Protein AF-A0A507E3K0-F1 (afdb_monomer)

pLDDT: mean 73.68, std 19.56, range [24.62, 97.56]

InterPro domains:
  IPR037386 Coiled-coil domain-containing protein 40 [PTHR16275] (31-918)

Foldseek 3Di:
DDDDDDDDDDDDDDDDDDDDDDDDDDDDDDDDDDDDDDDDDDDDDDDDDDDDDDDDDDDDDDDDDDDDDDDDDDDDDDDDDDDDDPDPPCNVVVVVVVVVVVVVVVPVVVVVVVVVVVVVVVVVVVVVVVVVVVVVVVVVVVVVVVVVVVVVVVVVVVVVVVVVVVVVVVVVVVVVVVVVVVVVVVVVVVVVVVVVVVVVVVVVVVVVVVVVVVVVVVVVVVVVVVVVVVVVVVVVVVVVVVVVVVVVVVVVVVVVVVVVVVVVVVVVVVVVVVVVVVVVVVVVVVVVVVVVVVVVVVVVVVVVVVVVVVVVVVVVVVVVVVVVVVVVVVVVVVVVVVVVVVVVVVVVVVVVVVVVVVVVVVVVVVVVVVVVVVVVVVVVVVVVVVVVVVVVVVVVVVVVVVVVVVVVVVVVVVVVVVVVVVPCVVVVVPPPVPPPDPPPDDDDDDDDDDDDPDDPPPPPVPVVVVVVVVVVVVVVVVVVVVVVVVVVVVVVVVVVVVVVVVVVVVVVVVVVVVVVVVVVVVVVVVVVVVVVVVVVVVVCVPCVVDDDDDDDPVNVVVVVVVVVVVVVVVVVVVVVVVVVVVVVVVVVVVVVVVVVVVVVVVVVVVVVVVVVVVVVVVVVVVVVVVVVVVVVVVVVVVVVVVVVVVVVVVVVVVVVVVVVVVVVVVVVVVVVVVVVVVVVVVVVVVVVVVVVVVVVVVVVVVVVVVVVVVVVVVVVVVVVVVVVVVPPVVCVPVVVVVVVVVVVVVVVVVVVVVVVVVVVVVVVVPCVVPVVPDDDDDDDDDDDDDDPPPVVVVVVVVVVVVVVVVVVVVVVVVVVVVVVVVVVVVVVVVVVVVVVVVVVVVVVVVVVVVVVVVVVVVVVVVVVVVVVVVVLVVCVVVVNDDDPDNDPVVVVVVVVVVLVVLVVVVVVVVVVCVVPHDVVVVVCVVVVVVSVVVVVPD

Solvent-accessible surface area (backbone atoms only — not comparable to full-atom values): 54437 Å² total; per-residue (Å²): 139,79,85,88,86,85,91,80,87,79,88,84,86,90,78,87,87,80,86,87,82,90,80,85,88,87,83,84,82,87,81,86,84,84,87,85,82,87,90,78,88,80,83,88,82,91,78,83,89,80,87,83,91,81,82,89,78,90,87,85,91,86,80,91,82,86,86,91,87,86,88,83,90,87,85,92,88,83,91,85,88,90,86,89,68,97,49,104,86,51,54,80,64,61,64,62,62,61,60,66,63,63,64,54,67,66,49,64,76,52,60,61,60,60,56,62,60,52,57,61,56,56,55,60,51,55,54,53,53,54,54,51,52,54,53,50,53,58,49,49,55,53,50,50,57,50,48,53,54,50,51,55,51,50,51,51,53,49,52,54,48,52,51,51,50,49,52,51,52,49,54,50,51,52,49,48,53,52,45,54,51,47,56,47,50,50,51,53,49,51,49,49,48,55,48,52,47,52,50,52,51,51,48,53,51,50,50,54,47,48,50,51,45,52,51,50,49,51,49,48,52,52,50,49,53,48,50,52,52,52,48,53,48,49,51,52,54,44,52,53,48,51,55,48,48,53,50,51,51,54,50,49,49,55,50,50,55,50,46,51,54,50,52,52,50,50,55,49,51,55,48,54,52,46,53,52,49,49,54,50,49,52,53,47,52,50,52,50,50,54,50,48,51,51,52,50,51,52,51,50,49,50,51,52,48,54,55,45,50,58,46,50,56,49,49,49,54,49,50,53,47,49,50,52,50,50,51,49,50,49,47,53,50,48,50,50,49,49,52,51,50,50,48,46,54,51,46,54,51,49,50,53,48,48,54,49,47,55,47,52,52,49,48,51,55,47,52,55,49,52,53,50,52,51,51,56,48,52,55,54,48,53,61,51,48,63,53,49,55,61,52,46,64,56,52,54,58,56,50,54,56,55,51,55,59,48,52,57,56,52,53,60,53,54,59,58,54,63,61,54,64,76,58,55,75,66,57,63,80,73,58,67,88,67,69,77,82,75,87,78,82,80,86,92,91,89,91,92,87,90,93,86,81,81,82,71,75,78,67,63,76,62,61,66,59,62,54,60,60,59,48,62,60,48,55,63,49,48,59,56,50,49,57,51,48,53,54,49,50,58,47,54,52,52,53,47,48,62,47,47,57,47,50,49,53,54,48,48,59,46,47,54,50,48,48,55,48,47,52,53,45,46,58,50,42,53,53,48,45,58,51,44,57,61,44,43,67,54,44,58,76,56,52,82,76,74,81,88,81,90,80,52,75,68,54,52,50,49,50,51,49,52,50,51,48,54,50,49,53,51,50,50,54,50,49,51,52,49,50,52,50,55,48,53,50,48,51,51,49,52,51,51,51,48,55,51,49,52,50,54,50,50,51,50,52,52,47,53,52,52,49,51,50,48,51,54,53,50,54,49,51,56,47,53,56,47,51,53,54,46,52,56,47,53,52,52,49,51,51,50,49,48,52,50,50,52,56,46,47,52,49,48,50,54,53,47,53,51,51,52,50,53,48,52,50,49,50,50,51,50,53,48,53,48,52,48,52,51,51,50,49,52,50,50,50,48,52,52,50,50,53,49,51,49,50,50,50,51,51,50,49,47,53,51,49,50,51,49,48,55,50,51,49,50,48,50,50,52,49,49,53,51,48,61,74,61,44,76,69,80,62,58,59,66,58,56,56,52,54,56,51,59,52,56,56,56,53,59,58,59,58,56,53,67,66,54,53,68,72,48,69,69,61,59,78,64,56,77,75,62,68,86,78,66,83,83,82,88,89,85,90,87,90,90,91,88,72,77,70,62,62,60,52,53,56,51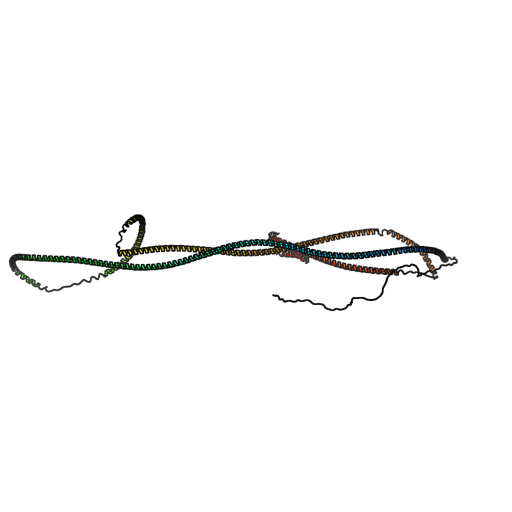,58,49,52,56,51,48,56,57,45,56,49,49,52,51,50,49,52,50,50,53,50,48,54,50,47,52,53,50,49,48,50,49,49,53,47,51,50,51,48,53,60,43,53,55,47,49,54,48,50,51,51,51,50,52,56,47,50,54,49,51,53,51,52,50,52,50,50,53,49,51,52,54,50,60,43,53,54,45,34,46,76,68,73,68,60,76,64,96,60,83,55,72,68,60,47,52,58,49,49,54,59,48,48,58,47,51,52,53,48,54,51,52,50,50,50,52,45,72,75,64,36,72,78,48,46,73,74,43,47,70,58,52,54,50,51,51,61,60,65,67,71,118

Radius of gyration: 122.84 Å; Cα contacts (8 Å, |Δi|>4): 16; chains: 1; bounding box: 253×123×361 Å

Sequence (938 aa):
MSDPEASAAPQSWTAPPALSPNVSFQTMPNQHESYDTHSAMEQTPDHSHTMHHLAADSDSLTGDREDSNGPEDEEITENEATMDPDNPLMERVQAALYKQLSEQRTKMQLELREREEAVRVTLGRREAVGVELYSLQQQLARQQAMLEGTQDNLAVVRGLREEAERVLKQANSEWKDHKVKSDHHVRNLDQQKQELEKISRTIKQVDLYNEQLRSKILVAKRTTMKAEEDLVRQEQDKKRQDYFIDHLTEQLRRLQERRALFETQLIAQQRETKAALETLQDAATEMEAIQFEKRQLVHQWKSSLIALQRREDVVQQIDEGIQKNKNTILSMNGEVSGFRLSLRKAQEQNETLTVLLNKLEGEVSRLRREIAGIADQKDKLKESYTMYTRSLEQTEGELAIVMQERQSLQLELSTVQKQTRLAVTATQKLSDEIAEHLQAQLSISKGAQGTRRDNSKLRIAIHEKESTIAQVQNDLGHIRLETLNVTARIRSMKDAVAVLDKELADRNGLVEKYELEIRRRNDELGKKQGEVDLLNKKYDQLTAKNQDESMGPLEATIHNLSKLVQQKEKECTHLSQFWLRSQNELVSLTKRTGEVSDETQELRMRLTVLSRKKMVVNNAFDTELKEIREHQRNIRQLQHDMVKINTLLTRHAVVQNKLEENNLDLEQEFRGKLKHAELESIHLEQNVIDLKSEKQRALQGLIEAERQMMLWEKKIQLARETQAALDPNVGATEIREMEAEIHRMRLRHASMLKLQEKMIAEMEKSVYRRESIATRTKTKGKGGGQMSLQNAIADLTKKIRTTLSDLRECDQDVGTLQSSHDSLATQLQDATRSIGGLEAKEAQLLSEIDTFMRKCELIANQTLLQQRQARRYRDFQEGRYTFLVKDPEQRGAEAERQQSRLDNIATVLRVIEEEYGETVKTNMEPIHSFLAAGLAVR

Organism: NCBI:txid109895

Secondary structure (DSSP, 8-state):
--------------------------------------------------------------------------------------STTTHHHHHHHHHHHHHHHHHHHHHHHHHHHHHHHHHHHHHHHHHHHHHHHHHHHHHHHHHHHHHHHHHHHHHHHHHHHHHHHHHHHHHHHHHHHHHHHHHHHHHHHHHHHHHHHHHHHHHHHHHHHHHHHHHHHHHHHHHHHHHHHHHHHHHHHHHHHHHHHHHHHHHHHHHHHHHHHHHHHHHHHHHHHHHHHHHHHHHHHHHHHHHHHHHHHHHHHHHHHHHHHHHHHHHHHHHHHHHHHHHHHHHHHHHHHHHHHHHHHHHHHHHHHHHHHHHHHHHHHHHHHHHHHHHHHHHHHHHHHHHHHHHHHHHHHHHHHHHHHHHHHHHHHHHHTTTGGGTGGGTGGGTTSSS-S------------GGGGGGHHHHHHHHHHHHHHHHHHHHHHHHHHHHHHHHHHHHHHHHHHHHHHHHHHHHHHHHHHHHHHHHHHHHHHHHHHHHHHHHHHHHTTS--S---HHHHHHHHHHHHHHHHHHHHHHHHHHHHHHHHHHHHHHHHHHHHHHHHHHHHHHHHHHHHHHHHHHHHHHHHHHHHHHHHHHHHHHHHHHHHHHHHHHHHHHHHHHHHHHHHHHHHHHHHHHHHHHHHHHHHHHHHHHHHHHHHHHHHHHHHHHHHHHHHHHHHHHHHHHHHHT-TTTTTTHHHHHHHHHHHHHHHHHHHHHHHHHHHTTTHHHHTTTGGG--------------THHHHHHHHHHHHHHHHHHHHHHHHHHHHHHHHHHHHHHHHHHHHHHHHHHHHHHHHHHHHHHHHHHHHHHHHHHHHHHHHHHHHHHHHHTT----SS-SHHHHHHHHHHHHHHHHHHHHHHHHHHHHH-HHHHHHHHHHHHHHHHHHT--

Mean predicted aligned error: 26.72 Å

Structure (mmCIF, N/CA/C/O backbone):
data_AF-A0A507E3K0-F1
#
_entry.id   AF-A0A507E3K0-F1
#
loop_
_atom_site.group_PDB
_atom_site.id
_atom_site.type_symbol
_atom_site.label_atom_id
_atom_site.label_alt_id
_atom_site.label_comp_id
_atom_site.label_asym_id
_atom_site.label_entity_id
_atom_site.label_seq_id
_atom_site.pdbx_PDB_ins_code
_atom_site.Cartn_x
_atom_site.Cartn_y
_atom_site.Cartn_z
_atom_site.occupancy
_atom_site.B_iso_or_equiv
_atom_site.auth_seq_id
_atom_site.auth_comp_id
_atom_site.auth_asym_id
_atom_site.auth_atom_id
_atom_site.pdbx_PDB_model_num
ATOM 1 N N . MET A 1 1 ? 56.124 1.688 6.896 1.00 36.16 1 MET A N 1
ATOM 2 C CA . MET A 1 1 ? 55.391 0.438 7.171 1.00 36.16 1 MET A CA 1
ATOM 3 C C . MET A 1 1 ? 54.350 0.267 6.078 1.00 36.16 1 MET A C 1
ATOM 5 O O . MET A 1 1 ? 53.578 1.199 5.907 1.00 36.16 1 MET A O 1
ATOM 9 N N . SER A 1 2 ? 54.301 -0.816 5.305 1.00 37.12 2 SER A N 1
ATOM 10 C CA . SER A 1 2 ? 55.327 -1.852 5.096 1.00 37.12 2 SER A CA 1
ATOM 11 C C . SER A 1 2 ? 55.086 -2.524 3.739 1.00 37.12 2 SER A C 1
ATOM 13 O O . SER A 1 2 ? 54.132 -3.282 3.606 1.00 37.12 2 SER A O 1
ATOM 15 N N . ASP A 1 3 ? 55.965 -2.278 2.771 1.00 40.72 3 ASP A N 1
ATOM 16 C CA . ASP A 1 3 ? 56.334 -3.292 1.773 1.00 40.72 3 ASP A CA 1
ATOM 17 C C . ASP A 1 3 ? 57.314 -4.299 2.431 1.00 40.72 3 ASP A C 1
ATOM 19 O O . ASP A 1 3 ? 57.808 -3.994 3.528 1.00 40.72 3 ASP A O 1
ATOM 23 N N . PRO A 1 4 ? 57.707 -5.420 1.786 1.00 56.50 4 PRO A N 1
ATOM 24 C CA . PRO A 1 4 ? 57.192 -6.042 0.555 1.00 56.50 4 PRO A CA 1
ATOM 25 C C . PRO A 1 4 ? 56.799 -7.532 0.747 1.00 56.50 4 PRO A C 1
ATOM 27 O O . PRO A 1 4 ? 56.981 -8.080 1.825 1.00 56.50 4 PRO A O 1
ATOM 30 N N . GLU A 1 5 ? 56.306 -8.185 -0.318 1.00 29.81 5 GLU A N 1
ATOM 31 C CA . GLU A 1 5 ? 56.696 -9.534 -0.823 1.00 29.81 5 GLU A CA 1
ATOM 32 C C . GLU A 1 5 ? 55.687 -9.961 -1.925 1.00 29.81 5 GLU A C 1
ATOM 34 O O . GLU A 1 5 ? 54.486 -9.888 -1.689 1.00 29.81 5 GLU A O 1
ATOM 39 N N . ALA A 1 6 ? 55.983 -10.300 -3.192 1.00 30.53 6 ALA A N 1
ATOM 40 C CA . ALA A 1 6 ? 57.167 -10.707 -3.978 1.00 30.53 6 ALA A CA 1
ATOM 41 C C . ALA A 1 6 ? 57.280 -12.224 -4.290 1.00 30.53 6 ALA A C 1
ATOM 43 O O . ALA A 1 6 ? 56.871 -13.073 -3.514 1.00 30.53 6 ALA A O 1
ATOM 44 N N . SER A 1 7 ? 57.916 -12.525 -5.436 1.00 29.94 7 SER A N 1
ATOM 45 C CA . SER A 1 7 ? 58.468 -13.832 -5.863 1.00 29.94 7 SER A CA 1
ATOM 46 C C . SER A 1 7 ? 57.533 -14.985 -6.306 1.00 29.94 7 SER A C 1
ATOM 48 O O . SER A 1 7 ? 57.268 -15.897 -5.528 1.00 29.94 7 SER A O 1
ATOM 50 N N . ALA A 1 8 ? 57.199 -15.024 -7.610 1.00 32.50 8 ALA A N 1
ATOM 51 C CA . ALA A 1 8 ? 57.302 -16.183 -8.543 1.00 32.50 8 ALA A CA 1
ATOM 52 C C . ALA A 1 8 ? 56.524 -15.857 -9.849 1.00 32.50 8 ALA A C 1
ATOM 54 O O . ALA A 1 8 ? 55.328 -15.604 -9.774 1.00 32.50 8 ALA A O 1
ATOM 55 N N . ALA A 1 9 ? 57.052 -15.747 -11.078 1.00 30.41 9 ALA A N 1
ATOM 56 C CA . ALA A 1 9 ? 58.333 -16.115 -11.705 1.00 30.41 9 ALA A CA 1
ATOM 57 C C . ALA A 1 9 ? 58.591 -17.636 -11.851 1.00 30.41 9 ALA A C 1
ATOM 59 O O . ALA A 1 9 ? 58.346 -18.357 -10.887 1.00 30.41 9 ALA A O 1
ATOM 60 N N . PRO A 1 10 ? 59.220 -18.120 -12.951 1.00 46.66 10 PRO A N 1
ATOM 61 C CA . PRO A 1 10 ? 59.368 -17.534 -14.299 1.00 46.66 10 PRO A CA 1
ATOM 62 C C . PRO A 1 10 ? 59.208 -18.584 -15.445 1.00 46.66 10 PRO A C 1
ATOM 64 O O . PRO A 1 10 ? 58.727 -19.684 -15.216 1.00 46.66 10 PRO A O 1
ATOM 67 N N . GLN A 1 11 ? 59.712 -18.245 -16.646 1.00 30.58 11 GLN A N 1
ATOM 68 C CA . GLN A 1 11 ? 60.067 -19.126 -17.787 1.00 30.58 11 GLN A CA 1
ATOM 69 C C . GLN A 1 11 ? 58.892 -19.744 -18.595 1.00 30.58 11 GLN A C 1
ATOM 71 O O . GLN A 1 11 ? 57.947 -20.249 -18.011 1.00 30.58 11 GLN A O 1
ATOM 76 N N . SER A 1 12 ? 58.782 -19.709 -19.938 1.00 28.52 12 SER A N 1
ATOM 77 C CA . SER A 1 12 ? 59.642 -19.429 -21.122 1.00 28.52 12 SER A CA 1
ATOM 78 C C . SER A 1 12 ? 60.114 -20.668 -21.899 1.00 28.52 12 SER A C 1
ATOM 80 O O . SER A 1 12 ? 60.311 -21.715 -21.299 1.00 28.52 12 SER A O 1
ATOM 82 N N . TRP A 1 13 ? 60.423 -20.460 -23.193 1.00 29.73 13 TRP A N 1
ATOM 83 C CA . TRP A 1 13 ? 60.841 -21.442 -24.219 1.00 29.73 13 TRP A CA 1
ATOM 84 C C . TRP A 1 13 ? 59.627 -22.195 -24.817 1.00 29.73 13 TRP A C 1
ATOM 86 O O . TRP A 1 13 ? 58.618 -22.368 -24.147 1.00 29.73 13 TRP A O 1
ATOM 96 N N . THR A 1 14 ? 59.608 -22.574 -26.102 1.00 27.94 14 THR A N 1
ATOM 97 C CA . THR A 1 14 ? 60.741 -22.847 -27.011 1.00 27.94 14 THR A CA 1
ATOM 98 C C . THR A 1 14 ? 60.770 -22.079 -28.337 1.00 27.94 14 THR A C 1
ATOM 100 O O . THR A 1 14 ? 59.801 -22.047 -29.089 1.00 27.94 14 THR A O 1
ATOM 103 N N . ALA A 1 15 ? 61.978 -21.627 -28.670 1.00 34.09 15 ALA A N 1
ATOM 104 C CA . ALA A 1 15 ? 62.590 -21.609 -30.003 1.00 34.09 15 ALA A CA 1
ATOM 105 C C . ALA A 1 15 ? 64.104 -21.896 -29.802 1.00 34.09 15 ALA A C 1
ATOM 107 O O . ALA A 1 15 ? 64.546 -21.837 -28.649 1.00 34.09 15 ALA A O 1
ATOM 108 N N . PRO A 1 16 ? 64.942 -22.127 -30.836 1.00 61.97 16 PRO A N 1
ATOM 109 C CA . PRO A 1 16 ? 64.673 -22.492 -32.226 1.00 61.97 16 PRO A CA 1
ATOM 110 C C . PRO A 1 16 ? 65.009 -24.004 -32.412 1.00 61.97 16 PRO A C 1
ATOM 112 O O . PRO A 1 16 ? 64.269 -24.748 -31.766 1.00 61.97 16 PRO A O 1
ATOM 115 N N . PRO A 1 17 ? 66.017 -24.542 -33.164 1.00 41.22 17 PRO A N 1
ATOM 116 C CA . PRO A 1 17 ? 67.229 -23.989 -33.821 1.00 41.22 17 PRO A CA 1
ATOM 117 C C . PRO A 1 17 ? 67.148 -24.105 -35.377 1.00 41.22 17 PRO A C 1
ATOM 119 O O . PRO A 1 17 ? 66.072 -24.388 -35.888 1.00 41.22 17 PRO A O 1
ATOM 122 N N . ALA A 1 18 ? 68.163 -23.902 -36.232 1.00 26.95 18 ALA A N 1
ATOM 123 C CA . ALA A 1 18 ? 69.566 -23.443 -36.156 1.00 26.95 18 ALA A CA 1
ATOM 124 C C . ALA A 1 18 ? 69.815 -22.549 -37.407 1.00 26.95 18 ALA A C 1
ATOM 126 O O . ALA A 1 18 ? 69.173 -22.758 -38.431 1.00 26.95 18 ALA A O 1
ATOM 127 N N . LEU A 1 19 ? 70.580 -21.452 -37.387 1.00 26.98 19 LEU A N 1
ATOM 128 C CA . LEU A 1 19 ? 72.052 -21.364 -37.332 1.00 26.98 19 LEU A CA 1
ATOM 129 C C . LEU A 1 19 ? 72.804 -22.198 -38.394 1.00 26.98 19 LEU A C 1
ATOM 131 O O . LEU A 1 19 ? 72.758 -23.424 -38.398 1.00 26.98 19 LEU A O 1
ATOM 135 N N . SER A 1 20 ? 73.536 -21.483 -39.253 1.00 43.34 20 SER A N 1
ATOM 136 C CA . SER A 1 20 ? 74.550 -21.976 -40.198 1.00 43.34 20 SER A CA 1
ATOM 137 C C . SER A 1 20 ? 75.803 -22.503 -39.477 1.00 43.34 20 SER A C 1
ATOM 139 O O . SER A 1 20 ? 75.998 -22.202 -38.294 1.00 43.34 20 SER A O 1
ATOM 141 N N . PRO A 1 21 ? 76.665 -23.291 -40.158 1.00 37.69 21 PRO A N 1
ATOM 142 C CA . PRO A 1 21 ? 77.946 -22.715 -40.628 1.00 37.69 21 PRO A CA 1
ATOM 143 C C . PRO A 1 21 ? 78.591 -23.393 -41.873 1.00 37.69 21 PRO A C 1
ATOM 145 O O . PRO A 1 21 ? 78.208 -24.500 -42.229 1.00 37.69 21 PRO A O 1
ATOM 148 N N . ASN A 1 22 ? 79.681 -22.785 -42.391 1.00 25.88 22 ASN A N 1
ATOM 149 C CA . ASN A 1 22 ? 80.826 -23.420 -43.106 1.00 25.88 22 ASN A CA 1
ATOM 150 C C . ASN A 1 22 ? 80.560 -24.115 -44.479 1.00 25.88 22 ASN A C 1
ATOM 152 O O . ASN A 1 22 ? 79.460 -24.580 -44.733 1.00 25.88 22 ASN A O 1
ATOM 156 N N . VAL A 1 23 ? 81.479 -24.245 -45.458 1.00 28.80 23 VAL A N 1
ATOM 157 C CA . VAL A 1 23 ? 82.897 -23.844 -45.724 1.00 28.80 23 VAL A CA 1
ATOM 158 C C . VAL A 1 23 ? 82.895 -23.336 -47.195 1.00 28.80 23 VAL A C 1
ATOM 160 O O . VAL A 1 23 ? 82.362 -24.042 -48.042 1.00 28.80 23 VAL A O 1
ATOM 163 N N . SER A 1 24 ? 83.146 -22.070 -47.559 1.00 26.77 24 SER A N 1
ATOM 164 C CA . SER A 1 24 ? 84.428 -21.369 -47.839 1.00 26.77 24 SER A CA 1
ATOM 165 C C . SER A 1 24 ? 85.410 -22.005 -48.862 1.00 26.77 24 SER A C 1
ATOM 167 O O . SER A 1 24 ? 85.543 -23.218 -48.940 1.00 26.77 24 SER A O 1
ATOM 169 N N . PHE A 1 25 ? 86.131 -21.135 -49.602 1.00 29.00 25 PHE A N 1
ATOM 170 C CA . PHE A 1 25 ? 87.103 -21.407 -50.697 1.00 29.00 25 PHE A CA 1
ATOM 171 C C . PHE A 1 25 ? 86.505 -21.991 -52.003 1.00 29.00 25 PHE A C 1
ATOM 173 O O . PHE A 1 25 ? 85.504 -22.691 -51.965 1.00 29.00 25 PHE A O 1
ATOM 180 N N . GLN A 1 26 ? 87.015 -21.714 -53.216 1.00 28.81 26 GLN A N 1
ATOM 181 C CA . GLN A 1 26 ? 88.172 -20.927 -53.718 1.00 28.81 26 GLN A CA 1
ATOM 182 C C . GLN A 1 26 ? 87.775 -20.381 -55.132 1.00 28.81 26 GLN A C 1
ATOM 184 O O . GLN A 1 26 ? 86.878 -20.957 -55.740 1.00 28.81 26 GLN A O 1
ATOM 189 N N . THR A 1 27 ? 88.293 -19.301 -55.744 1.00 30.55 27 THR A N 1
ATOM 190 C CA . THR A 1 27 ? 89.519 -18.491 -55.550 1.00 30.55 27 THR A CA 1
ATOM 191 C C . THR A 1 27 ? 89.308 -17.049 -56.085 1.00 30.55 27 THR A C 1
ATOM 193 O O . THR A 1 27 ? 88.569 -16.861 -57.045 1.00 30.55 27 THR A O 1
ATOM 196 N N . MET A 1 28 ? 90.001 -16.048 -55.522 1.00 31.58 28 MET A N 1
ATOM 197 C CA . MET A 1 28 ? 90.229 -14.704 -56.122 1.00 31.58 28 MET A CA 1
ATOM 198 C C . MET A 1 28 ? 91.434 -14.738 -57.104 1.00 31.58 28 MET A C 1
ATOM 200 O O . MET A 1 28 ? 92.162 -15.733 -57.085 1.00 31.58 28 MET A O 1
ATOM 204 N N . PRO A 1 29 ? 91.660 -13.739 -57.989 1.00 36.84 29 PRO A N 1
ATOM 205 C CA . PRO A 1 29 ? 92.244 -12.411 -57.655 1.00 36.84 29 PRO A CA 1
ATOM 206 C C . PRO A 1 29 ? 91.266 -11.255 -58.001 1.00 36.84 29 PRO A C 1
ATOM 208 O O . PRO A 1 29 ? 90.480 -11.411 -58.927 1.00 36.84 29 PRO A O 1
ATOM 211 N N . ASN A 1 30 ? 91.155 -10.101 -57.320 1.00 28.14 30 ASN A N 1
ATOM 212 C CA . ASN A 1 30 ? 92.103 -9.229 -56.586 1.00 28.14 30 ASN A CA 1
ATOM 213 C C . ASN A 1 30 ? 93.198 -8.629 -57.513 1.00 28.14 30 ASN A C 1
ATOM 215 O O . ASN A 1 30 ? 93.726 -9.342 -58.351 1.00 28.14 30 ASN A O 1
ATOM 219 N N . GLN A 1 31 ? 93.570 -7.343 -57.475 1.00 29.47 31 GLN A N 1
ATOM 220 C CA . GLN A 1 31 ? 94.071 -6.580 -56.322 1.00 29.47 31 GLN A CA 1
ATOM 221 C C . GLN A 1 31 ? 93.974 -5.038 -56.501 1.00 29.47 31 GLN A C 1
ATOM 223 O O . GLN A 1 31 ? 94.023 -4.562 -57.627 1.00 29.47 31 GLN A O 1
ATOM 228 N N . HIS A 1 32 ? 93.886 -4.314 -55.368 1.00 27.95 32 HIS A N 1
ATOM 229 C CA . HIS A 1 32 ? 94.642 -3.099 -54.945 1.00 27.95 32 HIS A CA 1
ATOM 230 C C . HIS A 1 32 ? 94.902 -1.945 -55.955 1.00 27.95 32 HIS A C 1
ATOM 232 O O . HIS A 1 32 ? 95.407 -2.149 -57.048 1.00 27.95 32 HIS A O 1
ATOM 238 N N . GLU A 1 33 ? 94.457 -0.705 -55.702 1.00 27.72 33 GLU A N 1
ATOM 239 C CA . GLU A 1 33 ? 94.954 0.330 -54.749 1.00 27.72 33 GLU A CA 1
ATOM 240 C C . GLU A 1 33 ? 96.148 1.192 -55.234 1.00 27.72 33 GLU A C 1
ATOM 242 O O . GLU A 1 33 ? 97.300 0.793 -55.139 1.00 27.72 33 GLU A O 1
ATOM 247 N N . SER A 1 34 ? 95.841 2.473 -55.487 1.00 26.95 34 SER A N 1
ATOM 248 C CA . SER A 1 34 ? 96.547 3.654 -54.938 1.00 26.95 34 SER A CA 1
ATOM 249 C C . SER A 1 34 ? 97.915 4.147 -55.472 1.00 26.95 34 SER A C 1
ATOM 251 O O . SER A 1 34 ? 98.751 3.393 -55.946 1.00 26.95 34 SER A O 1
ATOM 253 N N . TYR A 1 35 ? 98.097 5.462 -55.272 1.00 26.73 35 TYR A N 1
ATOM 254 C CA . TYR A 1 35 ? 99.325 6.257 -55.078 1.00 26.73 35 TYR A CA 1
ATOM 255 C C . TYR A 1 35 ? 100.442 6.373 -56.149 1.00 26.73 35 TYR A C 1
ATOM 257 O O . TYR A 1 35 ? 101.197 5.456 -56.438 1.00 26.73 35 TYR A O 1
ATOM 265 N N . ASP A 1 36 ? 100.599 7.627 -56.594 1.00 24.73 36 ASP A N 1
ATOM 266 C CA . ASP A 1 36 ? 101.828 8.436 -56.687 1.00 24.73 36 ASP A CA 1
ATOM 267 C C . ASP A 1 36 ? 103.086 8.010 -57.482 1.00 24.73 36 ASP A C 1
ATOM 269 O O . ASP A 1 36 ? 104.013 7.386 -56.977 1.00 24.73 36 ASP A O 1
ATOM 273 N N . THR A 1 37 ? 103.241 8.735 -58.601 1.00 26.53 37 THR A N 1
ATOM 274 C CA . THR A 1 37 ? 104.441 9.518 -58.997 1.00 26.53 37 THR A CA 1
ATOM 275 C C . THR A 1 37 ? 105.671 8.852 -59.641 1.00 26.53 37 THR A C 1
ATOM 277 O O . THR A 1 37 ? 106.142 7.802 -59.234 1.00 26.53 37 THR A O 1
ATOM 280 N N . HIS A 1 38 ? 106.270 9.635 -60.561 1.00 25.94 38 HIS A N 1
ATOM 281 C CA . HIS A 1 38 ? 107.678 9.624 -61.004 1.00 25.94 38 HIS A CA 1
ATOM 282 C C . HIS A 1 38 ? 108.206 8.398 -61.800 1.00 25.94 38 HIS A C 1
ATOM 284 O O . HIS A 1 38 ? 107.822 7.264 -61.568 1.00 25.94 38 HIS A O 1
ATOM 290 N N . SER A 1 39 ? 109.148 8.546 -62.748 1.00 27.22 39 SER A N 1
ATOM 291 C CA . SER A 1 39 ? 109.584 9.734 -63.517 1.00 27.22 39 SER A CA 1
ATOM 292 C C . SER A 1 39 ? 110.434 9.323 -64.737 1.00 27.22 39 SER A C 1
ATOM 294 O O . SER A 1 39 ? 111.364 8.537 -64.584 1.00 27.22 39 SER A O 1
ATOM 296 N N . ALA A 1 40 ? 110.166 9.911 -65.908 1.00 26.41 40 ALA A N 1
ATOM 297 C CA . ALA A 1 40 ? 111.053 10.046 -67.078 1.00 26.41 40 ALA A CA 1
ATOM 298 C C . ALA A 1 40 ? 110.405 11.118 -67.989 1.00 26.41 40 ALA A C 1
ATOM 300 O O . ALA A 1 40 ? 109.196 11.074 -68.195 1.00 26.41 40 ALA A O 1
ATOM 301 N N . MET A 1 41 ? 111.064 12.240 -68.300 1.00 27.09 41 MET A N 1
ATOM 302 C CA . MET A 1 41 ? 111.959 12.439 -69.459 1.00 27.09 41 MET A CA 1
ATOM 303 C C . MET A 1 41 ? 111.228 12.228 -70.814 1.00 27.09 41 MET A C 1
ATOM 305 O O . MET A 1 41 ? 110.642 11.176 -71.026 1.00 27.09 41 MET A O 1
ATOM 309 N N . GLU A 1 42 ? 111.211 13.178 -71.763 1.00 26.97 42 GLU A N 1
ATOM 310 C CA . GLU A 1 42 ? 112.104 14.342 -71.914 1.00 26.97 42 GLU A CA 1
ATOM 311 C C . GLU A 1 42 ? 111.506 15.515 -72.741 1.00 26.97 42 GLU A C 1
ATOM 313 O O . GLU A 1 42 ? 110.749 15.277 -73.671 1.00 26.97 42 GLU A O 1
ATOM 318 N N . GLN A 1 43 ? 111.859 16.755 -72.348 1.00 27.88 43 GLN A N 1
ATOM 319 C CA . GLN A 1 43 ? 111.986 18.044 -73.090 1.00 27.88 43 GLN A CA 1
ATOM 320 C C . GLN A 1 43 ? 111.024 18.358 -74.284 1.00 27.88 43 GLN A C 1
ATOM 322 O O . GLN A 1 43 ? 110.968 17.607 -75.246 1.00 27.88 43 GLN A O 1
ATOM 327 N N . THR A 1 44 ? 110.181 19.415 -74.326 1.00 26.05 44 THR A N 1
ATOM 328 C CA . THR A 1 44 ? 110.389 20.903 -74.264 1.00 26.05 44 THR A CA 1
ATOM 329 C C . THR A 1 44 ? 111.235 21.508 -75.405 1.00 26.05 44 THR A C 1
ATOM 331 O O . THR A 1 44 ? 112.243 20.881 -75.721 1.00 26.05 44 THR A O 1
ATOM 334 N N . PRO A 1 45 ? 111.006 22.763 -75.890 1.00 41.41 45 PRO A N 1
ATOM 335 C CA . PRO A 1 45 ? 109.866 23.705 -75.740 1.00 41.41 45 PRO A CA 1
ATOM 336 C C . PRO A 1 45 ? 109.493 24.465 -77.066 1.00 41.41 45 PRO A C 1
ATOM 338 O O . PRO A 1 45 ? 109.875 24.036 -78.148 1.00 41.41 45 PRO A O 1
ATOM 341 N N . ASP A 1 46 ? 108.817 25.626 -76.938 1.00 26.86 46 ASP A N 1
ATOM 342 C CA . ASP A 1 46 ? 108.891 26.826 -77.819 1.00 26.86 46 ASP A CA 1
ATOM 343 C C . ASP A 1 46 ? 108.271 26.818 -79.238 1.00 26.86 46 ASP A C 1
ATOM 345 O O . ASP A 1 46 ? 107.987 25.773 -79.810 1.00 26.86 46 ASP A O 1
ATOM 349 N N . HIS A 1 47 ? 108.094 27.963 -79.926 1.00 26.59 47 HIS A N 1
ATOM 350 C CA . HIS A 1 47 ? 107.522 29.307 -79.621 1.00 26.59 47 HIS A CA 1
ATOM 351 C C . HIS A 1 47 ? 107.607 30.143 -80.929 1.00 26.59 47 HIS A C 1
ATOM 353 O O . HIS A 1 47 ? 108.542 29.939 -81.699 1.00 26.59 47 HIS A O 1
ATOM 359 N N . SER A 1 48 ? 106.736 31.152 -81.138 1.00 24.94 48 SER A N 1
ATOM 360 C CA . SER A 1 48 ? 106.778 32.153 -82.252 1.00 24.94 48 SER A CA 1
ATOM 361 C C . SER A 1 48 ? 106.656 31.589 -83.700 1.00 24.94 48 SER A C 1
ATOM 363 O O . SER A 1 48 ? 107.099 30.493 -84.001 1.00 24.94 48 SER A O 1
ATOM 365 N N . HIS A 1 49 ? 105.889 32.168 -84.639 1.00 25.58 49 HIS A N 1
ATOM 366 C CA . HIS A 1 49 ? 106.062 33.466 -85.335 1.00 25.58 49 HIS A CA 1
ATOM 367 C C . HIS A 1 49 ? 107.459 33.604 -85.982 1.00 25.58 49 HIS A C 1
ATOM 369 O O . HIS A 1 49 ? 108.471 33.527 -85.303 1.00 25.58 49 HIS A O 1
ATOM 375 N N . THR A 1 50 ? 107.592 33.864 -87.288 1.00 26.08 50 THR A N 1
ATOM 376 C CA . THR A 1 50 ? 107.291 35.172 -87.922 1.00 26.08 50 THR A CA 1
ATOM 377 C C . THR A 1 50 ? 107.194 35.048 -89.465 1.00 26.08 50 THR A C 1
ATOM 379 O O . THR A 1 50 ? 107.526 34.011 -90.029 1.00 26.08 50 THR A O 1
ATOM 382 N N . MET A 1 51 ? 106.730 36.109 -90.145 1.00 27.53 51 MET A N 1
ATOM 383 C CA . MET A 1 51 ? 106.786 36.330 -91.610 1.00 27.53 51 MET A CA 1
ATOM 384 C C . MET A 1 51 ? 108.233 36.215 -92.194 1.00 27.53 51 MET A C 1
ATOM 386 O O . MET A 1 51 ? 109.183 36.197 -91.419 1.00 27.53 51 MET A O 1
ATOM 390 N N . HIS A 1 52 ? 108.521 36.186 -93.512 1.00 25.30 52 HIS A N 1
ATOM 391 C CA . HIS A 1 52 ? 107.988 37.045 -94.594 1.00 25.30 52 HIS A CA 1
ATOM 392 C C . HIS A 1 52 ? 108.351 36.582 -96.036 1.00 25.30 52 HIS A C 1
ATOM 394 O O . HIS A 1 52 ? 108.876 35.493 -96.234 1.00 25.30 52 HIS A O 1
ATOM 400 N N . HIS A 1 53 ? 108.029 37.420 -97.036 1.00 27.88 53 HIS A N 1
ATOM 401 C CA . HIS A 1 53 ? 108.180 37.206 -98.492 1.00 27.88 53 HIS A CA 1
ATOM 402 C C . HIS A 1 53 ? 109.592 36.854 -99.005 1.00 27.88 53 HIS A C 1
ATOM 404 O O . HIS A 1 53 ? 110.576 37.381 -98.495 1.00 27.88 53 HIS A O 1
ATOM 410 N N . LEU A 1 54 ? 109.648 36.105 -100.121 1.00 24.62 54 LEU A N 1
ATOM 411 C CA . LEU A 1 54 ? 110.056 36.484 -101.506 1.00 24.62 54 LEU A CA 1
ATOM 412 C C . LEU A 1 54 ? 109.825 35.214 -102.383 1.00 24.62 54 LEU A C 1
ATOM 414 O O . LEU A 1 54 ? 110.053 34.117 -101.892 1.00 24.62 54 LEU A O 1
ATOM 418 N N . ALA A 1 55 ? 109.153 35.197 -103.544 1.00 26.27 55 ALA A N 1
ATOM 419 C CA . ALA A 1 55 ? 109.295 35.931 -104.814 1.00 26.27 55 ALA A CA 1
ATOM 420 C C . ALA A 1 55 ? 110.465 35.430 -105.697 1.00 26.27 55 ALA A C 1
ATOM 422 O O . ALA A 1 55 ? 111.613 35.597 -105.298 1.00 26.27 55 ALA A O 1
ATOM 423 N N . ALA A 1 56 ? 110.133 34.934 -106.909 1.00 25.67 56 ALA A N 1
ATOM 424 C CA . ALA A 1 56 ? 111.034 34.453 -107.982 1.00 25.67 56 ALA A CA 1
ATOM 425 C C . ALA A 1 56 ? 111.904 33.210 -107.642 1.00 25.67 56 ALA A C 1
ATOM 427 O O . ALA A 1 56 ? 112.198 32.958 -106.480 1.00 25.67 56 ALA A O 1
ATOM 428 N N . ASP A 1 57 ? 112.403 32.409 -108.593 1.00 26.66 57 ASP A N 1
ATOM 429 C CA . ASP A 1 57 ? 111.845 31.911 -109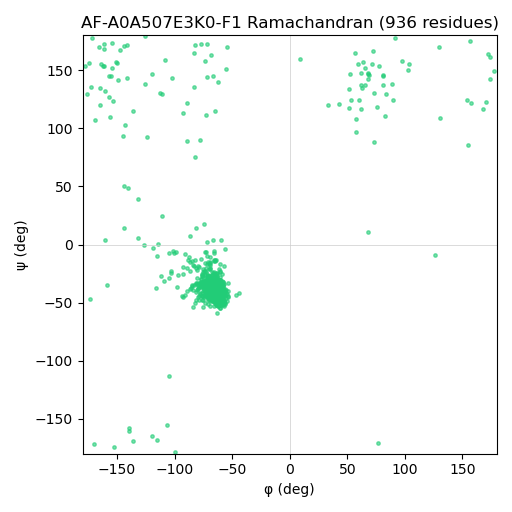.874 1.00 26.66 57 ASP A CA 1
ATOM 430 C C . ASP A 1 57 ? 112.714 30.713 -110.335 1.00 26.66 57 ASP A C 1
ATOM 432 O O . ASP A 1 57 ? 113.900 30.687 -110.000 1.00 26.66 57 ASP A O 1
ATOM 436 N N . SER A 1 58 ? 112.192 29.778 -111.146 1.00 26.47 58 SER A N 1
ATOM 437 C CA . SER A 1 58 ? 112.886 28.537 -111.606 1.00 26.47 58 SER A CA 1
ATOM 438 C C . SER A 1 58 ? 113.356 27.575 -110.474 1.00 26.47 58 SER A C 1
ATOM 440 O O . SER A 1 58 ? 113.500 27.965 -109.322 1.00 26.47 58 SER A O 1
ATOM 442 N N . ASP A 1 59 ? 113.533 26.264 -110.667 1.00 26.17 59 ASP A N 1
ATOM 443 C CA . ASP A 1 59 ? 113.839 25.493 -111.885 1.00 26.17 59 ASP A CA 1
ATOM 444 C C . ASP A 1 59 ? 112.994 24.190 -112.010 1.00 26.17 59 ASP A C 1
ATOM 446 O O . ASP A 1 59 ? 111.992 23.995 -111.324 1.00 26.17 59 ASP A O 1
ATOM 450 N N . SER A 1 60 ? 113.371 23.342 -112.964 1.00 26.52 60 SER A N 1
ATOM 451 C CA . SER A 1 60 ? 112.618 22.277 -113.630 1.00 26.52 60 SER A CA 1
ATOM 452 C C . SER A 1 60 ? 113.046 20.856 -113.190 1.00 26.52 60 SER A C 1
ATOM 454 O O . SER A 1 60 ? 113.585 20.701 -112.098 1.00 26.52 60 SER A O 1
ATOM 456 N N . LEU A 1 61 ? 112.829 19.838 -114.054 1.00 25.36 61 LEU A N 1
ATOM 457 C CA . LEU A 1 61 ? 113.037 18.376 -113.870 1.00 25.36 61 LEU A CA 1
ATOM 458 C C . LEU A 1 61 ? 111.863 17.656 -113.158 1.00 25.36 61 LEU A C 1
ATOM 460 O O . LEU A 1 61 ? 111.434 18.088 -112.096 1.00 25.36 61 LEU A O 1
ATOM 464 N N . THR A 1 62 ? 111.279 16.548 -113.643 1.00 27.56 62 THR A N 1
ATOM 465 C CA . THR A 1 62 ? 111.418 15.718 -114.875 1.00 27.56 62 THR A CA 1
ATOM 466 C C . THR A 1 62 ? 110.009 15.250 -115.331 1.00 27.56 62 THR A C 1
ATOM 468 O O . THR A 1 62 ? 109.041 15.446 -114.601 1.00 27.56 62 THR A O 1
ATOM 471 N N . GLY A 1 63 ? 109.760 14.623 -116.489 1.00 25.78 63 GLY A N 1
ATOM 472 C CA . GLY A 1 63 ? 110.586 14.275 -117.655 1.00 25.78 63 GLY A CA 1
ATOM 473 C C . GLY A 1 63 ? 109.790 13.409 -118.657 1.00 25.78 63 GLY A C 1
ATOM 474 O O . GLY A 1 63 ? 108.778 12.824 -118.284 1.00 25.78 63 GLY A O 1
ATOM 475 N N . ASP A 1 64 ? 110.275 13.363 -119.901 1.00 27.92 64 ASP A N 1
ATOM 476 C CA . ASP A 1 64 ? 110.019 12.407 -120.999 1.00 27.92 64 ASP A CA 1
ATOM 477 C C . ASP A 1 64 ? 108.588 12.032 -121.450 1.00 27.92 64 ASP A C 1
ATOM 479 O O . ASP A 1 64 ? 107.728 11.586 -120.688 1.00 27.92 64 ASP A O 1
ATOM 483 N N . ARG A 1 65 ? 108.399 12.049 -122.782 1.00 27.58 65 ARG A N 1
ATOM 484 C CA . ARG A 1 65 ? 107.582 11.057 -123.502 1.00 27.58 65 ARG A CA 1
ATOM 485 C C . ARG A 1 65 ? 107.971 10.943 -124.979 1.00 27.58 65 ARG A C 1
ATOM 487 O O . ARG A 1 65 ? 107.998 11.933 -125.704 1.00 27.58 65 ARG A O 1
ATOM 494 N N . GLU A 1 66 ? 108.241 9.708 -125.383 1.00 28.05 66 GLU A N 1
ATOM 495 C CA . GLU A 1 66 ? 108.426 9.224 -126.757 1.00 28.05 66 GLU A CA 1
ATOM 496 C C . GLU A 1 66 ? 107.044 9.206 -127.482 1.00 28.05 66 GLU A C 1
ATOM 498 O O . GLU A 1 66 ? 106.014 9.434 -126.842 1.00 28.05 66 GLU A O 1
ATOM 503 N N . ASP A 1 67 ? 106.868 8.950 -128.784 1.00 27.86 67 ASP A N 1
ATOM 504 C CA . ASP A 1 67 ? 107.753 8.507 -129.879 1.00 27.86 67 ASP A CA 1
ATOM 505 C C . ASP A 1 67 ? 107.077 8.830 -131.243 1.00 27.86 67 ASP A C 1
ATOM 507 O O . ASP A 1 67 ? 105.867 9.080 -131.251 1.00 27.86 67 ASP A O 1
ATOM 511 N N . SER A 1 68 ? 107.786 8.739 -132.384 1.00 24.64 68 SER A N 1
ATOM 512 C CA . SER A 1 68 ? 107.277 8.189 -133.675 1.00 24.64 68 SER A CA 1
ATOM 513 C C . SER A 1 68 ? 108.251 8.344 -134.860 1.00 24.64 68 SER A C 1
ATOM 515 O O . SER A 1 68 ? 108.879 9.382 -135.047 1.00 24.64 68 SER A O 1
ATOM 517 N N . ASN A 1 69 ? 108.289 7.323 -135.728 1.00 27.16 69 ASN A N 1
ATOM 518 C CA . ASN A 1 69 ? 109.125 7.222 -136.937 1.00 27.16 69 ASN A CA 1
ATOM 519 C C . ASN A 1 69 ? 108.303 7.352 -138.242 1.00 27.16 69 ASN A C 1
ATOM 521 O O . ASN A 1 69 ? 107.128 6.989 -138.247 1.00 27.16 69 ASN A O 1
ATOM 525 N N . GLY A 1 70 ? 108.945 7.704 -139.370 1.00 30.55 70 GLY A N 1
ATOM 526 C CA . GLY A 1 70 ? 108.436 7.373 -140.720 1.00 30.55 70 GLY A CA 1
ATOM 527 C C . GLY A 1 70 ? 108.864 8.311 -141.872 1.00 30.55 70 GLY A C 1
ATOM 528 O O . GLY A 1 70 ? 108.605 9.507 -141.768 1.00 30.55 70 GLY A O 1
ATOM 529 N N . PRO A 1 71 ? 109.485 7.803 -142.963 1.00 42.56 71 PRO A N 1
ATOM 530 C CA . PRO A 1 71 ? 109.754 8.542 -144.209 1.00 42.56 71 PRO A CA 1
ATOM 531 C C . PRO A 1 71 ? 108.725 8.244 -145.330 1.00 42.56 71 PRO A C 1
ATOM 533 O O . PRO A 1 71 ? 107.806 7.450 -145.133 1.00 42.56 71 PRO A O 1
ATOM 536 N N . GLU A 1 72 ? 108.908 8.858 -146.506 1.00 27.00 72 GLU A N 1
ATOM 537 C CA . GLU A 1 72 ? 107.991 8.824 -147.664 1.00 27.00 72 GLU A CA 1
ATOM 538 C C . GLU A 1 72 ? 108.440 7.858 -148.799 1.00 27.00 72 GLU A C 1
ATOM 540 O O . GLU A 1 72 ? 109.638 7.692 -149.032 1.00 27.00 72 GLU A O 1
ATOM 545 N N . ASP A 1 73 ? 107.450 7.196 -149.427 1.00 30.64 73 ASP A N 1
ATOM 546 C CA . ASP A 1 73 ? 107.163 6.861 -150.855 1.00 30.64 73 ASP A CA 1
ATOM 547 C C . ASP A 1 73 ? 108.243 7.143 -151.957 1.00 30.64 73 ASP A C 1
ATOM 549 O O . ASP A 1 73 ? 109.063 8.039 -151.799 1.00 30.64 73 ASP A O 1
ATOM 553 N N . GLU A 1 74 ? 108.300 6.570 -153.182 1.00 39.41 74 GLU A N 1
ATOM 554 C CA . GLU A 1 74 ? 107.842 5.349 -153.912 1.00 39.41 74 GLU A CA 1
ATOM 555 C C . GLU A 1 74 ? 108.540 5.347 -155.326 1.00 39.41 74 GLU A C 1
ATOM 557 O O . GLU A 1 74 ? 109.283 6.280 -155.616 1.00 39.41 74 GLU A O 1
ATOM 562 N N . GLU A 1 75 ? 108.347 4.326 -156.199 1.00 32.28 75 GLU A N 1
ATOM 563 C CA . GLU A 1 75 ? 107.878 4.469 -157.623 1.00 32.28 75 GLU A CA 1
ATOM 564 C C . GLU A 1 75 ? 108.209 3.305 -158.625 1.00 32.28 75 GLU A C 1
ATOM 566 O O . GLU A 1 75 ? 109.362 3.024 -158.935 1.00 32.28 75 GLU A O 1
ATOM 571 N N . ILE A 1 76 ? 107.133 2.731 -159.209 1.00 34.22 76 ILE A N 1
ATOM 572 C CA . ILE A 1 76 ? 106.834 2.473 -160.657 1.00 34.22 76 ILE A CA 1
ATOM 573 C C . ILE A 1 76 ? 107.619 1.430 -161.525 1.00 34.22 76 ILE A C 1
ATOM 575 O O . ILE A 1 76 ? 108.816 1.198 -161.398 1.00 34.22 76 ILE A O 1
ATOM 579 N N . THR A 1 77 ? 106.882 0.798 -162.467 1.00 59.66 77 THR A N 1
ATOM 580 C CA . THR A 1 77 ? 107.300 -0.166 -163.526 1.00 59.66 77 THR A CA 1
ATOM 581 C C . THR A 1 77 ? 106.430 -0.037 -164.809 1.00 59.66 77 THR A C 1
ATOM 583 O O . THR A 1 77 ? 105.367 0.577 -164.746 1.00 59.66 77 THR A O 1
ATOM 586 N N . GLU A 1 78 ? 106.815 -0.639 -165.958 1.00 34.28 78 GLU A N 1
ATOM 587 C CA . GLU A 1 78 ? 105.986 -0.712 -167.197 1.00 34.28 78 GLU A CA 1
ATOM 588 C C . GLU A 1 78 ? 106.202 -1.976 -168.088 1.00 34.28 78 GLU A C 1
ATOM 590 O O . GLU A 1 78 ? 107.342 -2.376 -168.301 1.00 34.28 78 GLU A O 1
ATOM 595 N N . ASN A 1 79 ? 105.088 -2.496 -168.659 1.00 37.00 79 ASN A N 1
ATOM 596 C CA . ASN A 1 79 ? 104.859 -3.178 -169.976 1.00 37.00 79 ASN A CA 1
ATOM 597 C C . ASN A 1 79 ? 105.675 -4.468 -170.357 1.00 37.00 79 ASN A C 1
ATOM 599 O O . ASN A 1 79 ? 106.623 -4.828 -169.673 1.00 37.00 79 ASN A O 1
ATOM 603 N N . GLU A 1 80 ? 105.349 -5.313 -171.365 1.00 33.81 80 GLU A N 1
ATOM 604 C CA . GLU A 1 80 ? 104.387 -5.281 -172.505 1.00 33.81 80 GLU A CA 1
ATOM 605 C C . GLU A 1 80 ? 103.912 -6.716 -172.959 1.00 33.81 80 GLU A C 1
ATOM 607 O O . GLU A 1 80 ? 104.229 -7.706 -172.299 1.00 33.81 80 GLU A O 1
ATOM 612 N N . ALA A 1 81 ? 103.131 -6.852 -174.054 1.00 39.00 81 ALA A N 1
ATOM 613 C CA . ALA A 1 81 ? 102.440 -8.081 -174.549 1.00 39.00 81 ALA A CA 1
ATOM 614 C C . ALA A 1 81 ? 102.906 -8.516 -175.989 1.00 39.00 81 ALA A C 1
ATOM 616 O O . ALA A 1 81 ? 103.967 -8.069 -176.403 1.00 39.00 81 ALA A O 1
ATOM 617 N N . THR A 1 82 ? 102.302 -9.383 -176.843 1.00 37.31 82 THR A N 1
ATOM 618 C CA . THR A 1 82 ? 100.954 -10.016 -177.017 1.00 37.31 82 THR A CA 1
ATOM 619 C C . THR A 1 82 ? 101.051 -11.283 -177.932 1.00 37.31 82 THR A C 1
ATOM 621 O O . THR A 1 82 ? 102.103 -11.489 -178.529 1.00 37.31 82 THR A O 1
ATOM 624 N N . MET A 1 83 ? 99.993 -12.110 -178.106 1.00 33.59 83 MET A N 1
ATOM 625 C CA . MET A 1 83 ? 99.832 -13.087 -179.227 1.00 33.59 83 MET A CA 1
ATOM 626 C C . MET A 1 83 ? 98.346 -13.366 -179.600 1.00 33.59 83 MET A C 1
ATOM 628 O O . MET A 1 83 ? 97.462 -13.190 -178.762 1.00 33.59 83 MET A O 1
ATOM 632 N N . ASP A 1 84 ? 98.112 -13.815 -180.844 1.00 41.84 84 ASP A N 1
ATOM 633 C CA . ASP A 1 84 ? 96.867 -13.676 -181.648 1.00 41.84 84 ASP A CA 1
ATOM 634 C C . ASP A 1 84 ? 95.686 -14.680 -181.424 1.00 41.84 84 ASP A C 1
ATOM 636 O O . ASP A 1 84 ? 95.845 -15.644 -180.665 1.00 41.84 84 ASP A O 1
ATOM 640 N N . PRO A 1 85 ? 94.482 -14.461 -182.037 1.00 54.03 85 PRO A N 1
ATOM 641 C CA . PRO A 1 85 ? 93.209 -14.939 -181.463 1.00 54.03 85 PRO A CA 1
ATOM 642 C C . PRO A 1 85 ? 92.247 -15.809 -182.328 1.00 54.03 85 PRO A C 1
ATOM 644 O O . PRO A 1 85 ? 91.203 -16.208 -181.813 1.00 54.03 85 PRO A O 1
ATOM 647 N N . ASP A 1 86 ? 92.530 -16.149 -183.594 1.00 44.12 86 ASP A N 1
ATOM 648 C CA . ASP A 1 86 ? 91.557 -16.840 -184.482 1.00 44.12 86 ASP A CA 1
ATOM 649 C C . ASP A 1 86 ? 91.467 -18.380 -184.294 1.00 44.12 86 ASP A C 1
ATOM 651 O O . ASP A 1 86 ? 91.936 -19.171 -185.119 1.00 44.12 86 ASP A O 1
ATOM 655 N N . ASN A 1 87 ? 90.823 -18.849 -183.212 1.00 51.31 87 ASN A N 1
ATOM 656 C CA . ASN A 1 87 ? 90.293 -20.225 -183.129 1.00 51.31 87 ASN A CA 1
ATOM 657 C C . ASN A 1 87 ? 89.086 -20.322 -182.152 1.00 51.31 87 ASN A C 1
ATOM 659 O O . ASN A 1 87 ? 89.264 -19.996 -180.972 1.00 51.31 87 ASN A O 1
ATOM 663 N N . PRO A 1 88 ? 87.879 -20.795 -182.557 1.00 56.62 88 PRO A N 1
ATOM 664 C CA . PRO A 1 88 ? 86.598 -20.376 -181.940 1.00 56.62 88 PRO A CA 1
ATOM 665 C C . PRO A 1 88 ? 86.245 -20.924 -180.540 1.00 56.62 88 PRO A C 1
ATOM 667 O O . PRO A 1 88 ? 85.080 -20.927 -180.145 1.00 56.62 88 PRO A O 1
ATOM 670 N N . LEU A 1 89 ? 87.219 -21.441 -179.787 1.00 53.41 89 LEU A N 1
ATOM 671 C CA . LEU A 1 89 ? 87.046 -21.957 -178.420 1.00 53.41 89 LEU A CA 1
ATOM 672 C C . LEU A 1 89 ? 88.099 -21.430 -177.420 1.00 53.41 89 LEU A C 1
ATOM 674 O O . LEU A 1 89 ? 88.101 -21.862 -176.266 1.00 53.41 89 LEU A O 1
ATOM 678 N N . MET A 1 90 ? 88.972 -20.493 -177.823 1.00 55.84 90 MET A N 1
ATOM 679 C CA . MET A 1 90 ? 90.048 -19.940 -176.974 1.00 55.84 90 MET A CA 1
ATOM 680 C C . MET A 1 90 ? 89.872 -18.460 -176.577 1.00 55.84 90 MET A C 1
ATOM 682 O O . MET A 1 90 ? 90.325 -18.088 -175.493 1.00 55.84 90 MET A O 1
ATOM 686 N N . GLU A 1 91 ? 89.168 -17.638 -177.369 1.00 53.34 91 GLU A N 1
ATOM 687 C CA . GLU A 1 91 ? 89.012 -16.176 -177.164 1.00 53.34 91 GLU A CA 1
ATOM 688 C C . GLU A 1 91 ? 88.662 -15.777 -175.716 1.00 53.34 91 GLU A C 1
ATOM 690 O O . GLU A 1 91 ? 89.228 -14.845 -175.137 1.00 53.34 91 GLU A O 1
ATOM 695 N N . ARG A 1 92 ? 87.737 -16.518 -175.088 1.00 56.62 92 ARG A N 1
ATOM 696 C CA . ARG A 1 92 ? 87.219 -16.215 -173.741 1.00 56.62 92 ARG A CA 1
ATOM 697 C C . ARG A 1 92 ? 88.260 -16.345 -172.623 1.00 56.62 92 ARG A C 1
ATOM 699 O O . ARG A 1 92 ? 87.992 -15.881 -171.518 1.00 56.62 92 ARG A O 1
ATOM 706 N N . VAL A 1 93 ? 89.420 -16.954 -172.881 1.00 53.28 93 VAL A N 1
ATOM 707 C CA . VAL A 1 93 ? 90.533 -17.034 -171.918 1.00 53.28 93 VAL A CA 1
ATOM 708 C C . VAL A 1 93 ? 91.416 -15.783 -171.989 1.00 53.28 93 VAL A C 1
ATOM 710 O O . VAL A 1 93 ? 91.853 -15.293 -170.951 1.00 53.28 93 VAL A O 1
ATOM 713 N N . GLN A 1 94 ? 91.635 -15.226 -173.185 1.00 51.97 94 GLN A N 1
ATOM 714 C CA . GLN A 1 94 ? 92.467 -14.031 -173.387 1.00 51.97 94 GLN A CA 1
ATOM 715 C C . GLN A 1 94 ? 91.789 -12.766 -172.826 1.00 51.97 94 GLN A C 1
ATOM 717 O O . GLN A 1 94 ? 92.429 -11.970 -172.138 1.00 51.97 94 GLN A O 1
ATOM 722 N N . ALA A 1 95 ? 90.473 -12.619 -173.027 1.00 59.25 95 ALA A N 1
ATOM 723 C CA . ALA A 1 95 ? 89.711 -11.448 -172.574 1.00 59.25 95 ALA A CA 1
ATOM 724 C C . ALA A 1 95 ? 89.725 -11.224 -171.045 1.00 59.25 95 ALA A C 1
ATOM 726 O O . ALA A 1 95 ? 89.618 -10.086 -170.584 1.00 59.25 95 ALA A O 1
ATOM 727 N N . ALA A 1 96 ? 89.876 -12.288 -170.247 1.00 58.22 96 ALA A N 1
ATOM 728 C CA . ALA A 1 96 ? 89.896 -12.195 -168.786 1.00 58.22 96 ALA A CA 1
ATOM 729 C C . ALA A 1 96 ? 91.151 -11.484 -168.242 1.00 58.22 96 ALA A C 1
ATOM 731 O O . ALA A 1 96 ? 91.079 -10.827 -167.206 1.00 58.22 96 ALA A O 1
ATOM 732 N N . LEU A 1 97 ? 92.283 -11.592 -168.946 1.00 53.28 97 LEU A N 1
ATOM 733 C CA . LEU A 1 97 ? 93.575 -11.079 -168.484 1.00 53.28 97 LEU A CA 1
ATOM 734 C C . LEU A 1 97 ? 93.707 -9.558 -168.680 1.00 53.28 97 LEU A C 1
ATOM 736 O O . LEU A 1 97 ? 94.312 -8.872 -167.861 1.00 53.28 97 LEU A O 1
ATOM 740 N N . TYR A 1 98 ? 93.098 -9.017 -169.741 1.00 56.31 98 TYR A N 1
ATOM 741 C CA . TYR A 1 98 ? 93.215 -7.600 -170.106 1.00 56.31 98 TYR A CA 1
ATOM 742 C C . TYR A 1 98 ? 92.536 -6.661 -169.092 1.00 56.31 98 TYR A C 1
ATOM 744 O O . TYR A 1 98 ? 93.089 -5.622 -168.733 1.00 56.31 98 TYR A O 1
ATOM 752 N N . LYS A 1 99 ? 91.359 -7.045 -168.571 1.00 69.81 99 LYS A N 1
ATOM 753 C CA . LYS A 1 99 ? 90.571 -6.202 -167.651 1.00 69.81 99 LYS A CA 1
ATOM 754 C C . LYS A 1 99 ? 91.308 -5.890 -166.337 1.00 69.81 99 LYS A C 1
ATOM 756 O O . LYS A 1 99 ? 91.118 -4.820 -165.759 1.00 69.81 99 LYS A O 1
ATOM 761 N N . GLN A 1 100 ? 92.153 -6.810 -165.872 1.00 58.91 100 GLN A N 1
ATOM 762 C CA . GLN A 1 100 ? 92.813 -6.720 -164.567 1.00 58.91 100 GLN A CA 1
ATOM 763 C C . GLN A 1 100 ? 93.835 -5.571 -164.476 1.00 58.91 100 GLN A C 1
ATOM 765 O O . GLN A 1 100 ? 94.033 -5.019 -163.396 1.00 58.91 100 GLN A O 1
ATOM 770 N N . LEU A 1 101 ? 94.459 -5.183 -165.595 1.00 55.41 101 LEU A N 1
ATOM 771 C CA . LEU A 1 101 ? 95.491 -4.137 -165.619 1.00 55.41 101 LEU A CA 1
ATOM 772 C C . LEU A 1 101 ? 94.902 -2.716 -165.638 1.00 55.41 101 LEU A C 1
ATOM 774 O O . LEU A 1 101 ? 95.470 -1.802 -165.040 1.00 55.41 101 LEU A O 1
ATOM 778 N N . SER A 1 102 ? 93.740 -2.517 -166.270 1.00 59.47 102 SER A N 1
ATOM 779 C CA . SER A 1 102 ? 93.123 -1.187 -166.391 1.00 59.47 102 SER A CA 1
ATOM 780 C C . SER A 1 102 ? 92.619 -0.607 -165.065 1.00 59.47 102 SER A C 1
ATOM 782 O O . SER A 1 102 ? 92.688 0.604 -164.869 1.00 59.47 102 SER A O 1
ATOM 784 N N . GLU A 1 103 ? 92.137 -1.446 -164.141 1.00 67.25 103 GLU A N 1
ATOM 785 C CA . GLU A 1 103 ? 91.497 -0.988 -162.894 1.00 67.25 103 GLU A CA 1
ATOM 786 C C . GLU A 1 103 ? 92.512 -0.470 -161.848 1.00 67.25 103 GLU A C 1
ATOM 788 O O . GLU A 1 103 ? 92.153 0.328 -160.979 1.00 67.25 103 GLU A O 1
ATOM 793 N N . GLN A 1 104 ? 93.793 -0.855 -161.943 1.00 63.91 104 GLN A N 1
ATOM 794 C CA . GLN A 1 104 ? 94.835 -0.402 -161.010 1.00 63.91 104 GLN A CA 1
ATOM 795 C C . GLN A 1 104 ? 95.285 1.045 -161.275 1.00 63.91 104 GLN A C 1
ATOM 797 O O . GLN A 1 104 ? 95.418 1.828 -160.331 1.00 63.91 104 GLN A O 1
ATOM 802 N N . ARG A 1 105 ? 95.456 1.442 -162.547 1.00 60.56 105 ARG A N 1
ATOM 803 C CA . ARG A 1 105 ? 95.946 2.788 -162.920 1.00 60.56 105 ARG A CA 1
ATOM 804 C C . ARG A 1 105 ? 95.026 3.913 -162.431 1.00 60.56 105 ARG A C 1
ATOM 806 O O . ARG A 1 105 ? 95.502 4.986 -162.072 1.00 60.56 105 ARG A O 1
ATOM 813 N N . THR A 1 106 ? 93.718 3.664 -162.376 1.00 64.50 106 THR A N 1
ATOM 814 C CA . THR A 1 106 ? 92.716 4.626 -161.887 1.00 64.50 106 THR A CA 1
ATOM 815 C C . THR A 1 106 ? 92.736 4.854 -160.375 1.00 64.50 106 THR A C 1
ATOM 817 O O . THR A 1 106 ? 92.176 5.848 -159.923 1.00 64.50 106 THR A O 1
ATOM 820 N N . LYS A 1 107 ? 93.366 3.974 -159.582 1.00 72.94 107 LYS A N 1
ATOM 821 C CA . LYS A 1 107 ? 93.353 4.067 -158.112 1.00 72.94 107 LYS A CA 1
ATOM 822 C C . LYS A 1 107 ? 94.386 5.068 -157.577 1.00 72.94 107 LYS A C 1
ATOM 824 O O . LYS A 1 107 ? 94.029 5.956 -156.809 1.00 72.94 107 LYS A O 1
ATOM 829 N N . MET A 1 108 ? 95.631 4.993 -158.058 1.00 65.81 108 MET A N 1
ATOM 830 C CA . MET A 1 108 ? 96.745 5.832 -157.573 1.00 65.81 108 MET A CA 1
ATOM 831 C C . MET A 1 108 ? 96.493 7.344 -157.755 1.00 65.81 108 MET A C 1
ATOM 833 O O . MET A 1 108 ? 96.875 8.148 -156.911 1.00 65.81 108 MET A O 1
ATOM 837 N N . GLN A 1 109 ? 95.795 7.751 -158.824 1.00 66.25 109 GLN A N 1
ATOM 838 C CA . GLN A 1 109 ? 95.483 9.167 -159.092 1.00 66.25 109 GLN A CA 1
ATOM 839 C C . GLN A 1 109 ? 94.434 9.788 -158.149 1.00 66.25 109 GLN A C 1
ATOM 841 O O . GLN A 1 109 ? 94.209 11.002 -158.201 1.00 66.25 109 GLN A O 1
ATOM 846 N N . LEU A 1 110 ? 93.759 8.977 -157.330 1.00 72.88 110 LEU A N 1
ATOM 847 C CA . LEU A 1 110 ? 92.740 9.437 -156.387 1.00 72.88 110 LEU A CA 1
ATOM 848 C C . LEU A 1 110 ? 93.366 9.706 -155.008 1.00 72.88 110 LEU A C 1
ATOM 850 O O . LEU A 1 110 ? 93.162 10.776 -154.438 1.00 72.88 110 LEU A O 1
ATOM 854 N N . GLU A 1 111 ? 94.227 8.796 -154.549 1.00 71.06 111 GLU A N 1
ATOM 855 C CA . GLU A 1 111 ? 94.864 8.822 -153.221 1.00 71.06 111 GLU A CA 1
ATOM 856 C C . GLU A 1 111 ? 95.786 10.038 -153.008 1.00 71.06 111 GLU A C 1
ATOM 858 O O . GLU A 1 111 ? 95.875 10.556 -151.895 1.00 71.06 111 GLU A O 1
ATOM 863 N N . LEU A 1 112 ? 96.399 10.568 -154.076 1.00 70.88 112 LEU A N 1
ATOM 864 C CA . LEU A 1 112 ? 97.220 11.785 -154.012 1.00 70.88 112 LEU A CA 1
ATOM 865 C C . LEU A 1 112 ? 96.420 13.014 -153.531 1.00 70.88 112 LEU A C 1
ATOM 867 O O . LEU A 1 112 ? 96.910 13.791 -152.713 1.00 70.88 112 LEU A O 1
ATOM 871 N N . ARG A 1 113 ? 95.174 13.184 -154.000 1.00 69.69 113 ARG A N 1
ATOM 872 C CA . ARG A 1 113 ? 94.347 14.362 -153.667 1.00 69.69 113 ARG A CA 1
ATOM 873 C C . ARG A 1 113 ? 93.833 14.341 -152.229 1.00 69.69 113 ARG A C 1
ATOM 875 O O . ARG A 1 113 ? 93.659 15.395 -151.624 1.00 69.69 113 ARG A O 1
ATOM 882 N N . GLU A 1 114 ? 93.611 13.153 -151.671 1.00 72.38 114 GLU A N 1
ATOM 883 C CA . GLU A 1 114 ? 93.135 12.994 -150.291 1.00 72.38 114 GLU A CA 1
ATOM 884 C C . GLU A 1 114 ? 94.203 13.406 -149.258 1.00 72.38 114 GLU A C 1
ATOM 886 O O . GLU A 1 114 ? 93.864 13.857 -148.161 1.00 72.38 114 GLU A O 1
ATOM 891 N N . ARG A 1 115 ? 95.496 13.313 -149.611 1.00 77.62 115 ARG A N 1
ATOM 892 C CA . ARG A 1 115 ? 96.619 13.710 -148.742 1.00 77.62 115 ARG A CA 1
ATOM 893 C C . ARG A 1 115 ? 96.732 15.230 -148.574 1.00 77.62 115 ARG A C 1
ATOM 895 O O . ARG A 1 115 ? 96.908 15.693 -147.448 1.00 77.62 115 ARG A O 1
ATOM 902 N N . GLU A 1 116 ? 96.602 16.007 -149.652 1.00 69.94 116 GLU A N 1
ATOM 903 C CA . GLU A 1 116 ? 96.764 17.472 -149.612 1.00 69.94 116 GLU A CA 1
ATOM 904 C C . GLU A 1 116 ? 95.711 18.154 -148.720 1.00 69.94 116 GLU A C 1
ATOM 906 O O . GLU A 1 116 ? 96.029 19.025 -147.904 1.00 69.94 116 GLU A O 1
ATOM 911 N N . GLU A 1 117 ? 94.443 17.741 -148.828 1.00 76.00 117 GLU A N 1
ATOM 912 C CA . GLU A 1 117 ? 93.348 18.393 -148.102 1.00 76.00 117 GLU A CA 1
ATOM 913 C C . GLU A 1 117 ? 93.378 18.099 -146.588 1.00 76.00 117 GLU A C 1
ATOM 915 O O . GLU A 1 117 ? 92.978 18.949 -145.783 1.00 76.00 117 GLU A O 1
ATOM 920 N N . ALA A 1 118 ? 93.942 16.956 -146.177 1.00 73.94 118 ALA A N 1
ATOM 921 C CA . ALA A 1 118 ? 94.115 16.588 -144.772 1.00 73.94 118 ALA A CA 1
ATOM 922 C C . ALA A 1 118 ? 95.052 17.546 -144.006 1.00 73.94 118 ALA A C 1
ATOM 924 O O . ALA A 1 118 ? 94.766 17.902 -142.858 1.00 73.94 118 ALA A O 1
ATOM 925 N N . VAL A 1 119 ? 96.134 18.018 -144.641 1.00 77.69 119 VAL A N 1
ATOM 926 C CA . VAL A 1 119 ? 97.130 18.921 -144.022 1.00 77.69 119 VAL A CA 1
ATOM 927 C C . VAL A 1 119 ? 96.523 20.287 -143.677 1.00 77.69 119 VAL A C 1
ATOM 929 O O . VAL A 1 119 ? 96.834 20.875 -142.640 1.00 77.69 119 VAL A O 1
ATOM 932 N N . ARG A 1 120 ? 95.587 20.784 -144.494 1.00 80.81 120 ARG A N 1
ATOM 933 C CA . ARG A 1 120 ? 94.885 22.051 -144.224 1.00 80.81 120 ARG A CA 1
ATOM 934 C C . ARG A 1 120 ? 93.992 21.970 -142.977 1.00 80.81 120 ARG A C 1
ATOM 936 O O . ARG A 1 120 ? 93.855 22.954 -142.253 1.00 80.81 120 ARG A O 1
ATOM 943 N N . VAL A 1 121 ? 93.391 20.807 -142.709 1.00 76.81 121 VAL A N 1
ATOM 944 C CA . VAL A 1 121 ? 92.453 20.609 -141.586 1.00 76.81 121 VAL A CA 1
ATOM 945 C C . VAL A 1 121 ? 93.171 20.529 -140.232 1.00 76.81 121 VAL A C 1
ATOM 947 O O . VAL A 1 121 ? 92.618 20.964 -139.219 1.00 76.81 121 VAL A O 1
ATOM 950 N N . THR A 1 122 ? 94.398 20.004 -140.179 1.00 76.62 122 THR A N 1
ATOM 951 C CA . THR A 1 122 ? 95.153 19.883 -138.917 1.00 76.62 122 THR A CA 1
ATOM 952 C C . THR A 1 122 ? 95.674 21.228 -138.411 1.00 76.62 122 THR A C 1
ATOM 954 O O . THR A 1 122 ? 95.610 21.480 -137.206 1.00 76.62 122 THR A O 1
ATOM 957 N N . LEU A 1 123 ? 96.103 22.127 -139.305 1.00 75.19 123 LEU A N 1
ATOM 958 C CA . LEU A 1 123 ? 96.565 23.472 -138.940 1.00 75.19 123 LEU A CA 1
ATOM 959 C C . LEU A 1 123 ? 95.459 24.306 -138.274 1.00 75.19 123 LEU A C 1
ATOM 961 O O . LEU A 1 123 ? 95.658 24.793 -137.161 1.00 75.19 123 LEU A O 1
ATOM 965 N N . GLY A 1 124 ? 94.267 24.383 -138.879 1.00 79.06 124 GLY A N 1
ATOM 966 C CA . GLY A 1 124 ? 93.138 25.135 -138.308 1.00 79.06 124 GLY A CA 1
ATOM 967 C C . GLY A 1 124 ? 92.663 24.605 -136.946 1.00 79.06 124 GLY A C 1
ATOM 968 O O . GLY A 1 124 ? 92.238 25.376 -136.086 1.00 79.06 124 GLY A O 1
ATOM 969 N N . ARG A 1 125 ? 92.802 23.294 -136.690 1.00 75.62 125 ARG A N 1
ATOM 970 C CA . ARG A 1 125 ? 92.531 22.709 -135.363 1.00 75.62 125 ARG A CA 1
ATOM 971 C C . ARG A 1 125 ? 93.528 23.169 -134.297 1.00 75.62 125 ARG A C 1
ATOM 973 O O . ARG A 1 125 ? 93.132 23.329 -133.146 1.00 75.62 125 ARG A O 1
ATOM 980 N N . ARG A 1 126 ? 94.797 23.407 -134.654 1.00 79.69 126 ARG A N 1
ATOM 981 C CA . ARG A 1 126 ? 95.822 23.873 -133.701 1.00 79.69 126 ARG A CA 1
ATOM 982 C C . ARG A 1 126 ? 95.524 25.283 -133.186 1.00 79.69 126 ARG A C 1
ATOM 984 O O . ARG A 1 126 ? 95.761 25.569 -132.017 1.00 79.69 126 ARG A O 1
ATOM 991 N N . GLU A 1 127 ? 94.996 26.148 -134.047 1.00 78.38 127 GLU A N 1
ATOM 992 C CA . GLU A 1 127 ? 94.656 27.533 -133.703 1.00 78.38 127 GLU A CA 1
ATOM 993 C C . GLU A 1 127 ? 93.418 27.607 -132.798 1.00 78.38 127 GLU A C 1
ATOM 995 O O . GLU A 1 127 ? 93.445 28.312 -131.789 1.00 78.38 127 GLU A O 1
ATOM 1000 N N . ALA A 1 128 ? 92.382 26.808 -133.082 1.00 78.06 128 ALA A N 1
ATOM 1001 C CA . ALA A 1 128 ? 91.186 26.711 -132.240 1.00 78.06 128 ALA A CA 1
ATOM 1002 C C . ALA A 1 128 ? 91.518 26.291 -130.793 1.00 78.06 128 ALA A C 1
ATOM 1004 O O . ALA A 1 128 ? 91.134 26.980 -129.846 1.00 78.06 128 ALA A O 1
ATOM 1005 N N . VAL A 1 129 ? 92.313 25.226 -130.621 1.00 79.62 129 VAL A N 1
ATOM 1006 C CA . VAL A 1 129 ? 92.741 24.734 -129.296 1.00 79.62 129 VAL A CA 1
ATOM 1007 C C . VAL A 1 129 ? 93.552 25.788 -128.525 1.00 79.62 129 VAL A C 1
ATOM 1009 O O . VAL A 1 129 ? 93.439 25.880 -127.304 1.00 79.62 129 VAL A O 1
ATOM 1012 N N . GLY A 1 130 ? 94.327 26.635 -129.214 1.00 79.44 130 GLY A N 1
ATOM 1013 C CA . GLY A 1 130 ? 95.045 27.749 -128.583 1.00 79.44 130 GLY A CA 1
ATOM 1014 C C . GLY A 1 130 ? 94.115 28.799 -127.961 1.00 79.44 130 GLY A C 1
ATOM 1015 O O . GLY A 1 130 ? 94.364 29.266 -126.848 1.00 79.44 130 GLY A O 1
ATOM 1016 N N . VAL A 1 131 ? 93.014 29.136 -128.643 1.00 83.38 131 VAL A N 1
ATOM 1017 C CA . VAL A 1 131 ? 92.001 30.082 -128.139 1.00 83.38 131 VAL A CA 1
ATOM 1018 C C . VAL A 1 131 ? 91.199 29.473 -126.984 1.00 83.38 131 VAL A C 1
ATOM 1020 O O . VAL A 1 131 ? 90.968 30.140 -125.973 1.00 83.38 131 VAL A O 1
ATOM 1023 N N . GLU A 1 132 ? 90.821 28.197 -127.092 1.00 78.75 132 GLU A N 1
ATOM 1024 C CA . GLU A 1 132 ? 90.138 27.464 -126.019 1.00 78.75 132 GLU A CA 1
ATOM 1025 C C . GLU A 1 132 ? 90.979 27.434 -124.735 1.00 78.75 132 GLU A C 1
ATOM 1027 O O . GLU A 1 132 ? 90.467 27.759 -123.660 1.00 78.75 132 GLU A O 1
ATOM 1032 N N . LEU A 1 133 ? 92.280 27.143 -124.843 1.00 82.25 133 LEU A N 1
ATOM 1033 C CA . LEU A 1 133 ? 93.200 27.065 -123.705 1.00 82.25 133 LEU A CA 1
ATOM 1034 C C . LEU A 1 133 ? 93.365 28.421 -122.993 1.00 82.25 133 LEU A C 1
ATOM 1036 O O . LEU A 1 133 ? 93.307 28.471 -121.763 1.00 82.25 133 LEU A O 1
ATOM 1040 N N . TYR A 1 134 ? 93.463 29.531 -123.735 1.00 82.44 134 TYR A N 1
ATOM 1041 C CA . TYR A 1 134 ? 93.459 30.879 -123.145 1.00 82.44 134 TYR A CA 1
ATOM 1042 C C . TYR A 1 134 ? 92.128 31.200 -122.436 1.00 82.44 134 TYR A C 1
ATOM 1044 O O . TYR A 1 134 ? 92.114 31.754 -121.333 1.00 82.44 134 TYR A O 1
ATOM 1052 N N . SER A 1 135 ? 90.994 30.794 -123.021 1.00 80.06 135 SER A N 1
ATOM 1053 C CA . SER A 1 135 ? 89.678 30.984 -122.397 1.00 80.06 135 SER A CA 1
ATOM 1054 C C . SER A 1 135 ? 89.535 30.195 -121.086 1.00 80.06 135 SER A C 1
ATOM 1056 O O . SER A 1 135 ? 88.986 30.715 -120.111 1.00 80.06 135 SER A O 1
ATOM 1058 N N . LEU A 1 136 ? 90.094 28.980 -121.025 1.00 82.38 136 LEU A N 1
ATOM 1059 C CA . LEU A 1 136 ? 90.123 28.135 -119.831 1.00 82.38 136 LEU A CA 1
ATOM 1060 C C . LEU A 1 136 ? 91.018 28.730 -118.739 1.00 82.38 136 LEU A C 1
ATOM 1062 O O . LEU A 1 136 ? 90.611 28.757 -117.579 1.00 82.38 136 LEU A O 1
ATOM 1066 N N . GLN A 1 137 ? 92.181 29.287 -119.091 1.00 80.00 137 GLN A N 1
ATOM 1067 C CA . GLN A 1 137 ? 93.041 30.001 -118.138 1.00 80.00 137 GLN A CA 1
ATOM 1068 C C . GLN A 1 137 ? 92.309 31.185 -117.484 1.00 80.00 137 GLN A C 1
ATOM 1070 O O . GLN A 1 137 ? 92.374 31.356 -116.265 1.00 80.00 137 GLN A O 1
ATOM 1075 N N . GLN A 1 138 ? 91.543 31.969 -118.253 1.00 82.06 138 GLN A N 1
ATOM 1076 C CA . GLN A 1 138 ? 90.785 33.089 -117.684 1.00 82.06 138 GLN A CA 1
ATOM 1077 C C . GLN A 1 138 ? 89.521 32.652 -116.915 1.00 82.06 138 GLN A C 1
ATOM 1079 O O . GLN A 1 138 ? 89.094 33.355 -115.997 1.00 82.06 138 GLN A O 1
ATOM 1084 N N . GLN A 1 139 ? 88.936 31.488 -117.220 1.00 81.25 139 GLN A N 1
ATOM 1085 C CA . GLN A 1 139 ? 87.906 30.874 -116.370 1.00 81.25 139 GLN A CA 1
ATOM 1086 C C . GLN A 1 139 ? 88.492 30.391 -115.034 1.00 81.25 139 GLN A C 1
ATOM 1088 O O . GLN A 1 139 ? 87.908 30.660 -113.985 1.00 81.25 139 GLN A O 1
ATOM 1093 N N . LEU A 1 140 ? 89.663 29.749 -115.061 1.00 83.00 140 LEU A N 1
ATOM 1094 C CA . LEU A 1 140 ? 90.364 29.244 -113.879 1.00 83.00 140 LEU A CA 1
ATOM 1095 C C . LEU A 1 140 ? 90.733 30.380 -112.912 1.00 83.00 140 LEU A C 1
ATOM 1097 O O . LEU A 1 140 ? 90.428 30.286 -111.726 1.00 83.00 140 LEU A O 1
ATOM 1101 N N . ALA A 1 141 ? 91.266 31.498 -113.417 1.00 80.88 141 ALA A N 1
ATOM 1102 C CA . ALA A 1 141 ? 91.558 32.679 -112.596 1.00 80.88 141 ALA A CA 1
ATOM 1103 C C . ALA A 1 141 ? 90.300 33.262 -111.910 1.00 80.88 141 ALA A C 1
ATOM 1105 O O . ALA A 1 141 ? 90.343 33.657 -110.746 1.00 80.88 141 ALA A O 1
ATOM 1106 N N . ARG A 1 142 ? 89.143 33.265 -112.596 1.00 81.75 142 ARG A N 1
ATOM 1107 C CA . ARG A 1 142 ? 87.859 33.673 -111.988 1.00 81.75 142 ARG A CA 1
ATOM 1108 C C . ARG A 1 142 ? 87.389 32.683 -110.920 1.00 81.75 142 ARG A C 1
ATOM 1110 O O . ARG A 1 142 ? 86.842 33.109 -109.909 1.00 81.75 142 ARG A O 1
ATOM 1117 N N . GLN A 1 143 ? 87.598 31.382 -111.124 1.00 81.81 143 GLN A N 1
ATOM 1118 C CA . GLN A 1 143 ? 87.256 30.356 -110.134 1.00 81.81 143 GLN A CA 1
ATOM 1119 C C . GLN A 1 143 ? 88.153 30.427 -108.890 1.00 81.81 143 GLN A C 1
ATOM 1121 O O . GLN A 1 143 ? 87.649 30.222 -107.791 1.00 81.81 143 GLN A O 1
ATOM 1126 N N . GLN A 1 144 ? 89.433 30.783 -109.035 1.00 83.25 144 GLN A N 1
ATOM 1127 C CA . GLN A 1 144 ? 90.341 31.027 -107.907 1.00 83.25 144 GLN A CA 1
ATOM 1128 C C . GLN A 1 144 ? 89.896 32.233 -107.066 1.00 83.25 144 GLN A C 1
ATOM 1130 O O . GLN A 1 144 ? 89.686 32.077 -105.866 1.00 83.25 144 GLN A O 1
ATOM 1135 N N . ALA A 1 145 ? 89.618 33.383 -107.690 1.00 83.69 145 ALA A N 1
ATOM 1136 C CA . ALA A 1 145 ? 89.111 34.562 -106.977 1.00 83.69 145 ALA A CA 1
ATOM 1137 C C . ALA A 1 145 ? 87.745 34.313 -106.295 1.00 83.69 145 ALA A C 1
ATOM 1139 O O . ALA A 1 145 ? 87.488 34.796 -105.193 1.00 83.69 145 ALA A O 1
ATOM 1140 N N . MET A 1 146 ? 86.866 33.516 -106.918 1.00 81.81 146 MET A N 1
ATOM 1141 C CA . MET A 1 146 ? 85.619 33.068 -106.284 1.00 81.81 146 MET A CA 1
ATOM 1142 C C . MET A 1 146 ? 85.877 32.115 -105.108 1.00 81.81 146 MET A C 1
ATOM 1144 O O . MET A 1 146 ? 85.173 32.200 -104.105 1.00 81.81 146 MET A O 1
ATOM 1148 N N . LEU A 1 147 ? 86.878 31.231 -105.195 1.00 84.00 147 LEU A N 1
ATOM 1149 C CA . LEU A 1 147 ? 87.266 30.340 -104.099 1.00 84.00 147 LEU A CA 1
ATOM 1150 C C . LEU A 1 147 ? 87.784 31.125 -102.891 1.00 84.00 147 LEU A C 1
ATOM 1152 O O . LEU A 1 147 ? 87.294 30.895 -101.788 1.00 84.00 147 LEU A O 1
ATOM 1156 N N . GLU A 1 148 ? 88.691 32.078 -103.097 1.00 85.81 148 GLU A N 1
ATOM 1157 C CA . GLU A 1 148 ? 89.189 32.990 -102.055 1.00 85.81 148 GLU A CA 1
ATOM 1158 C C . GLU A 1 148 ? 88.025 33.745 -101.394 1.00 85.81 148 GLU A C 1
ATOM 1160 O O . GLU A 1 148 ? 87.826 33.643 -100.183 1.00 85.81 148 GLU A O 1
ATOM 1165 N N . GLY A 1 149 ? 87.143 34.353 -102.198 1.00 84.94 149 GLY A N 1
ATOM 1166 C CA . GLY A 1 149 ? 85.925 34.992 -101.696 1.00 84.94 149 GLY A CA 1
ATOM 1167 C C . GLY A 1 149 ? 85.004 34.044 -100.912 1.00 84.94 149 GLY A C 1
ATOM 1168 O O . GLY A 1 149 ? 84.396 34.455 -99.923 1.00 84.94 149 GLY A O 1
ATOM 1169 N N . THR A 1 150 ? 84.901 32.760 -101.282 1.00 81.38 150 THR A N 1
ATOM 1170 C CA . THR A 1 150 ? 84.157 31.782 -100.463 1.00 81.38 150 THR A CA 1
ATOM 1171 C C . THR A 1 150 ? 84.884 31.390 -99.178 1.00 81.38 150 THR A C 1
ATOM 1173 O O . THR A 1 150 ? 84.203 31.128 -98.189 1.00 81.38 150 THR A O 1
ATOM 1176 N N . GLN A 1 151 ? 86.221 31.383 -99.143 1.00 82.19 151 GLN A N 1
ATOM 1177 C CA . GLN A 1 151 ? 86.993 31.098 -97.929 1.00 82.19 151 GLN A CA 1
ATOM 1178 C C . GLN A 1 151 ? 86.846 32.221 -96.895 1.00 82.19 151 GLN A C 1
ATOM 1180 O O . GLN A 1 151 ? 86.573 31.922 -95.731 1.00 82.19 151 GLN A O 1
ATOM 1185 N N . ASP A 1 152 ? 86.901 33.487 -97.321 1.00 85.25 152 ASP A N 1
ATOM 1186 C CA . ASP A 1 152 ? 86.642 34.645 -96.453 1.00 85.25 152 ASP A CA 1
ATOM 1187 C C . ASP A 1 152 ? 85.216 34.619 -95.886 1.00 85.25 152 ASP A C 1
ATOM 1189 O O . ASP A 1 152 ? 85.010 34.760 -94.678 1.00 85.25 152 ASP A O 1
ATOM 1193 N N . ASN A 1 153 ? 84.213 34.338 -96.728 1.00 85.25 153 ASN A N 1
ATOM 1194 C CA . ASN A 1 153 ? 82.834 34.153 -96.264 1.00 85.25 153 ASN A CA 1
ATOM 1195 C C . ASN A 1 153 ? 82.711 32.991 -95.258 1.00 85.25 153 ASN A C 1
ATOM 1197 O O . ASN A 1 153 ? 81.979 33.102 -94.274 1.00 85.25 153 ASN A O 1
ATOM 1201 N N . LEU A 1 154 ? 83.446 31.890 -95.451 1.00 84.12 154 LEU A N 1
ATOM 1202 C CA . LEU A 1 154 ? 83.469 30.758 -94.518 1.00 84.12 154 LEU A CA 1
ATOM 1203 C C . LEU A 1 154 ? 84.138 31.146 -93.184 1.00 84.12 154 LEU A C 1
ATOM 1205 O O . LEU A 1 154 ? 83.677 30.717 -92.125 1.00 84.12 154 LEU A O 1
ATOM 1209 N N . ALA A 1 155 ? 85.171 31.993 -93.202 1.00 85.31 155 ALA A N 1
ATOM 1210 C CA . ALA A 1 155 ? 85.786 32.545 -91.995 1.00 85.31 155 ALA A CA 1
ATOM 1211 C C . ALA A 1 155 ? 84.814 33.455 -91.217 1.00 85.31 155 ALA A C 1
ATOM 1213 O O . ALA A 1 155 ? 84.649 33.276 -90.009 1.00 85.31 155 ALA A O 1
ATOM 1214 N N . VAL A 1 156 ? 84.092 34.350 -91.902 1.00 87.81 156 VAL A N 1
ATOM 1215 C CA . VAL A 1 156 ? 83.049 35.199 -91.289 1.00 87.81 156 VAL A CA 1
ATOM 1216 C C . VAL A 1 156 ? 81.919 34.350 -90.693 1.00 87.81 156 VAL A C 1
ATOM 1218 O O . VAL A 1 156 ? 81.521 34.566 -89.548 1.00 87.81 156 VAL A O 1
ATOM 1221 N N . VAL A 1 157 ? 81.440 33.329 -91.414 1.00 83.62 157 VAL A N 1
ATOM 1222 C CA . VAL A 1 157 ? 80.401 32.407 -90.917 1.00 83.62 157 VAL A CA 1
ATOM 1223 C C . VAL A 1 157 ? 80.888 31.581 -89.718 1.00 83.62 157 VAL A C 1
ATOM 1225 O O . VAL A 1 157 ? 80.099 31.317 -88.811 1.00 83.62 157 VAL A O 1
ATOM 1228 N N . ARG A 1 158 ? 82.176 31.209 -89.651 1.00 83.81 158 ARG A N 1
ATOM 1229 C CA . ARG A 1 158 ? 82.765 30.588 -88.447 1.00 83.81 158 ARG A CA 1
ATOM 1230 C C . ARG A 1 158 ? 82.769 31.550 -87.260 1.00 83.81 158 ARG A C 1
ATOM 1232 O O . ARG A 1 158 ? 82.321 31.147 -86.192 1.00 83.81 158 ARG A O 1
ATOM 1239 N N . GLY A 1 159 ? 83.188 32.803 -87.451 1.00 87.50 159 GLY A N 1
ATOM 1240 C CA . GLY A 1 159 ? 83.162 33.828 -86.400 1.00 87.50 159 GLY A CA 1
ATOM 1241 C C . GLY A 1 159 ? 81.757 34.041 -85.829 1.00 87.50 159 GLY A C 1
ATOM 1242 O O . GLY A 1 159 ? 81.542 33.864 -84.631 1.00 87.50 159 GLY A O 1
ATOM 1243 N N . LEU A 1 160 ? 80.774 34.291 -86.701 1.00 86.31 160 LEU A N 1
ATOM 1244 C CA . LEU A 1 160 ? 79.367 34.446 -86.312 1.00 86.31 160 LEU A CA 1
ATOM 1245 C C . LEU A 1 160 ? 78.804 33.193 -85.623 1.00 86.31 160 LEU A C 1
ATOM 1247 O O . LEU A 1 160 ? 78.020 33.304 -84.679 1.00 86.31 160 LEU A O 1
ATOM 1251 N N . ARG A 1 161 ? 79.213 31.989 -86.051 1.00 86.44 161 ARG A N 1
ATOM 1252 C CA . ARG A 1 161 ? 78.841 30.739 -85.376 1.00 86.44 161 ARG A CA 1
ATOM 1253 C C . ARG A 1 161 ? 79.460 30.639 -83.982 1.00 86.44 161 ARG A C 1
ATOM 1255 O O . ARG A 1 161 ? 78.764 30.227 -83.059 1.00 86.44 161 ARG A O 1
ATOM 1262 N N . GLU A 1 162 ? 80.734 30.973 -83.806 1.00 87.00 162 GLU A N 1
ATOM 1263 C CA . GLU A 1 162 ? 81.379 30.939 -82.490 1.00 87.00 162 GLU A CA 1
ATOM 1264 C C . GLU A 1 162 ? 80.764 31.949 -81.519 1.00 87.00 162 GLU A C 1
ATOM 1266 O O . GLU A 1 162 ? 80.578 31.634 -80.345 1.00 87.00 162 GLU A O 1
ATOM 1271 N N . GLU A 1 163 ? 80.412 33.140 -82.000 1.00 88.12 163 GLU A N 1
ATOM 1272 C CA . GLU A 1 163 ? 79.697 34.148 -81.218 1.00 88.12 163 GLU A CA 1
ATOM 1273 C C . GLU A 1 163 ? 78.295 33.660 -80.836 1.00 88.12 163 GLU A C 1
ATOM 1275 O O . GLU A 1 163 ? 77.943 33.685 -79.655 1.00 88.12 163 GLU A O 1
ATOM 1280 N N . ALA A 1 164 ? 77.535 33.104 -81.785 1.00 81.88 164 ALA A N 1
ATOM 1281 C CA . ALA A 1 164 ? 76.239 32.487 -81.509 1.00 81.88 164 ALA A CA 1
ATOM 1282 C C . ALA A 1 164 ? 76.349 31.305 -80.528 1.00 81.88 164 ALA A C 1
ATOM 1284 O O . ALA A 1 164 ? 75.518 31.171 -79.631 1.00 81.88 164 ALA A O 1
ATOM 1285 N N . GLU A 1 165 ? 77.388 30.471 -80.629 1.00 85.31 165 GLU A N 1
ATOM 1286 C CA . GLU A 1 165 ? 77.645 29.395 -79.670 1.00 85.31 165 GLU A CA 1
ATOM 1287 C C . GLU A 1 165 ? 78.033 29.923 -78.281 1.00 85.31 165 GLU A C 1
ATOM 1289 O O . GLU A 1 165 ? 77.625 29.320 -77.288 1.00 85.31 165 GLU A O 1
ATOM 1294 N N . ARG A 1 166 ? 78.784 31.030 -78.171 1.00 85.69 166 ARG A N 1
ATOM 1295 C CA . ARG A 1 166 ? 79.085 31.681 -76.879 1.00 85.69 166 ARG A CA 1
ATOM 1296 C C . ARG A 1 166 ? 77.819 32.253 -76.242 1.00 85.69 166 ARG A C 1
ATOM 1298 O O . ARG A 1 166 ? 77.563 31.957 -75.077 1.00 85.69 166 ARG A O 1
ATOM 1305 N N . VAL A 1 167 ? 77.003 32.984 -77.005 1.00 88.69 167 VAL A N 1
ATOM 1306 C CA . VAL A 1 167 ? 75.718 33.537 -76.537 1.00 88.69 167 VAL A CA 1
ATOM 1307 C C . VAL A 1 167 ? 74.758 32.414 -76.133 1.00 88.69 167 VAL A C 1
ATOM 1309 O O . VAL A 1 167 ? 74.150 32.482 -75.069 1.00 88.69 167 VAL A O 1
ATOM 1312 N N . LEU A 1 168 ? 74.674 31.328 -76.910 1.00 84.31 168 LEU A N 1
ATOM 1313 C CA . LEU A 1 168 ? 73.866 30.156 -76.560 1.00 84.31 168 LEU A CA 1
ATOM 1314 C C . LEU A 1 168 ? 74.387 29.468 -75.291 1.00 84.31 168 LEU A C 1
ATOM 1316 O O . LEU A 1 168 ? 73.586 29.088 -74.440 1.00 84.31 168 LEU A O 1
ATOM 1320 N N . LYS A 1 169 ? 75.709 29.332 -75.117 1.00 88.44 169 LYS A N 1
ATOM 1321 C CA . LYS A 1 169 ? 76.313 28.790 -73.886 1.00 88.44 169 LYS A CA 1
ATOM 1322 C C . LYS A 1 169 ? 75.972 29.666 -72.670 1.00 88.44 169 LYS A C 1
ATOM 1324 O O . LYS A 1 169 ? 75.539 29.112 -71.663 1.00 88.44 169 LYS A O 1
ATOM 1329 N N . GLN A 1 170 ? 76.067 30.994 -72.791 1.00 88.50 170 GLN A N 1
ATOM 1330 C CA . GLN A 1 170 ? 75.695 31.961 -71.745 1.00 88.50 170 GLN A CA 1
ATOM 1331 C C . GLN A 1 170 ? 74.201 31.889 -71.393 1.00 88.50 170 GLN A C 1
ATOM 1333 O O . GLN A 1 170 ? 73.861 31.624 -70.238 1.00 88.50 170 GLN A O 1
ATOM 1338 N N . ALA A 1 171 ? 73.314 31.992 -72.385 1.00 84.75 171 ALA A N 1
ATOM 1339 C CA . ALA A 1 171 ? 71.867 31.889 -72.193 1.00 84.75 171 ALA A CA 1
ATOM 1340 C C . ALA A 1 171 ? 71.437 30.525 -71.616 1.00 84.75 171 ALA A C 1
ATOM 1342 O O . ALA A 1 171 ? 70.467 30.440 -70.869 1.00 84.75 171 ALA A O 1
ATOM 1343 N N . ASN A 1 172 ? 72.166 29.442 -71.911 1.00 87.62 172 ASN A N 1
ATOM 1344 C CA . ASN A 1 172 ? 71.909 28.110 -71.355 1.00 87.62 172 ASN A CA 1
ATOM 1345 C C . ASN A 1 172 ? 72.416 27.977 -69.901 1.00 87.62 172 ASN A C 1
ATOM 1347 O O . ASN A 1 172 ? 71.772 27.301 -69.100 1.00 87.62 172 ASN A O 1
ATOM 1351 N N . SER A 1 173 ? 73.505 28.653 -69.506 1.00 87.25 173 SER A N 1
ATOM 1352 C CA . SER A 1 173 ? 73.846 28.805 -68.077 1.00 87.25 173 SER A CA 1
ATOM 1353 C C . SER A 1 173 ? 72.820 29.659 -67.328 1.00 87.25 173 SER A C 1
ATOM 1355 O O . SER A 1 173 ? 72.328 29.228 -66.290 1.00 87.25 173 SER A O 1
ATOM 1357 N N . GLU A 1 174 ? 72.409 30.802 -67.880 1.00 88.69 174 GLU A N 1
ATOM 1358 C CA . GLU A 1 174 ? 71.382 31.660 -67.277 1.00 88.69 174 GLU A CA 1
ATOM 1359 C C . GLU A 1 174 ? 70.042 30.926 -67.149 1.00 88.69 174 GLU A C 1
ATOM 1361 O O . GLU A 1 174 ? 69.418 30.957 -66.090 1.00 88.69 174 GLU A O 1
ATOM 1366 N N . TRP A 1 175 ? 69.621 30.186 -68.179 1.00 86.75 175 TRP A N 1
ATOM 1367 C CA . TRP A 1 175 ? 68.418 29.353 -68.130 1.00 86.75 175 TRP A CA 1
ATOM 1368 C C . TRP A 1 175 ? 68.520 28.235 -67.088 1.00 86.75 175 TRP A C 1
ATOM 1370 O O . TRP A 1 175 ? 67.539 27.971 -66.395 1.00 86.75 175 TRP A O 1
ATOM 1380 N N . LYS A 1 176 ? 69.690 27.602 -66.913 1.00 87.44 176 LYS A N 1
ATOM 1381 C CA . LYS A 1 176 ? 69.909 26.621 -65.834 1.00 87.44 176 LYS A CA 1
ATOM 1382 C C . LYS A 1 176 ? 69.800 27.270 -64.458 1.00 87.44 176 LYS A C 1
ATOM 1384 O O . LYS A 1 176 ? 69.100 26.728 -63.608 1.00 87.44 176 LYS A O 1
ATOM 1389 N N . ASP A 1 177 ? 70.395 28.439 -64.254 1.00 89.56 177 ASP A N 1
ATOM 1390 C CA . ASP A 1 177 ? 70.298 29.180 -62.993 1.00 89.56 177 ASP A CA 1
ATOM 1391 C C . ASP A 1 177 ? 68.864 29.640 -62.709 1.00 89.56 177 ASP A C 1
ATOM 1393 O O . ASP A 1 177 ? 68.376 29.508 -61.587 1.00 89.56 177 ASP A O 1
ATOM 1397 N N . HIS A 1 178 ? 68.154 30.147 -63.720 1.00 86.25 178 HIS A N 1
ATOM 1398 C CA . HIS A 1 178 ? 66.738 30.497 -63.618 1.00 86.25 178 HIS A CA 1
ATOM 1399 C C . HIS A 1 178 ? 65.857 29.269 -63.380 1.00 86.25 178 HIS A C 1
ATOM 1401 O O . HIS A 1 178 ? 64.909 29.359 -62.601 1.00 86.25 178 HIS A O 1
ATOM 1407 N N . LYS A 1 179 ? 66.187 28.110 -63.960 1.00 87.19 179 LYS A N 1
ATOM 1408 C CA . LYS A 1 179 ? 65.507 26.847 -63.671 1.00 87.19 179 LYS A CA 1
ATOM 1409 C C . LYS A 1 179 ? 65.770 26.380 -62.241 1.00 87.19 179 LYS A C 1
ATOM 1411 O O . LYS A 1 179 ? 64.812 26.058 -61.558 1.00 87.19 179 LYS A O 1
ATOM 1416 N N . VAL A 1 180 ? 67.007 26.413 -61.744 1.00 90.44 180 VAL A N 1
ATOM 1417 C CA . VAL A 1 180 ? 67.326 26.053 -60.348 1.00 90.44 180 VAL A CA 1
ATOM 1418 C C . VAL A 1 180 ? 66.629 26.997 -59.361 1.00 90.44 180 VAL A C 1
ATOM 1420 O O . VAL A 1 180 ? 66.076 26.534 -58.364 1.00 90.44 180 VAL A O 1
ATOM 1423 N N . LYS A 1 181 ? 66.572 28.303 -59.659 1.00 88.56 181 LYS A N 1
ATOM 1424 C CA . LYS A 1 181 ? 65.784 29.283 -58.889 1.00 88.56 181 LYS A CA 1
ATOM 1425 C C . LYS A 1 181 ? 64.285 28.961 -58.946 1.00 88.56 181 LYS A C 1
ATOM 1427 O O . LYS A 1 181 ? 63.637 28.960 -57.907 1.00 88.56 181 LYS A O 1
ATOM 1432 N N . SER A 1 182 ? 63.743 28.630 -60.119 1.00 85.12 182 SER A N 1
ATOM 1433 C CA . SER A 1 182 ? 62.336 28.236 -60.295 1.00 85.12 182 SER A CA 1
ATOM 1434 C C . SER A 1 182 ? 61.998 26.946 -59.538 1.00 85.12 182 SER A C 1
ATOM 1436 O O . SER A 1 182 ? 61.066 26.937 -58.742 1.00 85.12 182 SER A O 1
ATOM 1438 N N . ASP A 1 183 ? 62.806 25.893 -59.678 1.00 87.19 183 ASP A N 1
ATOM 1439 C CA . ASP A 1 183 ? 62.671 24.624 -58.955 1.00 87.19 183 ASP A CA 1
ATOM 1440 C C . ASP A 1 183 ? 62.763 24.840 -57.431 1.00 87.19 183 ASP A C 1
ATOM 1442 O O . ASP A 1 183 ? 62.049 24.190 -56.667 1.00 87.19 183 ASP A O 1
ATOM 1446 N N . HIS A 1 184 ? 63.602 25.774 -56.965 1.00 90.31 184 HIS A N 1
ATOM 1447 C CA . HIS A 1 184 ? 63.653 26.178 -55.558 1.00 90.31 184 HIS A CA 1
ATOM 1448 C C . HIS A 1 184 ? 62.388 26.936 -55.126 1.00 90.31 184 HIS A C 1
ATOM 1450 O O . HIS A 1 184 ? 61.815 26.603 -54.092 1.00 90.31 184 HIS A O 1
ATOM 1456 N N . HIS A 1 185 ? 61.892 27.885 -55.925 1.00 84.19 185 HIS A N 1
ATOM 1457 C CA . HIS A 1 185 ? 60.625 28.569 -55.651 1.00 84.19 185 HIS A CA 1
ATOM 1458 C C . HIS A 1 185 ? 59.434 27.601 -55.636 1.00 84.19 185 HIS A C 1
ATOM 1460 O O . HIS A 1 185 ? 58.600 27.718 -54.746 1.00 84.19 185 HIS A O 1
ATOM 1466 N N . VAL A 1 186 ? 59.378 26.614 -56.537 1.00 87.56 186 VAL A N 1
ATOM 1467 C CA . VAL A 1 186 ? 58.356 25.552 -56.536 1.00 87.56 186 VAL A CA 1
ATOM 1468 C C . VAL A 1 186 ? 58.450 24.713 -55.261 1.00 87.56 186 VAL A C 1
ATOM 1470 O O . VAL A 1 186 ? 57.443 24.543 -54.584 1.00 87.56 186 VAL A O 1
ATOM 1473 N N . ARG A 1 187 ? 59.650 24.267 -54.858 1.00 89.56 187 ARG A N 1
ATOM 1474 C CA . ARG A 1 187 ? 59.842 23.521 -53.597 1.00 89.56 187 ARG A CA 1
ATOM 1475 C C . ARG A 1 187 ? 59.430 24.333 -52.369 1.00 89.56 187 ARG A C 1
ATOM 1477 O O . ARG A 1 187 ? 58.761 23.792 -51.496 1.00 89.56 187 ARG A O 1
ATOM 1484 N N . ASN A 1 188 ? 59.784 25.616 -52.308 1.00 91.12 188 ASN A N 1
ATOM 1485 C CA . ASN A 1 188 ? 59.404 26.498 -51.201 1.00 91.12 188 ASN A CA 1
ATOM 1486 C C . ASN A 1 188 ? 57.887 26.759 -51.192 1.00 91.12 188 ASN A C 1
ATOM 1488 O O . ASN A 1 188 ? 57.270 26.779 -50.132 1.00 91.12 188 ASN A O 1
ATOM 1492 N N . LEU A 1 189 ? 57.271 26.909 -52.367 1.00 87.94 189 LEU A N 1
ATOM 1493 C CA . LEU A 1 189 ? 55.828 27.076 -52.535 1.00 87.94 189 LEU A CA 1
ATOM 1494 C C . LEU A 1 189 ? 55.074 25.796 -52.144 1.00 87.94 189 LEU A C 1
ATOM 1496 O O . LEU A 1 189 ? 54.035 25.880 -51.499 1.00 87.94 189 LEU A O 1
ATOM 1500 N N . ASP A 1 190 ? 55.604 24.612 -52.451 1.00 87.38 190 ASP A N 1
ATOM 1501 C CA . ASP A 1 190 ? 55.025 23.331 -52.031 1.00 87.38 190 ASP A CA 1
ATOM 1502 C C . ASP A 1 190 ? 55.245 23.046 -50.536 1.00 87.38 190 ASP A C 1
ATOM 1504 O O . ASP A 1 190 ? 54.359 22.489 -49.888 1.00 87.38 190 ASP A O 1
ATOM 1508 N N . GLN A 1 191 ? 56.356 23.497 -49.943 1.00 91.06 191 GLN A N 1
ATOM 1509 C CA . GLN A 1 191 ? 56.524 23.536 -48.484 1.00 91.06 191 GLN A CA 1
ATOM 1510 C C . GLN A 1 191 ? 55.481 24.461 -47.840 1.00 91.06 191 GLN A C 1
ATOM 1512 O O . GLN A 1 191 ? 54.782 24.038 -46.922 1.00 91.06 191 GLN A O 1
ATOM 1517 N N . GLN A 1 192 ? 55.290 25.670 -48.376 1.00 85.25 192 GLN A N 1
ATOM 1518 C CA . GLN A 1 192 ? 54.267 26.611 -47.911 1.00 85.25 192 GLN A CA 1
ATOM 1519 C C . GLN A 1 192 ? 52.841 26.080 -48.117 1.00 85.25 192 GLN A C 1
ATOM 1521 O O . GLN A 1 192 ? 52.008 26.263 -47.236 1.00 85.25 192 GLN A O 1
ATOM 1526 N N . LYS A 1 193 ? 52.544 25.349 -49.204 1.00 85.56 193 LYS A N 1
ATOM 1527 C CA . LYS A 1 193 ? 51.277 24.604 -49.350 1.00 85.56 193 LYS A CA 1
ATOM 1528 C C . LYS A 1 193 ? 51.124 23.561 -48.251 1.00 85.56 193 LYS A C 1
ATOM 1530 O O . LYS A 1 193 ? 50.072 23.506 -47.631 1.00 85.56 193 LYS A O 1
ATOM 1535 N N . GLN A 1 194 ? 52.151 22.756 -47.976 1.00 90.75 194 GLN A N 1
ATOM 1536 C CA . GLN A 1 194 ? 52.095 21.747 -46.914 1.00 90.75 194 GLN A CA 1
ATOM 1537 C C . GLN A 1 194 ? 51.931 22.377 -45.525 1.00 90.75 194 GLN A C 1
ATOM 1539 O O . GLN A 1 194 ? 51.266 21.797 -44.671 1.00 90.75 194 GLN A O 1
ATOM 1544 N N . GLU A 1 195 ? 52.509 23.551 -45.277 1.00 89.38 195 GLU A N 1
ATOM 1545 C CA . GLU A 1 195 ? 52.304 24.322 -44.048 1.00 89.38 195 GLU A CA 1
ATOM 1546 C C . GLU A 1 195 ? 50.899 24.922 -43.977 1.00 89.38 195 GLU A C 1
ATOM 1548 O O . GLU A 1 195 ? 50.221 24.727 -42.972 1.00 89.38 195 GLU A O 1
ATOM 1553 N N . LEU A 1 196 ? 50.402 25.536 -45.053 1.00 89.50 196 LEU A N 1
ATOM 1554 C CA . LEU A 1 196 ? 49.020 26.011 -45.162 1.00 89.50 196 LEU A CA 1
ATOM 1555 C C . LEU A 1 196 ? 48.005 24.869 -45.047 1.00 89.50 196 LEU A C 1
ATOM 1557 O O . LEU A 1 196 ? 46.944 25.066 -44.464 1.00 89.50 196 LEU A O 1
ATOM 1561 N N . GLU A 1 197 ? 48.315 23.666 -45.527 1.00 87.06 197 GLU A N 1
ATOM 1562 C CA . GLU A 1 197 ? 47.502 22.468 -45.325 1.00 87.06 197 GLU A CA 1
ATOM 1563 C C . GLU A 1 197 ? 47.553 21.980 -43.878 1.00 87.06 197 GLU A C 1
ATOM 1565 O O . GLU A 1 197 ? 46.502 21.677 -43.318 1.00 87.06 197 GLU A O 1
ATOM 1570 N N . LYS A 1 198 ? 48.732 21.921 -43.242 1.00 91.12 198 LYS A N 1
ATOM 1571 C CA . LYS A 1 198 ? 48.857 21.592 -41.809 1.00 91.12 198 LYS A CA 1
ATOM 1572 C C . LYS A 1 198 ? 48.057 22.588 -40.964 1.00 91.12 198 LYS A C 1
ATOM 1574 O O . LYS A 1 198 ? 47.263 22.160 -40.134 1.00 91.12 198 LYS A O 1
ATOM 1579 N N . ILE A 1 199 ? 48.193 23.884 -41.240 1.00 90.31 199 ILE A N 1
ATOM 1580 C CA . ILE A 1 199 ? 47.459 24.975 -40.587 1.00 90.31 199 ILE A CA 1
ATOM 1581 C C . ILE A 1 199 ? 45.956 24.887 -40.892 1.00 90.31 199 ILE A C 1
ATOM 1583 O O . ILE A 1 199 ? 45.143 25.026 -39.991 1.00 90.31 199 ILE A O 1
ATOM 1587 N N . SER A 1 200 ? 45.549 24.566 -42.121 1.00 90.12 200 SER A N 1
ATOM 1588 C CA . SER A 1 200 ? 44.131 24.363 -42.464 1.00 90.12 200 SER A CA 1
ATOM 1589 C C . SER A 1 200 ? 43.534 23.130 -41.779 1.00 90.12 200 SER A C 1
ATOM 1591 O O . SER A 1 200 ? 42.351 23.126 -41.443 1.00 90.12 200 SER A O 1
ATOM 1593 N N . ARG A 1 201 ? 44.330 22.076 -41.556 1.00 88.19 201 ARG A N 1
ATOM 1594 C CA . ARG A 1 201 ? 43.928 20.881 -40.800 1.00 88.19 201 ARG A CA 1
ATOM 1595 C C . ARG A 1 201 ? 43.819 21.194 -39.303 1.00 88.19 201 ARG A C 1
ATOM 1597 O O . ARG A 1 201 ? 42.823 20.800 -38.703 1.00 88.19 201 ARG A O 1
ATOM 1604 N N . THR A 1 202 ? 44.759 21.939 -38.712 1.00 90.00 202 THR A N 1
ATOM 1605 C CA . THR A 1 202 ? 44.666 22.347 -37.297 1.00 90.00 202 THR A CA 1
ATOM 1606 C C . THR A 1 202 ? 43.570 23.382 -37.058 1.00 90.00 202 THR A C 1
ATOM 1608 O O . THR A 1 202 ? 42.865 23.254 -36.065 1.00 90.00 202 THR A O 1
ATOM 1611 N N . ILE A 1 203 ? 43.338 24.331 -37.972 1.00 89.69 203 ILE A N 1
ATOM 1612 C CA . ILE A 1 203 ? 42.185 25.246 -37.923 1.00 89.69 203 ILE A CA 1
ATOM 1613 C C . ILE A 1 203 ? 40.883 24.444 -37.970 1.00 89.69 203 ILE A C 1
ATOM 1615 O O . ILE A 1 203 ? 40.092 24.557 -37.045 1.00 89.69 203 ILE A O 1
ATOM 1619 N N . LYS A 1 204 ? 40.697 23.533 -38.939 1.00 89.00 204 LYS A N 1
ATOM 1620 C CA . LYS A 1 204 ? 39.505 22.661 -38.982 1.00 89.00 204 LYS A CA 1
ATOM 1621 C C . LYS A 1 204 ? 39.340 21.810 -37.718 1.00 89.00 204 LYS A C 1
ATOM 1623 O O . LYS A 1 204 ? 38.220 21.616 -37.259 1.00 89.00 204 LYS A O 1
ATOM 1628 N N . GLN A 1 205 ? 40.432 21.320 -37.130 1.00 90.56 205 GLN A N 1
ATOM 1629 C CA . GLN A 1 205 ? 40.399 20.591 -35.859 1.00 90.56 205 GLN A CA 1
ATOM 1630 C C . GLN A 1 205 ? 40.001 21.498 -34.681 1.00 90.56 205 GLN A C 1
ATOM 1632 O O . GLN A 1 205 ? 39.235 21.070 -33.820 1.00 90.56 205 GLN A O 1
ATOM 1637 N N . VAL A 1 206 ? 40.481 22.744 -34.652 1.00 89.88 206 VAL A N 1
ATOM 1638 C CA . VAL A 1 206 ? 40.123 23.764 -33.655 1.00 89.88 206 VAL A CA 1
ATOM 1639 C C . VAL A 1 206 ? 38.680 24.236 -33.834 1.00 89.88 206 VAL A C 1
ATOM 1641 O O . VAL A 1 206 ? 37.989 24.401 -32.837 1.00 89.88 206 VAL A O 1
ATOM 1644 N N . ASP A 1 207 ? 38.182 24.376 -35.061 1.00 88.00 207 ASP A N 1
ATOM 1645 C CA . ASP A 1 207 ? 36.790 24.729 -35.350 1.00 88.00 207 ASP A CA 1
ATOM 1646 C C . ASP A 1 207 ? 35.838 23.600 -34.949 1.00 88.00 207 ASP A C 1
ATOM 1648 O O . ASP A 1 207 ? 34.899 23.844 -34.194 1.00 88.00 207 ASP A O 1
ATOM 1652 N N . LEU A 1 208 ? 36.136 22.349 -35.317 1.00 90.25 208 LEU A N 1
ATOM 1653 C CA . LEU A 1 208 ? 35.398 21.177 -34.831 1.00 90.25 208 LEU A CA 1
ATOM 1654 C C . LEU A 1 208 ? 35.444 21.073 -33.299 1.00 90.25 208 LEU A C 1
ATOM 1656 O O . LEU A 1 208 ? 34.438 20.747 -32.670 1.00 90.25 208 LEU A O 1
ATOM 1660 N N . TYR A 1 209 ? 36.581 21.385 -32.671 1.00 89.56 209 TYR A N 1
ATOM 1661 C CA . TYR A 1 209 ? 36.687 21.434 -31.212 1.00 89.56 209 TYR A CA 1
ATOM 1662 C C . TYR A 1 209 ? 35.879 22.596 -30.612 1.00 89.56 209 TYR A C 1
ATOM 1664 O O . TYR A 1 209 ? 35.226 22.408 -29.590 1.00 89.56 209 TYR A O 1
ATOM 1672 N N . ASN A 1 210 ? 35.832 23.761 -31.261 1.00 90.31 210 ASN A N 1
ATOM 1673 C CA . ASN A 1 210 ? 35.025 24.914 -30.860 1.00 90.31 210 ASN A CA 1
ATOM 1674 C C . ASN A 1 210 ? 33.522 24.655 -31.026 1.00 90.31 210 ASN A C 1
ATOM 1676 O O . ASN A 1 210 ? 32.741 25.074 -30.176 1.00 90.31 210 ASN A O 1
ATOM 1680 N N . GLU A 1 211 ? 33.090 23.941 -32.064 1.00 88.94 211 GLU A N 1
ATOM 1681 C CA . GLU A 1 211 ? 31.702 23.498 -32.240 1.00 88.94 211 GLU A CA 1
ATOM 1682 C C . GLU A 1 211 ? 31.324 22.417 -31.224 1.00 88.94 211 GLU A C 1
ATOM 1684 O O . GLU A 1 211 ? 30.252 22.482 -30.616 1.00 88.94 211 GLU A O 1
ATOM 1689 N N . GLN A 1 212 ? 32.227 21.473 -30.943 1.00 89.69 212 GLN A N 1
ATOM 1690 C CA . GLN A 1 212 ? 32.062 20.514 -29.851 1.00 89.69 212 GLN A CA 1
ATOM 1691 C C . GLN A 1 212 ? 32.035 21.199 -28.479 1.00 89.69 212 GLN A C 1
ATOM 1693 O O . GLN A 1 212 ? 31.255 20.795 -27.625 1.00 89.69 212 GLN A O 1
ATOM 1698 N N . LEU A 1 213 ? 32.835 22.243 -28.243 1.00 87.12 213 LEU A N 1
ATOM 1699 C CA . LEU A 1 213 ? 32.780 23.034 -27.013 1.00 87.12 213 LEU A CA 1
ATOM 1700 C C . LEU A 1 213 ? 31.491 23.851 -26.935 1.00 87.12 213 LEU A C 1
ATOM 1702 O O . LEU A 1 213 ? 30.835 23.816 -25.904 1.00 87.12 213 LEU A O 1
ATOM 1706 N N . ARG A 1 214 ? 31.069 24.531 -28.007 1.00 89.50 214 ARG A N 1
ATOM 1707 C CA . ARG A 1 214 ? 29.804 25.287 -28.053 1.00 89.50 214 ARG A CA 1
ATOM 1708 C C . ARG A 1 214 ? 28.603 24.380 -27.810 1.00 89.50 214 ARG A C 1
ATOM 1710 O O . ARG A 1 214 ? 27.749 24.721 -26.999 1.00 89.50 214 ARG A O 1
ATOM 1717 N N . SER A 1 215 ? 28.552 23.209 -28.443 1.00 87.62 215 SER A N 1
ATOM 1718 C CA . SER A 1 215 ? 27.494 22.220 -28.204 1.00 87.62 215 SER A CA 1
ATOM 1719 C C . SER A 1 215 ? 27.568 21.623 -26.795 1.00 87.62 215 SER A C 1
ATOM 1721 O O . SER A 1 215 ? 26.540 21.577 -26.127 1.00 87.62 215 SER A O 1
ATOM 1723 N N . LYS A 1 216 ? 28.756 21.282 -26.270 1.00 88.12 216 LYS A N 1
ATOM 1724 C CA . LYS A 1 216 ? 28.935 20.876 -24.859 1.00 88.12 216 LYS A CA 1
ATOM 1725 C C . LYS A 1 216 ? 28.517 21.975 -23.876 1.00 88.12 216 LYS A C 1
ATOM 1727 O O . LYS A 1 216 ? 27.899 21.652 -22.873 1.00 88.12 216 LYS A O 1
ATOM 1732 N N . ILE A 1 217 ? 28.778 23.251 -24.164 1.00 84.94 217 ILE A N 1
ATOM 1733 C CA . ILE A 1 217 ? 28.373 24.406 -23.343 1.00 84.94 217 ILE A CA 1
ATOM 1734 C C . ILE A 1 217 ? 26.860 24.649 -23.433 1.00 84.94 217 ILE A C 1
ATOM 1736 O O . ILE A 1 217 ? 26.239 24.956 -22.421 1.00 84.94 217 ILE A O 1
ATOM 1740 N N . LEU A 1 218 ? 26.238 24.470 -24.601 1.00 87.31 218 LEU A N 1
ATOM 1741 C CA . LEU A 1 218 ? 24.781 24.551 -24.761 1.00 87.31 218 LEU A CA 1
ATOM 1742 C C . LEU A 1 218 ? 24.064 23.384 -24.069 1.00 87.31 218 LEU A C 1
ATOM 1744 O O . LEU A 1 218 ? 23.052 23.605 -23.407 1.00 87.31 218 LEU A O 1
ATOM 1748 N N . VAL A 1 219 ? 24.604 22.165 -24.161 1.00 88.31 219 VAL A N 1
ATOM 1749 C CA . VAL A 1 219 ? 24.125 21.001 -23.401 1.00 88.31 219 VAL A CA 1
ATOM 1750 C C . VAL A 1 219 ? 24.318 21.240 -21.907 1.00 88.31 219 VAL A C 1
ATOM 1752 O O . VAL A 1 219 ? 23.346 21.114 -21.172 1.00 88.31 219 VAL A O 1
ATOM 1755 N N . ALA A 1 220 ? 25.503 21.679 -21.468 1.00 86.88 220 ALA A N 1
ATOM 1756 C CA . ALA A 1 220 ? 25.786 22.015 -20.075 1.00 86.88 220 ALA A CA 1
ATOM 1757 C C . ALA A 1 220 ? 24.801 23.066 -19.550 1.00 86.88 220 ALA A C 1
ATOM 1759 O O . ALA A 1 220 ? 24.130 22.810 -18.556 1.00 86.88 220 ALA A O 1
ATOM 1760 N N . LYS A 1 221 ? 24.615 24.186 -20.262 1.00 87.94 221 LYS A N 1
ATOM 1761 C CA . LYS A 1 221 ? 23.646 25.232 -19.907 1.00 87.94 221 LYS A CA 1
ATOM 1762 C C . LYS A 1 221 ? 22.208 24.709 -19.877 1.00 87.94 221 LYS A C 1
ATOM 1764 O O . LYS A 1 221 ? 21.442 25.091 -19.001 1.00 87.94 221 LYS A O 1
ATOM 1769 N N . ARG A 1 222 ? 21.822 23.814 -20.792 1.00 88.00 222 ARG A N 1
ATOM 1770 C CA . ARG A 1 222 ? 20.495 23.179 -20.762 1.00 88.00 222 ARG A CA 1
ATOM 1771 C C . ARG A 1 222 ? 20.353 22.211 -19.585 1.00 88.00 222 ARG A C 1
ATOM 1773 O O . ARG A 1 222 ? 19.272 22.132 -19.013 1.00 88.00 222 ARG A O 1
ATOM 1780 N N . THR A 1 223 ? 21.417 21.512 -19.190 1.00 86.50 223 THR A N 1
ATOM 1781 C CA . THR A 1 223 ? 21.417 20.659 -17.992 1.00 86.50 223 THR A CA 1
ATOM 1782 C C . THR A 1 223 ? 21.475 21.457 -16.694 1.00 86.50 223 THR A C 1
ATOM 1784 O O . THR A 1 223 ? 20.816 21.040 -15.751 1.00 86.50 223 THR A O 1
ATOM 1787 N N . THR A 1 224 ? 22.160 22.607 -16.631 1.00 87.69 224 THR A N 1
ATOM 1788 C CA . THR A 1 224 ? 22.118 23.485 -15.449 1.00 87.69 224 THR A CA 1
ATOM 1789 C C . THR A 1 224 ? 20.764 24.163 -15.338 1.00 87.69 224 THR A C 1
ATOM 1791 O O . THR A 1 224 ? 20.171 24.069 -14.280 1.00 87.69 224 THR A O 1
ATOM 1794 N N . MET A 1 225 ? 20.199 24.713 -16.420 1.00 90.56 225 MET A N 1
ATOM 1795 C CA . MET A 1 225 ? 18.841 25.276 -16.389 1.00 90.56 225 MET A CA 1
ATOM 1796 C C . MET A 1 225 ? 17.786 24.217 -16.039 1.00 90.56 225 MET A C 1
ATOM 1798 O O . MET A 1 225 ? 16.884 24.493 -15.256 1.00 90.56 225 MET A O 1
ATOM 1802 N N . LYS A 1 226 ? 17.913 22.977 -16.540 1.00 93.06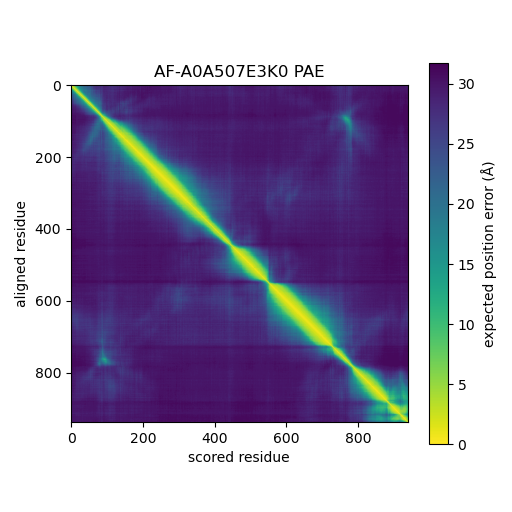 226 LYS A N 1
ATOM 1803 C CA . LYS A 1 226 ? 17.035 21.881 -16.104 1.00 93.06 226 LYS A CA 1
ATOM 1804 C C . LYS A 1 226 ? 17.258 21.528 -14.627 1.00 93.06 226 LYS A C 1
ATOM 1806 O O . LYS A 1 226 ? 16.285 21.315 -13.917 1.00 93.06 226 LYS A O 1
ATOM 1811 N N . ALA A 1 227 ? 18.504 21.471 -14.157 1.00 89.44 227 ALA A N 1
ATOM 1812 C CA . ALA A 1 227 ? 18.806 21.209 -12.752 1.00 89.44 227 ALA A CA 1
ATOM 1813 C C . ALA A 1 227 ? 18.327 22.346 -11.834 1.00 89.44 227 ALA A C 1
ATOM 1815 O O . ALA A 1 227 ? 17.875 22.064 -10.736 1.00 89.44 227 ALA A O 1
ATOM 1816 N N . GLU A 1 228 ? 18.358 23.600 -12.286 1.00 90.69 228 GLU A N 1
ATOM 1817 C CA . GLU A 1 228 ? 17.784 24.769 -11.613 1.00 90.69 228 GLU A CA 1
ATOM 1818 C C . GLU A 1 228 ? 16.252 24.675 -11.571 1.00 90.69 228 GLU A C 1
ATOM 1820 O O . GLU A 1 228 ? 15.670 24.843 -10.504 1.00 90.69 228 GLU A O 1
ATOM 1825 N N . GLU A 1 229 ? 15.585 24.325 -12.679 1.00 91.31 229 GLU A N 1
ATOM 1826 C CA . GLU A 1 229 ? 14.141 24.046 -12.686 1.00 91.31 229 GLU A CA 1
ATOM 1827 C C . GLU A 1 229 ? 13.768 22.895 -11.739 1.00 91.31 229 GLU A C 1
ATOM 1829 O O . GLU A 1 229 ? 12.813 23.011 -10.973 1.00 91.31 229 GLU A O 1
ATOM 1834 N N . ASP A 1 230 ? 14.503 21.781 -11.783 1.00 91.12 230 ASP A N 1
ATOM 1835 C CA . ASP A 1 230 ? 14.245 20.602 -10.954 1.00 91.12 230 ASP A CA 1
ATOM 1836 C C . ASP A 1 230 ? 14.591 20.859 -9.475 1.00 91.12 230 ASP A C 1
ATOM 1838 O O . ASP A 1 230 ? 13.886 20.362 -8.598 1.00 91.12 230 ASP A O 1
ATOM 1842 N N . LEU A 1 231 ? 15.587 21.701 -9.175 1.00 93.44 231 LEU A N 1
ATOM 1843 C CA . LEU A 1 231 ? 15.893 22.186 -7.824 1.00 93.44 231 LEU A CA 1
ATOM 1844 C C . LEU A 1 231 ? 14.800 23.138 -7.324 1.00 93.44 231 LEU A C 1
ATOM 1846 O O . LEU A 1 231 ? 14.351 22.991 -6.194 1.00 93.44 231 LEU A O 1
ATOM 1850 N N . VAL A 1 232 ? 14.290 24.049 -8.158 1.00 93.50 232 VAL A N 1
ATOM 1851 C CA . VAL A 1 232 ? 13.153 24.921 -7.811 1.00 93.50 232 VAL A CA 1
ATOM 1852 C C . VAL A 1 232 ? 11.867 24.109 -7.600 1.00 93.50 232 VAL A C 1
ATOM 1854 O O . VAL A 1 232 ? 11.102 24.416 -6.684 1.00 93.50 232 VAL A O 1
ATOM 1857 N N . ARG A 1 233 ? 11.637 23.037 -8.374 1.00 92.31 233 ARG A N 1
ATOM 1858 C CA . ARG A 1 233 ? 10.559 22.059 -8.117 1.00 92.31 233 ARG A CA 1
ATOM 1859 C C . ARG A 1 233 ? 10.764 21.361 -6.770 1.00 92.31 233 ARG A C 1
ATOM 1861 O O . ARG A 1 233 ? 9.855 21.374 -5.945 1.00 92.31 233 ARG A O 1
ATOM 1868 N N . GLN A 1 234 ? 11.965 20.841 -6.504 1.00 91.38 234 GLN A N 1
ATOM 1869 C CA . GLN A 1 234 ? 12.308 20.215 -5.221 1.00 91.38 234 GLN A CA 1
ATOM 1870 C C . GLN A 1 234 ? 12.197 21.190 -4.041 1.00 91.38 234 GLN A C 1
ATOM 1872 O O . GLN A 1 234 ? 11.755 20.785 -2.975 1.00 91.38 234 GLN A O 1
ATOM 1877 N N . GLU A 1 235 ? 12.512 22.474 -4.211 1.00 91.06 235 GLU A N 1
ATOM 1878 C CA . GLU A 1 235 ? 12.273 23.506 -3.200 1.00 91.06 235 GLU A CA 1
ATOM 1879 C C . GLU A 1 235 ? 10.783 23.748 -2.954 1.00 91.06 235 GLU A C 1
ATOM 1881 O O . GLU A 1 235 ? 10.388 23.949 -1.809 1.00 91.06 235 GLU A O 1
ATOM 1886 N N . GLN A 1 236 ? 9.946 23.758 -3.996 1.00 93.25 236 GLN A N 1
ATOM 1887 C CA . GLN A 1 236 ? 8.495 23.906 -3.841 1.00 93.25 236 GLN A CA 1
ATOM 1888 C C . GLN A 1 236 ? 7.884 22.687 -3.141 1.00 93.25 236 GLN A C 1
ATOM 1890 O O . GLN A 1 236 ? 7.079 22.853 -2.225 1.00 93.25 236 GLN A O 1
ATOM 1895 N N . ASP A 1 237 ? 8.295 21.476 -3.517 1.00 91.75 237 ASP A N 1
ATOM 1896 C CA . ASP A 1 237 ? 7.842 20.244 -2.870 1.00 91.75 237 ASP A CA 1
ATOM 1897 C C . ASP A 1 237 ? 8.414 20.075 -1.461 1.00 91.75 237 ASP A C 1
ATOM 1899 O O . ASP A 1 237 ? 7.692 19.628 -0.571 1.00 91.75 237 ASP A O 1
ATOM 1903 N N . LYS A 1 238 ? 9.642 20.536 -1.203 1.00 94.25 238 LYS A N 1
ATOM 1904 C CA . LYS A 1 238 ? 10.172 20.632 0.157 1.00 94.25 238 LYS A CA 1
ATOM 1905 C C . LYS A 1 238 ? 9.377 21.641 0.983 1.00 94.25 238 LYS A C 1
ATOM 1907 O O . LYS A 1 238 ? 8.924 21.274 2.052 1.00 94.25 238 LYS A O 1
ATOM 1912 N N . LYS A 1 239 ? 9.089 22.848 0.483 1.00 91.94 239 LYS A N 1
ATOM 1913 C CA . LYS A 1 239 ? 8.243 23.832 1.195 1.00 91.94 239 LYS A CA 1
ATOM 1914 C C . LYS A 1 239 ? 6.841 23.274 1.489 1.00 91.94 239 LYS A C 1
ATOM 1916 O O . LYS A 1 239 ? 6.306 23.511 2.565 1.00 91.94 239 LYS A O 1
ATOM 1921 N N . ARG A 1 240 ? 6.260 22.473 0.582 1.00 92.75 240 ARG A N 1
ATOM 1922 C CA . ARG A 1 240 ? 5.011 21.720 0.832 1.00 92.75 240 ARG A CA 1
ATOM 1923 C C . ARG A 1 240 ? 5.171 20.670 1.940 1.00 92.75 240 ARG A C 1
ATOM 1925 O O . ARG A 1 240 ? 4.276 20.546 2.770 1.00 92.75 240 ARG A O 1
ATOM 1932 N N . GLN A 1 241 ? 6.282 19.931 1.961 1.00 92.75 241 GLN A N 1
ATOM 1933 C CA . GLN A 1 241 ? 6.599 18.968 3.024 1.00 92.75 241 GLN A CA 1
ATOM 1934 C C . GLN A 1 241 ? 6.843 19.666 4.366 1.00 92.75 241 GLN A C 1
ATOM 1936 O O . GLN A 1 241 ? 6.277 19.232 5.360 1.00 92.75 241 GLN A O 1
ATOM 1941 N N . ASP A 1 242 ? 7.596 20.766 4.390 1.00 94.62 242 ASP A N 1
ATOM 1942 C CA . ASP A 1 242 ? 7.874 21.578 5.575 1.00 94.62 242 ASP A CA 1
ATOM 1943 C C . ASP A 1 242 ? 6.551 22.103 6.175 1.00 94.62 242 ASP A C 1
ATOM 1945 O O . ASP A 1 242 ? 6.267 21.840 7.339 1.00 94.62 242 ASP A O 1
ATOM 1949 N N . TYR A 1 243 ? 5.649 22.692 5.372 1.00 95.12 243 TYR A N 1
ATOM 1950 C CA . TYR A 1 243 ? 4.310 23.093 5.844 1.00 95.12 243 TYR A CA 1
ATOM 1951 C C . TYR A 1 243 ? 3.434 21.916 6.314 1.00 95.12 243 TYR A C 1
ATOM 1953 O O . TYR A 1 243 ? 2.596 22.080 7.205 1.00 95.12 243 TYR A O 1
ATOM 1961 N N . PHE A 1 244 ? 3.593 20.724 5.732 1.00 94.25 244 PHE A N 1
ATOM 1962 C CA . PHE A 1 244 ? 2.888 19.521 6.184 1.00 94.25 244 PHE A CA 1
ATOM 1963 C C . PHE A 1 244 ? 3.469 18.976 7.499 1.00 94.25 244 PHE A C 1
ATOM 1965 O O . PHE A 1 244 ? 2.713 18.513 8.352 1.00 94.25 244 PHE A O 1
ATOM 1972 N N . ILE A 1 245 ? 4.783 19.091 7.706 1.00 95.75 245 ILE A N 1
ATOM 1973 C CA . ILE A 1 245 ? 5.473 18.779 8.963 1.00 95.75 245 ILE A CA 1
ATOM 1974 C C . ILE A 1 245 ? 5.071 19.783 10.049 1.00 95.75 245 ILE A C 1
ATOM 1976 O O . ILE A 1 245 ? 4.730 19.355 11.149 1.00 95.75 245 ILE A O 1
ATOM 1980 N N . ASP A 1 246 ? 5.001 21.082 9.751 1.00 96.06 246 ASP A N 1
ATOM 1981 C CA . ASP A 1 246 ? 4.465 22.103 10.664 1.00 96.06 246 ASP A CA 1
ATOM 1982 C C . ASP A 1 246 ? 3.010 21.791 11.047 1.00 96.06 246 ASP A C 1
ATOM 1984 O O . ASP A 1 246 ? 2.636 21.831 12.220 1.00 96.06 246 ASP A O 1
ATOM 1988 N N . HIS A 1 247 ? 2.178 21.390 10.079 1.00 96.12 247 HIS A N 1
ATOM 1989 C CA . HIS A 1 247 ? 0.798 20.996 10.357 1.00 96.12 247 HIS A CA 1
ATOM 1990 C C . HIS A 1 247 ? 0.706 19.732 11.228 1.00 96.12 247 HIS A C 1
ATOM 1992 O O . HIS A 1 247 ? -0.076 19.697 12.180 1.00 96.12 247 HIS A O 1
ATOM 1998 N N . LEU A 1 248 ? 1.505 18.698 10.941 1.00 92.88 248 LEU A N 1
ATOM 1999 C CA . LEU A 1 248 ? 1.537 17.461 11.724 1.00 92.88 248 LEU A CA 1
ATOM 2000 C C . LEU A 1 248 ? 2.131 17.661 13.122 1.00 92.88 248 LEU A C 1
ATOM 2002 O O . LEU A 1 248 ? 1.637 17.059 14.071 1.00 92.88 248 LEU A O 1
ATOM 2006 N N . THR A 1 249 ? 3.153 18.502 13.279 1.00 95.69 249 THR A N 1
ATOM 2007 C CA . THR A 1 249 ? 3.748 18.813 14.588 1.00 95.69 249 THR A CA 1
ATOM 2008 C C . THR A 1 249 ? 2.813 19.667 15.438 1.00 95.69 249 THR A C 1
ATOM 2010 O O . THR A 1 249 ? 2.664 19.385 16.623 1.00 95.69 249 THR A O 1
ATOM 2013 N N . GLU A 1 250 ? 2.084 20.617 14.849 1.00 95.44 250 GLU A N 1
ATOM 2014 C CA . GLU A 1 250 ? 1.032 21.373 15.539 1.00 95.44 250 GLU A CA 1
ATOM 2015 C C . GLU A 1 250 ? -0.178 20.487 15.903 1.00 95.44 250 GLU A C 1
ATOM 2017 O O . GLU A 1 250 ? -0.718 20.603 17.006 1.00 95.44 250 GLU A O 1
ATOM 2022 N N . GLN A 1 251 ? -0.587 19.546 15.040 1.00 96.00 251 GLN A N 1
ATOM 2023 C CA . GLN A 1 251 ? -1.576 18.519 15.407 1.00 96.00 251 GLN A CA 1
ATOM 2024 C C . GLN A 1 251 ? -1.071 17.637 16.559 1.00 96.00 251 GLN A C 1
ATOM 2026 O O . GLN A 1 251 ? -1.802 17.401 17.522 1.00 96.00 251 GLN A O 1
ATOM 2031 N N . LEU A 1 252 ? 0.174 17.165 16.484 1.00 95.00 252 LEU A N 1
ATOM 2032 C CA . LEU A 1 252 ? 0.801 16.311 17.490 1.00 95.00 252 LEU A CA 1
ATOM 2033 C C . LEU A 1 252 ? 0.951 17.041 18.830 1.00 95.00 252 LEU A C 1
ATOM 2035 O O . LEU A 1 252 ? 0.644 16.450 19.863 1.00 95.00 252 LEU A O 1
ATOM 2039 N N . ARG A 1 253 ? 1.302 18.333 18.822 1.00 95.81 253 ARG A N 1
ATOM 2040 C CA . ARG A 1 253 ? 1.322 19.201 20.008 1.00 95.81 253 ARG A CA 1
ATOM 2041 C C . ARG A 1 253 ? -0.065 19.302 20.642 1.00 95.81 253 ARG A C 1
ATOM 2043 O O . ARG A 1 253 ? -0.210 19.001 21.822 1.00 95.81 253 ARG A O 1
ATOM 2050 N N . ARG A 1 254 ? -1.108 19.604 19.860 1.00 95.81 254 ARG A N 1
ATOM 2051 C CA . ARG A 1 254 ? -2.503 19.651 20.351 1.00 95.81 254 ARG A CA 1
ATOM 2052 C C . ARG A 1 254 ? -2.980 18.302 20.901 1.00 95.81 254 ARG A C 1
ATOM 2054 O O . ARG A 1 254 ? -3.733 18.261 21.873 1.00 95.81 254 ARG A O 1
ATOM 2061 N N . LEU A 1 255 ? -2.547 17.187 20.308 1.00 93.75 255 LEU A N 1
ATOM 2062 C CA . LEU A 1 255 ? -2.844 15.838 20.804 1.00 93.75 255 LEU A CA 1
ATOM 2063 C C . LEU A 1 255 ? -2.067 15.500 22.086 1.00 93.75 255 LEU A C 1
ATOM 2065 O O . LEU A 1 255 ? -2.631 14.852 22.965 1.00 93.75 255 LEU A O 1
ATOM 2069 N N . GLN A 1 256 ? -0.824 15.964 22.234 1.00 94.75 256 GLN A N 1
ATOM 2070 C CA . GLN A 1 256 ? -0.039 15.845 23.469 1.00 94.75 256 GLN A CA 1
ATOM 2071 C C . GLN A 1 256 ? -0.625 16.699 24.600 1.00 94.75 256 GLN A C 1
ATOM 2073 O O . GLN A 1 256 ? -0.807 16.193 25.703 1.00 94.75 256 GLN A O 1
ATOM 2078 N N . GLU A 1 257 ? -1.004 17.948 24.325 1.00 94.94 257 GLU A N 1
ATOM 2079 C CA . GLU A 1 257 ? -1.701 18.833 25.269 1.00 94.94 257 GLU A CA 1
ATOM 2080 C C . GLU A 1 257 ? -3.032 18.212 25.719 1.00 94.94 257 GLU A C 1
ATOM 2082 O O . GLU A 1 257 ? -3.299 18.092 26.915 1.00 94.94 257 GLU A O 1
ATOM 2087 N N . ARG A 1 258 ? -3.839 17.708 24.774 1.00 95.25 258 ARG A N 1
ATOM 2088 C CA . ARG A 1 258 ? -5.086 16.994 25.083 1.00 95.25 258 ARG A CA 1
ATOM 2089 C C . ARG A 1 258 ? -4.846 15.698 25.863 1.00 95.25 258 ARG A C 1
ATOM 2091 O O . ARG A 1 258 ? -5.638 15.378 26.748 1.00 95.25 258 ARG A O 1
ATOM 2098 N N . ARG A 1 259 ? -3.765 14.964 25.579 1.00 92.44 259 ARG A N 1
ATOM 2099 C CA . ARG A 1 259 ? -3.362 13.780 26.351 1.00 92.44 259 ARG A CA 1
ATOM 2100 C C . ARG A 1 259 ? -2.982 14.159 27.783 1.00 92.44 259 ARG A C 1
ATOM 2102 O O . ARG A 1 259 ? -3.483 13.519 28.697 1.00 92.44 259 ARG A O 1
ATOM 2109 N N . ALA A 1 260 ? -2.183 15.204 27.991 1.00 94.19 260 ALA A N 1
ATOM 2110 C CA . ALA A 1 260 ? -1.805 15.674 29.324 1.00 94.19 260 ALA A CA 1
ATOM 2111 C C . ALA A 1 260 ? -3.024 16.160 30.135 1.00 94.19 260 ALA A C 1
ATOM 2113 O O . ALA A 1 260 ? -3.129 15.888 31.333 1.00 94.19 260 ALA A O 1
ATOM 2114 N N . LEU A 1 261 ? -3.996 16.810 29.482 1.00 95.75 261 LEU A N 1
ATOM 2115 C CA . LEU A 1 261 ? -5.285 17.159 30.093 1.00 95.75 261 LEU A CA 1
ATOM 2116 C C . LEU A 1 261 ? -6.090 15.912 30.497 1.00 95.75 261 LEU A C 1
ATOM 2118 O O . LEU A 1 261 ? -6.635 15.871 31.596 1.00 95.75 261 LEU A O 1
ATOM 2122 N N . PHE A 1 262 ? -6.130 14.866 29.667 1.00 94.69 262 PHE A N 1
ATOM 2123 C CA . PHE A 1 262 ? -6.792 13.610 30.034 1.00 94.69 262 PHE A CA 1
ATOM 2124 C C . PHE A 1 262 ? -6.030 12.804 31.100 1.00 94.69 262 PHE A C 1
ATOM 2126 O O . PHE A 1 262 ? -6.666 12.201 31.958 1.00 94.69 262 PHE A O 1
ATOM 2133 N N . GLU A 1 263 ? -4.697 12.816 31.112 1.00 95.50 263 GLU A N 1
ATOM 2134 C CA . GLU A 1 263 ? -3.889 12.164 32.153 1.00 95.50 263 GLU A CA 1
ATOM 2135 C C . GLU A 1 263 ? -4.041 12.872 33.508 1.00 95.50 263 GLU A C 1
ATOM 2137 O O . GLU A 1 263 ? -4.207 12.210 34.531 1.00 95.50 263 GLU A O 1
ATOM 2142 N N . THR A 1 264 ? -4.085 14.208 33.534 1.00 94.38 264 THR A N 1
ATOM 2143 C CA . THR A 1 264 ? -4.361 14.967 34.767 1.00 94.38 264 THR A CA 1
ATOM 2144 C C . THR A 1 264 ? -5.800 14.789 35.258 1.00 94.38 264 THR A C 1
ATOM 2146 O O . THR A 1 264 ? -5.997 14.593 36.458 1.00 94.38 264 THR A O 1
ATOM 2149 N N . GLN A 1 265 ? -6.796 14.751 34.362 1.00 94.69 265 GLN A N 1
ATOM 2150 C CA . GLN A 1 265 ? -8.179 14.393 34.713 1.00 94.69 265 GLN A CA 1
ATOM 2151 C C . GLN A 1 265 ? -8.290 12.959 35.251 1.00 94.69 265 GLN A C 1
ATOM 2153 O O . GLN A 1 265 ? -8.951 12.739 36.263 1.00 94.69 265 GLN A O 1
ATOM 2158 N N . LEU A 1 266 ? -7.603 11.990 34.637 1.00 92.62 266 LEU A N 1
ATOM 2159 C CA . LEU A 1 266 ? -7.570 10.603 35.103 1.00 92.62 266 LEU A CA 1
ATOM 2160 C C . LEU A 1 266 ? -6.933 10.492 36.496 1.00 92.62 266 LEU A C 1
ATOM 2162 O O . LEU A 1 266 ? -7.455 9.778 37.346 1.00 92.62 266 LEU A O 1
ATOM 2166 N N . ILE A 1 267 ? -5.841 11.217 36.760 1.00 95.50 267 ILE A N 1
ATOM 2167 C CA . ILE A 1 267 ? -5.197 11.256 38.083 1.00 95.50 267 ILE A CA 1
ATOM 2168 C C . ILE A 1 267 ? -6.111 11.916 39.128 1.00 95.50 267 ILE A C 1
ATOM 2170 O O . ILE A 1 267 ? -6.148 11.454 40.269 1.00 95.50 267 ILE A O 1
ATOM 2174 N N . ALA A 1 268 ? -6.868 12.957 38.763 1.00 94.56 268 ALA A N 1
ATOM 2175 C CA . ALA A 1 268 ? -7.867 13.562 39.646 1.00 94.56 268 ALA A CA 1
ATOM 2176 C C . ALA A 1 268 ? -8.990 12.566 39.979 1.00 94.56 268 ALA A C 1
ATOM 2178 O O . ALA A 1 268 ? -9.203 12.264 41.152 1.00 94.56 268 ALA A O 1
ATOM 2179 N N . GLN A 1 269 ? -9.603 11.946 38.966 1.00 92.62 269 GLN A N 1
ATOM 2180 C CA . GLN A 1 269 ? -10.642 10.928 39.152 1.00 92.62 269 GLN A CA 1
ATOM 2181 C C . GLN A 1 269 ? -10.139 9.712 39.946 1.00 92.62 269 GLN A C 1
ATOM 2183 O O . GLN A 1 269 ? -10.871 9.165 40.768 1.00 92.62 269 GLN A O 1
ATOM 2188 N N . GLN A 1 270 ? -8.882 9.289 39.766 1.00 94.12 270 GLN A N 1
ATOM 2189 C CA . GLN A 1 270 ? -8.263 8.226 40.572 1.00 94.12 270 GLN A CA 1
ATOM 2190 C C . GLN A 1 270 ? -8.034 8.619 42.039 1.00 94.12 270 GLN A C 1
ATOM 2192 O O . GLN A 1 270 ? -7.983 7.738 42.894 1.00 94.12 270 GLN A O 1
ATOM 2197 N N . ARG A 1 271 ? -7.888 9.911 42.358 1.00 93.75 271 ARG A N 1
ATOM 2198 C CA . ARG A 1 271 ? -7.831 10.402 43.746 1.00 93.75 271 ARG A CA 1
ATOM 2199 C C . ARG A 1 271 ? -9.229 10.507 44.350 1.00 93.75 271 ARG A C 1
ATOM 2201 O O . ARG A 1 271 ? -9.434 10.022 45.453 1.00 93.75 271 ARG A O 1
ATOM 2208 N N . GLU A 1 272 ? -10.189 11.054 43.607 1.00 92.44 272 GLU A N 1
ATOM 2209 C CA . GLU A 1 272 ? -11.599 11.149 44.011 1.00 92.44 272 GLU A CA 1
ATOM 2210 C C . GLU A 1 272 ? -12.206 9.764 44.274 1.00 92.44 272 GLU A C 1
ATOM 2212 O O . GLU A 1 272 ? -12.806 9.540 45.320 1.00 92.44 272 GLU A O 1
ATOM 2217 N N . THR A 1 273 ? -11.988 8.799 43.374 1.00 92.19 273 THR A N 1
ATOM 2218 C CA . THR A 1 273 ? -12.457 7.414 43.560 1.00 92.19 273 THR A CA 1
ATOM 2219 C C . THR A 1 273 ? -11.734 6.676 44.681 1.00 92.19 273 THR A C 1
ATOM 2221 O O . THR A 1 273 ? -12.367 5.860 45.342 1.00 92.19 273 THR A O 1
ATOM 2224 N N . LYS A 1 274 ? -10.456 6.970 44.958 1.00 94.56 274 LYS A N 1
ATOM 2225 C CA . LYS A 1 274 ? -9.778 6.441 46.153 1.00 94.56 274 LYS A CA 1
ATOM 2226 C C . LYS A 1 274 ? -10.368 7.011 47.437 1.00 94.56 274 LYS A C 1
ATOM 2228 O O . LYS A 1 274 ? -10.755 6.224 48.286 1.00 94.56 274 LYS A O 1
ATOM 2233 N N . ALA A 1 275 ? -10.554 8.326 47.531 1.00 94.00 275 ALA A N 1
ATOM 2234 C CA . ALA A 1 275 ? -11.206 8.953 48.682 1.00 94.00 275 ALA A CA 1
ATOM 2235 C C . ALA A 1 275 ? -12.656 8.451 48.874 1.00 94.00 275 ALA A C 1
ATOM 2237 O O . ALA A 1 275 ? -13.106 8.228 49.997 1.00 94.00 275 ALA A O 1
ATOM 2238 N N . ALA A 1 276 ? -13.385 8.195 47.782 1.00 91.06 276 ALA A N 1
ATOM 2239 C CA . ALA A 1 276 ? -14.711 7.580 47.833 1.00 91.06 276 ALA A CA 1
ATOM 2240 C C . ALA A 1 276 ? -14.666 6.109 48.296 1.00 91.06 276 ALA A C 1
ATOM 2242 O O . ALA A 1 276 ? -15.556 5.673 49.017 1.00 91.06 276 ALA A O 1
ATOM 2243 N N . LEU A 1 277 ? -13.638 5.339 47.922 1.00 93.44 277 LEU A N 1
ATOM 2244 C CA . LEU A 1 277 ? -13.433 3.972 48.419 1.00 93.44 277 LEU A CA 1
ATOM 2245 C C . LEU A 1 277 ? -12.993 3.946 49.889 1.00 93.44 277 LEU A C 1
ATOM 2247 O O . LEU A 1 277 ? -13.467 3.096 50.632 1.00 93.44 277 LEU A O 1
ATOM 2251 N N . GLU A 1 278 ? -12.144 4.882 50.311 1.00 94.38 278 GLU A N 1
ATOM 2252 C CA . GLU A 1 278 ? -11.717 5.067 51.703 1.00 94.38 278 GLU A CA 1
ATOM 2253 C C . GLU A 1 278 ? -12.929 5.411 52.584 1.00 94.38 278 GLU A C 1
ATOM 2255 O O . GLU A 1 278 ? -13.232 4.669 53.511 1.00 94.38 278 GLU A O 1
ATOM 2260 N N . THR A 1 279 ? -13.732 6.412 52.211 1.00 94.06 279 THR A N 1
ATOM 2261 C CA . THR A 1 279 ? -14.975 6.750 52.939 1.00 94.06 279 THR A CA 1
ATOM 2262 C C . THR A 1 279 ? -16.044 5.648 52.899 1.00 94.06 279 THR A C 1
ATOM 2264 O O . THR A 1 279 ? -16.779 5.483 53.872 1.00 94.06 279 THR A O 1
ATOM 2267 N N . LEU A 1 280 ? -16.133 4.850 51.825 1.00 91.50 280 LEU A N 1
ATOM 2268 C CA . LEU A 1 280 ? -16.977 3.644 51.793 1.00 91.50 280 LEU A CA 1
ATOM 2269 C C . LEU A 1 280 ? -16.449 2.533 52.710 1.00 91.50 280 LEU A C 1
ATOM 2271 O O . LEU A 1 280 ? -17.252 1.790 53.272 1.00 91.50 280 LEU A O 1
ATOM 2275 N N . GLN A 1 281 ? -15.130 2.405 52.864 1.00 94.38 281 GLN A N 1
ATOM 2276 C CA . GLN A 1 281 ? -14.512 1.441 53.769 1.00 94.38 281 GLN A CA 1
ATOM 2277 C C . GLN A 1 281 ? -14.681 1.873 55.231 1.00 94.38 281 GLN A C 1
ATOM 2279 O O . GLN A 1 281 ? -15.080 1.047 56.050 1.00 94.38 281 GLN A O 1
ATOM 2284 N N . ASP A 1 282 ? -14.486 3.154 55.545 1.00 94.56 282 ASP A N 1
ATOM 2285 C CA . ASP A 1 282 ? -14.761 3.722 56.868 1.00 94.56 282 ASP A CA 1
ATOM 2286 C C . ASP A 1 282 ? -16.233 3.496 57.244 1.00 94.56 282 ASP A C 1
ATOM 2288 O O . ASP A 1 282 ? -16.521 2.859 58.259 1.00 94.56 282 ASP A O 1
ATOM 2292 N N . ALA A 1 283 ? -17.172 3.870 56.365 1.00 93.00 283 ALA A N 1
ATOM 2293 C CA . ALA A 1 283 ? -18.604 3.629 56.558 1.00 93.00 283 ALA A CA 1
ATOM 2294 C C . ALA A 1 283 ? -18.963 2.132 56.660 1.00 93.00 283 ALA A C 1
ATOM 2296 O O . ALA A 1 283 ? -19.904 1.767 57.367 1.00 93.00 283 ALA A O 1
ATOM 2297 N N . ALA A 1 284 ? -18.221 1.240 55.994 1.00 90.12 284 ALA A N 1
ATOM 2298 C CA . ALA A 1 284 ? -18.377 -0.201 56.177 1.00 90.12 284 ALA A CA 1
ATOM 2299 C C . ALA A 1 284 ? -17.915 -0.650 57.574 1.00 90.12 284 ALA A C 1
ATOM 2301 O O . ALA A 1 284 ? -18.629 -1.419 58.217 1.00 90.12 284 ALA A O 1
ATOM 2302 N N . THR A 1 285 ? -16.792 -0.131 58.086 1.00 93.00 285 THR A N 1
ATOM 2303 C CA . THR A 1 285 ? -16.346 -0.427 59.460 1.00 93.00 285 THR A CA 1
ATOM 2304 C C . THR A 1 285 ? -17.279 0.159 60.523 1.00 93.00 285 THR A C 1
ATOM 2306 O O . THR A 1 285 ? -17.555 -0.516 61.514 1.00 93.00 285 THR A O 1
ATOM 2309 N N . GLU A 1 286 ? -17.867 1.339 60.295 1.00 93.56 286 GLU A N 1
ATOM 2310 C CA . GLU A 1 286 ? -18.929 1.879 61.155 1.00 93.56 286 GLU A CA 1
ATOM 2311 C C . GLU A 1 286 ? -20.187 0.998 61.114 1.00 93.56 286 GLU A C 1
ATOM 2313 O O . GLU A 1 286 ? -20.751 0.679 62.160 1.00 93.56 286 GLU A O 1
ATOM 2318 N N . MET A 1 287 ? -20.608 0.519 59.937 1.00 90.06 287 MET A N 1
ATOM 2319 C CA . MET A 1 287 ? -21.717 -0.439 59.832 1.00 90.06 287 MET A CA 1
ATOM 2320 C C . MET A 1 287 ? -21.419 -1.773 60.531 1.00 90.06 287 MET A C 1
ATOM 2322 O O . MET A 1 287 ? -22.336 -2.372 61.100 1.00 90.06 287 MET A O 1
ATOM 2326 N N . GLU A 1 288 ? -20.176 -2.258 60.517 1.00 93.06 288 GLU A N 1
ATOM 2327 C CA . GLU A 1 288 ? -19.773 -3.452 61.268 1.00 93.06 288 GLU A CA 1
ATOM 2328 C C . GLU A 1 288 ? -19.763 -3.205 62.784 1.00 93.06 288 GLU A C 1
ATOM 2330 O O . GLU A 1 288 ? -20.261 -4.051 63.533 1.00 93.06 288 GLU A O 1
ATOM 2335 N N . ALA A 1 289 ? -19.308 -2.034 63.239 1.00 93.81 289 ALA A N 1
ATOM 2336 C CA . ALA A 1 289 ? -19.387 -1.618 64.640 1.00 93.81 289 ALA A CA 1
ATOM 2337 C C . ALA A 1 289 ? -20.847 -1.510 65.118 1.00 93.81 289 ALA A C 1
ATOM 2339 O O . ALA A 1 289 ? -21.218 -2.138 66.110 1.00 93.81 289 ALA A O 1
ATOM 2340 N N . ILE A 1 290 ? -21.717 -0.835 64.359 1.00 91.62 290 ILE A N 1
ATOM 2341 C CA . ILE A 1 290 ? -23.161 -0.737 64.638 1.00 91.62 290 ILE A CA 1
ATOM 2342 C C . ILE A 1 290 ? -23.818 -2.128 64.630 1.00 91.62 290 ILE A C 1
ATOM 2344 O O . ILE A 1 290 ? -24.691 -2.418 65.452 1.00 91.62 290 ILE A O 1
ATOM 2348 N N . GLN A 1 291 ? -23.401 -3.040 63.744 1.00 91.62 291 GLN A N 1
ATOM 2349 C CA . GLN A 1 291 ? -23.860 -4.431 63.783 1.00 91.62 291 GLN A CA 1
ATOM 2350 C C . GLN A 1 291 ? -23.379 -5.180 65.031 1.00 91.62 291 GLN A C 1
ATOM 2352 O O . GLN A 1 291 ? -24.142 -5.985 65.572 1.00 91.62 291 GLN A O 1
ATOM 2357 N N . PHE A 1 292 ? -22.147 -4.952 65.486 1.00 94.12 292 PHE A N 1
ATOM 2358 C CA . PHE A 1 292 ? -21.618 -5.538 66.715 1.00 94.12 292 PHE A CA 1
ATOM 2359 C C . PHE A 1 292 ? -22.387 -5.027 67.940 1.00 94.12 292 PHE A C 1
ATOM 2361 O O . PHE A 1 292 ? -22.921 -5.840 68.699 1.00 94.12 292 PHE A O 1
ATOM 2368 N N . GLU A 1 293 ? -22.564 -3.710 68.072 1.00 93.81 293 GLU A N 1
ATOM 2369 C CA . GLU A 1 293 ? -23.380 -3.096 69.124 1.00 93.81 293 GLU A CA 1
ATOM 2370 C C . GLU A 1 293 ? -24.822 -3.609 69.092 1.00 93.81 293 GLU A C 1
ATOM 2372 O O . GLU A 1 293 ? -25.358 -4.011 70.121 1.00 93.81 293 GLU A O 1
ATOM 2377 N N . LYS A 1 294 ? -25.444 -3.712 67.911 1.00 90.81 294 LYS A N 1
ATOM 2378 C CA . LYS A 1 294 ? -26.793 -4.279 67.761 1.00 90.81 294 LYS A CA 1
ATOM 2379 C C . LYS A 1 294 ? -26.864 -5.739 68.217 1.00 90.81 294 LYS A C 1
ATOM 2381 O O . LYS A 1 294 ? -27.841 -6.126 68.859 1.00 90.81 294 LYS A O 1
ATOM 2386 N N . ARG A 1 295 ? -25.844 -6.562 67.937 1.00 93.19 295 ARG A N 1
ATOM 2387 C CA . ARG A 1 295 ? -25.756 -7.949 68.445 1.00 93.19 295 ARG A CA 1
ATOM 2388 C C . ARG A 1 295 ? -25.592 -7.967 69.970 1.00 93.19 295 ARG A C 1
ATOM 2390 O O . ARG A 1 295 ? -26.264 -8.759 70.632 1.00 93.19 295 ARG A O 1
ATOM 2397 N N . GLN A 1 296 ? -24.767 -7.080 70.527 1.00 94.56 296 GLN A N 1
ATOM 2398 C CA . GLN A 1 296 ? -24.546 -6.938 71.969 1.00 94.56 296 GLN A CA 1
ATOM 2399 C C . GLN A 1 296 ? -25.810 -6.464 72.703 1.00 94.56 296 GLN A C 1
ATOM 2401 O O . GLN A 1 296 ? -26.206 -7.091 73.684 1.00 94.56 296 GLN A O 1
ATOM 2406 N N . LEU A 1 297 ? -26.496 -5.439 72.197 1.00 93.12 297 LEU A N 1
ATOM 2407 C CA . LEU A 1 297 ? -27.769 -4.934 72.719 1.00 93.12 297 LEU A CA 1
ATOM 2408 C C . LEU A 1 297 ? -28.875 -5.992 72.636 1.00 93.12 297 LEU A C 1
ATOM 2410 O O . LEU A 1 297 ? -29.610 -6.177 73.601 1.00 93.12 297 LEU A O 1
ATOM 2414 N N . VAL A 1 298 ? -28.969 -6.757 71.541 1.00 93.06 298 VAL A N 1
ATOM 2415 C CA . VAL A 1 298 ? -29.914 -7.887 71.442 1.00 93.06 298 VAL A CA 1
ATOM 2416 C C . VAL A 1 298 ? -29.569 -9.002 72.436 1.00 93.06 298 VAL A C 1
ATOM 2418 O O . VAL A 1 298 ? -30.479 -9.628 72.979 1.00 93.06 298 VAL A O 1
ATOM 2421 N N . HIS A 1 299 ? -28.288 -9.254 72.720 1.00 92.81 299 HIS A N 1
ATOM 2422 C CA . HIS A 1 299 ? -27.881 -10.222 73.743 1.00 92.81 299 HIS A CA 1
ATOM 2423 C C . HIS A 1 299 ? -28.200 -9.727 75.164 1.00 92.81 299 HIS A C 1
ATOM 2425 O O . HIS A 1 299 ? -28.779 -10.472 75.954 1.00 92.81 299 HIS A O 1
ATOM 2431 N N . GLN A 1 300 ? -27.911 -8.459 75.472 1.00 92.62 300 GLN A N 1
ATOM 2432 C CA . GLN A 1 300 ? -28.285 -7.813 76.733 1.00 92.62 300 GLN A CA 1
ATOM 2433 C C . GLN A 1 300 ? -29.806 -7.800 76.923 1.00 92.62 300 GLN A C 1
ATOM 2435 O O . GLN A 1 300 ? -30.285 -8.195 77.980 1.00 92.62 300 GLN A O 1
ATOM 2440 N N . TRP A 1 301 ? -30.579 -7.441 75.895 1.00 91.81 301 TRP A N 1
ATOM 2441 C CA . TRP A 1 301 ? -32.042 -7.463 75.927 1.00 91.81 301 TRP A CA 1
ATOM 2442 C C . TRP A 1 301 ? -32.597 -8.875 76.144 1.00 91.81 301 TRP A C 1
ATOM 2444 O O . TRP A 1 301 ? -33.467 -9.052 76.991 1.00 91.81 301 TRP A O 1
ATOM 2454 N N . LYS A 1 302 ? -32.054 -9.900 75.471 1.00 91.88 302 LYS A N 1
ATOM 2455 C CA . LYS A 1 302 ? -32.416 -11.307 75.729 1.00 91.88 302 LYS A CA 1
ATOM 2456 C C . LYS A 1 302 ? -32.076 -11.743 77.156 1.00 91.88 302 LYS A C 1
ATOM 2458 O O . LYS A 1 302 ? -32.878 -12.431 77.777 1.00 91.88 302 LYS A O 1
ATOM 2463 N N . SER A 1 303 ? -30.931 -11.323 77.694 1.00 93.00 303 SER A N 1
ATOM 2464 C CA . SER A 1 303 ? -30.552 -11.580 79.090 1.00 93.00 303 SER A CA 1
ATOM 2465 C C . SER A 1 303 ? -31.520 -10.903 80.071 1.00 93.00 303 SER A C 1
ATOM 2467 O O . SER A 1 303 ? -32.030 -11.550 80.984 1.00 93.00 303 SER A O 1
ATOM 2469 N N . SER A 1 304 ? -31.874 -9.638 79.823 1.00 91.12 304 SER A N 1
ATOM 2470 C CA . SER A 1 304 ? -32.886 -8.894 80.582 1.00 91.12 304 SER A CA 1
ATOM 2471 C C . SER A 1 304 ? -34.279 -9.518 80.481 1.00 91.12 304 SER A C 1
ATOM 2473 O O . SER A 1 304 ? -34.993 -9.539 81.476 1.00 91.12 304 SER A O 1
ATOM 2475 N N . LEU A 1 305 ? -34.659 -10.067 79.322 1.00 90.31 305 LEU A N 1
ATOM 2476 C CA . LEU A 1 305 ? -35.927 -10.771 79.121 1.00 90.31 305 LEU A CA 1
ATOM 2477 C C . LEU A 1 305 ? -35.958 -12.107 79.878 1.00 90.31 305 LEU A C 1
ATOM 2479 O O . LEU A 1 305 ? -36.947 -12.404 80.532 1.00 90.31 305 LEU A O 1
ATOM 2483 N N . ILE A 1 306 ? -34.861 -12.871 79.882 1.00 90.81 306 ILE A N 1
ATOM 2484 C CA . ILE A 1 306 ? -34.723 -14.085 80.711 1.00 90.81 306 ILE A CA 1
ATOM 2485 C C . ILE A 1 306 ? -34.742 -13.727 82.207 1.00 90.81 306 ILE A C 1
ATOM 2487 O O . ILE A 1 306 ? -35.305 -14.462 83.016 1.00 90.81 306 ILE A O 1
ATOM 2491 N N . ALA A 1 307 ? -34.158 -12.591 82.599 1.00 90.44 307 ALA A N 1
ATOM 2492 C CA . ALA A 1 307 ? -34.225 -12.087 83.969 1.00 90.44 307 ALA A CA 1
ATOM 2493 C C . ALA A 1 307 ? -35.623 -11.559 84.348 1.00 90.44 307 ALA A C 1
ATOM 2495 O O . ALA A 1 307 ? -35.991 -11.636 85.519 1.00 90.44 307 ALA A O 1
ATOM 2496 N N . LEU A 1 308 ? -36.400 -11.051 83.384 1.00 86.00 308 LEU A N 1
ATOM 2497 C CA . LEU A 1 308 ? -37.806 -10.685 83.561 1.00 86.00 308 LEU A CA 1
ATOM 2498 C C . LEU A 1 308 ? -38.663 -11.943 83.721 1.00 86.00 308 LEU A C 1
ATOM 2500 O O . LEU A 1 308 ? -39.328 -12.070 84.739 1.00 86.00 308 LEU A O 1
ATOM 2504 N N . GLN A 1 309 ? -38.538 -12.915 82.814 1.00 89.06 309 GLN A N 1
ATOM 2505 C CA . GLN A 1 309 ? -39.239 -14.197 82.888 1.00 89.06 309 GLN A CA 1
ATOM 2506 C C . GLN A 1 309 ? -38.965 -14.907 84.220 1.00 89.06 309 GLN A C 1
ATOM 2508 O O . GLN A 1 309 ? -39.894 -15.296 84.908 1.00 89.06 309 GLN A O 1
ATOM 2513 N N . ARG A 1 310 ? -37.705 -14.971 84.676 1.00 87.81 310 ARG A N 1
ATOM 2514 C CA . ARG A 1 310 ? -37.373 -15.538 85.999 1.00 87.81 310 ARG A CA 1
ATOM 2515 C C . ARG A 1 310 ? -37.973 -14.765 87.178 1.00 87.81 310 ARG A C 1
ATOM 2517 O O . ARG A 1 310 ? -38.122 -15.334 88.255 1.00 87.81 310 ARG A O 1
ATOM 2524 N N . ARG A 1 311 ? -38.278 -13.473 87.019 1.00 88.25 311 ARG A N 1
ATOM 2525 C CA . ARG A 1 311 ? -39.026 -12.692 88.019 1.00 88.25 311 ARG A CA 1
ATOM 2526 C C . ARG A 1 311 ? -40.522 -12.960 87.916 1.00 88.25 311 ARG A C 1
ATOM 2528 O O . ARG A 1 311 ? -41.155 -13.043 88.956 1.00 88.25 311 ARG A O 1
ATOM 2535 N N . GLU A 1 312 ? -41.062 -13.138 86.716 1.00 88.38 312 GLU A N 1
ATOM 2536 C CA . GLU A 1 312 ? -42.452 -13.543 86.475 1.00 88.38 312 GLU A CA 1
ATOM 2537 C C . GLU A 1 312 ? -42.716 -14.954 87.028 1.00 88.38 312 GLU A C 1
ATOM 2539 O O . GLU A 1 312 ? -43.678 -15.129 87.765 1.00 88.38 312 GLU A O 1
ATOM 2544 N N . ASP A 1 313 ? -41.806 -15.914 86.819 1.00 88.31 313 ASP A N 1
ATOM 2545 C CA . ASP A 1 313 ? -41.831 -17.254 87.426 1.00 88.31 313 ASP A CA 1
ATOM 2546 C C . ASP A 1 313 ? -41.863 -17.176 88.968 1.00 88.31 313 ASP A C 1
ATOM 2548 O O . ASP A 1 313 ? -42.611 -17.898 89.629 1.00 88.31 313 ASP A O 1
ATOM 2552 N N . VAL A 1 314 ? -41.055 -16.286 89.561 1.00 88.81 314 VAL A N 1
ATOM 2553 C CA . VAL A 1 314 ? -41.006 -16.064 91.019 1.00 88.81 314 VAL A CA 1
ATOM 2554 C C . VAL A 1 314 ? -42.255 -15.337 91.523 1.00 88.81 314 VAL A C 1
ATOM 2556 O O . VAL A 1 314 ? -42.762 -15.686 92.586 1.00 88.81 314 VAL A O 1
ATOM 2559 N N . VAL A 1 315 ? -42.793 -14.373 90.772 1.00 87.31 315 VAL A N 1
ATOM 2560 C CA . VAL A 1 315 ? -44.065 -13.707 91.090 1.00 87.31 315 VAL A CA 1
ATOM 2561 C C . VAL A 1 315 ? -45.217 -14.706 91.010 1.00 87.31 315 VAL A C 1
ATOM 2563 O O . VAL A 1 315 ? -46.005 -14.751 91.944 1.00 87.31 315 VAL A O 1
ATOM 2566 N N . GLN A 1 316 ? -45.264 -15.587 90.006 1.00 91.06 316 GLN A N 1
ATOM 2567 C CA . GLN A 1 316 ? -46.249 -16.669 89.941 1.00 91.06 316 GLN A CA 1
ATOM 2568 C C . GLN A 1 316 ? -46.112 -17.620 91.138 1.00 91.06 316 GLN A C 1
ATOM 2570 O O . GLN A 1 316 ? -47.116 -17.974 91.746 1.00 91.06 316 GLN A O 1
ATOM 2575 N N . GLN A 1 317 ? -44.895 -18.011 91.530 1.00 89.50 317 GLN A N 1
ATOM 2576 C CA . GLN A 1 317 ? -44.686 -18.844 92.725 1.00 89.50 317 GLN A CA 1
ATOM 2577 C C . GLN A 1 317 ? -45.144 -18.140 94.015 1.00 89.50 317 GLN A C 1
ATOM 2579 O O . GLN A 1 317 ? -45.704 -18.788 94.904 1.00 89.50 317 GLN A O 1
ATOM 2584 N N . ILE A 1 318 ? -44.954 -16.819 94.109 1.00 84.62 318 ILE A N 1
ATOM 2585 C CA . ILE A 1 318 ? -45.457 -15.989 95.211 1.00 84.62 318 ILE A CA 1
ATOM 2586 C C . ILE A 1 318 ? -46.987 -15.899 95.169 1.00 84.62 318 ILE A C 1
ATOM 2588 O O . ILE A 1 318 ? -47.610 -16.121 96.201 1.00 84.62 318 ILE A O 1
ATOM 2592 N N . ASP A 1 319 ? -47.605 -15.660 94.012 1.00 86.25 319 ASP A N 1
ATOM 2593 C CA . ASP A 1 319 ? -49.062 -15.593 93.848 1.00 86.25 319 ASP A CA 1
ATOM 2594 C C . ASP A 1 319 ? -49.729 -16.946 94.104 1.00 86.25 319 ASP A C 1
ATOM 2596 O O . ASP A 1 319 ? -50.740 -17.018 94.798 1.00 86.25 319 ASP A O 1
ATOM 2600 N N . GLU A 1 320 ? -49.140 -18.052 93.652 1.00 88.94 320 GLU A N 1
ATOM 2601 C CA . GLU A 1 320 ? -49.559 -19.394 94.046 1.00 88.94 320 GLU A CA 1
ATOM 2602 C C . GLU A 1 320 ? -49.428 -19.605 95.559 1.00 88.94 320 GLU A C 1
ATOM 2604 O O . GLU A 1 320 ? -50.291 -20.240 96.163 1.00 88.94 320 GLU A O 1
ATOM 2609 N N . GLY A 1 321 ? -48.372 -19.077 96.185 1.00 89.56 321 GLY A N 1
ATOM 2610 C CA . GLY A 1 321 ? -48.209 -19.044 97.639 1.00 89.56 321 GLY A CA 1
ATOM 2611 C C . GLY A 1 321 ? -49.298 -18.220 98.333 1.00 89.56 321 GLY A C 1
ATOM 2612 O O . GLY A 1 321 ? -49.867 -18.666 99.328 1.00 89.56 321 GLY A O 1
ATOM 2613 N N . ILE A 1 322 ? -49.659 -17.062 97.778 1.00 85.31 322 ILE A N 1
ATOM 2614 C CA . ILE A 1 322 ? -50.740 -16.194 98.257 1.00 85.31 322 ILE A CA 1
ATOM 2615 C C . ILE A 1 322 ? -52.096 -16.882 98.089 1.00 85.31 322 ILE A C 1
ATOM 2617 O O . ILE A 1 322 ? -52.900 -16.830 99.013 1.00 85.31 322 ILE A O 1
ATOM 2621 N N . GLN A 1 323 ? -52.356 -17.587 96.985 1.00 85.31 323 GLN A N 1
ATOM 2622 C CA . GLN A 1 323 ? -53.588 -18.361 96.794 1.00 85.31 323 GLN A CA 1
ATOM 2623 C C . GLN A 1 323 ? -53.636 -19.586 97.720 1.00 85.31 323 GLN A C 1
ATOM 2625 O O . GLN A 1 323 ? -54.683 -19.860 98.303 1.00 85.31 323 GLN A O 1
ATOM 2630 N N . LYS A 1 324 ? -52.512 -20.284 97.944 1.00 88.06 324 LYS A N 1
ATOM 2631 C CA . LYS A 1 324 ? -52.402 -21.358 98.951 1.00 88.06 324 LYS A CA 1
ATOM 2632 C C . LYS A 1 324 ? -52.702 -20.809 100.355 1.00 88.06 324 LYS A C 1
ATOM 2634 O O . LYS A 1 324 ? -53.543 -21.374 101.047 1.00 88.06 324 LYS A O 1
ATOM 2639 N N . ASN A 1 325 ? -52.134 -19.659 100.722 1.00 84.00 325 ASN A N 1
ATOM 2640 C CA . ASN A 1 325 ? -52.411 -18.970 101.989 1.00 84.00 325 ASN A CA 1
ATOM 2641 C C . ASN A 1 325 ? -53.849 -18.429 102.081 1.00 84.00 325 ASN A C 1
ATOM 2643 O O . ASN A 1 325 ? -54.461 -18.467 103.141 1.00 84.00 325 ASN A O 1
ATOM 2647 N N . LYS A 1 326 ? -54.437 -17.963 100.978 1.00 87.62 326 LYS A N 1
ATOM 2648 C CA . LYS A 1 326 ? -55.842 -17.543 100.915 1.00 87.62 326 LYS A CA 1
ATOM 2649 C C . LYS A 1 326 ? -56.777 -18.738 101.094 1.00 87.62 326 LYS A C 1
ATOM 2651 O O . LYS A 1 326 ? -57.782 -18.615 101.784 1.00 87.62 326 LYS A O 1
ATOM 2656 N N . ASN A 1 327 ? -56.422 -19.897 100.545 1.00 83.88 327 ASN A N 1
ATOM 2657 C CA . ASN A 1 327 ? -57.167 -21.142 100.711 1.00 83.88 327 ASN A CA 1
ATOM 2658 C C . ASN A 1 327 ? -57.031 -21.714 102.131 1.00 83.88 327 ASN A C 1
ATOM 2660 O O . ASN A 1 327 ? -58.029 -22.180 102.673 1.00 83.88 327 ASN A O 1
ATOM 2664 N N . THR A 1 328 ? -55.866 -21.619 102.785 1.00 85.31 328 THR A N 1
ATOM 2665 C CA . THR A 1 328 ? -55.752 -21.970 104.215 1.00 85.31 328 THR A CA 1
ATOM 2666 C C . THR A 1 328 ? -56.480 -20.965 105.105 1.00 85.31 328 THR A C 1
ATOM 2668 O O . THR A 1 328 ? -57.160 -21.387 106.030 1.00 85.31 328 THR A O 1
ATOM 2671 N N . ILE A 1 329 ? -56.465 -19.665 104.791 1.00 83.56 329 ILE A N 1
ATOM 2672 C CA . ILE A 1 329 ? -57.301 -18.656 105.464 1.00 83.56 329 ILE A CA 1
ATOM 2673 C C . ILE A 1 329 ? -58.797 -18.936 105.245 1.00 83.56 329 ILE A C 1
ATOM 2675 O O . ILE A 1 329 ? -59.587 -18.740 106.165 1.00 83.56 329 ILE A O 1
ATOM 2679 N N . LEU A 1 330 ? -59.218 -19.418 104.072 1.00 85.31 330 LEU A N 1
ATOM 2680 C CA . LEU A 1 330 ? -60.600 -19.845 103.829 1.00 85.31 330 LEU A CA 1
ATOM 2681 C C . LEU A 1 330 ? -60.946 -21.138 104.587 1.00 85.31 330 LEU A C 1
ATOM 2683 O O . LEU A 1 330 ? -62.042 -21.210 105.136 1.00 85.31 330 LEU A O 1
ATOM 2687 N N . SER A 1 331 ? -60.020 -22.099 104.705 1.00 86.44 331 SER A N 1
ATOM 2688 C CA . SER A 1 331 ? -60.179 -23.281 105.572 1.00 86.44 331 SER A CA 1
ATOM 2689 C C . SER A 1 331 ? -60.326 -22.869 107.033 1.00 86.44 331 SER A C 1
ATOM 2691 O O . SER A 1 331 ? -61.339 -23.180 107.646 1.00 86.44 331 SER A O 1
ATOM 2693 N N . MET A 1 332 ? -59.405 -22.055 107.557 1.00 80.62 332 MET A N 1
ATOM 2694 C CA . MET A 1 332 ? -59.442 -21.545 108.929 1.00 80.62 332 MET A CA 1
ATOM 2695 C C . MET A 1 332 ? -60.685 -20.691 109.198 1.00 80.62 332 MET A C 1
ATOM 2697 O O . MET A 1 332 ? -61.253 -20.772 110.280 1.00 80.62 332 MET A O 1
ATOM 2701 N N . ASN A 1 333 ? -61.170 -19.903 108.231 1.00 84.81 333 ASN A N 1
ATOM 2702 C CA . ASN A 1 333 ? -62.457 -19.211 108.359 1.00 84.81 333 ASN A CA 1
ATOM 2703 C C . ASN A 1 333 ? -63.646 -20.183 108.309 1.00 84.81 333 ASN A C 1
ATOM 2705 O O . ASN A 1 333 ? -64.632 -19.960 109.009 1.00 84.81 333 ASN A O 1
ATOM 2709 N N . GLY A 1 334 ? -63.553 -21.268 107.538 1.00 82.69 334 GLY A N 1
ATOM 2710 C CA . GLY A 1 334 ? -64.499 -22.382 107.550 1.00 82.69 334 GLY A CA 1
ATOM 2711 C C . GLY A 1 334 ? -64.541 -23.069 108.915 1.00 82.69 334 GLY A C 1
ATOM 2712 O O . GLY A 1 334 ? -65.610 -23.177 109.508 1.00 82.69 334 GLY A O 1
ATOM 2713 N N . GLU A 1 335 ? -63.383 -23.423 109.466 1.00 82.56 335 GLU A N 1
ATOM 2714 C CA . GLU A 1 335 ? -63.192 -23.986 110.805 1.00 82.56 335 GLU A CA 1
ATOM 2715 C C . GLU A 1 335 ? -63.714 -23.028 111.884 1.00 82.56 335 GLU A C 1
ATOM 2717 O O . GLU A 1 335 ? -64.533 -23.430 112.701 1.00 82.56 335 GLU A O 1
ATOM 2722 N N . VAL A 1 336 ? -63.365 -21.737 111.839 1.00 78.62 336 VAL A N 1
ATOM 2723 C CA . VAL A 1 336 ? -63.911 -20.692 112.727 1.00 78.62 336 VAL A CA 1
ATOM 2724 C C . VAL A 1 336 ? -65.424 -20.527 112.555 1.00 78.62 336 VAL A C 1
ATOM 2726 O O . VAL A 1 336 ? -66.119 -20.280 113.539 1.00 78.62 336 VAL A O 1
ATOM 2729 N N . SER A 1 337 ? -65.980 -20.696 111.352 1.00 80.50 337 SER A N 1
ATOM 2730 C CA . SER A 1 337 ? -67.435 -20.701 111.144 1.00 80.50 337 SER A CA 1
ATOM 2731 C C . SER A 1 337 ? -68.094 -21.958 111.726 1.00 80.50 337 SER A C 1
ATOM 2733 O O . SER A 1 337 ? -69.157 -21.858 112.337 1.00 80.50 337 SER A O 1
ATOM 2735 N N . GLY A 1 338 ? -67.423 -23.111 111.645 1.00 82.50 338 GLY A N 1
ATOM 2736 C CA . GLY A 1 338 ? -67.812 -24.366 112.284 1.00 82.50 338 GLY A CA 1
ATOM 2737 C C . GLY A 1 338 ? -67.757 -24.278 113.808 1.00 82.50 338 GLY A C 1
ATOM 2738 O O . GLY A 1 338 ? -68.723 -24.653 114.465 1.00 82.50 338 GLY A O 1
ATOM 2739 N N . PHE A 1 339 ? -66.699 -23.690 114.372 1.00 79.19 339 PHE A N 1
ATOM 2740 C CA . PHE A 1 339 ? -66.572 -23.397 115.800 1.00 79.19 339 PHE A CA 1
ATOM 2741 C C . PHE A 1 339 ? -67.597 -22.357 116.266 1.00 79.19 339 PHE A C 1
ATOM 2743 O O . PHE A 1 339 ? -68.142 -22.491 117.354 1.00 79.19 339 PHE A O 1
ATOM 2750 N N . ARG A 1 340 ? -67.942 -21.355 115.447 1.00 81.81 340 ARG A N 1
ATOM 2751 C CA . ARG A 1 340 ? -69.060 -20.435 115.733 1.00 81.81 340 ARG A CA 1
ATOM 2752 C C . ARG A 1 340 ? -70.417 -21.140 115.674 1.00 81.81 340 ARG A C 1
ATOM 2754 O O . ARG A 1 340 ? -71.298 -20.798 116.455 1.00 81.81 340 ARG A O 1
ATOM 2761 N N . LEU A 1 341 ? -70.598 -22.123 114.790 1.00 82.38 341 LEU A N 1
ATOM 2762 C CA . LEU A 1 341 ? -71.828 -22.914 114.702 1.00 82.38 341 LEU A CA 1
ATOM 2763 C C . LEU A 1 341 ? -71.948 -23.928 115.849 1.00 82.38 341 LEU A C 1
ATOM 2765 O O . LEU A 1 341 ? -73.041 -24.109 116.377 1.00 82.38 341 LEU A O 1
ATOM 2769 N N . SER A 1 342 ? -70.852 -24.562 116.275 1.00 77.75 342 SER A N 1
ATOM 2770 C CA . SER A 1 342 ? -70.845 -25.418 117.466 1.00 77.75 342 SER A CA 1
ATOM 2771 C C . SER A 1 342 ? -70.976 -24.600 118.751 1.00 77.75 342 SER A C 1
ATOM 2773 O O . SER A 1 342 ? -71.694 -25.028 119.648 1.00 77.75 342 SER A O 1
ATOM 2775 N N . LEU A 1 343 ? -70.396 -23.395 118.813 1.00 78.00 343 LEU A N 1
ATOM 2776 C CA . LEU A 1 343 ? -70.616 -22.446 119.906 1.00 78.00 343 LEU A CA 1
ATOM 2777 C C . LEU A 1 343 ? -72.077 -21.986 119.959 1.00 78.00 343 LEU A C 1
ATOM 2779 O O . LEU A 1 343 ? -72.647 -21.989 121.042 1.00 78.00 343 LEU A O 1
ATOM 2783 N N . ARG A 1 344 ? -72.717 -21.685 118.818 1.00 82.31 344 ARG A N 1
ATOM 2784 C CA . ARG A 1 344 ? -74.166 -21.417 118.768 1.00 82.31 344 ARG A CA 1
ATOM 2785 C C . ARG A 1 344 ? -74.987 -22.610 119.238 1.00 82.31 344 ARG A C 1
ATOM 2787 O O . ARG A 1 344 ? -75.835 -22.431 120.093 1.00 82.31 344 ARG A O 1
ATOM 2794 N N . LYS A 1 345 ? -74.685 -23.832 118.790 1.00 80.88 345 LYS A N 1
ATOM 2795 C CA . LYS A 1 345 ? -75.364 -25.041 119.293 1.00 80.88 345 LYS A CA 1
ATOM 2796 C C . LYS A 1 345 ? -75.143 -25.266 120.791 1.00 80.88 345 LYS A C 1
ATOM 2798 O O . LYS A 1 345 ? -76.055 -25.717 121.471 1.00 80.88 345 LYS A O 1
ATOM 2803 N N . ALA A 1 346 ? -73.970 -24.925 121.324 1.00 77.75 346 ALA A N 1
ATOM 2804 C CA . ALA A 1 346 ? -73.700 -24.955 122.760 1.00 77.75 346 ALA A CA 1
ATOM 2805 C C . ALA A 1 346 ? -74.436 -23.830 123.516 1.00 77.75 346 ALA A C 1
ATOM 2807 O O . ALA A 1 346 ? -74.871 -24.044 124.643 1.00 77.75 346 ALA A O 1
ATOM 2808 N N . GLN A 1 347 ? -74.628 -22.659 122.900 1.00 77.38 347 GLN A N 1
ATOM 2809 C CA . GLN A 1 347 ? -75.455 -21.567 123.424 1.00 77.38 347 GLN A CA 1
ATOM 2810 C C . GLN A 1 347 ? -76.941 -21.950 123.418 1.00 77.38 347 GLN A C 1
ATOM 2812 O O . GLN A 1 347 ? -77.564 -21.866 124.463 1.00 77.38 347 GLN A O 1
ATOM 2817 N N . GLU A 1 348 ? -77.476 -22.487 122.320 1.00 79.25 348 GLU A N 1
ATOM 2818 C CA . GLU A 1 348 ? -78.832 -23.052 122.212 1.00 79.25 348 GLU A CA 1
ATOM 2819 C C . GLU A 1 348 ? -79.058 -24.176 123.249 1.00 79.25 348 GLU A C 1
ATOM 2821 O O . GLU A 1 348 ? -80.096 -24.242 123.912 1.00 79.25 348 GLU A O 1
ATOM 2826 N N . GLN A 1 349 ? -78.066 -25.049 123.460 1.00 79.06 349 GLN A N 1
ATOM 2827 C CA . GLN A 1 349 ? -78.096 -26.059 124.525 1.00 79.06 349 GLN A CA 1
ATOM 2828 C C . GLN A 1 349 ? -78.093 -25.420 125.921 1.00 79.06 349 GLN A C 1
ATOM 2830 O O . GLN A 1 349 ? -78.869 -25.832 126.777 1.00 79.06 349 GLN A O 1
ATOM 2835 N N . ASN A 1 350 ? -77.286 -24.388 126.161 1.00 78.00 350 ASN A N 1
ATOM 2836 C CA . ASN A 1 350 ? -77.272 -23.677 127.439 1.00 78.00 350 ASN A CA 1
ATOM 2837 C C . ASN A 1 350 ? -78.570 -22.878 127.679 1.00 78.00 350 ASN A C 1
ATOM 2839 O O . ASN A 1 350 ? -79.081 -22.853 128.793 1.00 78.00 350 ASN A O 1
ATOM 2843 N N . GLU A 1 351 ? -79.172 -22.296 126.642 1.00 81.00 351 GLU A N 1
ATOM 2844 C CA . GLU A 1 351 ? -80.476 -21.628 126.690 1.00 81.00 351 GLU A CA 1
ATOM 2845 C C . GLU A 1 351 ? -81.596 -22.628 126.985 1.00 81.00 351 GLU A C 1
ATOM 2847 O O . GLU A 1 351 ? -82.407 -22.392 127.877 1.00 81.00 351 GLU A O 1
ATOM 2852 N N . THR A 1 352 ? -81.619 -23.786 126.318 1.00 80.12 352 THR A N 1
ATOM 2853 C CA . THR A 1 352 ? -82.590 -24.853 126.626 1.00 80.12 352 THR A CA 1
ATOM 2854 C C . THR A 1 352 ? -82.400 -25.437 128.026 1.00 80.12 352 THR A C 1
ATOM 2856 O O . THR A 1 352 ? -83.401 -25.682 128.699 1.00 80.12 352 THR A O 1
ATOM 2859 N N . LEU A 1 353 ? -81.161 -25.583 128.510 1.00 78.44 353 LEU A N 1
ATOM 2860 C CA . LEU A 1 353 ? -80.855 -25.950 129.899 1.00 78.44 353 LEU A CA 1
ATOM 2861 C C . LEU A 1 353 ? -81.265 -24.854 130.892 1.00 78.44 353 LEU A C 1
ATOM 2863 O O . LEU A 1 353 ? -81.808 -25.177 131.942 1.00 78.44 353 LEU A O 1
ATOM 2867 N N . THR A 1 354 ? -81.091 -23.576 130.553 1.00 80.56 354 THR A N 1
ATOM 2868 C CA . THR A 1 354 ? -81.527 -22.427 131.367 1.00 80.56 354 THR A CA 1
ATOM 2869 C C . THR A 1 354 ? -83.054 -22.339 131.421 1.00 80.56 354 THR A C 1
ATOM 2871 O O . THR A 1 354 ? -83.626 -22.114 132.481 1.00 80.56 354 THR A O 1
ATOM 2874 N N . VAL A 1 355 ? -83.751 -22.606 130.312 1.00 78.94 355 VAL A N 1
ATOM 2875 C CA . VAL A 1 355 ? -85.217 -22.733 130.273 1.00 78.94 355 VAL A CA 1
ATOM 2876 C C . VAL A 1 355 ? -85.689 -23.949 131.076 1.00 78.94 355 VAL A C 1
ATOM 2878 O O . VAL A 1 355 ? -86.729 -23.875 131.728 1.00 78.94 355 VAL A O 1
ATOM 2881 N N . LEU A 1 356 ? -84.939 -25.056 131.072 1.00 77.56 356 LEU A N 1
ATOM 2882 C CA . LEU A 1 356 ? -85.200 -26.214 131.932 1.00 77.56 356 LEU A CA 1
ATOM 2883 C C . LEU A 1 356 ? -84.992 -25.877 133.413 1.00 77.56 356 LEU A C 1
ATOM 2885 O O . LEU A 1 356 ? -85.845 -26.213 134.226 1.00 77.56 356 LEU A O 1
ATOM 2889 N N . LEU A 1 357 ? -83.918 -25.165 133.754 1.00 78.06 357 LEU A N 1
ATOM 2890 C CA . LEU A 1 357 ? -83.616 -24.724 135.113 1.00 78.06 357 LEU A CA 1
ATOM 2891 C C . LEU A 1 357 ? -84.686 -23.749 135.620 1.00 78.06 357 LEU A C 1
ATOM 2893 O O . LEU A 1 357 ? -85.263 -23.997 136.669 1.00 78.06 357 LEU A O 1
ATOM 2897 N N . ASN A 1 358 ? -85.071 -22.745 134.829 1.00 79.50 358 ASN A N 1
ATOM 2898 C CA . ASN A 1 358 ? -86.169 -21.826 135.152 1.00 79.50 358 ASN A CA 1
ATOM 2899 C C . ASN A 1 358 ? -87.521 -22.553 135.312 1.00 79.50 358 ASN A C 1
ATOM 2901 O O . ASN A 1 358 ? -88.340 -22.164 136.146 1.00 79.50 358 ASN A O 1
ATOM 2905 N N . LYS A 1 359 ? -87.775 -23.626 134.545 1.00 80.25 359 LYS A N 1
ATOM 2906 C CA . LYS A 1 359 ? -88.958 -24.486 134.733 1.00 80.25 359 LYS A CA 1
ATOM 2907 C C . LYS A 1 359 ? -88.879 -25.288 136.030 1.00 80.25 359 LYS A C 1
ATOM 2909 O O . LYS A 1 359 ? -89.858 -25.304 136.766 1.00 80.25 359 LYS A O 1
ATOM 2914 N N . LEU A 1 360 ? -87.733 -25.894 136.333 1.00 75.50 360 LEU A N 1
ATOM 2915 C CA . LEU A 1 360 ? -87.507 -26.663 137.560 1.00 75.50 360 LEU A CA 1
ATOM 2916 C C . LEU A 1 360 ? -87.546 -25.768 138.808 1.00 75.50 360 LEU A C 1
ATOM 2918 O O . LEU A 1 360 ? -88.138 -26.154 139.809 1.00 75.50 360 LEU A O 1
ATOM 2922 N N . GLU A 1 361 ? -87.013 -24.547 138.754 1.00 78.56 361 GLU A N 1
ATOM 2923 C CA . GLU A 1 361 ? -87.181 -23.536 139.805 1.00 78.56 361 GLU A CA 1
ATOM 2924 C C . GLU A 1 361 ? -88.641 -23.078 139.919 1.00 78.56 361 GLU A C 1
ATOM 2926 O O . GLU A 1 361 ? -89.163 -22.939 141.027 1.00 78.56 361 GLU A O 1
ATOM 2931 N N . GLY A 1 362 ? -89.341 -22.928 138.790 1.00 78.38 362 GLY A N 1
ATOM 2932 C CA . GLY A 1 362 ? -90.784 -22.704 138.744 1.00 78.38 362 GLY A CA 1
ATOM 2933 C C . GLY A 1 362 ? -91.567 -23.812 139.456 1.00 78.38 362 GLY A C 1
ATOM 2934 O O . GLY A 1 362 ? -92.397 -23.516 140.317 1.00 78.38 362 GLY A O 1
ATOM 2935 N N . GLU A 1 363 ? -91.259 -25.076 139.171 1.00 75.38 363 GLU A N 1
ATOM 2936 C CA . GLU A 1 363 ? -91.845 -26.262 139.804 1.00 75.38 363 GLU A CA 1
ATOM 2937 C C . GLU A 1 363 ? -91.477 -26.362 141.289 1.00 75.38 363 GLU A C 1
ATOM 2939 O O . GLU A 1 363 ? -92.366 -26.561 142.112 1.00 75.38 363 GLU A O 1
ATOM 2944 N N . VAL A 1 364 ? -90.224 -26.104 141.678 1.00 77.88 364 VAL A N 1
ATOM 2945 C CA . VAL A 1 364 ? -89.802 -26.010 143.087 1.00 77.88 364 VAL A CA 1
ATOM 2946 C C . VAL A 1 364 ? -90.538 -24.876 143.810 1.00 77.88 364 VAL A C 1
ATOM 2948 O O . VAL A 1 364 ? -90.961 -25.055 144.952 1.00 77.88 364 VAL A O 1
ATOM 2951 N N . SER A 1 365 ? -90.773 -23.730 143.164 1.00 78.06 365 SER A N 1
ATOM 2952 C CA . SER A 1 365 ? -91.579 -22.640 143.734 1.00 78.06 365 SER A CA 1
ATOM 2953 C C . SER A 1 365 ? -93.057 -23.022 143.878 1.00 78.06 365 SER A C 1
ATOM 2955 O O . SER A 1 365 ? -93.736 -22.520 144.777 1.00 78.06 365 SER A O 1
ATOM 2957 N N . ARG A 1 366 ? -93.572 -23.890 142.995 1.00 77.31 366 ARG A N 1
ATOM 2958 C CA . ARG A 1 366 ? -94.945 -24.410 143.029 1.00 77.31 366 ARG A CA 1
ATOM 2959 C C . ARG A 1 366 ? -95.088 -25.421 144.163 1.00 77.31 366 ARG A C 1
ATOM 2961 O O . ARG A 1 366 ? -95.931 -25.225 145.028 1.00 77.31 366 ARG A O 1
ATOM 2968 N N . LEU A 1 367 ? -94.180 -26.393 144.239 1.00 76.00 367 LEU A N 1
ATOM 2969 C CA . LEU A 1 367 ? -94.091 -27.390 145.307 1.00 76.00 367 LEU A CA 1
ATOM 2970 C C . LEU A 1 367 ? -93.906 -26.736 146.684 1.00 76.00 367 LEU A C 1
ATOM 2972 O O . LEU A 1 367 ? -94.574 -27.127 147.633 1.00 76.00 367 LEU A O 1
ATOM 2976 N N . ARG A 1 368 ? -93.081 -25.686 146.813 1.00 76.81 368 ARG A N 1
ATOM 2977 C CA . ARG A 1 368 ? -92.960 -24.915 148.069 1.00 76.81 368 ARG A CA 1
ATOM 2978 C C . ARG A 1 368 ? -94.276 -24.241 148.482 1.00 76.81 368 ARG A C 1
ATOM 2980 O O . ARG A 1 368 ? -94.581 -24.210 149.670 1.00 76.81 368 ARG A O 1
ATOM 2987 N N . ARG A 1 369 ? -95.072 -23.742 147.527 1.00 75.12 369 ARG A N 1
ATOM 2988 C CA . ARG A 1 369 ? -96.413 -23.178 147.790 1.00 75.12 369 ARG A CA 1
ATOM 2989 C C . ARG A 1 369 ? -97.454 -24.256 148.098 1.00 75.12 369 ARG A C 1
ATOM 2991 O O . ARG A 1 369 ? -98.277 -24.048 148.980 1.00 75.12 369 ARG A O 1
ATOM 2998 N N . GLU A 1 370 ? -97.392 -25.406 147.435 1.00 74.50 370 GLU A N 1
ATOM 2999 C CA . GLU A 1 370 ? -98.240 -26.572 147.724 1.00 74.50 370 GLU A CA 1
ATOM 3000 C C . GLU A 1 370 ? -97.958 -27.120 149.133 1.00 74.50 370 GLU A C 1
ATOM 3002 O O . GLU A 1 370 ? -98.891 -27.346 149.898 1.00 74.50 370 GLU A O 1
ATOM 3007 N N . ILE A 1 371 ? -96.685 -27.223 149.534 1.00 72.81 371 ILE A N 1
ATOM 3008 C CA . ILE A 1 371 ? -96.269 -27.608 150.894 1.00 72.81 371 ILE A CA 1
ATOM 3009 C C . ILE A 1 371 ? -96.763 -26.598 151.943 1.00 72.81 371 ILE A C 1
ATOM 3011 O O . ILE A 1 371 ? -97.269 -27.012 152.985 1.00 72.81 371 ILE A O 1
ATOM 3015 N N . ALA A 1 372 ? -96.673 -25.290 151.671 1.00 75.31 372 ALA A N 1
ATOM 3016 C CA . ALA A 1 372 ? -97.223 -24.262 152.558 1.00 75.31 372 ALA A CA 1
ATOM 3017 C C . ALA A 1 372 ? -98.758 -24.365 152.679 1.00 75.31 372 ALA A C 1
ATOM 3019 O O . ALA A 1 372 ? -99.290 -24.350 153.785 1.00 75.31 372 ALA A O 1
ATOM 3020 N N . GLY A 1 373 ? -99.468 -24.569 151.564 1.00 76.31 373 GLY A N 1
ATOM 3021 C CA . GLY A 1 373 ? -100.918 -24.788 151.569 1.00 76.31 373 GLY A CA 1
ATOM 3022 C C . GLY A 1 373 ? -101.342 -26.048 152.334 1.00 76.31 373 GLY A C 1
ATOM 3023 O O . GLY A 1 373 ? -102.350 -26.028 153.036 1.00 76.31 373 GLY A O 1
ATOM 3024 N N . ILE A 1 374 ? -100.552 -27.124 152.263 1.00 72.88 374 ILE A N 1
ATOM 3025 C CA . ILE A 1 374 ? -100.773 -28.354 153.041 1.00 72.88 374 ILE A CA 1
ATOM 3026 C C . ILE A 1 374 ? -100.520 -28.122 154.542 1.00 72.88 374 ILE A C 1
ATOM 3028 O O . ILE A 1 374 ? -101.218 -28.709 155.368 1.00 72.88 374 ILE A O 1
ATOM 3032 N N . ALA A 1 375 ? -99.579 -27.248 154.921 1.00 74.38 375 ALA A N 1
ATOM 3033 C CA . ALA A 1 375 ? -99.384 -26.853 156.318 1.00 74.38 375 ALA A CA 1
ATOM 3034 C C . ALA A 1 375 ? -100.599 -26.074 156.862 1.00 74.38 375 ALA A C 1
ATOM 3036 O O . ALA A 1 375 ? -101.177 -26.479 157.871 1.00 74.38 375 ALA A O 1
ATOM 3037 N N . ASP A 1 376 ? -101.066 -25.052 156.136 1.00 74.38 376 ASP A N 1
ATOM 3038 C CA . ASP A 1 376 ? -102.279 -24.292 156.481 1.00 74.38 376 ASP A CA 1
ATOM 3039 C C . ASP A 1 376 ? -103.524 -25.190 156.590 1.00 74.38 376 ASP A C 1
ATOM 3041 O O . ASP A 1 376 ? -104.365 -25.001 157.471 1.00 74.38 376 ASP A O 1
ATOM 3045 N N . GLN A 1 377 ? -103.666 -26.170 155.690 1.00 74.56 377 GLN A N 1
ATOM 3046 C CA . GLN A 1 377 ? -104.754 -27.152 155.734 1.00 74.56 377 GLN A CA 1
ATOM 3047 C C . GLN A 1 377 ? -104.639 -28.079 156.949 1.00 74.56 377 GLN A C 1
ATOM 3049 O O . GLN A 1 377 ? -105.649 -28.371 157.586 1.00 74.56 377 GLN A O 1
ATOM 3054 N N . LYS A 1 378 ? -103.425 -28.517 157.303 1.00 72.38 378 LYS A N 1
ATOM 3055 C CA . LYS A 1 378 ? -103.172 -29.392 158.456 1.00 72.38 378 LYS A CA 1
ATOM 3056 C C . LYS A 1 378 ? -103.553 -28.728 159.777 1.00 72.38 378 LYS A C 1
ATOM 3058 O O . LYS A 1 378 ? -104.126 -29.398 160.634 1.00 72.38 378 LYS A O 1
ATOM 3063 N N . ASP A 1 379 ? -103.261 -27.441 159.944 1.00 72.25 379 ASP A N 1
ATOM 3064 C CA . ASP A 1 379 ? -103.581 -26.733 161.186 1.00 72.25 379 ASP A CA 1
ATOM 3065 C C . ASP A 1 379 ? -105.072 -26.366 161.275 1.00 72.25 379 ASP A C 1
ATOM 3067 O O . ASP A 1 379 ? -105.681 -26.604 162.318 1.00 72.25 379 ASP A O 1
ATOM 3071 N N . LYS A 1 380 ? -105.717 -25.993 160.159 1.00 74.81 380 LYS A N 1
ATOM 3072 C CA . LYS A 1 380 ? -107.191 -25.881 160.084 1.00 74.81 380 LYS A CA 1
ATOM 3073 C C . LYS A 1 380 ? -107.898 -27.212 160.371 1.00 74.81 380 LYS A C 1
ATOM 3075 O O . LYS A 1 380 ? -108.946 -27.230 161.016 1.00 74.81 380 LYS A O 1
ATOM 3080 N N . LEU A 1 381 ? -107.321 -28.347 159.958 1.00 67.62 381 LEU A N 1
ATOM 3081 C CA . LEU A 1 381 ? -107.861 -29.665 160.308 1.00 67.62 381 LEU A CA 1
ATOM 3082 C C . LEU A 1 381 ? -107.805 -29.935 161.819 1.00 67.62 381 LEU A C 1
ATOM 3084 O O . LEU A 1 381 ? -108.763 -30.498 162.345 1.00 67.62 381 LEU A O 1
ATOM 3088 N N . LYS A 1 382 ? -106.754 -29.508 162.538 1.00 72.88 382 LYS A N 1
ATOM 3089 C CA . LYS A 1 382 ? -106.686 -29.652 164.008 1.00 72.88 382 LYS A CA 1
ATOM 3090 C C . LYS A 1 382 ? -107.806 -28.883 164.711 1.00 72.88 382 LYS A C 1
ATOM 3092 O O . LYS A 1 382 ? -108.418 -29.426 165.626 1.00 72.88 382 LYS A O 1
ATOM 3097 N N . GLU A 1 383 ? -108.088 -27.658 164.268 1.00 72.00 383 GLU A N 1
ATOM 3098 C CA . GLU A 1 383 ? -109.185 -26.839 164.805 1.00 72.00 383 GLU A CA 1
ATOM 3099 C C . GLU A 1 383 ? -110.560 -27.452 164.497 1.00 72.00 383 GLU A C 1
ATOM 3101 O O . GLU A 1 383 ? -111.452 -27.434 165.343 1.00 72.00 383 GLU A O 1
ATOM 3106 N N . SER A 1 384 ? -110.728 -28.083 163.328 1.00 70.12 384 SER A N 1
ATOM 3107 C CA . SER A 1 384 ? -111.945 -28.858 163.046 1.00 70.12 384 SER A CA 1
ATOM 3108 C C . SER A 1 384 ? -112.063 -30.107 163.933 1.00 70.12 384 SER A C 1
ATOM 3110 O O . SER A 1 384 ? -113.153 -30.438 164.392 1.00 70.12 384 SER A O 1
ATOM 3112 N N . TYR A 1 385 ? -110.944 -30.774 164.239 1.00 71.19 385 TYR A N 1
ATOM 3113 C CA . TYR A 1 385 ? -110.923 -32.009 165.025 1.00 71.19 385 TYR A CA 1
ATOM 3114 C C . TYR A 1 385 ? -111.390 -31.773 166.468 1.00 71.19 385 TYR A C 1
ATOM 3116 O O . TYR A 1 385 ? -112.202 -32.538 166.979 1.00 71.19 385 TYR A O 1
ATOM 3124 N N . THR A 1 386 ? -110.944 -30.688 167.112 1.00 73.69 386 THR A N 1
ATOM 3125 C CA . THR A 1 386 ? -111.380 -30.337 168.478 1.00 73.69 386 THR A CA 1
ATOM 3126 C C . THR A 1 386 ? -112.853 -29.928 168.550 1.00 73.69 386 THR A C 1
ATOM 3128 O O . THR A 1 386 ? -113.502 -30.187 169.564 1.00 73.69 386 THR A O 1
ATOM 3131 N N . MET A 1 387 ? -113.407 -29.352 167.478 1.00 67.62 387 MET A N 1
ATOM 3132 C CA . MET A 1 387 ? -114.849 -29.108 167.359 1.00 67.62 387 MET A CA 1
ATOM 3133 C C . MET A 1 387 ? -115.628 -30.423 167.198 1.00 67.62 387 MET A C 1
ATOM 3135 O O . MET A 1 387 ? -116.634 -30.614 167.882 1.00 67.62 387 MET A O 1
ATOM 3139 N N . TYR A 1 388 ? -115.143 -31.359 166.373 1.00 67.12 388 TYR A N 1
ATOM 3140 C CA . TYR A 1 388 ? -115.807 -32.652 166.170 1.00 67.12 388 TYR A CA 1
ATOM 3141 C C . TYR A 1 388 ? -115.828 -33.536 167.424 1.00 67.12 388 TYR A C 1
ATOM 3143 O O . TYR A 1 388 ? -116.857 -34.163 167.687 1.00 67.12 388 TYR A O 1
ATOM 3151 N N . THR A 1 389 ? -114.773 -33.536 168.252 1.00 72.50 389 THR A N 1
ATOM 3152 C CA . THR A 1 389 ? -114.797 -34.226 169.559 1.00 72.50 389 THR A CA 1
ATOM 3153 C C . THR A 1 389 ? -115.958 -33.740 170.430 1.00 72.50 389 THR A C 1
ATOM 3155 O O . THR A 1 389 ? -116.620 -34.538 171.083 1.00 72.50 389 THR A O 1
ATOM 3158 N N . ARG A 1 390 ? -116.257 -32.436 170.393 1.00 68.94 390 ARG A N 1
ATOM 3159 C CA . ARG A 1 390 ? -117.302 -31.818 171.220 1.00 68.94 390 ARG A CA 1
ATOM 3160 C C . ARG A 1 390 ? -118.723 -32.093 170.721 1.00 68.94 390 ARG A C 1
ATOM 3162 O O . ARG A 1 390 ? -119.651 -32.120 171.521 1.00 68.94 390 ARG A O 1
ATOM 3169 N N . SER A 1 391 ? -118.902 -32.328 169.419 1.00 64.50 391 SER A N 1
ATOM 3170 C CA . SER A 1 391 ? -120.159 -32.878 168.888 1.00 64.50 391 SER A CA 1
ATOM 3171 C C . SER A 1 391 ? -120.314 -34.378 169.165 1.00 64.50 391 SER A C 1
ATOM 3173 O O . SER A 1 391 ? -121.439 -34.854 169.286 1.00 64.50 391 SER A O 1
ATOM 3175 N N . LEU A 1 392 ? -119.206 -35.121 169.298 1.00 67.38 392 LEU A N 1
ATOM 3176 C CA . LEU A 1 392 ? -119.238 -36.565 169.544 1.00 67.38 392 LEU A CA 1
ATOM 3177 C C . LEU A 1 392 ? -119.852 -36.883 170.916 1.00 67.38 392 LEU A C 1
ATOM 3179 O O . LEU A 1 392 ? -120.792 -37.672 170.981 1.00 67.38 392 LEU A O 1
ATOM 3183 N N . GLU A 1 393 ? -119.419 -36.180 171.971 1.00 71.75 393 GLU A N 1
ATOM 3184 C CA . GLU A 1 393 ? -120.002 -36.261 173.327 1.00 71.75 393 GLU A CA 1
ATOM 3185 C C . GLU A 1 393 ? -121.526 -36.017 173.322 1.00 71.75 393 GLU A C 1
ATOM 3187 O O . GLU A 1 393 ? -122.272 -36.617 174.096 1.00 71.75 393 GLU A O 1
ATOM 3192 N N . GLN A 1 394 ? -122.012 -35.163 172.414 1.00 68.12 394 GLN A N 1
ATOM 3193 C CA . GLN A 1 394 ? -123.437 -34.876 172.253 1.00 68.12 394 GLN A CA 1
ATOM 3194 C C . GLN A 1 394 ? -124.186 -36.055 171.603 1.00 68.12 394 GLN A C 1
ATOM 3196 O O . GLN A 1 394 ? -125.246 -36.451 172.089 1.00 68.12 394 GLN A O 1
ATOM 3201 N N . THR A 1 395 ? -123.605 -36.680 170.572 1.00 65.94 395 THR A N 1
ATOM 3202 C CA . THR A 1 395 ? -124.172 -37.886 169.934 1.00 65.94 395 THR A CA 1
ATOM 3203 C C . THR A 1 395 ? -124.109 -39.140 170.815 1.00 65.94 395 THR A C 1
ATOM 3205 O O . THR A 1 395 ? -124.971 -40.010 170.703 1.00 65.94 395 THR A O 1
ATOM 3208 N N . GLU A 1 396 ? -123.148 -39.238 171.739 1.00 70.31 396 GLU A N 1
ATOM 3209 C CA . GLU A 1 396 ? -123.089 -40.331 172.723 1.00 70.31 396 GLU A CA 1
ATOM 3210 C C . GLU A 1 396 ? -124.251 -40.265 173.734 1.00 70.31 396 GLU A C 1
ATOM 3212 O O . GLU A 1 396 ? -124.748 -41.305 174.173 1.00 70.31 396 GLU A O 1
ATOM 3217 N N . GLY A 1 397 ? -124.759 -39.062 174.035 1.00 69.12 397 GLY A N 1
ATOM 3218 C CA . GLY A 1 397 ? -125.978 -38.875 174.829 1.00 69.12 397 GLY A CA 1
ATOM 3219 C C . GLY A 1 397 ? -127.242 -39.387 174.129 1.00 69.12 397 GLY A C 1
ATOM 3220 O O . GLY A 1 397 ? -128.067 -40.059 174.748 1.00 69.12 397 GLY A O 1
ATOM 3221 N N . GLU A 1 398 ? -127.379 -39.138 172.825 1.00 66.62 398 GLU A N 1
ATOM 3222 C CA . GLU A 1 398 ? -128.500 -39.647 172.018 1.00 66.62 398 GLU A CA 1
ATOM 3223 C C . GLU A 1 398 ? -128.422 -41.176 171.842 1.00 66.62 398 GLU A C 1
ATOM 3225 O O . GLU A 1 398 ? -129.436 -41.876 171.930 1.00 66.62 398 GLU A O 1
ATOM 3230 N N . LEU A 1 399 ? -127.207 -41.723 171.703 1.00 64.75 399 LEU A N 1
ATOM 3231 C CA . LEU A 1 399 ? -126.960 -43.166 171.638 1.00 64.75 399 LEU A CA 1
ATOM 3232 C C . LEU A 1 399 ? -127.454 -43.905 172.897 1.00 64.75 399 LEU A C 1
ATOM 3234 O O . LEU A 1 399 ? -127.931 -45.037 172.791 1.00 64.75 399 LEU A O 1
ATOM 3238 N N . ALA A 1 400 ? -127.377 -43.282 174.078 1.00 70.56 400 ALA A N 1
ATOM 3239 C CA . ALA A 1 400 ? -127.848 -43.877 175.330 1.00 70.56 400 ALA A CA 1
ATOM 3240 C C . ALA A 1 400 ? -129.373 -44.104 175.347 1.00 70.56 400 ALA A C 1
ATOM 3242 O O . ALA A 1 400 ? -129.832 -45.137 175.839 1.00 70.56 400 ALA A O 1
ATOM 3243 N N . ILE A 1 401 ? -130.150 -43.193 174.748 1.00 71.38 401 ILE A N 1
ATOM 3244 C CA . ILE A 1 401 ? -131.612 -43.320 174.618 1.00 71.38 401 ILE A CA 1
ATOM 3245 C C . ILE A 1 401 ? -131.946 -44.491 173.682 1.00 71.38 401 ILE A C 1
ATOM 3247 O O . ILE A 1 401 ? -132.704 -45.392 174.047 1.00 71.38 401 ILE A O 1
ATOM 3251 N N . VAL A 1 402 ? -131.283 -44.558 172.523 1.00 67.06 402 VAL A N 1
ATOM 3252 C CA . VAL A 1 402 ? -131.445 -45.658 171.554 1.00 67.06 402 VAL A CA 1
ATOM 3253 C C . VAL A 1 402 ? -130.993 -47.009 172.138 1.00 67.06 402 VAL A C 1
ATOM 3255 O O . VAL A 1 402 ? -131.568 -48.051 171.819 1.00 67.06 402 VAL A O 1
ATOM 3258 N N . MET A 1 403 ? -130.009 -47.038 173.048 1.00 70.75 403 MET A N 1
ATOM 3259 C CA . MET A 1 403 ? -129.652 -48.267 173.773 1.00 70.75 403 MET A CA 1
ATOM 3260 C C . MET A 1 403 ? -130.753 -48.753 174.726 1.00 70.75 403 MET A C 1
ATOM 3262 O O . MET A 1 403 ? -130.872 -49.967 174.915 1.00 70.75 403 MET A O 1
ATOM 3266 N N . GLN A 1 404 ? -131.559 -47.854 175.295 1.00 70.56 404 GLN A N 1
ATOM 3267 C CA . GLN A 1 404 ? -132.680 -48.213 176.165 1.00 70.56 404 GLN A CA 1
ATOM 3268 C C . GLN A 1 404 ? -133.852 -48.796 175.354 1.00 70.56 404 GLN A C 1
ATOM 3270 O O . GLN A 1 404 ? -134.412 -49.822 175.740 1.00 70.56 404 GLN A O 1
ATOM 3275 N N . GLU A 1 405 ? -134.143 -48.235 174.176 1.00 67.31 405 GLU A N 1
ATOM 3276 C CA . GLU A 1 405 ? -135.105 -48.800 173.211 1.00 67.31 405 GLU A CA 1
ATOM 3277 C C . GLU A 1 405 ? -134.630 -50.137 172.617 1.00 67.31 405 GLU A C 1
ATOM 3279 O O . GLU A 1 405 ? -135.417 -51.063 172.418 1.00 67.31 405 GLU A O 1
ATOM 3284 N N . ARG A 1 406 ? -133.317 -50.305 172.407 1.00 66.88 406 ARG A N 1
ATOM 3285 C CA . ARG A 1 406 ? -132.746 -51.608 172.037 1.00 66.88 406 ARG A CA 1
ATOM 3286 C C . ARG A 1 406 ? -132.997 -52.659 173.124 1.00 66.88 406 ARG A C 1
ATOM 3288 O O . ARG A 1 406 ? -133.187 -53.827 172.797 1.00 66.88 406 ARG A O 1
ATOM 3295 N N . GLN A 1 407 ? -132.993 -52.272 174.402 1.00 69.19 407 GLN A N 1
ATOM 3296 C CA . GLN A 1 407 ? -133.107 -53.198 175.533 1.00 69.19 407 GLN A CA 1
ATOM 3297 C C . GLN A 1 407 ? -134.503 -53.830 175.670 1.00 69.19 407 GLN A C 1
ATOM 3299 O O . GLN A 1 407 ? -134.592 -55.007 176.025 1.00 69.19 407 GLN A O 1
ATOM 3304 N N . SER A 1 408 ? -135.580 -53.106 175.340 1.00 69.25 408 SER A N 1
ATOM 3305 C CA . SER A 1 408 ? -136.943 -53.663 175.315 1.00 69.25 408 SER A CA 1
ATOM 3306 C C . SER A 1 408 ? -137.119 -54.669 174.171 1.00 69.25 408 SER A C 1
ATOM 3308 O O . SER A 1 408 ? -137.508 -55.812 174.414 1.00 69.25 408 SER A O 1
ATOM 3310 N N . LEU A 1 409 ? -136.707 -54.308 172.951 1.00 66.00 409 LEU A N 1
ATOM 3311 C CA . LEU A 1 409 ? -136.708 -55.210 171.789 1.00 66.00 409 LEU A CA 1
ATOM 3312 C C . LEU A 1 409 ? -135.858 -56.476 172.021 1.00 66.00 409 LEU A C 1
ATOM 3314 O O . LEU A 1 409 ? -136.183 -57.559 171.529 1.00 66.00 409 LEU A O 1
ATOM 3318 N N . GLN A 1 410 ? -134.784 -56.376 172.810 1.00 67.88 410 GLN A N 1
ATOM 3319 C CA . GLN A 1 410 ? -133.919 -57.512 173.139 1.00 67.88 410 GLN A CA 1
ATOM 3320 C C . GLN A 1 410 ? -134.587 -58.524 174.094 1.00 67.88 410 GLN A C 1
ATOM 3322 O O . GLN A 1 410 ? -134.276 -59.718 174.028 1.00 67.88 410 GLN A O 1
ATOM 3327 N N . LEU A 1 411 ? -135.539 -58.090 174.931 1.00 66.94 411 LEU A N 1
ATOM 3328 C CA . LEU A 1 411 ? -136.369 -58.985 175.749 1.00 66.94 411 LEU A CA 1
ATOM 3329 C C . LEU A 1 411 ? -137.393 -59.737 174.891 1.00 66.94 411 LEU A C 1
ATOM 3331 O O . LEU A 1 411 ? -137.531 -60.953 175.043 1.00 66.94 411 LEU A O 1
ATOM 3335 N N . GLU A 1 412 ? -138.042 -59.064 173.941 1.00 66.50 412 GLU A N 1
ATOM 3336 C CA . GLU A 1 412 ? -138.989 -59.699 173.012 1.00 66.50 412 GLU A CA 1
ATOM 3337 C C . GLU A 1 412 ? -138.291 -60.751 172.132 1.00 66.50 412 GLU A C 1
ATOM 3339 O O . GLU A 1 412 ? -138.753 -61.895 172.045 1.00 66.50 412 GLU A O 1
ATOM 3344 N N . LEU A 1 413 ? -137.096 -60.436 171.613 1.00 60.28 413 LEU A N 1
ATOM 3345 C CA . LEU A 1 413 ? -136.253 -61.377 170.864 1.00 60.28 413 LEU A CA 1
ATOM 3346 C C . LEU A 1 413 ? -135.903 -62.644 171.675 1.00 60.28 413 LEU A C 1
ATOM 3348 O O . LEU A 1 413 ? -135.797 -63.739 171.115 1.00 60.28 413 LEU A O 1
ATOM 3352 N N . SER A 1 414 ? -135.741 -62.517 172.998 1.00 66.81 414 SER A N 1
ATOM 3353 C CA . SER A 1 414 ? -135.337 -63.626 173.875 1.00 66.81 414 SER A CA 1
ATOM 3354 C C . SER A 1 414 ? -136.405 -64.720 174.017 1.00 66.81 414 SER A C 1
ATOM 3356 O O . SER A 1 414 ? -136.068 -65.894 174.197 1.00 66.81 414 SER A O 1
ATOM 3358 N N . THR A 1 415 ? -137.687 -64.361 173.886 1.00 67.62 415 THR A N 1
ATOM 3359 C CA . THR A 1 415 ? -138.804 -65.315 173.978 1.00 67.62 415 THR A CA 1
ATOM 3360 C C . THR A 1 415 ? -138.918 -66.160 172.708 1.00 67.62 415 THR A C 1
ATOM 3362 O O . THR A 1 415 ? -138.992 -67.389 172.789 1.00 67.62 415 THR A O 1
ATOM 3365 N N . VAL A 1 416 ? -138.803 -65.522 171.537 1.00 66.12 416 VAL A N 1
ATOM 3366 C CA . VAL A 1 416 ? -138.816 -6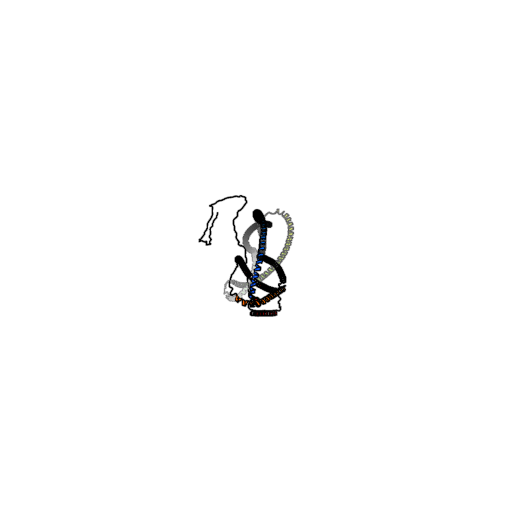6.170 170.216 1.00 66.12 416 VAL A CA 1
ATOM 3367 C C . VAL A 1 416 ? -137.632 -67.130 170.062 1.00 66.12 416 VAL A C 1
ATOM 3369 O O . VAL A 1 416 ? -137.820 -68.298 169.719 1.00 66.12 416 VAL A O 1
ATOM 3372 N N . GLN A 1 417 ? -136.413 -66.695 170.409 1.00 59.34 417 GLN A N 1
ATOM 3373 C CA . GLN A 1 417 ? -135.212 -67.538 170.304 1.00 59.34 417 GLN A CA 1
ATOM 3374 C C . GLN A 1 417 ? -135.271 -68.815 171.158 1.00 59.34 417 GLN A C 1
ATOM 3376 O O . GLN A 1 417 ? -134.574 -69.788 170.858 1.00 59.34 417 GLN A O 1
ATOM 3381 N N . LYS A 1 418 ? -136.091 -68.847 172.217 1.00 64.56 418 LYS A N 1
ATOM 3382 C CA . LYS A 1 418 ? -136.254 -70.039 173.060 1.00 64.56 418 LYS A CA 1
ATOM 3383 C C . LYS A 1 418 ? -137.072 -71.136 172.366 1.00 64.56 418 LYS A C 1
ATOM 3385 O O . LYS A 1 418 ? -136.848 -72.308 172.650 1.00 64.56 418 LYS A O 1
ATOM 3390 N N . GLN A 1 419 ? -137.950 -70.772 171.428 1.00 65.56 419 GLN A N 1
ATOM 3391 C CA . GLN A 1 419 ? -138.716 -71.720 170.611 1.00 65.56 419 GLN A CA 1
ATOM 3392 C C . GLN A 1 419 ? -137.872 -72.279 169.450 1.00 65.56 419 GLN A C 1
ATOM 3394 O O . GLN A 1 419 ? -137.909 -73.477 169.182 1.00 65.56 419 GLN A O 1
ATOM 3399 N N . THR A 1 420 ? -137.027 -71.457 168.813 1.00 58.94 420 THR A N 1
ATOM 3400 C CA . THR A 1 420 ? -136.189 -71.885 167.671 1.00 58.94 420 THR A CA 1
ATOM 3401 C C . THR A 1 420 ? -135.130 -72.933 168.045 1.00 58.94 420 THR A C 1
ATOM 3403 O O . THR A 1 420 ? -134.780 -73.787 167.229 1.00 58.94 420 THR A O 1
ATOM 3406 N N . ARG A 1 421 ? -134.629 -72.912 169.290 1.00 64.44 421 ARG A N 1
ATOM 3407 C CA . ARG A 1 421 ? -133.575 -73.831 169.775 1.00 64.44 421 ARG A CA 1
ATOM 3408 C C . ARG A 1 421 ? -133.991 -75.308 169.834 1.00 64.44 421 ARG A C 1
ATOM 3410 O O . ARG A 1 421 ? -133.114 -76.157 169.938 1.00 64.44 421 ARG A O 1
ATOM 3417 N N . LEU A 1 422 ? -135.285 -75.623 169.731 1.00 62.75 422 LEU A N 1
ATOM 3418 C CA . LEU A 1 422 ? -135.782 -77.003 169.640 1.00 62.75 422 LEU A CA 1
ATOM 3419 C C . LEU A 1 422 ? -135.772 -77.576 168.210 1.00 62.75 422 LEU A C 1
ATOM 3421 O O . LEU A 1 422 ? -135.909 -78.785 168.057 1.00 62.75 422 LEU A O 1
ATOM 3425 N N . ALA A 1 423 ? -135.605 -76.745 167.173 1.00 62.03 423 ALA A N 1
ATOM 3426 C CA . ALA A 1 423 ? -135.676 -77.183 165.773 1.00 62.03 423 ALA A CA 1
ATOM 3427 C C . ALA A 1 423 ? -134.298 -77.457 165.133 1.00 62.03 423 ALA A C 1
ATOM 3429 O O . ALA A 1 423 ? -134.151 -78.383 164.340 1.00 62.03 423 ALA A O 1
ATOM 3430 N N . VAL A 1 424 ? -133.274 -76.664 165.472 1.00 64.75 424 VAL A N 1
ATOM 3431 C CA . VAL A 1 424 ? -131.966 -76.681 164.774 1.00 64.75 424 VAL A CA 1
ATOM 3432 C C . VAL A 1 424 ? -131.039 -77.814 165.246 1.00 64.75 424 VAL A C 1
ATOM 3434 O O . VAL A 1 424 ? -130.170 -78.264 164.504 1.00 64.75 424 VAL A O 1
ATOM 3437 N N . THR A 1 425 ? -131.268 -78.375 166.436 1.00 68.88 425 THR A N 1
ATOM 3438 C CA . THR A 1 425 ? -130.534 -79.558 166.931 1.00 68.88 425 THR A CA 1
ATOM 3439 C C . THR A 1 425 ? -130.778 -80.824 166.096 1.00 68.88 425 THR A C 1
ATOM 3441 O O . THR A 1 425 ? -130.030 -81.794 166.221 1.00 68.88 425 THR A O 1
ATOM 3444 N N . ALA A 1 426 ? -131.791 -80.821 165.221 1.00 60.66 426 ALA A N 1
ATOM 3445 C CA . ALA A 1 426 ? -132.027 -81.876 164.241 1.00 60.66 426 ALA A CA 1
ATOM 3446 C C . ALA A 1 426 ? -131.150 -81.739 162.980 1.00 60.66 426 ALA A C 1
ATOM 3448 O O . ALA A 1 426 ? -130.748 -82.755 162.417 1.00 60.66 426 ALA A O 1
ATOM 3449 N N . THR A 1 427 ? -130.829 -80.516 162.535 1.00 60.78 427 THR A N 1
ATOM 3450 C CA . THR A 1 427 ? -130.135 -80.284 161.253 1.00 60.78 427 THR A CA 1
ATOM 3451 C C . THR A 1 427 ? -128.612 -80.352 161.348 1.00 60.78 427 THR A C 1
ATOM 3453 O O . THR A 1 427 ? -127.967 -80.673 160.354 1.00 60.78 427 THR A O 1
ATOM 3456 N N . GLN A 1 428 ? -128.022 -80.141 162.531 1.00 59.88 428 GLN A N 1
ATOM 3457 C CA . GLN A 1 428 ? -126.563 -80.246 162.712 1.00 59.88 428 GLN A CA 1
ATOM 3458 C C . GLN A 1 428 ? -126.000 -81.645 162.390 1.00 59.88 428 GLN A C 1
ATOM 3460 O O . GLN A 1 428 ? -124.850 -81.753 161.992 1.00 59.88 428 GLN A O 1
ATOM 3465 N N . LYS A 1 429 ? -126.812 -82.710 162.465 1.00 63.00 429 LYS A N 1
ATOM 3466 C CA . LYS A 1 429 ? -126.371 -84.097 162.216 1.00 63.00 429 LYS A CA 1
ATOM 3467 C C . LYS A 1 429 ? -126.088 -84.453 160.748 1.00 63.00 429 LYS A C 1
ATOM 3469 O O . LYS A 1 429 ? -125.659 -85.569 160.494 1.00 63.00 429 LYS A O 1
ATOM 3474 N N . LEU A 1 430 ? -126.369 -83.554 159.801 1.00 59.12 430 LEU A N 1
ATOM 3475 C CA . LEU A 1 430 ? -126.267 -83.809 158.354 1.00 59.12 430 LEU A CA 1
ATOM 3476 C C . LEU A 1 430 ? -125.188 -82.967 157.648 1.00 59.12 430 LEU A C 1
ATOM 3478 O O . LEU A 1 430 ? -125.035 -83.073 156.436 1.00 59.12 430 LEU A O 1
ATOM 3482 N N . SER A 1 431 ? -124.462 -82.114 158.381 1.00 57.81 431 SER A N 1
ATOM 3483 C CA . SER A 1 431 ? -123.425 -81.240 157.804 1.00 57.81 431 SER A CA 1
ATOM 3484 C C . SER A 1 431 ? -121.996 -81.726 158.059 1.00 57.81 431 SER A C 1
ATOM 3486 O O . SER A 1 431 ? -121.094 -81.345 157.313 1.00 57.81 431 SER A O 1
ATOM 3488 N N . ASP A 1 432 ? -121.778 -82.539 159.095 1.00 64.12 432 ASP A N 1
ATOM 3489 C CA . ASP A 1 432 ? -120.432 -82.934 159.527 1.00 64.12 432 ASP A CA 1
ATOM 3490 C C . ASP A 1 432 ? -119.786 -83.969 158.579 1.00 64.12 432 ASP A C 1
ATOM 3492 O O . ASP A 1 432 ? -118.565 -84.016 158.460 1.00 64.12 432 ASP A O 1
ATOM 3496 N N . GLU A 1 433 ? -120.588 -84.722 157.811 1.00 59.53 433 GLU A N 1
ATOM 3497 C CA . GLU A 1 433 ? -120.121 -85.713 156.819 1.00 59.53 433 GLU A CA 1
ATOM 3498 C C . GLU A 1 433 ? -119.335 -85.101 155.637 1.00 59.53 433 GLU A C 1
ATOM 3500 O O . GLU A 1 433 ? -118.684 -85.821 154.882 1.00 59.53 433 GLU A O 1
ATOM 3505 N N . ILE A 1 434 ? -119.374 -83.775 155.456 1.00 49.00 434 ILE A N 1
ATOM 3506 C CA . ILE A 1 434 ? -118.715 -83.069 154.339 1.00 49.00 434 ILE A CA 1
ATOM 3507 C C . ILE A 1 434 ? -117.360 -82.454 154.759 1.00 49.00 434 ILE A C 1
ATOM 3509 O O . ILE A 1 434 ? -116.598 -81.984 153.912 1.00 49.00 434 ILE A O 1
ATOM 3513 N N . ALA A 1 435 ? -117.000 -82.502 156.048 1.00 54.31 435 ALA A N 1
ATOM 3514 C CA . ALA A 1 435 ? -115.810 -81.834 156.582 1.00 54.31 435 ALA A CA 1
ATOM 3515 C C . ALA A 1 435 ? -114.466 -82.350 156.020 1.00 54.31 435 ALA A C 1
ATOM 3517 O O . ALA A 1 435 ? -113.521 -81.574 155.879 1.00 54.31 435 ALA A O 1
ATOM 3518 N N . GLU A 1 436 ? -114.348 -83.644 155.712 1.00 51.19 436 GLU A N 1
ATOM 3519 C CA . GLU A 1 436 ? -113.029 -84.283 155.563 1.00 51.19 436 GLU A CA 1
ATOM 3520 C C . GLU A 1 436 ? -112.431 -84.231 154.144 1.00 51.19 436 GLU A C 1
ATOM 3522 O O . GLU A 1 436 ? -111.223 -84.400 153.972 1.00 51.19 436 GLU A O 1
ATOM 3527 N N . HIS A 1 437 ? -113.235 -84.009 153.100 1.00 48.16 437 HIS A N 1
ATOM 3528 C CA . HIS A 1 437 ? -112.880 -84.576 151.793 1.00 48.16 437 HIS A CA 1
ATOM 3529 C C . HIS A 1 437 ? -111.884 -83.792 150.915 1.00 48.16 437 HIS A C 1
ATOM 3531 O O . HIS A 1 437 ? -111.334 -84.385 149.985 1.00 48.16 437 HIS A O 1
ATOM 3537 N N . LEU A 1 438 ? -111.646 -82.491 151.156 1.00 36.56 438 LEU A N 1
ATOM 3538 C CA . LEU A 1 438 ? -110.868 -81.645 150.224 1.00 36.56 438 LEU A CA 1
ATOM 3539 C C . LEU A 1 438 ? -109.951 -80.574 150.848 1.00 36.56 438 LEU A C 1
ATOM 3541 O O . LEU A 1 438 ? -109.388 -79.755 150.125 1.00 36.56 438 LEU A O 1
ATOM 3545 N N . GLN A 1 439 ? -109.669 -80.640 152.154 1.00 42.72 439 GLN A N 1
ATOM 3546 C CA . GLN A 1 439 ? -108.601 -79.839 152.788 1.00 42.72 439 GLN A CA 1
ATOM 3547 C C . GLN A 1 439 ? -107.188 -80.464 152.610 1.00 42.72 439 GLN A C 1
ATOM 3549 O O . GLN A 1 439 ? -106.234 -80.086 153.287 1.00 42.72 439 GLN A O 1
ATOM 3554 N N . ALA A 1 440 ? -107.038 -81.437 151.700 1.00 37.38 440 ALA A N 1
ATOM 3555 C CA . ALA A 1 440 ? -105.919 -82.387 151.683 1.00 37.38 440 ALA A CA 1
ATOM 3556 C C . ALA A 1 440 ? -104.826 -82.173 150.607 1.00 37.38 440 ALA A C 1
ATOM 3558 O O . ALA A 1 440 ? -103.819 -82.877 150.652 1.00 37.38 440 ALA A O 1
ATOM 3559 N N . GLN A 1 441 ? -104.968 -81.247 149.643 1.00 35.41 441 GLN A N 1
ATOM 3560 C CA . GLN A 1 441 ? -103.953 -81.033 148.584 1.00 35.41 441 GLN A CA 1
ATOM 3561 C C . GLN A 1 441 ? -103.442 -79.581 148.509 1.00 35.41 441 GLN A C 1
ATOM 3563 O O . GLN A 1 441 ? -103.995 -78.702 147.856 1.00 35.41 441 GLN A O 1
ATOM 3568 N N . LEU A 1 442 ? -102.347 -79.370 149.241 1.00 41.69 442 LEU A N 1
ATOM 3569 C CA . LEU A 1 442 ? -101.694 -78.110 149.602 1.00 41.69 442 LEU A CA 1
ATOM 3570 C C . LEU A 1 442 ? -100.736 -77.523 148.528 1.00 41.69 442 LEU A C 1
ATOM 3572 O O . LEU A 1 442 ? -99.808 -78.202 148.111 1.00 41.69 442 LEU A O 1
ATOM 3576 N N . SER A 1 443 ? -100.840 -76.201 148.300 1.00 45.28 443 SER A N 1
ATOM 3577 C CA . SER A 1 443 ? -99.746 -75.189 148.396 1.00 45.28 443 SER A CA 1
ATOM 3578 C C . SER A 1 443 ? -98.565 -75.067 147.371 1.00 45.28 443 SER A C 1
ATOM 3580 O O . SER A 1 443 ? -98.084 -76.037 146.803 1.00 45.28 443 SER A O 1
ATOM 3582 N N . ILE A 1 444 ? -98.008 -73.828 147.308 1.00 46.53 444 ILE A N 1
ATOM 3583 C CA . ILE A 1 444 ? -96.668 -73.345 146.824 1.00 46.53 444 ILE A CA 1
ATOM 3584 C C . ILE A 1 444 ? -96.460 -72.929 145.327 1.00 46.53 444 ILE A C 1
ATOM 3586 O O . ILE A 1 444 ? -96.608 -73.754 144.435 1.00 46.53 444 ILE A O 1
ATOM 3590 N N . SER A 1 445 ? -95.974 -71.679 145.061 1.00 48.97 445 SER A N 1
ATOM 3591 C CA . SER A 1 445 ? -94.755 -71.296 144.248 1.00 48.97 445 SER A CA 1
ATOM 3592 C C . SER A 1 445 ? -94.730 -69.842 143.639 1.00 48.97 445 SER A C 1
ATOM 3594 O O . SER A 1 445 ? -95.689 -69.090 143.802 1.00 48.97 445 SER A O 1
ATOM 3596 N N . LYS A 1 446 ? -93.614 -69.409 142.987 1.00 53.12 446 LYS A N 1
ATOM 3597 C CA . LYS A 1 446 ? -93.300 -68.056 142.402 1.00 53.12 446 LYS A CA 1
ATOM 3598 C C . LYS A 1 446 ? -92.244 -68.075 141.242 1.00 53.12 446 LYS A C 1
ATOM 3600 O O . LYS A 1 446 ? -91.226 -68.736 141.410 1.00 53.12 446 LYS A O 1
ATOM 3605 N N . GLY A 1 447 ? -92.349 -67.204 140.205 1.00 50.34 447 GLY A N 1
ATOM 3606 C CA . GLY A 1 447 ? -91.180 -66.571 139.501 1.00 50.34 447 GLY A CA 1
ATOM 3607 C C . GLY A 1 447 ? -91.029 -66.592 137.941 1.00 50.34 447 GLY A C 1
ATOM 3608 O O . GLY A 1 447 ? -91.707 -67.352 137.264 1.00 50.34 447 GLY A O 1
ATOM 3609 N N . ALA A 1 448 ? -90.049 -65.800 137.427 1.00 48.03 448 ALA A N 1
ATOM 3610 C CA . ALA A 1 448 ? -89.335 -65.827 136.103 1.00 48.03 448 ALA A CA 1
ATOM 3611 C C . ALA A 1 448 ? -89.737 -64.912 134.886 1.00 48.03 448 ALA A C 1
ATOM 3613 O O . ALA A 1 448 ? -90.836 -64.370 134.816 1.00 48.03 448 ALA A O 1
ATOM 3614 N N . GLN A 1 449 ? -88.778 -64.691 133.948 1.00 52.78 449 GLN A N 1
ATOM 3615 C CA . GLN A 1 449 ? -88.759 -63.706 132.822 1.00 52.78 449 GLN A CA 1
ATOM 3616 C C . GLN A 1 449 ? -87.691 -64.091 131.741 1.00 52.78 449 GLN A C 1
ATOM 3618 O O . GLN A 1 449 ? -86.701 -64.708 132.126 1.00 52.78 449 GLN A O 1
ATOM 3623 N N . GLY A 1 450 ? -87.793 -63.728 130.431 1.00 45.88 450 GLY A N 1
ATOM 3624 C CA . GLY A 1 450 ? -86.684 -64.046 129.477 1.00 45.88 450 GLY A CA 1
ATOM 3625 C C . GLY A 1 450 ? -86.623 -63.562 127.995 1.00 45.88 450 GLY A C 1
ATOM 3626 O O . GLY A 1 450 ? -85.557 -63.132 127.557 1.00 45.88 450 GLY A O 1
ATOM 3627 N N . THR A 1 451 ? -87.669 -63.661 127.163 1.00 57.66 451 THR A N 1
ATOM 3628 C CA . THR A 1 451 ? -87.524 -63.727 125.676 1.00 57.66 451 THR A CA 1
ATOM 3629 C C . THR A 1 451 ? -87.588 -62.387 124.911 1.00 57.66 451 THR A C 1
ATOM 3631 O O . THR A 1 451 ? -88.655 -61.778 124.841 1.00 57.66 451 THR A O 1
ATOM 3634 N N . ARG A 1 452 ? -86.486 -61.920 124.270 1.00 51.78 452 ARG A N 1
ATOM 3635 C CA . ARG A 1 452 ? -86.518 -60.662 123.462 1.00 51.78 452 ARG A CA 1
ATOM 3636 C C . ARG A 1 452 ? -85.440 -60.365 122.383 1.00 51.78 452 ARG A C 1
ATOM 3638 O O . ARG A 1 452 ? -85.475 -59.254 121.859 1.00 51.78 452 ARG A O 1
ATOM 3645 N N . ARG A 1 453 ? -84.468 -61.237 122.048 1.00 53.91 453 ARG A N 1
ATOM 3646 C CA . ARG A 1 453 ? -83.235 -60.802 121.323 1.00 53.91 453 ARG A CA 1
ATOM 3647 C C . ARG A 1 453 ? -83.104 -61.097 119.815 1.00 53.91 453 ARG A C 1
ATOM 3649 O O . ARG A 1 453 ? -82.371 -60.368 119.150 1.00 53.91 453 ARG A O 1
ATOM 3656 N N . ASP A 1 454 ? -83.774 -62.097 119.250 1.00 55.09 454 ASP A N 1
ATOM 3657 C CA . ASP A 1 454 ? -83.274 -62.716 118.001 1.00 55.09 454 ASP A CA 1
ATOM 3658 C C . ASP A 1 454 ? -83.739 -62.084 116.671 1.00 55.09 454 ASP A C 1
ATOM 3660 O O . ASP A 1 454 ? -83.161 -62.352 115.620 1.00 55.09 454 ASP A O 1
ATOM 3664 N N . ASN A 1 455 ? -84.751 -61.209 116.684 1.00 53.53 455 ASN A N 1
ATOM 3665 C CA . ASN A 1 455 ? -85.472 -60.790 115.466 1.00 53.53 455 ASN A CA 1
ATOM 3666 C C . ASN A 1 455 ? -84.674 -59.892 114.484 1.00 53.53 455 ASN A C 1
ATOM 3668 O O . ASN A 1 455 ? -85.068 -59.736 113.332 1.00 53.53 455 ASN A O 1
ATOM 3672 N N . SER A 1 456 ? -83.564 -59.284 114.918 1.00 73.56 456 SER A N 1
ATOM 3673 C CA . SER A 1 456 ? -82.916 -58.169 114.199 1.00 73.56 456 SER A CA 1
ATOM 3674 C C . SER A 1 456 ? -82.218 -58.556 112.880 1.00 73.56 456 SER A C 1
ATOM 3676 O O . SER A 1 456 ? -82.306 -57.836 111.885 1.00 73.56 456 SER A O 1
ATOM 3678 N N . LYS A 1 457 ? -81.520 -59.699 112.842 1.00 66.00 457 LYS A N 1
ATOM 3679 C CA . LYS A 1 457 ? -80.464 -59.959 111.839 1.00 66.00 457 LYS A CA 1
ATOM 3680 C C . LYS A 1 457 ? -80.949 -60.166 110.396 1.00 66.00 457 LYS A C 1
ATOM 3682 O O . LYS A 1 457 ? -80.160 -60.013 109.471 1.00 66.00 457 LYS A O 1
ATOM 3687 N N . LEU A 1 458 ? -82.217 -60.524 110.188 1.00 60.56 458 LEU A N 1
ATOM 3688 C CA . LEU A 1 458 ? -82.702 -61.059 108.904 1.00 60.56 458 LEU A CA 1
ATOM 3689 C C . LEU A 1 458 ? -83.030 -59.980 107.850 1.00 60.56 458 LEU A C 1
ATOM 3691 O O . LEU A 1 458 ? -83.181 -60.297 106.677 1.00 60.56 458 LEU A O 1
ATOM 3695 N N . ARG A 1 459 ? -83.125 -58.699 108.239 1.00 71.56 459 ARG A N 1
ATOM 3696 C CA . ARG A 1 459 ? -83.576 -57.610 107.344 1.00 71.56 459 ARG A CA 1
ATOM 3697 C C . ARG A 1 459 ? -82.489 -57.009 106.446 1.00 71.56 459 ARG A C 1
ATOM 3699 O O . ARG A 1 459 ? -82.824 -56.337 105.480 1.00 71.56 459 ARG A O 1
ATOM 3706 N N . ILE A 1 460 ? -81.209 -57.216 106.759 1.00 77.31 460 ILE A N 1
ATOM 3707 C CA . ILE A 1 460 ? -80.107 -56.453 106.141 1.00 77.31 460 ILE A CA 1
ATOM 3708 C C . ILE A 1 460 ? -79.784 -56.952 104.720 1.00 77.31 460 ILE A C 1
ATOM 3710 O O . ILE A 1 460 ? -79.608 -56.146 103.813 1.00 77.31 460 ILE A O 1
ATOM 3714 N N . ALA A 1 461 ? -79.771 -58.270 104.501 1.00 67.56 461 ALA A N 1
ATOM 3715 C CA . ALA A 1 461 ? -79.266 -58.878 103.262 1.00 67.56 461 ALA A CA 1
ATOM 3716 C C . ALA A 1 461 ? -80.141 -58.664 102.006 1.00 67.56 461 ALA A C 1
ATOM 3718 O O . ALA A 1 461 ? -79.680 -58.917 100.895 1.00 67.56 461 ALA A O 1
ATOM 3719 N N . ILE A 1 462 ? -81.399 -58.228 102.154 1.00 65.81 462 ILE A N 1
ATOM 3720 C CA . ILE A 1 462 ? -82.323 -58.056 101.017 1.00 65.81 462 ILE A CA 1
ATOM 3721 C C . ILE A 1 462 ? -82.015 -56.759 100.247 1.00 65.81 462 ILE A C 1
ATOM 3723 O O . ILE A 1 462 ? -81.944 -56.775 99.018 1.00 65.81 462 ILE A O 1
ATOM 3727 N N . HIS A 1 463 ? -81.746 -55.658 100.955 1.00 78.69 463 HIS A N 1
ATOM 3728 C CA . HIS A 1 463 ? -81.569 -54.335 100.342 1.00 78.69 463 HIS A CA 1
ATOM 3729 C C . HIS A 1 463 ? -80.310 -54.195 99.466 1.00 78.69 463 HIS A C 1
ATOM 3731 O O . HIS A 1 463 ? -80.280 -53.358 98.564 1.00 78.69 463 HIS A O 1
ATOM 3737 N N . GLU A 1 464 ? -79.272 -55.010 99.682 1.00 80.25 464 GLU A N 1
ATOM 3738 C CA . GLU A 1 464 ? -78.016 -54.895 98.924 1.00 80.25 464 GLU A CA 1
ATOM 3739 C C . GLU A 1 464 ? -78.167 -55.254 97.437 1.00 80.25 464 GLU A C 1
ATOM 3741 O O . GLU A 1 464 ? -77.440 -54.720 96.600 1.00 80.25 464 GLU A O 1
ATOM 3746 N N . LYS A 1 465 ? -79.098 -56.151 97.076 1.00 71.62 465 LYS A N 1
ATOM 3747 C CA . LYS A 1 465 ? -79.249 -56.605 95.681 1.00 71.62 465 LYS A CA 1
ATOM 3748 C C . LYS A 1 465 ? -80.106 -55.675 94.833 1.00 71.62 465 LYS A C 1
ATOM 3750 O O . LYS A 1 465 ? -79.729 -55.405 93.692 1.00 71.62 465 LYS A O 1
ATOM 3755 N N . GLU A 1 466 ? -81.181 -55.131 95.394 1.00 76.25 466 GLU A N 1
ATOM 3756 C CA . GLU A 1 466 ? -82.063 -54.167 94.717 1.00 76.25 466 GLU A CA 1
ATOM 3757 C C . GLU A 1 466 ? -81.280 -52.928 94.242 1.00 76.25 466 GLU A C 1
ATOM 3759 O O . GLU A 1 466 ? -81.430 -52.492 93.100 1.00 76.25 466 GLU A O 1
ATOM 3764 N N . SER A 1 467 ? -80.353 -52.445 95.080 1.00 76.38 467 SER A N 1
ATOM 3765 C CA . SER A 1 467 ? -79.453 -51.320 94.786 1.00 76.38 467 SER A CA 1
ATOM 3766 C C . SER A 1 467 ? -78.667 -51.496 93.473 1.00 76.38 467 SER A C 1
ATOM 3768 O O . SER A 1 467 ? -78.606 -50.590 92.642 1.00 76.38 467 SER A O 1
ATOM 3770 N N . THR A 1 468 ? -78.122 -52.695 93.224 1.00 77.38 468 THR A N 1
ATOM 3771 C CA . THR A 1 468 ? -77.242 -52.938 92.062 1.00 77.38 468 THR A CA 1
ATOM 3772 C C . THR A 1 468 ? -77.951 -52.867 90.707 1.00 77.38 468 THR A C 1
ATOM 3774 O O . THR A 1 468 ? -77.331 -52.489 89.714 1.00 77.38 468 THR A O 1
ATOM 3777 N N . ILE A 1 469 ? -79.249 -53.185 90.650 1.00 73.31 469 ILE A N 1
ATOM 3778 C CA . ILE A 1 469 ? -80.030 -53.158 89.402 1.00 73.31 469 ILE A CA 1
ATOM 3779 C C . ILE A 1 469 ? -80.432 -51.717 89.049 1.00 73.31 469 ILE A C 1
ATOM 3781 O O . ILE A 1 469 ? -80.395 -51.333 87.878 1.00 73.31 469 ILE A O 1
ATOM 3785 N N . ALA A 1 470 ? -80.744 -50.898 90.059 1.00 73.19 470 ALA A N 1
ATOM 3786 C CA . ALA A 1 470 ? -81.056 -49.480 89.885 1.00 73.19 470 ALA A CA 1
ATOM 3787 C C . ALA A 1 470 ? -79.853 -48.654 89.383 1.00 73.19 470 ALA A C 1
ATOM 3789 O O . ALA A 1 470 ? -80.043 -47.646 88.700 1.00 73.19 470 ALA A O 1
ATOM 3790 N N . GLN A 1 471 ? -78.623 -49.089 89.678 1.00 75.81 471 GLN A N 1
ATOM 3791 C CA . GLN A 1 471 ? -77.393 -48.431 89.228 1.00 75.81 471 GLN A CA 1
ATOM 3792 C C . GLN A 1 471 ? -77.264 -48.456 87.691 1.00 75.81 471 GLN A C 1
ATOM 3794 O O . GLN A 1 471 ? -77.283 -47.413 87.042 1.00 75.81 471 GLN A O 1
ATOM 3799 N N . VAL A 1 472 ? -77.250 -49.654 87.094 1.00 76.00 472 VAL A N 1
ATOM 3800 C CA . VAL A 1 472 ? -76.964 -49.858 85.656 1.00 76.00 472 VAL A CA 1
ATOM 3801 C C . VAL A 1 472 ? -78.013 -49.205 84.743 1.00 76.00 472 VAL A C 1
ATOM 3803 O O . VAL A 1 472 ? -77.704 -48.780 83.628 1.00 76.00 472 VAL A O 1
ATOM 3806 N N . GLN A 1 473 ? -79.264 -49.089 85.204 1.00 73.50 473 GLN A N 1
ATOM 3807 C CA . GLN A 1 473 ? -80.320 -48.403 84.451 1.00 73.50 473 GLN A CA 1
ATOM 3808 C C . GLN A 1 473 ? -80.162 -46.871 84.455 1.00 73.50 473 GLN A C 1
ATOM 3810 O O . GLN A 1 473 ? -80.525 -46.232 83.466 1.00 73.50 473 GLN A O 1
ATOM 3815 N N . ASN A 1 474 ? -79.579 -46.282 85.508 1.00 76.25 474 ASN A N 1
ATOM 3816 C CA . ASN A 1 474 ? -79.254 -44.852 85.536 1.00 76.25 474 ASN A CA 1
ATOM 3817 C C . ASN A 1 474 ? -78.101 -44.513 84.583 1.00 76.25 474 ASN A C 1
ATOM 3819 O O . ASN A 1 474 ? -78.207 -43.545 83.829 1.00 76.25 474 ASN A O 1
ATOM 3823 N N . ASP A 1 475 ? -77.045 -45.329 84.555 1.00 78.19 475 ASP A N 1
ATOM 3824 C CA . ASP A 1 475 ? -75.850 -45.079 83.734 1.00 78.19 475 ASP A CA 1
ATOM 3825 C C . ASP A 1 475 ? -76.192 -44.991 82.229 1.00 78.19 475 ASP A C 1
ATOM 3827 O O . ASP A 1 475 ? -75.746 -44.085 81.517 1.00 78.19 475 ASP A O 1
ATOM 3831 N N . LEU A 1 476 ? -77.076 -45.875 81.744 1.00 74.44 476 LEU A N 1
ATOM 3832 C CA . LEU A 1 476 ? -77.565 -45.854 80.358 1.00 74.44 476 LEU A CA 1
ATOM 3833 C C . LEU A 1 476 ? -78.455 -44.628 80.055 1.00 74.44 476 LEU A C 1
ATOM 3835 O O . LEU A 1 476 ? -78.491 -44.146 78.918 1.00 74.44 476 LEU A O 1
ATOM 3839 N N . GLY A 1 477 ? -79.170 -44.117 81.062 1.00 77.56 477 GLY A N 1
ATOM 3840 C CA . GLY A 1 477 ? -79.932 -42.869 80.974 1.00 77.56 477 GLY A CA 1
ATOM 3841 C C . GLY A 1 477 ? -79.023 -41.639 80.889 1.00 77.56 477 GLY A C 1
ATOM 3842 O O . GLY A 1 477 ? -79.244 -40.769 80.043 1.00 77.56 477 GLY A O 1
ATOM 3843 N N . HIS A 1 478 ? -77.962 -41.607 81.700 1.00 77.44 478 HIS A N 1
ATOM 3844 C CA . HIS A 1 478 ? -76.980 -40.522 81.746 1.00 77.44 478 HIS A CA 1
ATOM 3845 C C . HIS A 1 478 ? -76.312 -40.272 80.389 1.00 77.44 478 HIS A C 1
ATOM 3847 O O . HIS A 1 478 ? -76.364 -39.153 79.884 1.00 77.44 478 HIS A O 1
ATOM 3853 N N . ILE A 1 479 ? -75.777 -41.308 79.735 1.00 79.12 479 ILE A N 1
ATOM 3854 C CA . ILE A 1 479 ? -75.048 -41.162 78.457 1.00 79.12 479 ILE A CA 1
ATOM 3855 C C . ILE A 1 479 ? -75.953 -40.599 77.334 1.00 79.12 479 ILE A C 1
ATOM 3857 O O . ILE A 1 479 ? -75.509 -39.830 76.471 1.00 79.12 479 ILE A O 1
ATOM 3861 N N . ARG A 1 480 ? -77.253 -40.930 77.353 1.00 82.62 480 ARG A N 1
ATOM 3862 C CA . ARG A 1 480 ? -78.250 -40.367 76.420 1.00 82.62 480 ARG A CA 1
ATOM 3863 C C . ARG A 1 480 ? -78.603 -38.914 76.741 1.00 82.62 480 ARG A C 1
ATOM 3865 O O . ARG A 1 480 ? -78.767 -38.114 75.821 1.00 82.62 480 ARG A O 1
ATOM 3872 N N . LEU A 1 481 ? -78.689 -38.555 78.022 1.00 82.81 481 LEU A N 1
ATOM 3873 C CA . LEU A 1 481 ? -78.863 -37.164 78.444 1.00 82.81 481 LEU A CA 1
ATOM 3874 C C . LEU A 1 481 ? -77.642 -36.309 78.087 1.00 82.81 481 LEU A C 1
ATOM 3876 O O . LEU A 1 481 ? -77.815 -35.196 77.602 1.00 82.81 481 LEU A O 1
ATOM 3880 N N . GLU A 1 482 ? -76.423 -36.820 78.248 1.00 76.38 482 GLU A N 1
ATOM 3881 C CA . GLU A 1 482 ? -75.190 -36.097 77.919 1.00 76.38 482 GLU A CA 1
ATOM 3882 C C . GLU A 1 482 ? -75.053 -35.813 76.420 1.00 76.38 482 GLU A C 1
ATOM 3884 O O . GLU A 1 482 ? -74.752 -34.684 76.035 1.00 76.38 482 GLU A O 1
ATOM 3889 N N . THR A 1 483 ? -75.350 -36.785 75.553 1.00 80.19 483 THR A N 1
ATOM 3890 C CA . THR A 1 483 ? -75.321 -36.575 74.092 1.00 80.19 483 THR A CA 1
ATOM 3891 C C . THR A 1 483 ? -76.391 -35.584 73.611 1.00 80.19 483 THR A C 1
ATOM 3893 O O . THR A 1 483 ? -76.115 -34.749 72.740 1.00 80.19 483 THR A O 1
ATOM 3896 N N . LEU A 1 484 ? -77.584 -35.587 74.217 1.00 83.56 484 LEU A N 1
ATOM 3897 C CA . LEU A 1 484 ? -78.605 -34.559 73.974 1.00 83.56 484 LEU A CA 1
ATOM 3898 C C . LEU A 1 484 ? -78.202 -33.185 74.539 1.00 83.56 484 LEU A C 1
ATOM 3900 O O . LEU A 1 484 ? -78.403 -32.171 73.876 1.00 83.56 484 LEU A O 1
ATOM 3904 N N . ASN A 1 485 ? -77.576 -33.135 75.715 1.00 83.50 485 ASN A N 1
ATOM 3905 C CA . ASN A 1 485 ? -77.106 -31.898 76.342 1.00 83.50 485 ASN A CA 1
ATOM 3906 C C . ASN A 1 485 ? -75.974 -31.245 75.528 1.00 83.50 485 ASN A C 1
ATOM 3908 O O . ASN A 1 485 ? -76.028 -30.054 75.238 1.00 83.50 485 ASN A O 1
ATOM 3912 N N . VAL A 1 486 ? -74.987 -32.019 75.061 1.00 81.50 486 VAL A N 1
ATOM 3913 C CA . VAL A 1 486 ? -73.904 -31.513 74.197 1.00 81.50 486 VAL A CA 1
ATOM 3914 C C . VAL A 1 486 ? -74.453 -30.981 72.870 1.00 81.50 486 VAL A C 1
ATOM 3916 O O . VAL A 1 486 ? -74.064 -29.894 72.442 1.00 81.50 486 VAL A O 1
ATOM 3919 N N . THR A 1 487 ? -75.394 -31.681 72.229 1.00 84.06 487 THR A N 1
ATOM 3920 C CA . THR A 1 487 ? -75.989 -31.207 70.964 1.00 84.06 487 THR A CA 1
ATOM 3921 C C . THR A 1 487 ? -76.911 -29.997 71.151 1.00 84.06 487 THR A C 1
ATOM 3923 O O . THR A 1 487 ? -76.897 -29.094 70.310 1.00 84.06 487 THR A O 1
ATOM 3926 N N . ALA A 1 488 ? -77.638 -29.905 72.270 1.00 82.25 488 ALA A N 1
ATOM 3927 C CA . ALA A 1 488 ? -78.372 -28.701 72.659 1.00 82.25 488 ALA A CA 1
ATOM 3928 C C . ALA A 1 488 ? -77.426 -27.518 72.929 1.00 82.25 488 ALA A C 1
ATOM 3930 O O . ALA A 1 488 ? -77.652 -26.426 72.410 1.00 82.25 488 ALA A O 1
ATOM 3931 N N . ARG A 1 489 ? -76.319 -27.743 73.648 1.00 80.69 489 ARG A N 1
ATOM 3932 C CA . ARG A 1 489 ? -75.301 -26.727 73.953 1.00 80.69 489 ARG A CA 1
ATOM 3933 C C . ARG A 1 489 ? -74.582 -26.222 72.700 1.00 80.69 489 ARG A C 1
ATOM 3935 O O . ARG A 1 489 ? -74.287 -25.037 72.606 1.00 80.69 489 ARG A O 1
ATOM 3942 N N . ILE A 1 490 ? -74.345 -27.076 71.702 1.00 80.56 490 ILE A N 1
ATOM 3943 C CA . ILE A 1 490 ? -73.794 -26.650 70.402 1.00 80.56 490 ILE A CA 1
ATOM 3944 C C . ILE A 1 490 ? -74.780 -25.746 69.640 1.00 80.56 490 ILE A C 1
ATOM 3946 O O . ILE A 1 490 ? -74.337 -24.821 68.960 1.00 80.56 490 ILE A O 1
ATOM 3950 N N . ARG A 1 491 ? -76.099 -25.965 69.762 1.00 86.06 491 ARG A N 1
ATOM 3951 C CA . ARG A 1 491 ? -77.105 -25.031 69.224 1.00 86.06 491 ARG A CA 1
ATOM 3952 C C . ARG A 1 491 ? -77.124 -23.725 70.013 1.00 86.06 491 ARG A C 1
ATOM 3954 O O . ARG A 1 491 ? -76.878 -22.684 69.418 1.00 86.06 491 ARG A O 1
ATOM 3961 N N . SER A 1 492 ? -77.267 -23.779 71.339 1.00 82.25 492 SER A N 1
ATOM 3962 C CA . SER A 1 492 ? -77.348 -22.567 72.163 1.00 82.25 492 SER A CA 1
ATOM 3963 C C . SER A 1 492 ? -76.097 -21.689 72.071 1.00 82.25 492 SER A C 1
ATOM 3965 O O . SER A 1 492 ? -76.216 -20.475 72.152 1.00 82.25 492 SER A O 1
ATOM 3967 N N . MET A 1 493 ? -74.907 -22.261 71.847 1.00 79.75 493 MET A N 1
ATOM 3968 C CA . MET A 1 493 ? -73.687 -21.486 71.576 1.00 79.75 493 MET A CA 1
ATOM 3969 C C . MET A 1 493 ? -73.709 -20.801 70.198 1.00 79.75 493 MET A C 1
ATOM 3971 O O . MET A 1 493 ? -73.198 -19.693 70.078 1.00 79.75 493 MET A O 1
ATOM 3975 N N . LYS A 1 494 ? -74.310 -21.408 69.164 1.00 82.44 494 LYS A N 1
ATOM 3976 C CA . LYS A 1 494 ? -74.498 -20.757 67.852 1.00 82.44 494 LYS A CA 1
ATOM 3977 C C . LYS A 1 494 ? -75.550 -19.652 67.915 1.00 82.44 494 LYS A C 1
ATOM 3979 O O . LYS A 1 494 ? -75.321 -18.572 67.380 1.00 82.44 494 LYS A O 1
ATOM 3984 N N . ASP A 1 495 ? -76.654 -19.908 68.609 1.00 86.31 495 ASP A N 1
ATOM 3985 C CA . ASP A 1 495 ? -77.712 -18.920 68.819 1.00 86.31 495 ASP A CA 1
ATOM 3986 C C . ASP A 1 495 ? -77.190 -17.745 69.667 1.00 86.31 495 ASP A C 1
ATOM 3988 O O . ASP A 1 495 ? -77.436 -16.589 69.336 1.00 86.31 495 ASP A O 1
ATOM 3992 N N . ALA A 1 496 ? -76.377 -18.020 70.697 1.00 83.81 496 ALA A N 1
ATOM 3993 C CA . ALA A 1 496 ? -75.705 -16.995 71.496 1.00 83.81 496 ALA A CA 1
ATOM 3994 C C . ALA A 1 496 ? -74.698 -16.168 70.683 1.00 83.81 496 ALA A C 1
ATOM 3996 O O . ALA A 1 496 ? -74.650 -14.959 70.872 1.00 83.81 496 ALA A O 1
ATOM 3997 N N . VAL A 1 497 ? -73.935 -16.766 69.757 1.00 80.94 497 VAL A N 1
ATOM 3998 C CA . VAL A 1 497 ? -73.081 -15.999 68.827 1.00 80.94 497 VAL A CA 1
ATOM 3999 C C . VAL A 1 497 ? -73.933 -15.088 67.939 1.00 80.94 497 VAL A C 1
ATOM 4001 O O . VAL A 1 497 ? -73.670 -13.895 67.886 1.00 80.94 497 VAL A O 1
ATOM 4004 N N . ALA A 1 498 ? -75.020 -15.591 67.345 1.00 85.19 498 ALA A N 1
ATOM 4005 C CA . ALA A 1 498 ? -75.909 -14.774 66.511 1.00 85.19 498 ALA A CA 1
ATOM 4006 C C . ALA A 1 498 ? -76.651 -13.660 67.287 1.00 85.19 498 ALA A C 1
ATOM 4008 O O . ALA A 1 498 ? -77.035 -12.645 66.699 1.00 85.19 498 ALA A O 1
ATOM 4009 N N . VAL A 1 499 ? -76.861 -13.830 68.598 1.00 87.12 499 VAL A N 1
ATOM 4010 C CA . VAL A 1 499 ? -77.340 -12.766 69.498 1.00 87.12 499 VAL A CA 1
ATOM 4011 C C . VAL A 1 499 ? -76.216 -11.783 69.825 1.00 87.12 499 VAL A C 1
ATOM 4013 O O . VAL A 1 499 ? -76.445 -10.583 69.734 1.00 87.12 499 VAL A O 1
ATOM 4016 N N . LEU A 1 500 ? -75.003 -12.253 70.130 1.00 80.31 500 LEU A N 1
ATOM 4017 C CA . LEU A 1 500 ? -73.844 -11.398 70.400 1.00 80.31 500 LEU A CA 1
ATOM 4018 C C . LEU A 1 500 ? -73.439 -10.557 69.183 1.00 80.31 500 LEU A C 1
ATOM 4020 O O . LEU A 1 500 ? -73.106 -9.394 69.359 1.00 80.31 500 LEU A O 1
ATOM 4024 N N . ASP A 1 501 ? -73.535 -11.082 67.961 1.00 83.19 501 ASP A N 1
ATOM 4025 C CA . ASP A 1 501 ? -73.286 -10.319 66.729 1.00 83.19 501 ASP A CA 1
ATOM 4026 C C . ASP A 1 501 ? -74.307 -9.177 66.555 1.00 83.19 501 ASP A C 1
ATOM 4028 O O . ASP A 1 501 ? -73.951 -8.070 66.144 1.00 83.19 501 ASP A O 1
ATOM 4032 N N . LYS A 1 502 ? -75.575 -9.409 66.931 1.00 85.81 502 LYS A N 1
ATOM 4033 C CA . LYS A 1 502 ? -76.607 -8.360 66.976 1.00 85.81 502 LYS A CA 1
ATOM 4034 C C . LYS A 1 502 ? -76.376 -7.373 68.113 1.00 85.81 502 LYS A C 1
ATOM 4036 O O . LYS A 1 502 ? -76.437 -6.174 67.872 1.00 85.81 502 LYS A O 1
ATOM 4041 N N . GLU A 1 503 ? -76.055 -7.847 69.316 1.00 83.56 503 GLU A N 1
ATOM 4042 C CA . GLU A 1 503 ? -75.692 -6.972 70.430 1.00 83.56 503 GLU A CA 1
ATOM 4043 C C . GLU A 1 503 ? -74.465 -6.125 70.091 1.00 83.56 503 GLU A C 1
ATOM 4045 O O . GLU A 1 503 ? -74.439 -4.961 70.455 1.00 83.56 503 GLU A O 1
ATOM 4050 N N . LEU A 1 504 ? -73.473 -6.648 69.367 1.00 78.06 504 LEU A N 1
ATOM 4051 C CA . LEU A 1 504 ? -72.323 -5.875 68.898 1.00 78.06 504 LEU A CA 1
ATOM 4052 C C . LEU A 1 504 ? -72.732 -4.829 67.855 1.00 78.06 504 LEU A C 1
ATOM 4054 O O . LEU A 1 504 ? -72.265 -3.697 67.941 1.00 78.06 504 LEU A O 1
ATOM 4058 N N . ALA A 1 505 ? -73.637 -5.145 66.925 1.00 83.38 505 ALA A N 1
ATOM 4059 C CA . ALA A 1 505 ? -74.185 -4.155 65.994 1.00 83.38 505 ALA A CA 1
ATOM 4060 C C . ALA A 1 505 ? -74.976 -3.045 66.721 1.00 83.38 505 ALA A C 1
ATOM 4062 O O . ALA A 1 505 ? -74.728 -1.860 66.491 1.00 83.38 505 ALA A O 1
ATOM 4063 N N . ASP A 1 506 ? -75.858 -3.408 67.656 1.00 86.31 506 ASP A N 1
ATOM 4064 C CA . ASP A 1 506 ? -76.640 -2.462 68.462 1.00 86.31 506 ASP A CA 1
ATOM 4065 C C . ASP A 1 506 ? -75.751 -1.645 69.415 1.00 86.31 506 ASP A C 1
ATOM 4067 O O . ASP A 1 506 ? -75.963 -0.443 69.580 1.00 86.31 506 ASP A O 1
ATOM 4071 N N . ARG A 1 507 ? -74.718 -2.261 70.009 1.00 82.31 507 ARG A N 1
ATOM 4072 C CA . ARG A 1 507 ? -73.699 -1.583 70.829 1.00 82.31 507 ARG A CA 1
ATOM 4073 C C . ARG A 1 507 ? -72.855 -0.643 69.986 1.00 82.31 507 ARG A C 1
ATOM 4075 O O . ARG A 1 507 ? -72.592 0.448 70.464 1.00 82.31 507 ARG A O 1
ATOM 4082 N N . ASN A 1 508 ? -72.493 -0.995 68.754 1.00 83.06 508 ASN A N 1
ATOM 4083 C CA . ASN A 1 508 ? -71.788 -0.090 67.845 1.00 83.06 508 ASN A CA 1
ATOM 4084 C C . ASN A 1 508 ? -72.675 1.105 67.463 1.00 83.06 508 ASN A C 1
ATOM 4086 O O . ASN A 1 508 ? -72.228 2.241 67.567 1.00 83.06 508 ASN A O 1
ATOM 4090 N N . GLY A 1 509 ? -73.960 0.891 67.157 1.00 84.81 509 GLY A N 1
ATOM 4091 C CA . GLY A 1 509 ? -74.921 1.983 66.944 1.00 84.81 509 GLY A CA 1
ATOM 4092 C C . GLY A 1 509 ? -75.220 2.816 68.205 1.00 84.81 509 GLY A C 1
ATOM 4093 O O . GLY A 1 509 ? -75.618 3.977 68.108 1.00 84.81 509 GLY A O 1
ATOM 4094 N N . LEU A 1 510 ? -75.024 2.253 69.402 1.00 83.06 510 LEU A N 1
ATOM 4095 C CA . LEU A 1 510 ? -75.012 2.985 70.675 1.00 83.06 510 LEU A CA 1
ATOM 4096 C C . LEU A 1 510 ? -73.693 3.728 70.902 1.00 83.06 510 LEU A C 1
ATOM 4098 O O . LEU A 1 510 ? -73.732 4.836 71.418 1.00 83.06 510 LEU A O 1
ATOM 4102 N N . VAL A 1 511 ? -72.552 3.180 70.482 1.00 78.75 511 VAL A N 1
ATOM 4103 C CA . VAL A 1 511 ? -71.244 3.847 70.513 1.00 78.75 511 VAL A CA 1
ATOM 4104 C C . VAL A 1 511 ? -71.222 5.021 69.542 1.00 78.75 511 VAL A C 1
ATOM 4106 O O . VAL A 1 511 ? -70.787 6.083 69.950 1.00 78.75 511 VAL A O 1
ATOM 4109 N N . GLU A 1 512 ? -71.784 4.925 68.334 1.00 82.88 512 GLU A N 1
ATOM 4110 C CA . GLU A 1 512 ? -71.932 6.080 67.430 1.00 82.88 512 GLU A CA 1
ATOM 4111 C C . GLU A 1 512 ? -72.791 7.195 68.053 1.00 82.88 512 GLU A C 1
ATOM 4113 O O . GLU A 1 512 ? -72.439 8.376 67.986 1.00 82.88 512 GLU A O 1
ATOM 4118 N N . LYS A 1 513 ? -73.897 6.832 68.719 1.00 85.31 513 LYS A N 1
ATOM 4119 C CA . LYS A 1 513 ? -74.733 7.787 69.470 1.00 85.31 513 LYS A CA 1
ATOM 4120 C C . LYS A 1 513 ? -73.973 8.384 70.649 1.00 85.31 513 LYS A C 1
ATOM 4122 O O . LYS A 1 513 ? -74.005 9.599 70.820 1.00 85.31 513 LYS A O 1
ATOM 4127 N N . TYR A 1 514 ? -73.254 7.570 71.419 1.00 83.75 514 TYR A N 1
ATOM 4128 C CA . TYR A 1 514 ? -72.417 8.046 72.514 1.00 83.75 514 TYR A CA 1
ATOM 4129 C C . TYR A 1 514 ? -71.216 8.848 72.023 1.00 83.75 514 TYR A C 1
ATOM 4131 O O . TYR A 1 514 ? -70.818 9.759 72.723 1.00 83.75 514 TYR A O 1
ATOM 4139 N N . GLU A 1 515 ? -70.671 8.618 70.832 1.00 80.81 515 GLU A N 1
ATOM 4140 C CA . GLU A 1 515 ? -69.636 9.461 70.236 1.00 80.81 515 GLU A CA 1
ATOM 4141 C C . GLU A 1 515 ? -70.199 10.817 69.814 1.00 80.81 515 GLU A C 1
ATOM 4143 O O . GLU A 1 515 ? -69.557 11.838 70.045 1.00 80.81 515 GLU A O 1
ATOM 4148 N N . LEU A 1 516 ? -71.403 10.862 69.240 1.00 81.75 516 LEU A N 1
ATOM 4149 C CA . LEU A 1 516 ? -72.100 12.118 68.953 1.00 81.75 516 LEU A CA 1
ATOM 4150 C C . LEU A 1 516 ? -72.456 12.869 70.246 1.00 81.75 516 LEU A C 1
ATOM 4152 O O . LEU A 1 516 ? -72.238 14.080 70.330 1.00 81.75 516 LEU A O 1
ATOM 4156 N N . GLU A 1 517 ? -72.925 12.163 71.277 1.00 82.75 517 GLU A N 1
ATOM 4157 C CA . GLU A 1 517 ? -73.143 12.735 72.607 1.00 82.75 517 GLU A CA 1
ATOM 4158 C C . GLU A 1 517 ? -71.835 13.139 73.293 1.00 82.75 517 GLU A C 1
ATOM 4160 O O . GLU A 1 517 ? -71.830 14.171 73.944 1.00 82.75 517 GLU A O 1
ATOM 4165 N N . ILE A 1 518 ? -70.723 12.414 73.127 1.00 75.50 518 ILE A N 1
ATOM 4166 C CA . ILE A 1 518 ? -69.398 12.754 73.675 1.00 75.50 518 ILE A CA 1
ATOM 4167 C C . ILE A 1 518 ? -68.820 13.968 72.955 1.00 75.50 518 ILE A C 1
ATOM 4169 O O . ILE A 1 518 ? -68.275 14.838 73.619 1.00 75.50 518 ILE A O 1
ATOM 4173 N N . ARG A 1 519 ? -68.977 14.092 71.631 1.00 79.81 519 ARG A N 1
ATOM 4174 C CA . ARG A 1 519 ? -68.583 15.297 70.877 1.00 79.81 519 ARG A CA 1
ATOM 4175 C C . ARG A 1 519 ? -69.382 16.505 71.368 1.00 79.81 51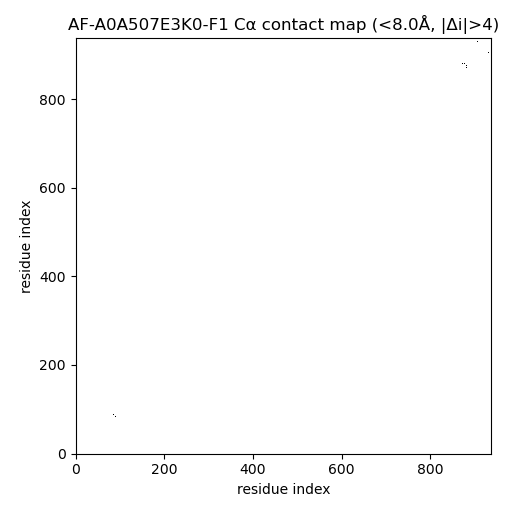9 ARG A C 1
ATOM 4177 O O . ARG A 1 519 ? -68.791 17.483 71.813 1.00 79.81 519 ARG A O 1
ATOM 4184 N N . ARG A 1 520 ? -70.713 16.385 71.442 1.00 82.62 520 ARG A N 1
ATOM 4185 C CA . ARG A 1 520 ? -71.584 17.426 72.011 1.00 82.62 520 ARG A CA 1
ATOM 4186 C C . ARG A 1 520 ? -71.269 17.722 73.483 1.00 82.62 520 ARG A C 1
ATOM 4188 O O . ARG A 1 520 ? -71.293 18.878 73.892 1.00 82.62 520 ARG A O 1
ATOM 4195 N N . ARG A 1 521 ? -70.955 16.703 74.286 1.00 76.88 521 ARG A N 1
ATOM 4196 C CA . ARG A 1 521 ? -70.537 16.848 75.687 1.00 76.88 521 ARG A CA 1
ATOM 4197 C C . ARG A 1 521 ? -69.142 17.429 75.806 1.00 76.88 521 ARG A C 1
ATOM 4199 O O . ARG A 1 521 ? -68.913 18.083 76.803 1.00 76.88 521 ARG A O 1
ATOM 4206 N N . ASN A 1 522 ? -68.262 17.285 74.818 1.00 82.19 522 ASN A N 1
ATOM 4207 C CA . ASN A 1 522 ? -66.998 18.015 74.724 1.00 82.19 522 ASN A CA 1
ATOM 4208 C C . ASN A 1 522 ? -67.230 19.485 74.359 1.00 82.19 522 ASN A C 1
ATOM 4210 O O . ASN A 1 522 ? -66.557 20.342 74.917 1.00 82.19 522 ASN A O 1
ATOM 4214 N N . ASP A 1 523 ? -68.211 19.813 73.515 1.00 78.75 523 ASP A N 1
ATOM 4215 C CA . ASP A 1 523 ? -68.589 21.210 73.249 1.00 78.75 523 ASP A CA 1
ATOM 4216 C C . ASP A 1 523 ? -69.263 21.867 74.471 1.00 78.75 523 ASP A C 1
ATOM 4218 O O . ASP A 1 523 ? -69.046 23.046 74.768 1.00 78.75 523 ASP A O 1
ATOM 4222 N N . GLU A 1 524 ? -70.089 21.109 75.200 1.00 80.56 524 GLU A N 1
ATOM 4223 C CA . GLU A 1 524 ? -70.686 21.511 76.480 1.00 80.56 524 GLU A CA 1
ATOM 4224 C C . GLU A 1 524 ? -69.621 21.562 77.598 1.00 80.56 524 GLU A C 1
ATOM 4226 O O . GLU A 1 524 ? -69.635 22.501 78.392 1.00 80.56 524 GLU A O 1
ATOM 4231 N N . LEU A 1 525 ? -68.645 20.642 77.622 1.00 71.75 525 LEU A N 1
ATOM 4232 C CA . LEU A 1 525 ? -67.497 20.645 78.540 1.00 71.75 525 LEU A CA 1
ATOM 4233 C C . LEU A 1 525 ? -66.487 21.734 78.207 1.00 71.75 525 LEU A C 1
ATOM 4235 O O . LEU A 1 525 ? -65.916 22.272 79.133 1.00 71.75 525 LEU A O 1
ATOM 4239 N N . GLY A 1 526 ? -66.284 22.136 76.953 1.00 74.38 526 GLY A N 1
ATOM 4240 C CA . GLY A 1 526 ? -65.429 23.278 76.618 1.00 74.38 526 GLY A CA 1
ATOM 4241 C C . GLY A 1 526 ? -66.005 24.579 77.182 1.00 74.38 526 GLY A C 1
ATOM 4242 O O . GLY A 1 526 ? -65.291 25.390 77.769 1.00 74.38 526 GLY A O 1
ATOM 4243 N N . LYS A 1 527 ? -67.333 24.732 77.105 1.00 79.12 527 LYS A N 1
ATOM 4244 C CA . LYS A 1 527 ? -68.066 25.842 77.737 1.00 79.12 527 LYS A CA 1
ATOM 4245 C C . LYS A 1 527 ? -68.029 25.740 79.264 1.00 79.12 527 LYS A C 1
ATOM 4247 O O . LYS A 1 527 ? -67.729 26.728 79.929 1.00 79.12 527 LYS A O 1
ATOM 4252 N N . LYS A 1 528 ? -68.263 24.547 79.826 1.00 75.44 528 LYS A N 1
ATOM 4253 C CA . LYS A 1 528 ? -68.186 24.310 81.277 1.00 75.44 528 LYS A CA 1
ATOM 4254 C C . LYS A 1 528 ? -66.768 24.396 81.831 1.00 75.44 528 LYS A C 1
ATOM 4256 O O . LYS A 1 528 ? -66.635 24.821 82.964 1.00 75.44 528 LYS A O 1
ATOM 4261 N N . GLN A 1 529 ? -65.730 24.092 81.060 1.00 74.44 529 GLN A N 1
ATOM 4262 C CA . GLN A 1 529 ? -64.333 24.303 81.429 1.00 74.44 529 GLN A CA 1
ATOM 4263 C C . GLN A 1 529 ? -64.029 25.799 81.444 1.00 74.44 529 GLN A C 1
ATOM 4265 O O . GLN A 1 529 ? -63.445 26.273 82.403 1.00 74.44 529 GLN A O 1
ATOM 4270 N N . GLY A 1 530 ? -64.539 26.572 80.477 1.00 73.50 530 GLY A N 1
ATOM 4271 C CA . GLY A 1 530 ? -64.489 28.036 80.536 1.00 73.50 530 GLY A CA 1
ATOM 4272 C C . GLY A 1 530 ? -65.164 28.621 81.787 1.00 73.50 530 GLY A C 1
ATOM 4273 O O . GLY A 1 530 ? -64.636 29.558 82.382 1.00 73.50 530 GLY A O 1
ATOM 4274 N N . GLU A 1 531 ? -66.291 28.053 82.234 1.00 76.62 531 GLU A N 1
ATOM 4275 C CA . GLU A 1 531 ? -66.916 28.404 83.522 1.00 76.62 531 GLU A CA 1
ATOM 4276 C C . GLU A 1 531 ? -66.102 27.905 84.734 1.00 76.62 531 GLU A C 1
ATOM 4278 O O . GLU A 1 531 ? -65.955 28.631 85.717 1.00 76.62 531 GLU A O 1
ATOM 4283 N N . VAL A 1 532 ? -65.553 26.687 84.673 1.00 71.69 532 VAL A N 1
ATOM 4284 C CA . VAL A 1 532 ? -64.768 26.047 85.740 1.00 71.69 532 VAL A CA 1
ATOM 4285 C C . VAL A 1 532 ? -63.406 26.707 85.916 1.00 71.69 532 VAL A C 1
ATOM 4287 O O . VAL A 1 532 ? -62.987 26.853 87.048 1.00 71.69 532 VAL A O 1
ATOM 4290 N N . ASP A 1 533 ? -62.751 27.218 84.879 1.00 74.94 533 ASP A N 1
ATOM 4291 C CA . ASP A 1 533 ? -61.515 28.003 85.002 1.00 74.94 533 ASP A CA 1
ATOM 4292 C C . ASP A 1 533 ? -61.790 29.371 85.657 1.00 74.94 533 ASP A C 1
ATOM 4294 O O . ASP A 1 533 ? -60.962 29.915 86.395 1.00 74.94 533 ASP A O 1
ATOM 4298 N N . LEU A 1 534 ? -62.992 29.916 85.437 1.00 75.00 534 LEU A N 1
ATOM 4299 C CA . LEU A 1 534 ? -63.506 31.132 86.075 1.00 75.00 534 LEU A CA 1
ATOM 4300 C C . LEU A 1 534 ? -63.891 30.900 87.548 1.00 75.00 534 LEU A C 1
ATOM 4302 O O . LEU A 1 534 ? -63.755 31.808 88.372 1.00 75.00 534 LEU A O 1
ATOM 4306 N N . LEU A 1 535 ? -64.343 29.689 87.886 1.00 72.25 535 LEU A N 1
ATOM 4307 C CA . LEU A 1 535 ? -64.629 29.253 89.254 1.00 72.25 535 LEU A CA 1
ATOM 4308 C C . LEU A 1 535 ? -63.374 28.776 89.995 1.00 72.25 535 LEU A C 1
ATOM 4310 O O . LEU A 1 535 ? -63.242 29.088 91.170 1.00 72.25 535 LEU A O 1
ATOM 4314 N N . ASN A 1 536 ? -62.414 28.135 89.329 1.00 69.50 536 ASN A N 1
ATOM 4315 C CA . ASN A 1 536 ? -61.128 27.720 89.892 1.00 69.50 536 ASN A CA 1
ATOM 4316 C C . ASN A 1 536 ? -60.314 28.951 90.291 1.00 69.50 536 ASN A C 1
ATOM 4318 O O . ASN A 1 536 ? -59.869 29.038 91.427 1.00 69.50 536 ASN A O 1
ATOM 4322 N N . LYS A 1 537 ? -60.303 30.007 89.464 1.00 73.19 537 LYS A N 1
ATOM 4323 C CA . LYS A 1 537 ? -59.761 31.321 89.861 1.00 73.19 537 LYS A CA 1
ATOM 4324 C C . LYS A 1 537 ? -60.418 31.941 91.105 1.00 73.19 537 LYS A C 1
ATOM 4326 O O . LYS A 1 537 ? -59.816 32.831 91.696 1.00 73.19 537 LYS A O 1
ATOM 4331 N N . LYS A 1 538 ? -61.617 31.501 91.514 1.00 69.44 538 LYS A N 1
ATOM 4332 C CA . LYS A 1 538 ? -62.249 31.851 92.805 1.00 69.44 538 LYS A CA 1
ATOM 4333 C C . LYS A 1 538 ? -62.036 30.787 93.890 1.00 69.44 538 LYS A C 1
ATOM 4335 O O . LYS A 1 538 ? -62.057 31.123 95.068 1.00 69.44 538 LYS A O 1
ATOM 4340 N N . TYR A 1 539 ? -61.840 29.528 93.512 1.00 60.53 539 TYR A N 1
ATOM 4341 C CA . TYR A 1 539 ? -61.581 28.404 94.408 1.00 60.53 539 TYR A CA 1
ATOM 4342 C C . TYR A 1 539 ? -60.153 28.451 94.952 1.00 60.53 539 TYR A C 1
ATOM 4344 O O . TYR A 1 539 ? -59.983 28.381 96.161 1.00 60.53 539 TYR A O 1
ATOM 4352 N N . ASP A 1 540 ? -59.154 28.712 94.106 1.00 64.25 540 ASP A N 1
ATOM 4353 C CA . ASP A 1 540 ? -57.745 28.897 94.487 1.00 64.25 540 ASP A CA 1
ATOM 4354 C C . ASP A 1 540 ? -57.568 30.083 95.456 1.00 64.25 540 ASP A C 1
ATOM 4356 O O . ASP A 1 540 ? -56.743 30.050 96.368 1.00 64.25 540 ASP A O 1
ATOM 4360 N N . GLN A 1 541 ? -58.414 31.115 95.325 1.00 64.75 541 GLN A N 1
ATOM 4361 C CA . GLN A 1 541 ? -58.497 32.250 96.259 1.00 64.75 541 GLN A CA 1
ATOM 4362 C C . GLN A 1 541 ? -59.077 31.875 97.641 1.00 64.75 541 GLN A C 1
ATOM 4364 O O . GLN A 1 541 ? -59.014 32.685 98.569 1.00 64.75 541 GLN A O 1
ATOM 4369 N N . LEU A 1 542 ? -59.635 30.668 97.793 1.00 55.25 542 LEU A N 1
ATOM 4370 C CA . LEU A 1 542 ? -60.238 30.146 99.024 1.00 55.25 542 LEU A CA 1
ATOM 4371 C C . LEU A 1 542 ? -59.487 28.921 99.584 1.00 55.25 542 LEU A C 1
ATOM 4373 O O . LEU A 1 542 ? -59.342 28.814 100.801 1.00 55.25 542 LEU A O 1
ATOM 4377 N N . THR A 1 543 ? -58.973 28.021 98.739 1.00 59.19 543 THR A N 1
ATOM 4378 C CA . THR A 1 543 ? -58.230 26.817 99.158 1.00 59.19 543 THR A CA 1
ATOM 4379 C C . THR A 1 543 ? -56.811 27.103 99.620 1.00 59.19 543 THR A C 1
ATOM 4381 O O . THR A 1 543 ? -56.323 26.381 100.488 1.00 59.19 543 THR A O 1
ATOM 4384 N N . ALA A 1 544 ? -56.199 28.210 99.183 1.00 55.78 544 ALA A N 1
ATOM 4385 C CA . ALA A 1 544 ? -54.913 28.705 99.692 1.00 55.78 544 ALA A CA 1
ATOM 4386 C C . ALA A 1 544 ? -54.894 29.030 101.209 1.00 55.78 544 ALA A C 1
ATOM 4388 O O . ALA A 1 544 ? -53.900 29.544 101.717 1.00 55.78 544 ALA A O 1
ATOM 4389 N N . LYS A 1 545 ? -55.988 28.762 101.939 1.00 54.66 545 LYS A N 1
ATOM 4390 C CA . LYS A 1 545 ? -56.104 28.906 103.397 1.00 54.66 545 LYS A CA 1
ATOM 4391 C C . LYS A 1 545 ? -56.335 27.603 104.176 1.00 54.66 545 LYS A C 1
ATOM 4393 O O . LYS A 1 545 ? -56.291 27.674 105.395 1.00 54.66 545 LYS A O 1
ATOM 4398 N N . ASN A 1 546 ? -56.612 26.460 103.531 1.00 56.12 546 ASN A N 1
ATOM 4399 C CA . ASN A 1 546 ? -57.148 25.263 104.211 1.00 56.12 546 ASN A CA 1
ATOM 4400 C C . ASN A 1 546 ? -56.614 23.915 103.660 1.00 56.12 546 ASN A C 1
ATOM 4402 O O . ASN A 1 546 ? -57.400 23.006 103.394 1.00 56.12 546 ASN A O 1
ATOM 4406 N N . GLN A 1 547 ? -55.294 23.752 103.512 1.00 40.69 547 GLN A N 1
ATOM 4407 C CA . GLN A 1 547 ? -54.665 22.421 103.421 1.00 40.69 547 GLN A CA 1
ATOM 4408 C C . GLN A 1 547 ? -53.287 22.392 104.098 1.00 40.69 547 GLN A C 1
ATOM 4410 O O . GLN A 1 547 ? -52.286 22.686 103.455 1.00 40.69 547 GLN A O 1
ATOM 4415 N N . ASP A 1 548 ? -53.260 22.002 105.375 1.00 47.25 548 ASP A N 1
ATOM 4416 C CA . ASP A 1 548 ? -52.259 21.069 105.916 1.00 47.25 548 ASP A CA 1
ATOM 4417 C C . ASP A 1 548 ? -52.677 20.625 107.332 1.00 47.25 548 ASP A C 1
ATOM 4419 O O . ASP A 1 548 ? -52.607 21.421 108.262 1.00 47.25 548 ASP A O 1
ATOM 4423 N N . GLU A 1 549 ? -53.141 19.378 107.498 1.00 46.28 549 GLU A N 1
ATOM 4424 C CA . GLU A 1 549 ? -53.019 18.603 108.750 1.00 46.28 549 GLU A CA 1
ATOM 4425 C C . GLU A 1 549 ? -53.488 17.141 108.566 1.00 46.28 549 GLU A C 1
ATOM 4427 O O . GLU A 1 549 ? -54.545 16.878 108.001 1.00 46.28 549 GLU A O 1
ATOM 4432 N N . SER A 1 550 ? -52.705 16.195 109.102 1.00 47.03 550 SER A N 1
ATOM 4433 C CA . SER A 1 550 ? -52.977 14.744 109.217 1.00 47.03 550 SER A CA 1
ATOM 4434 C C . SER A 1 550 ? -53.259 13.929 107.936 1.00 47.03 550 SER A C 1
ATOM 4436 O O . SER A 1 550 ? -54.400 13.731 107.535 1.00 47.03 550 SER A O 1
ATOM 4438 N N . MET A 1 551 ? -52.208 13.275 107.423 1.00 51.19 551 MET A N 1
ATOM 4439 C CA . MET A 1 551 ? -52.295 11.995 106.695 1.00 51.19 551 MET A CA 1
ATOM 4440 C C . MET A 1 551 ? -51.621 10.906 107.546 1.00 51.19 551 MET A C 1
ATOM 4442 O O . MET A 1 551 ? -50.500 11.105 108.021 1.00 51.19 551 MET A O 1
ATOM 4446 N N . GLY A 1 552 ? -52.273 9.761 107.766 1.00 58.16 552 GLY A N 1
ATOM 4447 C CA . GLY A 1 552 ? -51.754 8.706 108.646 1.00 58.16 552 GLY A CA 1
ATOM 4448 C C . GLY A 1 552 ? -50.578 7.916 108.043 1.00 58.16 552 GLY A C 1
ATOM 4449 O O . GLY A 1 552 ? -50.456 7.827 106.823 1.00 58.16 552 GLY A O 1
ATOM 4450 N N . PRO A 1 553 ? -49.720 7.250 108.846 1.00 62.88 553 PRO A N 1
ATOM 4451 C CA . PRO A 1 553 ? -48.566 6.499 108.326 1.00 62.88 553 PRO A CA 1
ATOM 4452 C C . PRO A 1 553 ? -48.948 5.303 107.427 1.00 62.88 553 PRO A C 1
ATOM 4454 O O . PRO A 1 553 ? -48.192 4.938 106.522 1.00 62.88 553 PRO A O 1
ATOM 4457 N N . LEU A 1 554 ? -50.133 4.713 107.625 1.00 57.91 554 LEU A N 1
ATOM 4458 C CA . LEU A 1 554 ? -50.691 3.704 106.713 1.00 57.91 554 LEU A CA 1
ATOM 4459 C C . LEU A 1 554 ? -51.153 4.321 105.383 1.00 57.91 554 LEU A C 1
ATOM 4461 O O . LEU A 1 554 ? -50.946 3.737 104.326 1.00 57.91 554 LEU A O 1
ATOM 4465 N N . GLU A 1 555 ? -51.701 5.534 105.402 1.00 62.38 555 GLU A N 1
ATOM 4466 C CA . GLU A 1 555 ? -52.099 6.252 104.186 1.00 62.38 555 GLU A CA 1
ATOM 4467 C C . GLU A 1 555 ? -50.879 6.792 103.434 1.00 62.38 555 GLU A C 1
ATOM 4469 O O . GLU A 1 555 ? -50.840 6.730 102.211 1.00 62.38 555 GLU A O 1
ATOM 4474 N N . ALA A 1 556 ? -49.835 7.226 104.144 1.00 65.69 556 ALA A N 1
ATOM 4475 C CA . ALA A 1 556 ? -48.551 7.609 103.563 1.00 65.69 556 ALA A CA 1
ATOM 4476 C C . ALA A 1 556 ? -47.859 6.423 102.866 1.00 65.69 556 ALA A C 1
ATOM 4478 O O . ALA A 1 556 ? -47.304 6.582 101.778 1.00 65.69 556 ALA A O 1
ATOM 4479 N N . THR A 1 557 ? -47.920 5.218 103.447 1.00 70.88 557 THR A N 1
ATOM 4480 C CA . THR A 1 557 ? -47.378 4.006 102.809 1.00 70.88 557 THR A CA 1
ATOM 4481 C C . THR A 1 557 ? -48.240 3.528 101.641 1.00 70.88 557 THR A C 1
ATOM 4483 O O . THR A 1 557 ? -47.678 3.205 100.595 1.00 70.88 557 THR A O 1
ATOM 4486 N N . ILE A 1 558 ? -49.574 3.580 101.742 1.00 73.56 558 ILE A N 1
ATOM 4487 C CA . ILE A 1 558 ? -50.483 3.333 100.608 1.00 73.56 558 ILE A CA 1
ATOM 4488 C C . ILE A 1 558 ? -50.229 4.340 99.478 1.00 73.56 558 ILE A C 1
ATOM 4490 O O . ILE A 1 558 ? -50.068 3.931 98.335 1.00 73.56 558 ILE A O 1
ATOM 4494 N N . HIS A 1 559 ? -50.098 5.634 99.779 1.00 76.44 559 HIS A N 1
ATOM 4495 C CA . HIS A 1 559 ? -49.811 6.673 98.790 1.00 76.44 559 HIS A CA 1
ATOM 4496 C C . HIS A 1 559 ? -48.445 6.464 98.123 1.00 76.44 559 HIS A C 1
ATOM 4498 O O . HIS A 1 559 ? -48.331 6.592 96.905 1.00 76.44 559 HIS A O 1
ATOM 4504 N N . ASN A 1 560 ? -47.410 6.091 98.882 1.00 79.06 560 ASN A N 1
ATOM 4505 C CA . ASN A 1 560 ? -46.087 5.810 98.321 1.00 79.06 560 ASN A CA 1
ATOM 4506 C C . ASN A 1 560 ? -46.083 4.533 97.453 1.00 79.06 560 ASN A C 1
ATOM 4508 O O . ASN A 1 560 ? -45.450 4.510 96.400 1.00 79.06 560 ASN A O 1
ATOM 4512 N N . LEU A 1 561 ? -46.850 3.502 97.830 1.00 79.50 561 LEU A N 1
ATOM 4513 C CA . LEU A 1 561 ? -47.073 2.315 96.997 1.00 79.50 561 LEU A CA 1
ATOM 4514 C C . LEU A 1 561 ? -47.869 2.653 95.727 1.00 79.50 561 LEU A C 1
ATOM 4516 O O . LEU A 1 561 ? -47.448 2.266 94.642 1.00 79.50 561 LEU A O 1
ATOM 4520 N N . SER A 1 562 ? -48.949 3.435 95.814 1.00 83.00 562 SER A N 1
ATOM 4521 C CA . SER A 1 562 ? -49.690 3.925 94.641 1.00 83.00 562 SER A CA 1
ATOM 4522 C C . SER A 1 562 ? -48.813 4.776 93.720 1.00 83.00 562 SER A C 1
ATOM 4524 O O . SER A 1 562 ? -48.907 4.655 92.502 1.00 83.00 562 SER A O 1
ATOM 4526 N N . LYS A 1 563 ? -47.913 5.593 94.277 1.00 85.19 563 LYS A N 1
ATOM 4527 C CA . LYS A 1 563 ? -46.937 6.388 93.522 1.00 85.19 563 LYS A CA 1
ATOM 4528 C C . LYS A 1 563 ? -45.904 5.506 92.814 1.00 85.19 563 LYS A C 1
ATOM 4530 O O . LYS A 1 563 ? -45.595 5.764 91.654 1.00 85.19 563 LYS A O 1
ATOM 4535 N N . LEU A 1 564 ? -45.427 4.442 93.465 1.00 87.31 564 LEU A N 1
ATOM 4536 C CA . LEU A 1 564 ? -44.562 3.424 92.854 1.00 87.31 564 LEU A CA 1
ATOM 4537 C C . LEU A 1 564 ? -45.283 2.629 91.755 1.00 87.31 564 LEU A C 1
ATOM 4539 O O . LEU A 1 564 ? -44.691 2.396 90.703 1.00 87.31 564 LEU A O 1
ATOM 4543 N N . VAL A 1 565 ? -46.556 2.268 91.950 1.00 82.38 565 VAL A N 1
ATOM 4544 C CA . VAL A 1 565 ? -47.391 1.621 90.922 1.00 82.38 565 VAL A CA 1
ATOM 4545 C C . VAL A 1 565 ? -47.571 2.551 89.722 1.00 82.38 565 VAL A C 1
ATOM 4547 O O . VAL A 1 565 ? -47.196 2.166 88.621 1.00 82.38 565 VAL A O 1
ATOM 4550 N N . GLN A 1 566 ? -47.993 3.804 89.920 1.00 88.06 566 GLN A N 1
ATOM 4551 C CA . GLN A 1 566 ? -48.099 4.790 88.835 1.00 88.06 566 GLN A CA 1
ATOM 4552 C C . GLN A 1 566 ? -46.761 5.061 88.133 1.00 88.06 566 GLN A C 1
ATOM 4554 O O . GLN A 1 566 ? -46.730 5.352 86.937 1.00 88.06 566 GLN A O 1
ATOM 4559 N N . GLN A 1 567 ? -45.640 4.993 88.855 1.00 90.25 567 GLN A N 1
ATOM 4560 C CA . GLN A 1 567 ? -44.314 5.107 88.254 1.00 90.25 567 GLN A CA 1
ATOM 4561 C C . GLN A 1 567 ? -43.992 3.881 87.386 1.00 90.25 567 GLN A C 1
ATOM 4563 O O . GLN A 1 567 ? -43.488 4.049 86.278 1.00 90.25 567 GLN A O 1
ATOM 4568 N N . LYS A 1 568 ? -44.363 2.669 87.817 1.00 87.75 568 LYS A N 1
ATOM 4569 C CA . LYS A 1 568 ? -44.224 1.448 87.010 1.00 87.75 568 LYS A CA 1
ATOM 4570 C C . LYS A 1 568 ? -45.190 1.402 85.825 1.00 87.75 568 LYS A C 1
ATOM 4572 O O . LYS A 1 568 ? -44.771 1.003 84.749 1.00 87.75 568 LYS A O 1
ATOM 4577 N N . GLU A 1 569 ? -46.413 1.911 85.946 1.00 88.19 569 GLU A N 1
ATOM 4578 C CA . GLU A 1 569 ? -47.336 2.094 84.815 1.00 88.19 569 GLU A CA 1
ATOM 4579 C C . GLU A 1 569 ? -46.773 3.082 83.777 1.00 88.19 569 GLU A C 1
ATOM 4581 O O . GLU A 1 569 ? -46.860 2.841 82.570 1.00 88.19 569 GLU A O 1
ATOM 4586 N N . LYS A 1 570 ? -46.123 4.166 84.224 1.00 89.88 570 LYS A N 1
ATOM 4587 C CA . LYS A 1 570 ? -45.405 5.115 83.351 1.00 89.88 570 LYS A CA 1
ATOM 4588 C C . LYS A 1 570 ? -44.177 4.482 82.690 1.00 89.88 570 LYS A C 1
ATOM 4590 O O . LYS A 1 570 ? -43.955 4.696 81.502 1.00 89.88 570 LYS A O 1
ATOM 4595 N N . GLU A 1 571 ? -43.414 3.659 83.408 1.00 91.19 571 GLU A N 1
ATOM 4596 C CA . GLU A 1 571 ? -42.314 2.878 82.824 1.00 91.19 571 GLU A CA 1
ATOM 4597 C C . GLU A 1 571 ? -42.823 1.859 81.789 1.00 91.19 571 GLU A C 1
ATOM 4599 O O . GLU A 1 571 ? -42.285 1.798 80.686 1.00 91.19 571 GLU A O 1
ATOM 4604 N N . CYS A 1 572 ? -43.889 1.111 82.090 1.00 86.38 572 CYS A N 1
ATOM 4605 C CA . CYS A 1 572 ? -44.494 0.133 81.182 1.00 86.38 572 CYS A CA 1
ATOM 4606 C C . CYS A 1 572 ? -45.091 0.791 79.931 1.00 86.38 572 CYS A C 1
ATOM 4608 O O . CYS A 1 572 ? -44.872 0.308 78.825 1.00 86.38 572 CYS A O 1
ATOM 4610 N N . THR A 1 573 ? -45.797 1.917 80.066 1.00 90.06 573 THR A N 1
ATOM 4611 C CA . THR A 1 573 ? -46.321 2.661 78.906 1.00 90.06 573 THR A CA 1
ATOM 4612 C C . THR A 1 573 ? -45.202 3.283 78.068 1.00 90.06 573 THR A C 1
ATOM 4614 O O . THR A 1 573 ? -45.282 3.243 76.840 1.00 90.06 573 THR A O 1
ATOM 4617 N N . HIS A 1 574 ? -44.119 3.768 78.686 1.00 91.69 574 HIS A N 1
ATOM 4618 C CA . HIS A 1 574 ? -42.925 4.215 77.962 1.00 91.69 574 HIS A CA 1
ATOM 4619 C C . HIS A 1 574 ? -42.217 3.058 77.232 1.00 91.69 574 HIS A C 1
ATOM 4621 O O . HIS A 1 574 ? -41.836 3.211 76.072 1.00 91.69 574 HIS A O 1
ATOM 4627 N N . LEU A 1 575 ? -42.094 1.884 77.862 1.00 90.12 575 LEU A N 1
ATOM 4628 C CA . LEU A 1 575 ? -41.567 0.662 77.240 1.00 90.12 575 LEU A CA 1
ATOM 4629 C C . LEU A 1 575 ? -42.430 0.196 76.061 1.00 90.12 575 LEU A C 1
ATOM 4631 O O . LEU A 1 575 ? -41.879 -0.122 75.011 1.00 90.12 575 LEU A O 1
ATOM 4635 N N . SER A 1 576 ? -43.759 0.237 76.176 1.00 86.19 576 SER A N 1
ATOM 4636 C CA . SER A 1 576 ? -44.675 -0.068 75.067 1.00 86.19 576 SER A CA 1
ATOM 4637 C C . SER A 1 576 ? -44.568 0.943 73.921 1.00 86.19 576 SER A C 1
ATOM 4639 O O . SER A 1 576 ? -44.564 0.545 72.758 1.00 86.19 576 SER A O 1
ATOM 4641 N N . GLN A 1 577 ? -44.416 2.243 74.210 1.00 91.06 577 GLN A N 1
ATOM 4642 C CA . GLN A 1 577 ? -44.156 3.257 73.177 1.00 91.06 577 GLN A CA 1
ATOM 4643 C C . GLN A 1 577 ? -42.790 3.068 72.506 1.00 91.06 577 GLN A C 1
ATOM 4645 O O . GLN A 1 577 ? -42.677 3.238 71.293 1.00 91.06 577 GLN A O 1
ATOM 4650 N N . PHE A 1 578 ? -41.753 2.715 73.270 1.00 92.38 578 PHE A N 1
ATOM 4651 C CA . PHE A 1 578 ? -40.430 2.403 72.733 1.00 92.38 578 PHE A CA 1
ATOM 4652 C C . PHE A 1 578 ? -40.483 1.160 71.835 1.00 92.38 578 PHE A C 1
ATOM 4654 O O . PHE A 1 578 ? -40.025 1.212 70.698 1.00 92.38 578 PHE A O 1
ATOM 4661 N N . TRP A 1 579 ? -41.133 0.087 72.292 1.00 91.75 579 TRP A N 1
ATOM 4662 C CA . TRP A 1 579 ? -41.336 -1.135 71.514 1.00 91.75 579 TRP A CA 1
ATOM 4663 C C . TRP A 1 579 ? -42.124 -0.875 70.222 1.00 91.75 579 TRP A C 1
ATOM 4665 O O . TRP A 1 579 ? -41.689 -1.316 69.164 1.00 91.75 579 TRP A O 1
ATOM 4675 N N . LEU A 1 580 ? -43.204 -0.083 70.264 1.00 91.00 580 LEU A N 1
ATOM 4676 C CA . LEU A 1 580 ? -43.949 0.335 69.067 1.00 91.00 580 LEU A CA 1
ATOM 4677 C C . LEU A 1 580 ? -43.096 1.165 68.093 1.00 91.00 580 LEU A C 1
ATOM 4679 O O . LEU A 1 580 ? -43.207 0.987 66.881 1.00 91.00 580 LEU A O 1
ATOM 4683 N N . ARG A 1 581 ? -42.219 2.050 68.592 1.00 93.62 581 ARG A N 1
ATOM 4684 C CA . ARG A 1 581 ? -41.260 2.785 67.744 1.00 93.62 581 ARG A CA 1
ATOM 4685 C C . ARG A 1 581 ? -40.269 1.828 67.085 1.00 93.62 581 ARG A C 1
ATOM 4687 O O . ARG A 1 581 ? -40.170 1.839 65.863 1.00 93.62 581 ARG A O 1
ATOM 4694 N N . SER A 1 582 ? -39.621 0.953 67.854 1.00 88.31 582 SER A N 1
ATOM 4695 C CA . SER A 1 582 ? -38.687 -0.048 67.323 1.00 88.31 582 SER A CA 1
ATOM 4696 C C . SER A 1 582 ? -39.358 -1.073 66.401 1.00 88.31 582 SER A C 1
ATOM 4698 O O . SER A 1 582 ? -38.712 -1.574 65.487 1.00 88.31 582 SER A O 1
ATOM 4700 N N . GLN A 1 583 ? -40.647 -1.377 66.586 1.00 92.31 583 GLN A N 1
ATOM 4701 C CA . GLN A 1 583 ? -41.413 -2.233 65.679 1.00 92.31 583 GLN A CA 1
ATOM 4702 C C . GLN A 1 583 ? -41.726 -1.513 64.361 1.00 92.31 583 GLN A C 1
ATOM 4704 O O . GLN A 1 583 ? -41.521 -2.091 63.297 1.00 92.31 583 GLN A O 1
ATOM 4709 N N . ASN A 1 584 ? -42.157 -0.248 64.403 1.00 93.62 584 ASN A N 1
ATOM 4710 C CA . ASN A 1 584 ? -42.360 0.564 63.197 1.00 93.62 584 ASN A CA 1
ATOM 4711 C C . ASN A 1 584 ? -41.046 0.798 62.432 1.00 93.62 584 ASN A C 1
ATOM 4713 O O . ASN A 1 584 ? -41.036 0.771 61.204 1.00 93.62 584 ASN A O 1
ATOM 4717 N N . GLU A 1 585 ? -39.936 0.976 63.147 1.00 93.69 585 GLU A N 1
ATOM 4718 C CA . GLU A 1 585 ? -38.589 1.078 62.581 1.00 93.69 585 GLU A CA 1
ATOM 4719 C C . GLU A 1 585 ? -38.105 -0.259 61.997 1.00 93.69 585 GLU A C 1
ATOM 4721 O O . GLU A 1 585 ? -37.534 -0.290 60.911 1.00 93.69 585 GLU A O 1
ATOM 4726 N N . LEU A 1 586 ? -38.407 -1.390 62.644 1.00 92.94 586 LEU A N 1
ATOM 4727 C CA . LEU A 1 586 ? -38.169 -2.714 62.067 1.00 92.94 586 LEU A CA 1
ATOM 4728 C C . LEU A 1 586 ? -38.975 -2.903 60.774 1.00 92.94 586 LEU A C 1
ATOM 4730 O O . LEU A 1 586 ? -38.415 -3.368 59.788 1.00 92.94 586 LEU A O 1
ATOM 4734 N N . VAL A 1 587 ? -40.251 -2.505 60.749 1.00 96.12 587 VAL A N 1
ATOM 4735 C CA . VAL A 1 587 ? -41.119 -2.589 59.561 1.00 96.12 587 VAL A CA 1
ATOM 4736 C C . VAL A 1 587 ? -40.633 -1.668 58.437 1.00 96.12 587 VAL A C 1
ATOM 4738 O O . VAL A 1 587 ? -40.599 -2.099 57.283 1.00 96.12 587 VAL A O 1
ATOM 4741 N N . SER A 1 588 ? -40.208 -0.436 58.737 1.00 95.62 588 SER A N 1
ATOM 4742 C CA . SER A 1 588 ? -39.673 0.480 57.722 1.00 95.62 588 SER A CA 1
ATOM 4743 C C . SER A 1 588 ? -38.332 -0.010 57.166 1.00 95.62 588 SER A C 1
ATOM 4745 O O . SER A 1 588 ? -38.147 -0.003 55.949 1.00 95.62 588 SER A O 1
ATOM 4747 N N . LEU A 1 589 ? -37.445 -0.541 58.016 1.00 92.38 589 LEU A N 1
ATOM 4748 C CA . LEU A 1 589 ? -36.211 -1.205 57.592 1.00 92.38 589 LEU A CA 1
ATOM 4749 C C . LEU A 1 589 ? -36.497 -2.472 56.775 1.00 92.38 589 LEU A C 1
ATOM 4751 O O . LEU A 1 589 ? -35.855 -2.676 55.754 1.00 92.38 589 LEU A O 1
ATOM 4755 N N . THR A 1 590 ? -37.475 -3.305 57.151 1.00 93.88 590 THR A N 1
ATOM 4756 C CA . THR A 1 590 ? -37.877 -4.480 56.356 1.00 93.88 590 THR A CA 1
ATOM 4757 C C . THR A 1 590 ? -38.414 -4.069 54.984 1.00 93.88 590 THR A C 1
ATOM 4759 O O . THR A 1 590 ? -38.001 -4.655 53.984 1.00 93.88 590 THR A O 1
ATOM 4762 N N . LYS A 1 591 ? -39.264 -3.034 54.903 1.00 94.75 591 LYS A N 1
ATOM 4763 C CA . LYS A 1 591 ? -39.744 -2.495 53.619 1.00 94.75 591 LYS A CA 1
ATOM 4764 C C . LYS A 1 591 ? -38.585 -1.980 52.764 1.00 94.75 591 LYS A C 1
ATOM 4766 O O . LYS A 1 591 ? -38.503 -2.338 51.595 1.00 94.75 591 LYS A O 1
ATOM 4771 N N . ARG A 1 592 ? -37.657 -1.223 53.357 1.00 94.31 592 ARG A N 1
ATOM 4772 C CA . ARG A 1 592 ? -36.473 -0.678 52.676 1.00 94.31 592 ARG A CA 1
ATOM 4773 C C . ARG A 1 592 ? -35.490 -1.764 52.222 1.00 94.31 592 ARG A C 1
ATOM 4775 O O . ARG A 1 592 ? -34.890 -1.636 51.163 1.00 94.31 592 ARG A O 1
ATOM 4782 N N . THR A 1 593 ? -35.372 -2.866 52.964 1.00 94.31 593 THR A N 1
ATOM 4783 C CA . THR A 1 593 ? -34.635 -4.065 52.527 1.00 94.31 593 THR A CA 1
ATOM 4784 C C . THR A 1 593 ? -35.328 -4.757 51.349 1.00 94.31 593 THR A C 1
ATOM 4786 O O . THR A 1 593 ? -34.644 -5.259 50.463 1.00 94.31 593 THR A O 1
ATOM 4789 N N . GLY A 1 594 ? -36.665 -4.755 51.301 1.00 95.25 594 GLY A N 1
ATOM 4790 C CA . GLY A 1 594 ? -37.437 -5.197 50.134 1.00 95.25 594 GLY A CA 1
ATOM 4791 C C . GLY A 1 594 ? -37.185 -4.318 48.907 1.00 95.25 594 GLY A C 1
ATOM 4792 O O . GLY A 1 594 ? -36.795 -4.832 47.866 1.00 95.25 594 GLY A O 1
ATOM 4793 N N . GLU A 1 595 ? -37.293 -2.995 49.061 1.00 96.56 595 GLU A N 1
ATOM 4794 C CA . GLU A 1 595 ? -37.002 -2.007 48.008 1.00 96.56 595 GLU A CA 1
ATOM 4795 C C . GLU A 1 595 ? -35.586 -2.193 47.432 1.00 96.56 595 GLU A C 1
ATOM 4797 O O . GLU A 1 595 ? -35.422 -2.326 46.222 1.00 96.56 595 GLU A O 1
ATOM 4802 N N . VAL A 1 596 ? -34.567 -2.323 48.291 1.00 92.88 596 VAL A N 1
ATOM 4803 C CA . VAL A 1 596 ? -33.180 -2.601 47.867 1.00 92.88 596 VAL A CA 1
ATOM 4804 C C . VAL A 1 596 ? -33.033 -3.997 47.239 1.00 92.88 596 VAL A C 1
ATOM 4806 O O . VAL A 1 596 ? -32.250 -4.176 46.305 1.00 92.88 596 VAL A O 1
ATOM 4809 N N . SER A 1 597 ? -33.783 -5.004 47.695 1.00 95.69 597 SER A N 1
ATOM 4810 C CA . SER A 1 597 ? -33.797 -6.328 47.057 1.00 95.69 597 SER A CA 1
ATOM 4811 C C . SER A 1 597 ? -34.313 -6.238 45.617 1.00 95.69 597 SER A C 1
ATOM 4813 O O . SER A 1 597 ? -33.661 -6.752 44.705 1.00 95.69 597 SER A O 1
ATOM 4815 N N . ASP A 1 598 ? -35.421 -5.531 45.396 1.00 96.38 598 ASP A N 1
ATOM 4816 C CA . ASP A 1 598 ? -36.000 -5.321 44.068 1.00 96.38 598 ASP A CA 1
ATOM 4817 C C . ASP A 1 598 ? -35.067 -4.492 43.168 1.00 96.38 598 ASP A C 1
ATOM 4819 O O . ASP A 1 598 ? -34.826 -4.880 42.022 1.00 96.38 598 ASP A O 1
ATOM 4823 N N . GLU A 1 599 ? -34.433 -3.435 43.694 1.00 96.44 599 GLU A N 1
ATOM 4824 C CA . GLU A 1 599 ? -33.390 -2.675 42.987 1.00 96.44 599 GLU A CA 1
ATOM 4825 C C . GLU A 1 599 ? -32.201 -3.561 42.580 1.00 96.44 599 GLU A C 1
ATOM 4827 O O . GLU A 1 599 ? -31.759 -3.517 41.429 1.00 96.44 599 GLU A O 1
ATOM 4832 N N . THR A 1 600 ? -31.686 -4.419 43.473 1.00 94.44 600 THR A N 1
ATOM 4833 C CA . THR A 1 600 ? -30.586 -5.336 43.111 1.00 94.44 600 THR A CA 1
ATOM 4834 C C . THR A 1 600 ? -31.017 -6.396 42.098 1.00 94.44 600 THR A C 1
ATOM 4836 O O . THR A 1 600 ? -30.203 -6.809 41.266 1.00 94.44 600 THR A O 1
ATOM 4839 N N . GLN A 1 601 ? -32.286 -6.814 42.102 1.00 94.75 601 GLN A N 1
ATOM 4840 C CA . GLN A 1 601 ? -32.830 -7.710 41.086 1.00 94.75 601 GLN A CA 1
ATOM 4841 C C . GLN A 1 601 ? -32.990 -7.000 39.734 1.00 94.75 601 GLN A C 1
ATOM 4843 O O . GLN A 1 601 ? -32.628 -7.575 38.703 1.00 94.75 601 GLN A O 1
ATOM 4848 N N . GLU A 1 602 ? -33.417 -5.734 39.712 1.00 95.81 602 GLU A N 1
ATOM 4849 C CA . GLU A 1 602 ? -33.455 -4.935 38.485 1.00 95.81 602 GLU A CA 1
ATOM 4850 C C . GLU A 1 602 ? -32.046 -4.673 37.936 1.00 95.81 602 GLU A C 1
ATOM 4852 O O . GLU A 1 602 ? -31.803 -4.858 36.744 1.00 95.81 602 GLU A O 1
ATOM 4857 N N . LEU A 1 603 ? -31.077 -4.346 38.797 1.00 95.31 603 LEU A N 1
ATOM 4858 C CA . LEU A 1 603 ? -29.670 -4.190 38.417 1.00 95.31 603 LEU A CA 1
ATOM 4859 C C . LEU A 1 603 ? -29.076 -5.490 37.855 1.00 95.31 603 LEU A C 1
ATOM 4861 O O . LEU A 1 603 ? -28.353 -5.440 36.859 1.00 95.31 603 LEU A O 1
ATOM 4865 N N . ARG A 1 604 ? -29.427 -6.662 38.406 1.00 95.25 604 ARG A N 1
ATOM 4866 C CA . ARG A 1 604 ? -29.061 -7.971 37.828 1.00 95.25 604 ARG A CA 1
ATOM 4867 C C . ARG A 1 604 ? -29.679 -8.179 36.442 1.00 95.25 604 ARG A C 1
ATOM 4869 O O . ARG A 1 604 ? -28.978 -8.637 35.541 1.00 95.25 604 ARG A O 1
ATOM 4876 N N . MET A 1 605 ? -30.945 -7.808 36.230 1.00 95.31 605 MET A N 1
ATOM 4877 C CA . MET A 1 605 ? -31.582 -7.872 34.904 1.00 95.31 605 MET A CA 1
ATOM 4878 C C . MET A 1 605 ? -30.941 -6.894 33.906 1.00 95.31 605 MET A C 1
ATOM 4880 O O . MET A 1 605 ? -30.643 -7.270 32.771 1.00 95.31 605 MET A O 1
ATOM 4884 N N . ARG A 1 606 ? -30.636 -5.660 34.325 1.00 96.06 606 ARG A N 1
ATOM 4885 C CA . ARG A 1 606 ? -29.881 -4.691 33.513 1.00 96.06 606 ARG A CA 1
ATOM 4886 C C . ARG A 1 606 ? -28.492 -5.235 33.157 1.00 96.06 606 ARG A C 1
ATOM 4888 O O . ARG A 1 606 ? -28.085 -5.126 32.001 1.00 96.06 606 ARG A O 1
ATOM 4895 N N . LEU A 1 607 ? -27.795 -5.882 34.096 1.00 95.12 607 LEU A N 1
ATOM 4896 C CA . LEU A 1 607 ? -26.487 -6.508 33.872 1.00 95.12 607 LEU A CA 1
ATOM 4897 C C . LEU A 1 607 ? -26.554 -7.645 32.839 1.00 95.12 607 LEU A C 1
ATOM 4899 O O . LEU A 1 607 ? -25.712 -7.690 31.942 1.00 95.12 607 LEU A O 1
ATOM 4903 N N . THR A 1 608 ? -27.543 -8.546 32.906 1.00 95.88 608 THR A N 1
ATOM 4904 C CA . THR A 1 608 ? -27.670 -9.637 31.918 1.00 95.88 608 THR A CA 1
ATOM 4905 C C . THR A 1 608 ? -28.039 -9.111 30.530 1.00 95.88 608 THR A C 1
ATOM 4907 O O . THR A 1 608 ? -27.473 -9.572 29.536 1.00 95.88 608 THR A O 1
ATOM 4910 N N . VAL A 1 609 ? -28.894 -8.085 30.439 1.00 97.31 609 VAL A N 1
ATOM 4911 C CA . VAL A 1 609 ? -29.203 -7.394 29.174 1.00 97.31 609 VAL A CA 1
ATOM 4912 C C . VAL A 1 609 ? -27.967 -6.694 28.599 1.00 97.31 609 VAL A C 1
ATOM 4914 O O . VAL A 1 609 ? -27.701 -6.825 27.404 1.00 97.31 609 VAL A O 1
ATOM 4917 N N . LEU A 1 610 ? -27.180 -5.992 29.420 1.00 96.62 610 LEU A N 1
ATOM 4918 C CA . LEU A 1 610 ? -25.934 -5.346 28.990 1.00 96.62 610 LEU A CA 1
ATOM 4919 C C . LEU A 1 610 ? -24.865 -6.367 28.581 1.00 96.62 610 LEU A C 1
ATOM 4921 O O . LEU A 1 610 ? -24.200 -6.168 27.567 1.00 96.62 610 LEU A O 1
ATOM 4925 N N . SER A 1 611 ? -24.748 -7.489 29.295 1.00 95.00 611 SER A N 1
ATOM 4926 C CA . SER A 1 611 ? -23.862 -8.602 28.934 1.00 95.00 611 SER A CA 1
ATOM 4927 C C . SER A 1 611 ? -24.253 -9.217 27.583 1.00 95.00 611 SER A C 1
ATOM 4929 O O . SER A 1 611 ? -23.409 -9.364 26.698 1.00 95.00 611 SER A O 1
ATOM 4931 N N . ARG A 1 612 ? -25.552 -9.464 27.351 1.00 95.31 612 ARG A N 1
ATOM 4932 C CA . ARG A 1 612 ? -26.059 -9.943 26.055 1.00 95.31 612 ARG A CA 1
ATOM 4933 C C . ARG A 1 612 ? -25.829 -8.925 24.933 1.00 95.31 612 ARG A C 1
ATOM 4935 O O . ARG A 1 612 ? -25.412 -9.323 23.849 1.00 95.31 612 ARG A O 1
ATOM 4942 N N . LYS A 1 613 ? -26.043 -7.625 25.181 1.00 96.50 613 LYS A N 1
ATOM 4943 C CA . LYS A 1 613 ? -25.722 -6.554 24.218 1.00 96.50 613 LYS A CA 1
ATOM 4944 C C . LYS A 1 613 ? -24.225 -6.517 23.896 1.00 96.50 613 LYS A C 1
ATOM 4946 O O . LYS A 1 613 ? -23.876 -6.486 22.722 1.00 96.50 613 LYS A O 1
ATOM 4951 N N . LYS A 1 614 ? -23.351 -6.605 24.905 1.00 96.56 614 LYS A N 1
ATOM 4952 C CA . LYS A 1 614 ? -21.893 -6.701 24.725 1.00 96.56 614 LYS A CA 1
ATOM 4953 C C . LYS A 1 614 ? -21.511 -7.919 23.884 1.00 96.56 614 LYS A C 1
ATOM 4955 O O . LYS A 1 614 ? -20.705 -7.779 22.978 1.00 96.56 614 LYS A O 1
ATOM 4960 N N . MET A 1 615 ? -22.111 -9.085 24.126 1.00 96.31 615 MET A N 1
ATOM 4961 C CA . MET A 1 615 ? -21.859 -10.286 23.321 1.00 96.31 615 MET A CA 1
ATOM 4962 C C . MET A 1 615 ? -22.285 -10.104 21.856 1.00 96.31 615 MET A C 1
ATOM 4964 O O . MET A 1 615 ? -21.540 -10.480 20.961 1.00 96.31 615 MET A O 1
ATOM 4968 N N . VAL A 1 616 ? -23.441 -9.484 21.590 1.00 97.44 616 VAL A N 1
ATOM 4969 C CA . VAL A 1 616 ? -23.885 -9.181 20.214 1.00 97.44 616 VAL A CA 1
ATOM 4970 C C . VAL A 1 616 ? -22.940 -8.190 19.523 1.00 97.44 616 VAL A C 1
ATOM 4972 O O . VAL A 1 616 ? -22.560 -8.423 18.380 1.00 97.44 616 VAL A O 1
ATOM 4975 N N . VAL A 1 617 ? -22.511 -7.130 20.216 1.00 97.06 617 VAL A N 1
ATOM 4976 C CA . VAL A 1 617 ? -21.556 -6.141 19.678 1.00 97.06 617 VAL A CA 1
ATOM 4977 C C . VAL A 1 617 ? -20.175 -6.760 19.443 1.00 97.06 617 VAL A C 1
ATOM 4979 O O . VAL A 1 617 ? -19.584 -6.519 18.396 1.00 97.06 617 VAL A O 1
ATOM 4982 N N . ASN A 1 618 ? -19.679 -7.602 20.354 1.00 97.19 618 ASN A N 1
ATOM 4983 C CA . ASN A 1 618 ? -18.435 -8.349 20.159 1.00 97.19 618 ASN A CA 1
ATOM 4984 C C . ASN A 1 618 ? -18.529 -9.292 18.950 1.00 97.19 618 ASN A C 1
ATOM 4986 O O . ASN A 1 618 ? -17.622 -9.301 18.129 1.00 97.19 618 ASN A O 1
ATOM 4990 N N . ASN A 1 619 ? -19.630 -10.037 18.803 1.00 96.81 619 ASN A N 1
ATOM 4991 C CA . ASN A 1 619 ? -19.823 -10.937 17.664 1.00 96.81 619 ASN A CA 1
ATOM 4992 C C . ASN A 1 619 ? -19.853 -10.176 16.327 1.00 96.81 619 ASN A C 1
ATOM 4994 O O . ASN A 1 619 ? -19.281 -10.660 15.354 1.00 96.81 619 ASN A O 1
ATOM 4998 N N . ALA A 1 620 ? -20.479 -8.993 16.290 1.00 96.81 620 ALA A N 1
ATOM 4999 C CA . ALA A 1 620 ? -20.467 -8.112 15.122 1.00 96.81 620 ALA A CA 1
ATOM 5000 C C . ALA A 1 620 ? -19.059 -7.553 14.843 1.00 96.81 620 ALA A C 1
ATOM 5002 O O . ALA A 1 620 ? -18.594 -7.568 13.710 1.00 96.81 620 ALA A O 1
ATOM 5003 N N . PHE A 1 621 ? -18.324 -7.140 15.877 1.00 96.62 621 PHE A N 1
ATOM 5004 C CA . PHE A 1 621 ? -16.926 -6.724 15.737 1.00 96.62 621 PHE A CA 1
ATOM 5005 C C . PHE A 1 621 ? -16.030 -7.869 15.228 1.00 96.62 621 PHE A C 1
ATOM 5007 O O . PHE A 1 621 ? -15.140 -7.644 14.413 1.00 96.62 621 PHE A O 1
ATOM 5014 N N . ASP A 1 622 ? -16.297 -9.115 15.627 1.00 96.75 622 ASP A N 1
ATOM 5015 C CA . ASP A 1 622 ? -15.599 -10.303 15.125 1.00 96.75 622 ASP A CA 1
ATOM 5016 C C . ASP A 1 622 ? -15.986 -10.698 13.687 1.00 96.75 622 ASP A C 1
ATOM 5018 O O . ASP A 1 622 ? -15.190 -11.379 13.032 1.00 96.75 622 ASP A O 1
ATOM 5022 N N . THR A 1 623 ? -17.162 -10.313 13.170 1.00 96.88 623 THR A N 1
ATOM 5023 C CA . THR A 1 623 ? -17.491 -10.442 11.733 1.00 96.88 623 THR A CA 1
ATOM 5024 C C . THR A 1 623 ? -16.847 -9.326 10.920 1.00 96.88 623 THR A C 1
ATOM 5026 O O . THR A 1 623 ? -16.098 -9.635 9.998 1.00 96.88 623 THR A O 1
ATOM 5029 N N . GLU A 1 624 ? -16.967 -8.069 11.353 1.00 95.56 624 GLU A N 1
ATOM 5030 C CA . GLU A 1 624 ? -16.273 -6.915 10.756 1.00 95.56 624 GLU A CA 1
ATOM 5031 C C . GLU A 1 624 ? -14.754 -7.157 10.677 1.00 95.56 624 GLU A C 1
ATOM 5033 O O . GLU A 1 624 ? -14.132 -6.996 9.630 1.00 95.56 624 GLU A O 1
ATOM 5038 N N . LEU A 1 625 ? -14.127 -7.670 11.745 1.00 96.38 625 LEU A N 1
ATOM 5039 C CA . LEU A 1 625 ? -12.709 -8.036 11.718 1.00 96.38 625 LEU A CA 1
ATOM 5040 C C . LEU A 1 625 ? -12.391 -9.197 10.763 1.00 96.38 625 LEU A C 1
ATOM 5042 O O . LEU A 1 625 ? -11.239 -9.316 10.343 1.00 96.38 625 LEU A O 1
ATOM 5046 N N . LYS A 1 626 ? -13.326 -10.104 10.451 1.00 96.75 626 LYS A N 1
ATOM 5047 C CA . LYS A 1 626 ? -13.119 -11.150 9.426 1.00 96.75 626 LYS A CA 1
ATOM 5048 C C . LYS A 1 626 ? -13.230 -10.554 8.027 1.00 96.75 626 LYS A C 1
ATOM 5050 O O . LYS A 1 626 ? -12.343 -10.809 7.220 1.00 96.75 626 LYS A O 1
ATOM 5055 N N . GLU A 1 627 ? -14.229 -9.715 7.788 1.00 96.75 627 GLU A N 1
ATOM 5056 C CA . GLU A 1 627 ? -14.457 -9.019 6.517 1.00 96.75 627 GLU A CA 1
ATOM 5057 C C . GLU A 1 627 ? -13.294 -8.068 6.195 1.00 96.75 627 GLU A C 1
ATOM 5059 O O . GLU A 1 627 ? -12.721 -8.150 5.113 1.00 96.75 627 GLU A O 1
ATOM 5064 N N . ILE A 1 628 ? -12.794 -7.302 7.171 1.00 95.75 628 ILE A N 1
ATOM 5065 C CA . ILE A 1 628 ? -11.553 -6.516 7.049 1.00 95.75 628 ILE A CA 1
ATOM 5066 C C . ILE A 1 628 ? -10.351 -7.415 6.709 1.00 95.75 628 ILE A C 1
ATOM 5068 O O . ILE A 1 628 ? -9.552 -7.067 5.838 1.00 95.75 628 ILE A O 1
ATOM 5072 N N . ARG A 1 629 ? -10.205 -8.586 7.349 1.00 96.75 629 ARG A N 1
ATOM 5073 C CA . ARG A 1 629 ? -9.123 -9.544 7.032 1.00 96.75 629 ARG A CA 1
ATOM 5074 C C . ARG A 1 629 ? -9.270 -10.155 5.634 1.00 96.75 629 ARG A C 1
ATOM 5076 O O . ARG A 1 629 ? -8.255 -10.470 5.014 1.00 96.75 629 ARG A O 1
ATOM 5083 N N . GLU A 1 630 ? -10.490 -10.309 5.131 1.00 97.06 630 GLU A N 1
ATOM 5084 C CA . GLU A 1 630 ? -10.778 -10.784 3.778 1.00 97.06 630 GLU A CA 1
ATOM 5085 C C . GLU A 1 630 ? -10.524 -9.695 2.734 1.00 97.06 630 GLU A C 1
ATOM 5087 O O . GLU A 1 630 ? -9.746 -9.912 1.810 1.00 97.06 630 GLU A O 1
ATOM 5092 N N . HIS A 1 631 ? -11.021 -8.476 2.940 1.00 96.25 631 HIS A N 1
ATOM 5093 C CA . HIS A 1 631 ? -10.673 -7.311 2.130 1.00 96.25 631 HIS A CA 1
ATOM 5094 C C . HIS A 1 631 ? -9.155 -7.074 2.098 1.00 96.25 631 HIS A C 1
ATOM 5096 O O . HIS A 1 631 ? -8.602 -6.829 1.033 1.00 96.25 631 HIS A O 1
ATOM 5102 N N . GLN A 1 632 ? -8.433 -7.258 3.209 1.00 96.81 632 GLN A N 1
ATOM 5103 C CA . GLN A 1 632 ? -6.964 -7.217 3.229 1.00 96.81 632 GLN A CA 1
ATOM 5104 C C . GLN A 1 632 ? -6.293 -8.364 2.454 1.00 96.81 632 GLN A C 1
ATOM 5106 O O . GLN A 1 632 ? -5.139 -8.217 2.047 1.00 96.81 632 GLN A O 1
ATOM 5111 N N . ARG A 1 633 ? -6.936 -9.524 2.263 1.00 96.69 633 ARG A N 1
ATOM 5112 C CA . ARG A 1 633 ? -6.447 -10.566 1.336 1.00 96.69 633 ARG A CA 1
ATOM 5113 C C . ARG A 1 633 ? -6.722 -10.150 -0.105 1.00 96.69 633 ARG A C 1
ATOM 5115 O O . ARG A 1 633 ? -5.794 -10.154 -0.904 1.00 96.69 633 ARG A O 1
ATOM 5122 N N . ASN A 1 634 ? -7.938 -9.697 -0.396 1.00 97.56 634 ASN A N 1
ATOM 5123 C CA . ASN A 1 634 ? -8.367 -9.295 -1.735 1.00 97.56 634 ASN A CA 1
ATOM 5124 C C . ASN A 1 634 ? -7.554 -8.089 -2.243 1.00 97.56 634 ASN A C 1
ATOM 5126 O O . ASN A 1 634 ? -7.114 -8.093 -3.384 1.00 97.56 634 ASN A O 1
ATOM 5130 N N . ILE A 1 635 ? -7.240 -7.113 -1.383 1.00 95.81 635 ILE A N 1
ATOM 5131 C CA . ILE A 1 635 ? -6.330 -5.995 -1.689 1.00 95.81 635 ILE A CA 1
ATOM 5132 C C . ILE A 1 635 ? -4.916 -6.502 -1.998 1.00 95.81 635 ILE A C 1
ATOM 5134 O O . ILE A 1 635 ? -4.325 -6.061 -2.977 1.00 95.81 635 ILE A O 1
ATOM 5138 N N . ARG A 1 636 ? -4.372 -7.455 -1.225 1.00 96.38 636 ARG A N 1
ATOM 5139 C CA . ARG A 1 636 ? -3.052 -8.053 -1.518 1.00 96.38 636 ARG A CA 1
ATOM 5140 C C . ARG A 1 636 ? -3.051 -8.866 -2.813 1.00 96.38 636 ARG A C 1
ATOM 5142 O O . ARG A 1 636 ? -2.054 -8.855 -3.527 1.00 96.38 636 ARG A O 1
ATOM 5149 N N . GLN A 1 637 ? -4.159 -9.527 -3.139 1.00 96.94 637 GLN A N 1
ATOM 5150 C CA . GLN A 1 637 ? -4.329 -10.230 -4.408 1.00 96.94 637 GLN A CA 1
ATOM 5151 C C . GLN A 1 637 ? -4.411 -9.242 -5.579 1.00 96.94 637 GLN A C 1
ATOM 5153 O O . GLN A 1 637 ? -3.648 -9.382 -6.525 1.00 96.94 637 GLN A O 1
ATOM 5158 N N . LEU A 1 638 ? -5.205 -8.172 -5.468 1.00 95.56 638 LEU A N 1
ATOM 5159 C CA . LEU A 1 638 ? -5.259 -7.088 -6.457 1.00 95.56 638 LEU A CA 1
ATOM 5160 C C . LEU A 1 638 ? -3.916 -6.354 -6.606 1.00 95.56 638 LEU A C 1
ATOM 5162 O O . LEU A 1 638 ? -3.557 -5.968 -7.711 1.00 95.56 638 LEU A O 1
ATOM 5166 N N . GLN A 1 639 ? -3.135 -6.198 -5.533 1.00 95.00 639 GLN A N 1
ATOM 5167 C CA . GLN A 1 639 ? -1.761 -5.684 -5.599 1.00 95.00 639 GLN A CA 1
ATOM 5168 C C . GLN A 1 639 ? -0.827 -6.653 -6.339 1.00 95.00 639 GLN A C 1
ATOM 5170 O O . GLN A 1 639 ? -0.007 -6.213 -7.144 1.00 95.00 639 GLN A O 1
ATOM 5175 N N . HIS A 1 640 ? -0.960 -7.963 -6.114 1.00 96.94 640 HIS A N 1
ATOM 5176 C CA . HIS A 1 640 ? -0.205 -8.976 -6.852 1.00 96.94 640 HIS A CA 1
ATOM 5177 C C . HIS A 1 640 ? -0.596 -9.006 -8.338 1.00 96.94 640 HIS A C 1
ATOM 5179 O O . HIS A 1 640 ? 0.282 -9.018 -9.198 1.00 96.94 640 HIS A O 1
ATOM 5185 N N . ASP A 1 641 ? -1.890 -8.929 -8.653 1.00 96.62 641 ASP A N 1
ATOM 5186 C CA . ASP A 1 641 ? -2.388 -8.839 -10.026 1.00 96.62 641 ASP A CA 1
ATOM 5187 C C . ASP A 1 641 ? -2.002 -7.507 -10.690 1.00 96.62 641 ASP A C 1
ATOM 5189 O O . ASP A 1 641 ? -1.642 -7.506 -11.862 1.00 96.62 641 ASP A O 1
ATOM 5193 N N . MET A 1 642 ? -1.937 -6.389 -9.958 1.00 94.94 642 MET A N 1
ATOM 5194 C CA . MET A 1 642 ? -1.373 -5.126 -10.456 1.00 94.94 642 MET A CA 1
ATOM 5195 C C . MET A 1 642 ? 0.122 -5.267 -10.780 1.00 94.94 642 MET A C 1
ATOM 5197 O O . MET A 1 642 ? 0.564 -4.818 -11.833 1.00 94.94 642 MET A O 1
ATOM 5201 N N . VAL A 1 643 ? 0.916 -5.928 -9.929 1.00 96.44 643 VAL A N 1
ATOM 5202 C CA . VAL A 1 643 ? 2.336 -6.220 -10.214 1.00 96.44 643 VAL A CA 1
ATOM 5203 C C . VAL A 1 643 ? 2.478 -7.166 -11.414 1.00 96.44 643 VAL A C 1
ATOM 5205 O O . VAL A 1 643 ? 3.361 -6.975 -12.251 1.00 96.44 643 VAL A O 1
ATOM 5208 N N . LYS A 1 644 ? 1.588 -8.149 -11.558 1.00 97.19 644 LYS A N 1
ATOM 5209 C CA . LYS A 1 644 ? 1.525 -9.063 -12.707 1.00 97.19 644 LYS A CA 1
ATOM 5210 C C . LYS A 1 644 ? 1.149 -8.334 -14.002 1.00 97.19 644 LYS A C 1
ATOM 5212 O O . LYS A 1 644 ? 1.802 -8.539 -15.018 1.00 97.19 644 LYS A O 1
ATOM 5217 N N . ILE A 1 645 ? 0.164 -7.436 -13.966 1.00 96.31 645 ILE A N 1
ATOM 5218 C CA . ILE A 1 645 ? -0.219 -6.580 -15.098 1.00 96.31 645 ILE A CA 1
ATOM 5219 C C . ILE A 1 645 ? 0.928 -5.630 -15.449 1.00 96.31 645 ILE A C 1
ATOM 5221 O O . ILE A 1 645 ? 1.298 -5.558 -16.612 1.00 96.31 645 ILE A O 1
ATOM 5225 N N . ASN A 1 646 ? 1.566 -4.983 -14.472 1.00 94.38 646 ASN A N 1
ATOM 5226 C CA . ASN A 1 646 ? 2.698 -4.084 -14.715 1.00 94.38 646 ASN A CA 1
ATOM 5227 C C . ASN A 1 646 ? 3.927 -4.821 -15.274 1.00 94.38 646 ASN A C 1
ATOM 5229 O O . ASN A 1 646 ? 4.608 -4.292 -16.146 1.00 94.38 646 ASN A O 1
ATOM 5233 N N . THR A 1 647 ? 4.205 -6.052 -14.828 1.00 95.00 647 THR A N 1
ATOM 5234 C CA . THR A 1 647 ? 5.300 -6.875 -15.382 1.00 95.00 647 THR A CA 1
ATOM 5235 C C . THR A 1 647 ? 4.967 -7.488 -16.741 1.00 95.00 647 THR A C 1
ATOM 5237 O O . THR A 1 647 ? 5.877 -7.723 -17.534 1.00 95.00 647 THR A O 1
ATOM 5240 N N . LEU A 1 648 ? 3.689 -7.705 -17.065 1.00 96.19 648 LEU A N 1
ATOM 5241 C CA . LEU A 1 648 ? 3.259 -7.990 -18.436 1.00 96.19 648 LEU A CA 1
ATOM 5242 C C . LEU A 1 648 ? 3.348 -6.737 -19.315 1.00 96.19 648 LEU A C 1
ATOM 5244 O O . LEU A 1 648 ? 3.847 -6.832 -20.428 1.00 96.19 648 LEU A O 1
ATOM 5248 N N . LEU A 1 649 ? 2.957 -5.564 -18.814 1.00 95.50 649 LEU A N 1
ATOM 5249 C CA . LEU A 1 649 ? 3.015 -4.292 -19.535 1.00 95.50 649 LEU A CA 1
ATOM 5250 C C . LEU A 1 649 ? 4.457 -3.897 -19.873 1.00 95.50 649 LEU A C 1
ATOM 5252 O O . LEU A 1 649 ? 4.722 -3.528 -21.011 1.00 95.50 649 LEU A O 1
ATOM 5256 N N . THR A 1 650 ? 5.412 -4.042 -18.947 1.00 95.81 650 THR A N 1
ATOM 5257 C CA . THR A 1 650 ? 6.832 -3.792 -19.251 1.00 95.81 650 THR A CA 1
ATOM 5258 C C . THR A 1 650 ? 7.414 -4.827 -20.212 1.00 95.81 650 THR A C 1
ATOM 5260 O O . THR A 1 650 ? 8.201 -4.458 -21.078 1.00 95.81 650 THR A O 1
ATOM 5263 N N . ARG A 1 651 ? 6.994 -6.100 -20.146 1.00 95.50 651 ARG A N 1
ATOM 5264 C CA . ARG A 1 651 ? 7.350 -7.103 -21.170 1.00 95.50 651 ARG A CA 1
ATOM 5265 C C . ARG A 1 651 ? 6.773 -6.746 -22.540 1.00 95.50 651 ARG A C 1
ATOM 5267 O O . ARG A 1 651 ? 7.500 -6.828 -23.522 1.00 95.50 651 ARG A O 1
ATOM 5274 N N . HIS A 1 652 ? 5.512 -6.324 -22.609 1.00 95.31 652 HIS A N 1
ATOM 5275 C CA . HIS A 1 652 ? 4.880 -5.881 -23.851 1.00 95.31 652 HIS A CA 1
ATOM 5276 C C . HIS A 1 652 ? 5.540 -4.617 -24.405 1.00 95.31 652 HIS A C 1
ATOM 5278 O O . HIS A 1 652 ? 5.796 -4.585 -25.599 1.00 95.31 652 HIS A O 1
ATOM 5284 N N . ALA A 1 653 ? 5.912 -3.647 -23.566 1.00 95.50 653 ALA A N 1
ATOM 5285 C CA . ALA A 1 653 ? 6.684 -2.477 -23.984 1.00 95.50 653 ALA A CA 1
ATOM 5286 C C . ALA A 1 653 ? 8.080 -2.865 -24.507 1.00 95.50 653 ALA A C 1
ATOM 5288 O O . ALA A 1 653 ? 8.498 -2.382 -25.548 1.00 95.50 653 ALA A O 1
ATOM 5289 N N . VAL A 1 654 ? 8.789 -3.799 -23.861 1.00 96.00 654 VAL A N 1
ATOM 5290 C CA . VAL A 1 654 ? 10.079 -4.307 -24.372 1.00 96.00 654 VAL A CA 1
ATOM 5291 C C . VAL A 1 654 ? 9.915 -5.064 -25.697 1.00 96.00 654 VAL A C 1
ATOM 5293 O O . VAL A 1 654 ? 10.768 -4.944 -26.571 1.00 96.00 654 VAL A O 1
ATOM 5296 N N . VAL A 1 655 ? 8.832 -5.826 -25.878 1.00 95.69 655 VAL A N 1
ATOM 5297 C CA . VAL A 1 655 ? 8.523 -6.496 -27.155 1.00 95.69 655 VAL A CA 1
ATOM 5298 C C . VAL A 1 655 ? 8.119 -5.484 -28.231 1.00 95.69 655 VAL A C 1
ATOM 5300 O O . VAL A 1 655 ? 8.568 -5.617 -29.363 1.00 95.69 655 VAL A O 1
ATOM 5303 N N . GLN A 1 656 ? 7.337 -4.460 -27.888 1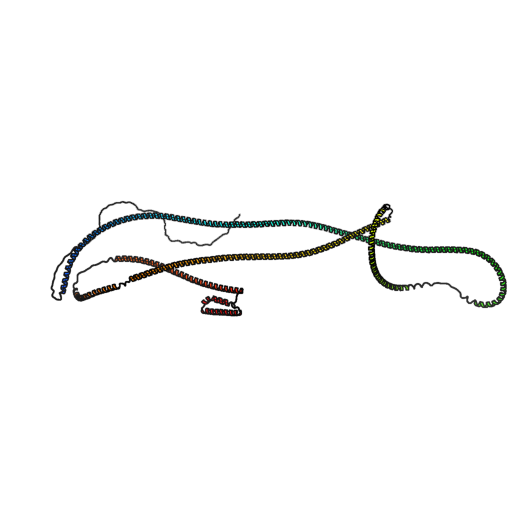.00 96.31 656 GLN A N 1
ATOM 5304 C CA . GLN A 1 656 ? 6.954 -3.375 -28.790 1.00 96.31 656 GLN A CA 1
ATOM 5305 C C . GLN A 1 656 ? 8.184 -2.585 -29.242 1.00 96.31 656 GLN A C 1
ATOM 5307 O O . GLN A 1 656 ? 8.410 -2.490 -30.440 1.00 96.31 656 GLN A O 1
ATOM 5312 N N . ASN A 1 657 ? 9.027 -2.123 -28.315 1.00 94.94 657 ASN A N 1
ATOM 5313 C CA . ASN A 1 657 ? 10.264 -1.414 -28.643 1.00 94.94 657 ASN A CA 1
ATOM 5314 C C . ASN A 1 657 ? 11.162 -2.249 -29.569 1.00 94.94 657 ASN A C 1
ATOM 5316 O O . ASN A 1 657 ? 11.715 -1.707 -30.514 1.00 94.94 657 ASN A O 1
ATOM 5320 N N . LYS A 1 658 ? 11.260 -3.571 -29.355 1.00 95.19 658 LYS A N 1
ATOM 5321 C CA . LYS A 1 658 ? 11.996 -4.479 -30.252 1.00 95.19 658 LYS A CA 1
ATOM 5322 C C . LYS A 1 658 ? 11.344 -4.658 -31.623 1.00 95.19 658 LYS A C 1
ATOM 5324 O O . LYS A 1 658 ? 12.046 -4.879 -32.599 1.00 95.19 658 LYS A O 1
ATOM 5329 N N . LEU A 1 659 ? 10.016 -4.606 -31.716 1.00 94.25 659 LEU A N 1
ATOM 5330 C CA . LEU A 1 659 ? 9.309 -4.631 -32.999 1.00 94.25 659 LEU A CA 1
ATOM 5331 C C . LEU A 1 659 ? 9.460 -3.299 -33.746 1.00 94.25 659 LEU A C 1
ATOM 5333 O O . LEU A 1 659 ? 9.598 -3.315 -34.963 1.00 94.25 659 LEU A O 1
ATOM 5337 N N . GLU A 1 660 ? 9.488 -2.173 -33.033 1.00 94.25 660 GLU A N 1
ATOM 5338 C CA . GLU A 1 660 ? 9.764 -0.841 -33.585 1.00 94.25 660 GLU A CA 1
ATOM 5339 C C . GLU A 1 660 ? 11.229 -0.712 -34.043 1.00 94.25 660 GLU A C 1
ATOM 5341 O O . GLU A 1 660 ? 11.472 -0.231 -35.145 1.00 94.25 660 GLU A O 1
ATOM 5346 N N . GLU A 1 661 ? 12.185 -1.222 -33.259 1.00 95.06 661 GLU A N 1
ATOM 5347 C CA . GLU A 1 661 ? 13.614 -1.345 -33.593 1.00 95.06 661 GLU A CA 1
ATOM 5348 C C . GLU A 1 661 ? 13.816 -2.230 -34.834 1.00 95.06 661 GLU A C 1
ATOM 5350 O O . GLU A 1 661 ? 14.312 -1.753 -35.852 1.00 95.06 661 GLU A O 1
ATOM 5355 N N . ASN A 1 662 ? 13.295 -3.465 -34.827 1.00 95.31 662 ASN A N 1
ATOM 5356 C CA . ASN A 1 662 ? 13.332 -4.358 -35.991 1.00 95.31 662 ASN A CA 1
ATOM 5357 C C . ASN A 1 662 ? 12.658 -3.746 -37.235 1.00 95.31 662 ASN A C 1
ATOM 5359 O O . ASN A 1 662 ? 13.107 -3.982 -38.353 1.00 95.31 662 ASN A O 1
ATOM 5363 N N . ASN A 1 663 ? 11.567 -2.985 -37.078 1.00 94.38 663 ASN A N 1
ATOM 5364 C CA . ASN A 1 663 ? 10.901 -2.330 -38.206 1.00 94.38 663 ASN A CA 1
ATOM 5365 C C . ASN A 1 663 ? 11.710 -1.136 -38.733 1.00 94.38 663 ASN A C 1
ATOM 5367 O O . ASN A 1 663 ? 11.762 -0.931 -39.942 1.00 94.38 663 ASN A O 1
ATOM 5371 N N . LEU A 1 664 ? 12.374 -0.376 -37.857 1.00 94.94 664 LEU A N 1
ATOM 5372 C CA . LEU A 1 664 ? 13.301 0.688 -38.246 1.00 94.94 664 LEU A CA 1
ATOM 5373 C C . LEU A 1 664 ? 14.527 0.122 -38.979 1.00 94.94 664 LEU A C 1
ATOM 5375 O O . LEU A 1 664 ? 14.976 0.710 -39.962 1.00 94.94 664 LEU A O 1
ATOM 5379 N N . ASP A 1 665 ? 15.044 -1.027 -38.547 1.00 94.19 665 ASP A N 1
ATOM 5380 C CA . ASP A 1 665 ? 16.139 -1.730 -39.222 1.00 94.19 665 ASP A CA 1
ATOM 5381 C C . ASP A 1 665 ? 15.697 -2.304 -40.574 1.00 94.19 665 ASP A C 1
ATOM 5383 O O . ASP A 1 665 ? 16.393 -2.117 -41.571 1.00 94.19 665 ASP A O 1
ATOM 5387 N N . LEU A 1 666 ? 14.496 -2.888 -40.667 1.00 94.25 666 LEU A N 1
ATOM 5388 C CA . LEU A 1 666 ? 13.910 -3.295 -41.950 1.00 94.25 666 LEU A CA 1
ATOM 5389 C C . LEU A 1 666 ? 13.667 -2.096 -42.879 1.00 94.25 666 LEU A C 1
ATOM 5391 O O . LEU A 1 666 ? 13.948 -2.188 -44.071 1.00 94.25 666 LEU A O 1
ATOM 5395 N N . GLU A 1 667 ? 13.207 -0.949 -42.371 1.00 93.94 667 GLU A N 1
ATOM 5396 C CA . GLU A 1 667 ? 13.110 0.285 -43.159 1.00 93.94 667 GLU A CA 1
ATOM 5397 C C . GLU A 1 667 ? 14.483 0.778 -43.634 1.00 93.94 667 GLU A C 1
ATOM 5399 O O . GLU A 1 667 ? 14.603 1.229 -44.774 1.00 93.94 667 GLU A O 1
ATOM 5404 N N . GLN A 1 668 ? 15.526 0.683 -42.806 1.00 94.00 668 GLN A N 1
ATOM 5405 C CA . GLN A 1 668 ? 16.896 1.006 -43.209 1.00 94.00 668 GLN A CA 1
ATOM 5406 C C . GLN A 1 668 ? 17.417 0.029 -44.270 1.00 94.00 668 GLN A C 1
ATOM 5408 O O . GLN A 1 668 ? 17.982 0.480 -45.267 1.00 94.00 668 GLN A O 1
ATOM 5413 N N . GLU A 1 669 ? 17.165 -1.275 -44.130 1.00 94.56 669 GLU A N 1
ATOM 5414 C CA . GLU A 1 669 ? 17.476 -2.278 -45.152 1.00 94.56 669 GLU A CA 1
ATOM 5415 C C . GLU A 1 669 ? 16.732 -2.012 -46.463 1.00 94.56 669 GLU A C 1
ATOM 5417 O O . GLU A 1 669 ? 17.346 -2.064 -47.526 1.00 94.56 669 GLU A O 1
ATOM 5422 N N . PHE A 1 670 ? 15.429 -1.716 -46.426 1.00 93.69 670 PHE A N 1
ATOM 5423 C CA . PHE A 1 670 ? 14.651 -1.421 -47.632 1.00 93.69 670 PHE A CA 1
ATOM 5424 C C . PHE A 1 670 ? 15.103 -0.116 -48.293 1.00 93.69 670 PHE A C 1
ATOM 5426 O O . PHE A 1 670 ? 15.229 -0.079 -49.514 1.00 93.69 670 PHE A O 1
ATOM 5433 N N . ARG A 1 671 ? 15.440 0.927 -47.522 1.00 95.44 671 ARG A N 1
ATOM 5434 C CA . ARG A 1 671 ? 16.058 2.158 -48.052 1.00 95.44 671 ARG A CA 1
ATOM 5435 C C . ARG A 1 671 ? 17.464 1.901 -48.607 1.00 95.44 671 ARG A C 1
ATOM 5437 O O . ARG A 1 671 ? 17.852 2.547 -49.574 1.00 95.44 671 ARG A O 1
ATOM 5444 N N . GLY A 1 672 ? 18.221 0.968 -48.027 1.00 93.69 672 GLY A N 1
ATOM 5445 C CA . GLY A 1 672 ? 19.525 0.530 -48.530 1.00 93.69 672 GLY A CA 1
ATOM 5446 C C . GLY A 1 672 ? 19.412 -0.224 -49.855 1.00 93.69 672 GLY A C 1
ATOM 5447 O O . GLY A 1 672 ? 20.087 0.129 -50.816 1.00 93.69 672 GLY A O 1
ATOM 5448 N N . LYS A 1 673 ? 18.499 -1.198 -49.933 1.00 93.56 673 LYS A N 1
ATOM 5449 C CA . LYS A 1 673 ? 18.171 -1.963 -51.148 1.00 93.56 673 LYS A CA 1
ATOM 5450 C C . LYS A 1 673 ? 17.615 -1.058 -52.252 1.00 93.56 673 LYS A C 1
ATOM 5452 O O . LYS A 1 673 ? 18.025 -1.196 -53.397 1.00 93.56 673 LYS A O 1
ATOM 5457 N N . LEU A 1 674 ? 16.764 -0.087 -51.906 1.00 94.44 674 LEU A N 1
ATOM 5458 C CA . LEU A 1 674 ? 16.273 0.925 -52.844 1.00 94.44 674 LEU A CA 1
ATOM 5459 C C . LEU A 1 674 ? 17.425 1.774 -53.395 1.00 94.44 674 LEU A C 1
ATOM 5461 O O . LEU A 1 674 ? 17.574 1.849 -54.605 1.00 94.44 674 LEU A O 1
ATOM 5465 N N . LYS A 1 675 ? 18.295 2.325 -52.538 1.00 94.50 675 LYS A N 1
ATOM 5466 C CA . LYS A 1 675 ? 19.485 3.077 -52.980 1.00 94.50 675 LYS A CA 1
ATOM 5467 C C . LYS A 1 675 ? 20.451 2.244 -53.819 1.00 94.50 675 LYS A C 1
ATOM 5469 O O . LYS A 1 675 ? 21.087 2.776 -54.722 1.00 94.50 675 LYS A O 1
ATOM 5474 N N . HIS A 1 676 ? 20.585 0.954 -53.521 1.00 94.50 676 HIS A N 1
ATOM 5475 C CA . HIS A 1 676 ? 21.400 0.047 -54.321 1.00 94.50 676 HIS A CA 1
ATOM 5476 C C . HIS A 1 676 ? 20.801 -0.128 -55.722 1.00 94.50 676 HIS A C 1
ATOM 5478 O O . HIS A 1 676 ? 21.528 0.049 -56.694 1.00 94.50 676 HIS A O 1
ATOM 5484 N N . ALA A 1 677 ? 19.489 -0.363 -55.824 1.00 91.69 677 ALA A N 1
ATOM 5485 C CA . ALA A 1 677 ? 18.776 -0.455 -57.097 1.00 91.69 677 ALA A CA 1
ATOM 5486 C C . ALA A 1 677 ? 18.738 0.886 -57.863 1.00 91.69 677 ALA A C 1
ATOM 5488 O O . ALA A 1 677 ? 18.815 0.895 -59.086 1.00 91.69 677 ALA A O 1
ATOM 5489 N N . GLU A 1 678 ? 18.674 2.028 -57.168 1.00 92.62 678 GLU A N 1
ATOM 5490 C CA . GLU A 1 678 ? 18.826 3.366 -57.760 1.00 92.62 678 GLU A CA 1
ATOM 5491 C C . GLU A 1 678 ? 20.225 3.536 -58.377 1.00 92.62 678 GLU A C 1
ATOM 5493 O O . GLU A 1 678 ? 20.344 3.987 -59.514 1.00 92.62 678 GLU A O 1
ATOM 5498 N N . LEU A 1 679 ? 21.288 3.127 -57.671 1.00 93.81 679 LEU A N 1
ATOM 5499 C CA . LEU A 1 679 ? 22.664 3.164 -58.183 1.00 93.81 679 LEU A CA 1
ATOM 5500 C C . LEU A 1 679 ? 22.891 2.177 -59.338 1.00 93.81 679 LEU A C 1
ATOM 5502 O O . LEU A 1 679 ? 23.565 2.528 -60.304 1.00 93.81 679 LEU A O 1
ATOM 5506 N N . GLU A 1 680 ? 22.308 0.979 -59.279 1.00 93.56 680 GLU A N 1
ATOM 5507 C CA . GLU A 1 680 ? 22.321 0.014 -60.385 1.00 93.56 680 GLU A CA 1
ATOM 5508 C C . GLU A 1 680 ? 21.561 0.551 -61.603 1.00 93.56 680 GLU A C 1
ATOM 5510 O O . GLU A 1 680 ? 22.064 0.455 -62.718 1.00 93.56 680 GLU A O 1
ATOM 5515 N N . SER A 1 681 ? 20.406 1.195 -61.406 1.00 91.56 681 SER A N 1
ATOM 5516 C CA . SER A 1 681 ? 19.653 1.854 -62.480 1.00 91.56 681 SER A CA 1
ATOM 5517 C C . SER A 1 681 ? 20.454 2.996 -63.107 1.00 91.56 681 SER A C 1
ATOM 5519 O O . SER A 1 681 ? 20.522 3.083 -64.328 1.00 91.56 681 SER A O 1
ATOM 5521 N N . ILE A 1 682 ? 21.123 3.831 -62.303 1.00 94.06 682 ILE A N 1
ATOM 5522 C CA . ILE A 1 682 ? 22.014 4.896 -62.796 1.00 94.06 682 ILE A CA 1
ATOM 5523 C C . ILE A 1 682 ? 23.198 4.305 -63.575 1.00 94.06 682 ILE A C 1
ATOM 5525 O O . ILE A 1 682 ? 23.570 4.839 -64.619 1.00 94.06 682 ILE A O 1
ATOM 5529 N N . HIS A 1 683 ? 23.779 3.195 -63.115 1.00 93.31 683 HIS A N 1
ATOM 5530 C CA . HIS A 1 683 ? 24.863 2.525 -63.831 1.00 93.31 683 HIS A CA 1
ATOM 5531 C C . HIS A 1 683 ? 24.381 1.889 -65.148 1.00 93.31 683 HIS A C 1
ATOM 5533 O O . HIS A 1 683 ? 25.046 2.019 -66.172 1.00 93.31 683 HIS A O 1
ATOM 5539 N N . LEU A 1 684 ? 23.194 1.277 -65.169 1.00 91.94 684 LEU A N 1
ATOM 5540 C CA . LEU A 1 684 ? 22.570 0.771 -66.394 1.00 91.94 684 LEU A CA 1
ATOM 5541 C C . LEU A 1 684 ? 22.208 1.907 -67.364 1.00 91.94 684 LEU A C 1
ATOM 5543 O O . LEU A 1 684 ? 22.404 1.755 -68.567 1.00 91.94 684 LEU A O 1
ATOM 5547 N N . GLU A 1 685 ? 21.749 3.061 -66.873 1.00 93.38 685 GLU A N 1
ATOM 5548 C CA . GLU A 1 685 ? 21.535 4.260 -67.692 1.00 93.38 685 GLU A CA 1
ATOM 5549 C C . GLU A 1 685 ? 22.845 4.790 -68.290 1.00 93.38 685 GLU A C 1
ATOM 5551 O O . GLU A 1 685 ? 22.870 5.111 -69.479 1.00 93.38 685 GLU A O 1
ATOM 5556 N N . GLN A 1 686 ? 23.936 4.821 -67.516 1.00 94.62 686 GLN A N 1
ATOM 5557 C CA . GLN A 1 686 ? 25.278 5.159 -68.008 1.00 94.62 686 GLN A CA 1
ATOM 5558 C C . GLN A 1 686 ? 25.730 4.177 -69.093 1.00 94.62 686 GLN A C 1
ATOM 5560 O O . GLN A 1 686 ? 26.022 4.607 -70.205 1.00 94.62 686 GLN A O 1
ATOM 5565 N N . ASN A 1 687 ? 25.654 2.869 -68.840 1.00 95.25 687 ASN A N 1
ATOM 5566 C CA . ASN A 1 687 ? 25.998 1.836 -69.822 1.00 95.25 687 ASN A CA 1
ATOM 5567 C C . ASN A 1 687 ? 25.138 1.956 -71.100 1.00 95.25 687 ASN A C 1
ATOM 5569 O O . ASN A 1 687 ? 25.633 1.772 -72.209 1.00 95.25 687 ASN A O 1
ATOM 5573 N N . VAL A 1 688 ? 23.859 2.332 -70.983 1.00 93.88 688 VAL A N 1
ATOM 5574 C CA . VAL A 1 688 ? 22.970 2.607 -72.126 1.00 93.88 688 VAL A CA 1
ATOM 5575 C C . VAL A 1 688 ? 23.332 3.909 -72.857 1.00 93.88 688 VAL A C 1
ATOM 5577 O O . VAL A 1 688 ? 23.137 3.989 -74.071 1.00 93.88 688 VAL A O 1
ATOM 5580 N N . ILE A 1 689 ? 23.846 4.933 -72.171 1.00 95.94 689 ILE A N 1
ATOM 5581 C CA . ILE A 1 689 ? 24.386 6.155 -72.793 1.00 95.94 689 ILE A CA 1
ATOM 5582 C C . ILE A 1 689 ? 25.688 5.840 -73.537 1.00 95.94 689 ILE A C 1
ATOM 5584 O O . ILE A 1 689 ? 25.833 6.246 -74.692 1.00 95.94 689 ILE A O 1
ATOM 5588 N N . ASP A 1 690 ? 26.580 5.059 -72.935 1.00 94.75 690 ASP A N 1
ATOM 5589 C CA . ASP A 1 690 ? 27.852 4.668 -73.534 1.00 94.75 690 ASP A CA 1
ATOM 5590 C C . ASP A 1 690 ? 27.627 3.784 -74.766 1.00 94.75 690 ASP A C 1
ATOM 5592 O O . ASP A 1 690 ? 28.102 4.143 -75.844 1.00 94.75 690 ASP A O 1
ATOM 5596 N N . LEU A 1 691 ? 26.773 2.754 -74.681 1.00 93.31 691 LEU A N 1
ATOM 5597 C CA . LEU A 1 691 ? 26.347 1.938 -75.830 1.00 93.31 691 LEU A CA 1
ATOM 5598 C C . LEU A 1 691 ? 25.648 2.762 -76.927 1.00 93.31 691 LEU A C 1
ATOM 5600 O O . LEU A 1 691 ? 25.802 2.473 -78.116 1.00 93.31 691 LEU A O 1
ATOM 5604 N N . LYS A 1 692 ? 24.896 3.818 -76.577 1.00 94.12 692 LYS A N 1
ATOM 5605 C CA . LYS A 1 692 ? 24.364 4.773 -77.570 1.00 94.12 692 LYS A CA 1
ATOM 5606 C C . LYS A 1 692 ? 25.487 5.585 -78.219 1.00 94.12 692 LYS A C 1
ATOM 5608 O O . LYS A 1 692 ? 25.431 5.797 -79.428 1.00 94.12 692 LYS A O 1
ATOM 5613 N N . SER A 1 693 ? 26.502 6.004 -77.463 1.00 94.19 693 SER A N 1
ATOM 5614 C CA . SER A 1 693 ? 27.672 6.722 -77.988 1.00 94.19 693 SER A CA 1
ATOM 5615 C C . SER A 1 693 ? 28.524 5.836 -78.906 1.00 94.19 693 SER A C 1
ATOM 5617 O O . SER A 1 693 ? 28.973 6.285 -79.960 1.00 94.19 693 SER A O 1
ATOM 5619 N N . GLU A 1 694 ? 28.681 4.556 -78.564 1.00 92.94 694 GLU A N 1
ATOM 5620 C CA . GLU A 1 694 ? 29.377 3.557 -79.368 1.00 92.94 694 GLU A CA 1
ATOM 5621 C C . GLU A 1 694 ? 28.593 3.229 -80.630 1.00 92.94 694 GLU A C 1
ATOM 5623 O O . GLU A 1 694 ? 29.166 3.258 -81.715 1.00 92.94 694 GLU A O 1
ATOM 5628 N N . LYS A 1 695 ? 27.270 3.045 -80.535 1.00 94.44 695 LYS A N 1
ATOM 5629 C CA . LYS A 1 695 ? 26.394 2.929 -81.706 1.00 94.44 695 LYS A CA 1
ATOM 5630 C C . LYS A 1 695 ? 26.484 4.166 -82.605 1.00 94.44 695 LYS A C 1
ATOM 5632 O O . LYS A 1 695 ? 26.559 4.015 -83.819 1.00 94.44 695 LYS A O 1
ATOM 5637 N N . GLN A 1 696 ? 26.508 5.376 -82.044 1.00 93.56 696 GLN A N 1
ATOM 5638 C CA . GLN A 1 696 ? 26.675 6.618 -82.810 1.00 93.56 696 GLN A CA 1
ATOM 5639 C C . GLN A 1 696 ? 28.050 6.661 -83.505 1.00 93.56 696 GLN A C 1
ATOM 5641 O O . GLN A 1 696 ? 28.131 7.012 -84.681 1.00 93.56 696 GLN A O 1
ATOM 5646 N N . ARG A 1 697 ? 29.122 6.253 -82.812 1.00 93.69 697 ARG A N 1
ATOM 5647 C CA . ARG A 1 697 ? 30.491 6.158 -83.350 1.00 93.69 697 ARG A CA 1
ATOM 5648 C C . ARG A 1 697 ? 30.604 5.089 -84.443 1.00 93.69 697 ARG A C 1
ATOM 5650 O O . ARG A 1 697 ? 31.238 5.341 -85.462 1.00 93.69 697 ARG A O 1
ATOM 5657 N N . ALA A 1 698 ? 29.953 3.941 -84.271 1.00 90.12 698 ALA A N 1
ATOM 5658 C CA . ALA A 1 698 ? 29.892 2.860 -85.251 1.00 90.12 698 ALA A CA 1
ATOM 5659 C C . ALA A 1 698 ? 29.061 3.246 -86.484 1.00 90.12 698 ALA A C 1
ATOM 5661 O O . ALA A 1 698 ? 29.479 2.965 -87.601 1.00 90.12 698 ALA A O 1
ATOM 5662 N N . LEU A 1 699 ? 27.939 3.956 -86.312 1.00 93.31 699 LEU A N 1
ATOM 5663 C CA . LEU A 1 699 ? 27.161 4.520 -87.422 1.00 93.31 699 LEU A CA 1
ATOM 5664 C C . LEU A 1 699 ? 27.941 5.607 -88.172 1.00 93.31 699 LEU A C 1
ATOM 5666 O O . LEU A 1 699 ? 27.920 5.624 -89.397 1.00 93.31 699 LEU A O 1
ATOM 5670 N N . GLN A 1 700 ? 28.682 6.472 -87.471 1.00 94.06 700 GLN A N 1
ATOM 5671 C CA . GLN A 1 700 ? 29.588 7.422 -88.124 1.00 94.06 700 GLN A CA 1
ATOM 5672 C C . GLN A 1 700 ? 30.699 6.688 -88.888 1.00 94.06 700 GLN A C 1
ATOM 5674 O O . GLN A 1 700 ? 30.990 7.053 -90.021 1.00 94.06 700 GLN A O 1
ATOM 5679 N N . GLY A 1 701 ? 31.279 5.632 -88.309 1.00 93.75 701 GLY A N 1
ATOM 5680 C CA . GLY A 1 701 ? 32.265 4.775 -88.972 1.00 93.75 701 GLY A CA 1
ATOM 5681 C C . GLY A 1 701 ? 31.706 4.042 -90.195 1.00 93.75 701 GLY A C 1
ATOM 5682 O O . GLY A 1 701 ? 32.401 3.939 -91.201 1.00 93.75 701 GLY A O 1
ATOM 5683 N N . LEU A 1 702 ? 30.442 3.608 -90.152 1.00 91.88 702 LEU A N 1
ATOM 5684 C CA . LEU A 1 702 ? 29.729 3.034 -91.294 1.00 91.88 702 LEU A CA 1
ATOM 5685 C C . LEU A 1 702 ? 29.532 4.078 -92.398 1.00 91.88 702 LEU A C 1
ATOM 5687 O O . LEU A 1 702 ? 29.875 3.799 -93.537 1.00 91.88 702 LEU A O 1
ATOM 5691 N N . ILE A 1 703 ? 29.084 5.293 -92.069 1.00 94.00 703 ILE A N 1
ATOM 5692 C CA . ILE A 1 703 ? 28.952 6.399 -93.035 1.00 94.00 703 ILE A CA 1
ATOM 5693 C C . ILE A 1 703 ? 30.320 6.776 -93.632 1.00 94.00 703 ILE A C 1
ATOM 5695 O O . ILE A 1 703 ? 30.421 7.075 -94.821 1.00 94.00 703 ILE A O 1
ATOM 5699 N N . GLU A 1 704 ? 31.394 6.741 -92.840 1.00 92.44 704 GLU A N 1
ATOM 5700 C CA . GLU A 1 704 ? 32.760 6.950 -93.332 1.00 92.44 704 GLU A CA 1
ATOM 5701 C C . GLU A 1 704 ? 33.193 5.815 -94.275 1.00 92.44 704 GLU A C 1
ATOM 5703 O O . GLU A 1 704 ? 33.739 6.081 -95.345 1.00 92.44 704 GLU A O 1
ATOM 5708 N N . ALA A 1 705 ? 32.891 4.557 -93.940 1.00 90.69 705 ALA A N 1
ATOM 5709 C CA . ALA A 1 705 ? 33.161 3.399 -94.787 1.00 90.69 705 ALA A CA 1
ATOM 5710 C C . ALA A 1 705 ? 32.335 3.418 -96.085 1.00 90.69 705 ALA A C 1
ATOM 5712 O O . ALA A 1 705 ? 32.887 3.167 -97.150 1.00 90.69 705 ALA A O 1
ATOM 5713 N N . GLU A 1 706 ? 31.054 3.788 -96.035 1.00 90.94 706 GLU A N 1
ATOM 5714 C CA . GLU A 1 706 ? 30.184 3.998 -97.199 1.00 90.94 706 GLU A CA 1
ATOM 5715 C C . GLU A 1 706 ? 30.726 5.107 -98.105 1.00 90.94 706 GLU A C 1
ATOM 5717 O O . GLU A 1 706 ? 30.821 4.920 -99.317 1.00 90.94 706 GLU A O 1
ATOM 5722 N N . ARG A 1 707 ? 31.180 6.234 -97.537 1.00 91.69 707 ARG A N 1
ATOM 5723 C CA . ARG A 1 707 ? 31.871 7.289 -98.297 1.00 91.69 707 ARG A CA 1
ATOM 5724 C C . ARG A 1 707 ? 33.141 6.773 -98.961 1.00 91.69 707 ARG A C 1
ATOM 5726 O O . ARG A 1 707 ? 33.366 7.085 -100.128 1.00 91.69 707 ARG A O 1
ATOM 5733 N N . GLN A 1 708 ? 33.961 5.987 -98.259 1.00 90.94 708 GLN A N 1
ATOM 5734 C CA . GLN A 1 708 ? 35.161 5.390 -98.850 1.00 90.94 708 GLN A CA 1
ATOM 5735 C C . GLN A 1 708 ? 34.806 4.372 -99.939 1.00 90.94 708 GLN A C 1
ATOM 5737 O O . GLN A 1 708 ? 35.431 4.403 -100.994 1.00 90.94 708 GLN A O 1
ATOM 5742 N N . MET A 1 709 ? 33.786 3.528 -99.749 1.00 86.12 709 MET A N 1
ATOM 5743 C CA . MET A 1 709 ? 33.294 2.599 -100.774 1.00 86.12 709 MET A CA 1
ATOM 5744 C C . MET A 1 709 ? 32.803 3.351 -102.012 1.00 86.12 709 MET A C 1
ATOM 5746 O O . MET A 1 709 ? 33.265 3.047 -103.103 1.00 86.12 709 MET A O 1
ATOM 5750 N N . MET A 1 710 ? 31.985 4.397 -101.861 1.00 88.56 710 MET A N 1
ATOM 5751 C CA . MET A 1 710 ? 31.537 5.253 -102.971 1.00 88.56 710 MET A CA 1
ATOM 5752 C C . MET A 1 710 ? 32.701 5.974 -103.674 1.00 88.56 710 MET A C 1
ATOM 5754 O O . MET A 1 710 ? 32.686 6.154 -104.891 1.00 88.56 710 MET A O 1
ATOM 5758 N N . LEU A 1 711 ? 33.735 6.384 -102.931 1.00 92.94 711 LEU A N 1
ATOM 5759 C CA . LEU A 1 711 ? 34.934 7.027 -103.481 1.00 92.94 711 LEU A CA 1
ATOM 5760 C C . LEU A 1 711 ? 35.802 6.013 -104.247 1.00 92.94 711 LEU A C 1
ATOM 5762 O O . LEU A 1 711 ? 36.283 6.320 -105.339 1.00 92.94 711 LEU A O 1
ATOM 5766 N N . TRP A 1 712 ? 35.965 4.794 -103.727 1.00 92.69 712 TRP A N 1
ATOM 5767 C CA . TRP A 1 712 ? 36.637 3.691 -104.419 1.00 92.69 712 TRP A CA 1
ATOM 5768 C C . TRP A 1 712 ? 35.848 3.190 -105.625 1.00 92.69 712 TRP A C 1
ATOM 5770 O O . TRP A 1 712 ? 36.448 2.972 -106.672 1.00 92.69 712 TRP A O 1
ATOM 5780 N N . GLU A 1 713 ? 34.525 3.091 -105.540 1.00 89.75 713 GLU A N 1
ATOM 5781 C CA . GLU A 1 713 ? 33.675 2.744 -106.673 1.00 89.75 713 GLU A CA 1
ATOM 5782 C C . GLU A 1 713 ? 33.759 3.820 -107.758 1.00 89.75 713 GLU A C 1
ATOM 5784 O O . GLU A 1 713 ? 33.989 3.486 -108.915 1.00 89.75 713 GLU A O 1
ATOM 5789 N N . LYS A 1 714 ? 33.724 5.112 -107.401 1.00 89.62 714 LYS A N 1
ATOM 5790 C CA . LYS A 1 714 ? 33.956 6.198 -108.363 1.00 89.62 714 LYS A CA 1
ATOM 5791 C C . LYS A 1 714 ? 35.370 6.170 -108.957 1.00 89.62 714 LYS A C 1
ATOM 5793 O O . LYS A 1 714 ? 35.527 6.439 -110.144 1.00 89.62 714 LYS A O 1
ATOM 5798 N N . LYS A 1 715 ? 36.404 5.809 -108.185 1.00 90.19 715 LYS A N 1
ATOM 5799 C CA . LYS A 1 715 ? 37.759 5.559 -108.720 1.00 90.19 715 LYS A CA 1
ATOM 5800 C C . LYS A 1 715 ? 37.782 4.369 -109.684 1.00 90.19 715 LYS A C 1
ATOM 5802 O O . LYS A 1 715 ? 38.473 4.446 -110.689 1.00 90.19 715 LYS A O 1
ATOM 5807 N N . ILE A 1 716 ? 37.040 3.296 -109.406 1.00 86.38 716 ILE A N 1
ATOM 5808 C CA . ILE A 1 716 ? 36.932 2.109 -110.270 1.00 86.38 716 ILE A CA 1
ATOM 5809 C C . ILE A 1 716 ? 36.126 2.427 -111.537 1.00 86.38 716 ILE A C 1
ATOM 5811 O O . ILE A 1 716 ? 36.493 1.961 -112.609 1.00 86.38 716 ILE A O 1
ATOM 5815 N N . GLN A 1 717 ? 35.075 3.244 -111.447 1.00 84.12 717 GLN A N 1
ATOM 5816 C CA . GLN A 1 717 ? 34.334 3.766 -112.598 1.00 84.12 717 GLN A CA 1
ATOM 5817 C C . GLN A 1 717 ? 35.253 4.631 -113.469 1.00 84.12 717 GLN A C 1
ATOM 5819 O O . GLN A 1 717 ? 35.443 4.298 -114.632 1.00 84.12 717 GLN A O 1
ATOM 5824 N N . LEU A 1 718 ? 35.942 5.623 -112.893 1.00 84.56 718 LEU A N 1
ATOM 5825 C CA . LEU A 1 718 ? 36.935 6.437 -113.607 1.00 84.56 718 LEU A CA 1
ATOM 5826 C C . LEU A 1 718 ? 38.082 5.597 -114.197 1.00 84.56 718 LEU A C 1
ATOM 5828 O O . LEU A 1 718 ? 38.539 5.887 -115.295 1.00 84.56 718 LEU A O 1
ATOM 5832 N N . ALA A 1 719 ? 38.542 4.547 -113.508 1.00 81.06 719 ALA A N 1
ATOM 5833 C CA . ALA A 1 719 ? 39.563 3.634 -114.025 1.00 81.06 719 ALA A CA 1
ATOM 5834 C C . ALA A 1 719 ? 39.040 2.745 -115.165 1.00 81.06 719 ALA A C 1
ATOM 5836 O O . ALA A 1 719 ? 39.780 2.459 -116.098 1.00 81.06 719 ALA A O 1
ATOM 5837 N N . ARG A 1 720 ? 37.766 2.332 -115.133 1.00 83.31 720 ARG A N 1
ATOM 5838 C CA . ARG A 1 720 ? 37.108 1.628 -116.246 1.00 83.31 720 ARG A CA 1
ATOM 5839 C C . ARG A 1 720 ? 36.868 2.557 -117.434 1.00 83.31 720 ARG A C 1
ATOM 5841 O O . ARG A 1 720 ? 37.056 2.131 -118.565 1.00 83.31 720 ARG A O 1
ATOM 5848 N N . GLU A 1 721 ? 36.498 3.811 -117.190 1.00 80.12 721 GLU A N 1
ATOM 5849 C CA . GLU A 1 721 ? 36.328 4.842 -118.218 1.00 80.12 721 GLU A CA 1
ATOM 5850 C C . GLU A 1 721 ? 37.665 5.188 -118.886 1.00 80.12 721 GLU A C 1
ATOM 5852 O O . GLU A 1 721 ? 37.741 5.203 -120.113 1.00 80.12 721 GLU A O 1
ATOM 5857 N N . THR A 1 722 ? 38.748 5.380 -118.121 1.00 74.25 722 THR A N 1
ATOM 5858 C CA . THR A 1 722 ? 40.081 5.594 -118.706 1.00 74.25 722 THR A CA 1
ATOM 5859 C C . THR A 1 722 ? 40.636 4.336 -119.364 1.00 74.25 722 THR A C 1
ATOM 5861 O O . THR A 1 722 ? 41.259 4.454 -120.411 1.00 74.25 722 THR A O 1
ATOM 5864 N N . GLN A 1 723 ? 40.377 3.135 -118.837 1.00 72.00 723 GLN A N 1
ATOM 5865 C CA . GLN A 1 723 ? 40.794 1.887 -119.485 1.00 72.00 723 GLN A CA 1
ATOM 5866 C C . GLN A 1 723 ? 39.995 1.588 -120.765 1.00 72.00 723 GLN A C 1
ATOM 5868 O O . GLN A 1 723 ? 40.561 1.033 -121.700 1.00 72.00 723 GLN A O 1
ATOM 5873 N N . ALA A 1 724 ? 38.728 2.006 -120.856 1.00 71.19 724 ALA A N 1
ATOM 5874 C CA . ALA A 1 724 ? 37.956 1.979 -122.100 1.00 71.19 724 ALA A CA 1
ATOM 5875 C C . ALA A 1 724 ? 38.432 3.052 -123.100 1.00 71.19 724 ALA A C 1
ATOM 5877 O O . ALA A 1 724 ? 38.460 2.804 -124.302 1.00 71.19 724 ALA A O 1
ATOM 5878 N N . ALA A 1 725 ? 38.866 4.222 -122.617 1.00 67.88 725 ALA A N 1
ATOM 5879 C CA . ALA A 1 725 ? 39.504 5.253 -123.441 1.00 67.88 725 ALA A CA 1
ATOM 5880 C C . ALA A 1 725 ? 40.947 4.899 -123.870 1.00 67.88 725 ALA A C 1
ATOM 5882 O O . ALA A 1 725 ? 41.477 5.520 -124.789 1.00 67.88 725 ALA A O 1
ATOM 5883 N N . LEU A 1 726 ? 41.576 3.910 -123.222 1.00 59.03 726 LEU A N 1
ATOM 5884 C CA . LEU A 1 726 ? 42.886 3.338 -123.559 1.00 59.03 726 LEU A CA 1
ATOM 5885 C C . LEU A 1 726 ? 42.778 1.885 -124.082 1.00 59.03 726 LEU A C 1
ATOM 5887 O O . LEU A 1 726 ? 43.749 1.134 -123.988 1.00 59.03 726 LEU A O 1
ATOM 5891 N N . ASP A 1 727 ? 41.633 1.466 -124.641 1.00 57.66 727 ASP A N 1
ATOM 5892 C CA . ASP A 1 727 ? 41.497 0.132 -125.250 1.00 57.66 727 ASP A CA 1
ATOM 5893 C C . ASP A 1 727 ? 42.411 0.004 -126.493 1.00 57.66 727 ASP A C 1
ATOM 5895 O O . ASP A 1 727 ? 42.172 0.684 -127.499 1.00 57.66 727 ASP A O 1
ATOM 5899 N N . PRO A 1 728 ? 43.433 -0.883 -126.488 1.00 59.72 728 PRO A N 1
ATOM 5900 C CA . PRO A 1 728 ? 44.387 -1.004 -127.594 1.00 59.72 728 PRO A CA 1
ATOM 5901 C C . PRO A 1 728 ? 43.792 -1.513 -128.916 1.00 59.72 728 PRO A C 1
ATOM 5903 O O . PRO A 1 728 ? 44.505 -1.581 -129.919 1.00 59.72 728 PRO A O 1
ATOM 5906 N N . ASN A 1 729 ? 42.516 -1.912 -128.949 1.00 59.31 729 ASN A N 1
ATOM 5907 C CA . ASN A 1 729 ? 41.863 -2.369 -130.175 1.00 59.31 729 ASN A CA 1
ATOM 5908 C C . ASN A 1 729 ? 41.417 -1.218 -131.093 1.00 59.31 729 ASN A C 1
ATOM 5910 O O . ASN A 1 729 ? 41.250 -1.442 -132.296 1.00 59.31 729 ASN A O 1
ATOM 5914 N N . VAL A 1 730 ? 41.285 0.013 -130.583 1.00 53.03 730 VAL A N 1
ATOM 5915 C CA . VAL A 1 730 ? 40.980 1.200 -131.402 1.00 53.03 730 VAL A CA 1
ATOM 5916 C C . VAL A 1 730 ? 42.257 1.666 -132.117 1.00 53.03 730 VAL A C 1
ATOM 5918 O O . VAL A 1 730 ? 43.034 2.455 -131.593 1.00 53.03 730 VAL A O 1
ATOM 5921 N N . GLY A 1 731 ? 42.486 1.125 -133.319 1.00 59.06 731 GLY A N 1
ATOM 5922 C CA . GLY A 1 731 ? 43.688 1.355 -134.142 1.00 59.06 731 GLY A CA 1
ATOM 5923 C C . GLY A 1 731 ? 44.406 0.071 -134.584 1.00 59.06 731 GLY A C 1
ATOM 5924 O O . GLY A 1 731 ? 45.278 0.101 -135.451 1.00 59.06 731 GLY A O 1
ATOM 5925 N N . ALA A 1 732 ? 44.007 -1.094 -134.060 1.00 61.44 732 ALA A N 1
ATOM 5926 C CA . ALA A 1 732 ? 44.633 -2.383 -134.377 1.00 61.44 732 ALA A CA 1
ATOM 5927 C C . ALA A 1 732 ? 44.344 -2.911 -135.807 1.00 61.44 732 ALA A C 1
ATOM 5929 O O . ALA A 1 732 ? 44.768 -4.014 -136.160 1.00 61.44 732 ALA A O 1
ATOM 5930 N N . THR A 1 733 ? 43.608 -2.168 -136.635 1.00 63.69 733 THR A N 1
ATOM 5931 C CA . THR A 1 733 ? 43.382 -2.455 -138.062 1.00 63.69 733 THR A CA 1
ATOM 5932 C C . THR A 1 733 ? 44.524 -1.919 -138.926 1.00 63.69 733 THR A C 1
ATOM 5934 O O . THR A 1 733 ? 45.171 -2.691 -139.630 1.00 63.69 733 THR A O 1
ATOM 5937 N N . GLU A 1 734 ? 44.839 -0.629 -138.802 1.00 66.25 734 GLU A N 1
ATOM 5938 C CA . GLU A 1 734 ? 45.806 0.090 -139.648 1.00 66.25 734 GLU A CA 1
ATOM 5939 C C . GLU A 1 734 ? 47.225 -0.499 -139.551 1.00 66.25 734 GLU A C 1
ATOM 5941 O O . GLU A 1 734 ? 47.923 -0.655 -140.554 1.00 66.25 734 GLU A O 1
ATOM 5946 N N . ILE A 1 735 ? 47.635 -0.917 -138.348 1.00 63.03 735 ILE A N 1
ATOM 5947 C CA . ILE A 1 735 ? 48.945 -1.548 -138.115 1.00 63.03 735 ILE A CA 1
ATOM 5948 C C . ILE A 1 735 ? 49.064 -2.880 -138.878 1.00 63.03 735 ILE A C 1
ATOM 5950 O O . ILE A 1 735 ? 50.081 -3.134 -139.525 1.00 63.03 735 ILE A O 1
ATOM 5954 N N . ARG A 1 736 ? 48.009 -3.707 -138.873 1.00 68.00 736 ARG A N 1
ATOM 5955 C CA . ARG A 1 736 ? 48.002 -5.016 -139.555 1.00 68.00 736 ARG A CA 1
ATOM 5956 C C . ARG A 1 736 ? 48.001 -4.872 -141.080 1.00 68.00 736 ARG A C 1
ATOM 5958 O O . ARG A 1 736 ? 48.574 -5.709 -141.778 1.00 68.00 736 ARG A O 1
ATOM 5965 N N . GLU A 1 737 ? 47.405 -3.804 -141.607 1.00 69.12 737 GLU A N 1
ATOM 5966 C CA . GLU A 1 737 ? 47.435 -3.496 -143.041 1.00 69.12 737 GLU A CA 1
ATOM 5967 C C . GLU A 1 737 ? 48.835 -3.055 -143.506 1.00 69.12 737 GLU A C 1
ATOM 5969 O O . GLU A 1 737 ? 49.300 -3.505 -144.559 1.00 69.12 737 GLU A O 1
ATOM 5974 N N . MET A 1 738 ? 49.561 -2.277 -142.692 1.00 64.88 738 MET A N 1
ATOM 5975 C CA . MET A 1 738 ? 50.957 -1.909 -142.973 1.00 64.88 738 MET A CA 1
ATOM 5976 C C . MET A 1 738 ? 51.907 -3.119 -142.956 1.00 64.88 738 MET A C 1
ATOM 5978 O O . MET A 1 738 ? 52.736 -3.270 -143.861 1.00 64.88 738 MET A O 1
ATOM 5982 N N . GLU A 1 739 ? 51.769 -4.032 -141.988 1.00 62.97 739 GLU A N 1
ATOM 5983 C CA . GLU A 1 739 ? 52.576 -5.263 -141.933 1.00 62.97 739 GLU A CA 1
ATOM 5984 C C . GLU A 1 739 ? 52.366 -6.158 -143.173 1.00 62.97 739 GLU A C 1
ATOM 5986 O O . GLU A 1 739 ? 53.323 -6.738 -143.706 1.00 62.97 739 GLU A O 1
ATOM 5991 N N . ALA A 1 740 ? 51.136 -6.212 -143.698 1.00 69.56 740 ALA A N 1
ATOM 5992 C CA . ALA A 1 740 ? 50.786 -6.997 -144.881 1.00 69.56 740 ALA A CA 1
ATOM 5993 C C . ALA A 1 740 ? 51.393 -6.464 -146.199 1.00 69.56 740 ALA A C 1
ATOM 5995 O O . ALA A 1 740 ? 51.611 -7.248 -147.130 1.00 69.56 740 ALA A O 1
ATOM 5996 N N . GLU A 1 741 ? 51.691 -5.164 -146.322 1.00 72.38 741 GLU A N 1
ATOM 5997 C CA . GLU A 1 741 ? 52.391 -4.631 -147.508 1.00 72.38 741 GLU A CA 1
ATOM 5998 C C . GLU A 1 741 ? 53.918 -4.772 -147.394 1.00 72.38 741 GLU A C 1
ATOM 6000 O O . GLU A 1 741 ? 54.581 -5.137 -148.371 1.00 72.38 741 GLU A O 1
ATOM 6005 N N . ILE A 1 742 ? 54.481 -4.633 -146.187 1.00 61.62 742 ILE A N 1
ATOM 6006 C CA . ILE A 1 742 ? 55.905 -4.917 -145.923 1.00 61.62 742 ILE A CA 1
ATOM 6007 C C . ILE A 1 742 ? 56.245 -6.378 -146.277 1.00 61.62 742 ILE A C 1
ATOM 6009 O O . ILE A 1 742 ? 57.302 -6.654 -146.858 1.00 61.62 742 ILE A O 1
ATOM 6013 N N . HIS A 1 743 ? 55.342 -7.325 -145.999 1.00 70.94 743 HIS A N 1
ATOM 6014 C CA . HIS A 1 743 ? 55.509 -8.722 -146.410 1.00 70.94 743 HIS A CA 1
ATOM 6015 C C . HIS A 1 743 ? 55.471 -8.896 -147.944 1.00 70.94 743 HIS A C 1
ATOM 6017 O O . HIS A 1 743 ? 56.302 -9.612 -148.512 1.00 70.94 743 HIS A O 1
ATOM 6023 N N . ARG A 1 744 ? 54.572 -8.183 -148.640 1.00 72.88 744 ARG A N 1
ATOM 6024 C CA . ARG A 1 744 ? 54.457 -8.218 -150.111 1.00 72.88 744 ARG A CA 1
ATOM 6025 C C . ARG A 1 744 ? 55.685 -7.656 -150.827 1.00 72.88 744 ARG A C 1
ATOM 6027 O O . ARG A 1 744 ? 56.069 -8.208 -151.858 1.00 72.88 744 ARG A O 1
ATOM 6034 N N . MET A 1 745 ? 56.347 -6.626 -150.295 1.00 62.84 745 MET A N 1
ATOM 6035 C CA . MET A 1 745 ? 57.604 -6.131 -150.877 1.00 62.84 745 MET A CA 1
ATOM 6036 C C . MET A 1 745 ? 58.770 -7.116 -150.701 1.00 62.84 745 MET A C 1
ATOM 6038 O O . MET A 1 745 ? 59.520 -7.353 -151.651 1.00 62.84 745 MET A O 1
ATOM 6042 N N . ARG A 1 746 ? 58.891 -7.759 -149.531 1.00 59.75 746 ARG A N 1
ATOM 6043 C CA . ARG A 1 746 ? 59.946 -8.758 -149.258 1.00 59.75 746 ARG A CA 1
ATOM 6044 C C . ARG A 1 746 ? 59.866 -9.973 -150.195 1.00 59.75 746 ARG A C 1
ATOM 6046 O O . ARG A 1 746 ? 60.901 -10.476 -150.630 1.00 59.75 746 ARG A O 1
ATOM 6053 N N . LEU A 1 747 ? 58.659 -10.395 -150.581 1.00 64.94 747 LEU A N 1
ATOM 6054 C CA . LEU A 1 747 ? 58.457 -11.493 -151.537 1.00 64.94 747 LEU A CA 1
ATOM 6055 C C . LEU A 1 747 ? 58.896 -11.153 -152.976 1.00 64.94 747 LEU A C 1
ATOM 6057 O O . LEU A 1 747 ? 59.441 -12.026 -153.650 1.00 64.94 747 LEU A O 1
ATOM 6061 N N . ARG A 1 748 ? 58.747 -9.898 -153.435 1.00 65.94 748 ARG A N 1
ATOM 6062 C CA . ARG A 1 748 ? 59.210 -9.463 -154.777 1.00 65.94 748 ARG A CA 1
ATOM 6063 C C . ARG A 1 748 ? 60.742 -9.474 -154.895 1.00 65.94 748 ARG A C 1
ATOM 6065 O O . ARG A 1 748 ? 61.281 -9.806 -155.948 1.00 65.94 748 ARG A O 1
ATOM 6072 N N . HIS A 1 749 ? 61.453 -9.166 -153.808 1.00 65.38 749 HIS A N 1
ATOM 6073 C CA . HIS A 1 749 ? 62.918 -9.248 -153.757 1.00 65.38 749 HIS A CA 1
ATOM 6074 C C . HIS A 1 749 ? 63.414 -10.704 -153.882 1.00 65.38 749 HIS A C 1
ATOM 6076 O O . HIS A 1 749 ? 64.354 -10.995 -154.621 1.00 65.38 749 HIS A O 1
ATOM 6082 N N . ALA A 1 750 ? 62.733 -11.645 -153.217 1.00 64.31 750 ALA A N 1
ATOM 6083 C CA . ALA A 1 750 ? 63.103 -13.061 -153.207 1.00 64.31 750 ALA A CA 1
ATOM 6084 C C . ALA A 1 750 ? 62.895 -13.793 -154.553 1.00 64.31 750 ALA A C 1
ATOM 6086 O O . ALA A 1 750 ? 63.519 -14.833 -154.775 1.00 64.31 750 ALA A O 1
ATOM 6087 N N . SER A 1 751 ? 62.046 -13.282 -155.455 1.00 61.50 751 SER A N 1
ATOM 6088 C CA . SER A 1 751 ? 61.840 -13.880 -156.785 1.00 61.50 751 SER A CA 1
ATOM 6089 C C . SER A 1 751 ? 62.922 -13.515 -157.807 1.00 61.50 751 SER A C 1
ATOM 6091 O O . SER A 1 751 ? 63.199 -14.322 -158.689 1.00 61.50 751 SER A O 1
ATOM 6093 N N . MET A 1 752 ? 63.554 -12.341 -157.682 1.00 58.22 752 MET A N 1
ATOM 6094 C CA . MET A 1 752 ? 64.615 -11.895 -158.602 1.00 58.22 752 MET A CA 1
ATOM 6095 C C . MET A 1 752 ? 65.898 -12.726 -158.433 1.00 58.22 752 MET A C 1
ATOM 6097 O O . MET A 1 752 ? 66.449 -13.226 -159.411 1.00 58.22 752 MET A O 1
ATOM 6101 N N . LEU A 1 753 ? 66.329 -12.944 -157.185 1.00 55.28 753 LEU A N 1
ATOM 6102 C CA . LEU A 1 753 ? 67.573 -13.661 -156.861 1.00 55.28 753 LEU A CA 1
ATOM 6103 C C . LEU A 1 753 ? 67.584 -15.104 -157.403 1.00 55.28 753 LEU A C 1
ATOM 6105 O O . LEU A 1 753 ? 68.547 -15.525 -158.044 1.00 55.28 753 LEU A O 1
ATOM 6109 N N . LYS A 1 754 ? 66.469 -15.833 -157.255 1.00 62.50 754 LYS A N 1
ATOM 6110 C CA . LYS A 1 754 ? 66.339 -17.242 -157.679 1.00 62.50 754 LYS A CA 1
ATOM 6111 C C . LYS A 1 754 ? 66.412 -17.475 -159.193 1.00 62.50 754 LYS A C 1
ATOM 6113 O O . LYS A 1 754 ? 66.544 -18.623 -159.622 1.00 62.50 754 LYS A O 1
ATOM 6118 N N . LEU A 1 755 ? 66.300 -16.421 -160.003 1.00 56.69 755 LEU A N 1
ATOM 6119 C CA . LEU A 1 755 ? 66.442 -16.498 -161.460 1.00 56.69 755 LEU A CA 1
ATOM 6120 C C . LEU A 1 755 ? 67.892 -16.221 -161.905 1.00 56.69 755 LEU A C 1
ATOM 6122 O O . LEU A 1 755 ? 68.292 -16.647 -162.984 1.00 56.69 755 LEU A O 1
ATOM 6126 N N . GLN A 1 756 ? 68.698 -15.592 -161.044 1.00 49.91 756 GLN A N 1
ATOM 6127 C CA . GLN A 1 756 ? 70.105 -15.276 -161.292 1.00 49.91 756 GLN A CA 1
ATOM 6128 C C . GLN A 1 756 ? 71.040 -16.422 -160.854 1.00 49.91 756 GLN A C 1
ATOM 6130 O O . GLN A 1 756 ? 71.949 -16.791 -161.595 1.00 49.91 756 GLN A O 1
ATOM 6135 N N . GLU A 1 757 ? 70.766 -17.063 -159.709 1.00 55.75 757 GLU A N 1
ATOM 6136 C CA . GLU A 1 757 ? 71.563 -18.189 -159.177 1.00 55.75 757 GLU A CA 1
ATOM 6137 C C . GLU A 1 757 ? 71.595 -19.410 -160.121 1.00 55.75 757 GLU A C 1
ATOM 6139 O O . GLU A 1 757 ? 72.632 -20.056 -160.286 1.00 55.75 757 GLU A O 1
ATOM 6144 N N . LYS A 1 758 ? 70.476 -19.709 -160.800 1.00 57.78 758 LYS A N 1
ATOM 6145 C CA . LYS A 1 758 ? 70.361 -20.872 -161.701 1.00 57.78 758 LYS A CA 1
ATOM 6146 C C . LYS A 1 758 ? 71.294 -20.832 -162.913 1.00 57.78 758 LYS A C 1
ATOM 6148 O O . LYS A 1 758 ? 71.617 -21.891 -163.436 1.00 57.78 758 LYS A O 1
ATOM 6153 N N . MET A 1 759 ? 71.720 -19.649 -163.358 1.00 49.72 759 MET A N 1
ATOM 6154 C CA . MET A 1 759 ? 72.619 -19.501 -164.510 1.00 49.72 759 MET A CA 1
ATOM 6155 C C . MET A 1 759 ? 74.105 -19.606 -164.120 1.00 49.72 759 MET A C 1
ATOM 6157 O O . MET A 1 759 ? 74.960 -19.798 -164.980 1.00 49.72 759 MET A O 1
ATOM 6161 N N . ILE A 1 760 ? 74.419 -19.499 -162.825 1.00 49.50 760 ILE A N 1
ATOM 6162 C CA . ILE A 1 760 ? 75.792 -19.525 -162.299 1.00 49.50 760 ILE A CA 1
ATOM 6163 C C . ILE A 1 760 ? 76.202 -20.966 -161.944 1.00 49.50 760 ILE A C 1
ATOM 6165 O O . ILE A 1 760 ? 77.272 -21.426 -162.352 1.00 49.50 760 ILE A O 1
ATOM 6169 N N . ALA A 1 761 ? 75.302 -21.716 -161.297 1.00 58.97 761 ALA A N 1
ATOM 6170 C CA . ALA A 1 761 ? 75.557 -23.053 -160.746 1.00 58.97 761 ALA A CA 1
ATOM 6171 C C . ALA A 1 761 ? 75.977 -24.145 -161.764 1.00 58.97 761 ALA A C 1
ATOM 6173 O O . ALA A 1 761 ? 76.493 -25.193 -161.364 1.00 58.97 761 ALA A O 1
ATOM 6174 N N . GLU A 1 762 ? 75.769 -23.939 -163.070 1.00 53.47 762 GLU A N 1
ATOM 6175 C CA . GLU A 1 762 ? 76.199 -24.887 -164.113 1.00 53.47 762 GLU A CA 1
ATOM 6176 C C . GLU A 1 762 ? 77.596 -24.579 -164.685 1.00 53.47 762 GLU A C 1
ATOM 6178 O O . GLU A 1 762 ? 78.298 -25.501 -165.104 1.00 53.47 762 GLU A O 1
ATOM 6183 N N . MET A 1 763 ? 78.060 -23.322 -164.639 1.00 49.81 763 MET A N 1
ATOM 6184 C CA . MET A 1 763 ? 79.391 -22.940 -165.139 1.00 49.81 763 MET A CA 1
ATOM 6185 C C . MET A 1 763 ? 80.517 -23.252 -164.138 1.00 49.81 763 MET A C 1
ATOM 6187 O O . MET A 1 763 ? 81.579 -23.745 -164.533 1.00 49.81 763 MET A O 1
ATOM 6191 N N . GLU A 1 764 ? 80.279 -23.033 -162.841 1.00 51.50 764 GLU A N 1
ATOM 6192 C CA . GLU A 1 764 ? 81.268 -23.232 -161.763 1.00 51.50 764 GLU A CA 1
ATOM 6193 C C . GLU A 1 764 ? 81.813 -24.670 -161.708 1.00 51.50 764 GLU A C 1
ATOM 6195 O O . GLU A 1 764 ? 82.991 -24.905 -161.424 1.00 51.50 764 GLU A O 1
ATOM 6200 N N . LYS A 1 765 ? 80.976 -25.649 -162.071 1.00 50.75 765 LYS A N 1
ATOM 6201 C CA . LYS A 1 765 ? 81.240 -27.093 -161.954 1.00 50.75 765 LYS A CA 1
ATOM 6202 C C . LYS A 1 765 ? 82.381 -27.620 -162.842 1.00 50.75 765 LYS A C 1
ATOM 6204 O O . LYS A 1 765 ? 82.763 -28.783 -162.717 1.00 50.75 765 LYS A O 1
ATOM 6209 N N . SER A 1 766 ? 82.919 -26.786 -163.736 1.00 48.31 766 SER A N 1
ATOM 6210 C CA . SER A 1 766 ? 84.000 -27.134 -164.671 1.00 48.31 766 SER A CA 1
ATOM 6211 C C . SER A 1 766 ? 85.353 -26.477 -164.348 1.00 48.31 766 SER A C 1
ATOM 6213 O O . SER A 1 766 ? 86.398 -27.092 -164.573 1.00 48.31 766 SER A O 1
ATOM 6215 N N . VAL A 1 767 ? 85.356 -25.267 -163.773 1.00 43.91 767 VAL A N 1
ATOM 6216 C CA . VAL A 1 767 ? 86.582 -24.480 -163.519 1.00 43.91 767 VAL A CA 1
ATOM 6217 C C . VAL A 1 767 ? 87.355 -24.999 -162.301 1.00 43.91 767 VAL A C 1
ATOM 6219 O O . VAL A 1 767 ? 88.587 -25.008 -162.320 1.00 43.91 767 VAL A O 1
ATOM 6222 N N . TYR A 1 768 ? 86.655 -25.582 -161.320 1.00 47.88 768 TYR A N 1
ATOM 6223 C CA . TYR A 1 768 ? 87.226 -26.241 -160.130 1.00 47.88 768 TYR A CA 1
ATOM 6224 C C . TYR A 1 768 ? 88.232 -27.382 -160.411 1.00 47.88 768 TYR A C 1
ATOM 6226 O O . TYR A 1 768 ? 88.822 -27.926 -159.481 1.00 47.88 768 TYR A O 1
ATOM 6234 N N . ARG A 1 769 ? 88.472 -27.752 -161.678 1.00 45.97 769 ARG A N 1
ATOM 6235 C CA . ARG A 1 769 ? 89.543 -28.683 -162.081 1.00 45.97 769 ARG A CA 1
ATOM 6236 C C . ARG A 1 769 ? 90.881 -28.016 -162.437 1.00 45.97 769 ARG A C 1
ATOM 6238 O O . ARG A 1 769 ? 91.844 -28.747 -162.646 1.00 45.97 769 ARG A O 1
ATOM 6245 N N . ARG A 1 770 ? 90.974 -26.679 -162.526 1.00 46.31 770 ARG A N 1
ATOM 6246 C CA . ARG A 1 770 ? 92.222 -25.972 -162.908 1.00 46.31 770 ARG A CA 1
ATOM 6247 C C . ARG A 1 770 ? 92.959 -25.278 -161.754 1.00 46.31 770 ARG A C 1
ATOM 6249 O O . ARG A 1 770 ? 94.182 -25.226 -161.799 1.00 46.31 770 ARG A O 1
ATOM 6256 N N . GLU A 1 771 ? 92.280 -24.829 -160.696 1.00 38.00 771 GLU A N 1
ATOM 6257 C CA . GLU A 1 771 ? 92.951 -24.169 -159.551 1.00 38.00 771 GLU A CA 1
ATOM 6258 C C . GLU A 1 771 ? 93.819 -25.105 -158.688 1.00 38.00 771 GLU A C 1
ATOM 6260 O O . GLU A 1 771 ? 94.690 -24.644 -157.952 1.00 38.00 771 GLU A O 1
ATOM 6265 N N . SER A 1 772 ? 93.670 -26.428 -158.818 1.00 37.09 772 SER A N 1
ATOM 6266 C CA . SER A 1 772 ? 94.460 -27.408 -158.054 1.00 37.09 772 SER A CA 1
ATOM 6267 C C . SER A 1 772 ? 95.965 -27.439 -158.402 1.00 37.09 772 SER A C 1
ATOM 6269 O O . SER A 1 772 ? 96.685 -28.284 -157.867 1.00 37.09 772 SER A O 1
ATOM 6271 N N . ILE A 1 773 ? 96.458 -26.557 -159.285 1.00 34.44 773 ILE A N 1
ATOM 6272 C CA . ILE A 1 773 ? 97.873 -26.462 -159.695 1.00 34.44 773 ILE A CA 1
ATOM 6273 C C . ILE A 1 773 ? 98.391 -25.003 -159.647 1.00 34.44 773 ILE A C 1
ATOM 6275 O O . ILE A 1 773 ? 99.158 -24.574 -160.502 1.00 34.44 773 ILE A O 1
ATOM 6279 N N . ALA A 1 774 ? 97.989 -24.223 -158.634 1.00 34.84 774 ALA A N 1
ATOM 6280 C CA . ALA A 1 774 ? 98.506 -22.864 -158.392 1.00 34.84 774 ALA A CA 1
ATOM 6281 C C . ALA A 1 774 ? 98.710 -22.556 -156.889 1.00 34.84 774 ALA A C 1
ATOM 6283 O O . ALA A 1 774 ? 98.258 -21.543 -156.361 1.00 34.84 774 ALA A O 1
ATOM 6284 N N . THR A 1 775 ? 99.365 -23.462 -156.154 1.00 35.31 775 THR A N 1
ATOM 6285 C CA . THR A 1 775 ? 99.591 -23.282 -154.706 1.00 35.31 775 THR A CA 1
ATOM 6286 C C . THR A 1 775 ? 100.627 -22.195 -154.378 1.00 35.31 775 THR A C 1
ATOM 6288 O O . THR A 1 775 ? 101.685 -22.143 -155.000 1.00 35.31 775 THR A O 1
ATOM 6291 N N . ARG A 1 776 ? 100.377 -21.460 -153.272 1.00 31.64 776 ARG A N 1
ATOM 6292 C CA . ARG A 1 776 ? 101.238 -20.429 -152.625 1.00 31.64 776 ARG A CA 1
ATOM 6293 C C . ARG A 1 776 ? 101.143 -19.056 -153.335 1.00 31.64 776 ARG A C 1
ATOM 6295 O O . ARG A 1 776 ? 101.160 -18.985 -154.550 1.00 31.64 776 ARG A O 1
ATOM 6302 N N . THR A 1 777 ? 101.065 -17.918 -152.631 1.00 28.50 777 THR A N 1
ATOM 6303 C CA . THR A 1 777 ? 101.907 -17.549 -151.472 1.00 28.50 777 THR A CA 1
ATOM 6304 C C . THR A 1 777 ? 101.301 -16.439 -150.573 1.00 28.50 777 THR A C 1
ATOM 6306 O O . THR A 1 777 ? 100.998 -15.376 -151.091 1.00 28.50 777 THR A O 1
ATOM 6309 N N . LYS A 1 778 ? 101.297 -16.644 -149.232 1.00 32.22 778 LYS A N 1
ATOM 6310 C CA . LYS A 1 778 ? 101.113 -15.663 -148.106 1.00 32.22 778 LYS A CA 1
ATOM 6311 C C . LYS A 1 778 ? 99.726 -14.956 -147.988 1.00 32.22 778 LYS A C 1
ATOM 6313 O O . LYS A 1 778 ? 99.139 -14.643 -149.005 1.00 32.22 778 LYS A O 1
ATOM 6318 N N . THR A 1 779 ? 99.024 -14.738 -146.852 1.00 32.53 779 THR A N 1
ATOM 6319 C CA . THR A 1 779 ? 99.236 -14.556 -145.373 1.00 32.53 779 THR A CA 1
ATOM 6320 C C . THR A 1 779 ? 99.484 -13.105 -144.894 1.00 32.53 779 THR A C 1
ATOM 6322 O O . THR A 1 779 ? 100.351 -12.481 -145.489 1.00 32.53 779 THR A O 1
ATOM 6325 N N . LYS A 1 780 ? 98.934 -12.551 -143.777 1.00 36.00 780 LYS A N 1
ATOM 6326 C CA . LYS A 1 780 ? 97.881 -12.961 -142.781 1.00 36.00 780 LYS A CA 1
ATOM 6327 C C . LYS A 1 780 ? 97.709 -11.901 -141.639 1.00 36.00 780 LYS A C 1
ATOM 6329 O O . LYS A 1 780 ? 98.719 -11.386 -141.181 1.00 36.00 780 LYS A O 1
ATOM 6334 N N . GLY A 1 781 ? 96.504 -11.737 -141.049 1.00 38.22 781 GLY A N 1
ATOM 6335 C CA . GLY A 1 781 ? 96.263 -11.147 -139.691 1.00 38.22 781 GLY A CA 1
ATOM 6336 C C . GLY A 1 781 ? 96.003 -9.620 -139.613 1.00 38.22 781 GLY A C 1
ATOM 6337 O O . GLY A 1 781 ? 96.065 -8.976 -140.648 1.00 38.22 781 GLY A O 1
ATOM 6338 N N . LYS A 1 782 ? 95.727 -8.961 -138.459 1.00 42.00 782 LYS A N 1
ATOM 6339 C CA . LYS A 1 782 ? 95.279 -9.319 -137.067 1.00 42.00 782 LYS A CA 1
ATOM 6340 C C . LYS A 1 782 ? 95.031 -7.983 -136.279 1.00 42.00 782 LYS A C 1
ATOM 6342 O O . LYS A 1 782 ? 95.682 -7.014 -136.634 1.00 42.00 782 LYS A O 1
ATOM 6347 N N . GLY A 1 783 ? 94.241 -7.778 -135.202 1.00 38.41 783 GLY A N 1
ATOM 6348 C CA . GLY A 1 783 ? 93.162 -8.519 -134.505 1.00 38.41 783 GLY A CA 1
ATOM 6349 C C . GLY A 1 783 ? 93.326 -8.636 -132.957 1.00 38.41 783 GLY A C 1
ATOM 6350 O O . GLY A 1 783 ? 94.173 -9.418 -132.516 1.00 38.41 783 GLY A O 1
ATOM 6351 N N . GLY A 1 784 ? 92.508 -7.944 -132.127 1.00 37.81 784 GLY A N 1
ATOM 6352 C CA . GLY A 1 784 ? 92.461 -8.112 -130.645 1.00 37.81 784 GLY A CA 1
ATOM 6353 C C . GLY A 1 784 ? 91.596 -7.104 -129.836 1.00 37.81 784 GLY A C 1
ATOM 6354 O O . GLY A 1 784 ? 91.250 -6.051 -130.359 1.00 37.81 784 GLY A O 1
ATOM 6355 N N . GLY A 1 785 ? 91.272 -7.419 -128.562 1.00 38.56 785 GLY A N 1
ATOM 6356 C CA . GLY A 1 785 ? 90.609 -6.500 -127.602 1.00 38.56 785 GLY A CA 1
ATOM 6357 C C . GLY A 1 785 ? 89.792 -7.164 -126.468 1.00 38.56 785 GLY A C 1
ATOM 6358 O O . GLY A 1 785 ? 88.582 -7.313 -126.598 1.00 38.56 785 GLY A O 1
ATOM 6359 N N . GLN A 1 786 ? 90.416 -7.539 -125.340 1.00 43.19 786 GLN A N 1
ATOM 6360 C CA . GLN A 1 786 ? 89.748 -8.213 -124.203 1.00 43.19 786 GLN A CA 1
ATOM 6361 C C . GLN A 1 786 ? 90.324 -7.741 -122.851 1.00 43.19 786 GLN A C 1
ATOM 6363 O O . GLN A 1 786 ? 91.405 -8.180 -122.472 1.00 43.19 786 GLN A O 1
ATOM 6368 N N . MET A 1 787 ? 89.617 -6.855 -122.127 1.00 47.41 787 MET A N 1
ATOM 6369 C CA . MET A 1 787 ? 90.007 -6.432 -120.760 1.00 47.41 787 MET A CA 1
ATOM 6370 C C . MET A 1 787 ? 88.863 -5.839 -119.902 1.00 47.41 787 MET A C 1
ATOM 6372 O O . MET A 1 787 ? 88.819 -6.067 -118.698 1.00 47.41 787 MET A O 1
ATOM 6376 N N . SER A 1 788 ? 87.899 -5.107 -120.480 1.00 53.78 788 SER A N 1
ATOM 6377 C CA . SER A 1 788 ? 86.895 -4.348 -119.696 1.00 53.78 788 SER A CA 1
ATOM 6378 C C . SER A 1 788 ? 85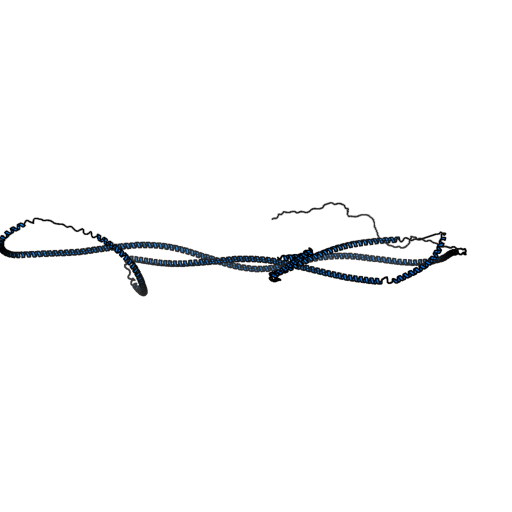.861 -5.194 -118.932 1.00 53.78 788 SER A C 1
ATOM 6380 O O . SER A 1 788 ? 85.227 -4.696 -118.002 1.00 53.78 788 SER A O 1
ATOM 6382 N N . LEU A 1 789 ? 85.690 -6.471 -119.289 1.00 54.62 789 LEU A N 1
ATOM 6383 C CA . LEU A 1 789 ? 84.646 -7.343 -118.734 1.00 54.62 789 LEU A CA 1
ATOM 6384 C C . LEU A 1 789 ? 84.888 -7.800 -117.284 1.00 54.62 789 LEU A C 1
ATOM 6386 O O . LEU A 1 789 ? 83.923 -8.118 -116.596 1.00 54.62 789 LEU A O 1
ATOM 6390 N N . GLN A 1 790 ? 86.133 -7.829 -116.790 1.00 52.91 790 GLN A N 1
ATOM 6391 C CA . GLN A 1 790 ? 86.412 -8.351 -115.441 1.00 52.91 790 GLN A CA 1
ATOM 6392 C C . GLN A 1 790 ? 86.028 -7.379 -114.312 1.00 52.91 790 GLN A C 1
ATOM 6394 O O . GLN A 1 790 ? 85.513 -7.826 -113.287 1.00 52.91 790 GLN A O 1
ATOM 6399 N N . ASN A 1 791 ? 86.184 -6.064 -114.500 1.00 60.97 791 ASN A N 1
ATOM 6400 C CA . ASN A 1 791 ? 85.858 -5.089 -113.449 1.00 60.97 791 ASN A CA 1
ATOM 6401 C C . ASN A 1 791 ? 84.341 -4.967 -113.216 1.00 60.97 791 ASN A C 1
ATOM 6403 O O . ASN A 1 791 ? 83.899 -4.911 -112.071 1.00 60.97 791 ASN A O 1
ATOM 6407 N N . ALA A 1 792 ? 83.528 -5.028 -114.277 1.00 64.44 792 ALA A N 1
ATOM 6408 C CA . ALA A 1 792 ? 82.066 -4.982 -114.163 1.00 64.44 792 ALA A CA 1
ATOM 6409 C C . ALA A 1 792 ? 81.490 -6.152 -113.334 1.00 64.44 792 ALA A C 1
ATOM 6411 O O . ALA A 1 792 ? 80.508 -5.985 -112.608 1.00 64.44 792 ALA A O 1
ATOM 6412 N N . ILE A 1 793 ? 82.123 -7.329 -113.395 1.00 64.12 793 ILE A N 1
ATOM 6413 C CA . ILE A 1 793 ? 81.716 -8.513 -112.623 1.00 64.12 793 ILE A CA 1
ATOM 6414 C C . ILE A 1 793 ? 82.003 -8.323 -111.123 1.00 64.12 793 ILE A C 1
ATOM 6416 O O . ILE A 1 793 ? 81.219 -8.779 -110.287 1.00 64.12 793 ILE A O 1
ATOM 6420 N N . ALA A 1 794 ? 83.078 -7.615 -110.760 1.00 68.06 794 ALA A N 1
ATOM 6421 C CA . ALA A 1 794 ? 83.437 -7.361 -109.364 1.00 68.06 794 ALA A CA 1
ATOM 6422 C C . ALA A 1 794 ? 82.397 -6.478 -108.646 1.00 68.06 794 ALA A C 1
ATOM 6424 O O . ALA A 1 794 ? 81.932 -6.841 -107.562 1.00 68.06 794 ALA A O 1
ATOM 6425 N N . ASP A 1 795 ? 81.964 -5.375 -109.265 1.00 65.69 795 ASP A N 1
ATOM 6426 C CA . ASP A 1 795 ? 80.977 -4.464 -108.664 1.00 65.69 795 ASP A CA 1
ATOM 6427 C C . ASP A 1 795 ? 79.571 -5.075 -108.581 1.00 65.69 795 ASP A C 1
ATOM 6429 O O . ASP A 1 795 ? 78.876 -4.890 -107.577 1.00 65.69 795 ASP A O 1
ATOM 6433 N N . LEU A 1 796 ? 79.165 -5.876 -109.574 1.00 66.88 796 LEU A N 1
ATOM 6434 C CA . LEU A 1 796 ? 77.928 -6.663 -109.494 1.00 66.88 796 LEU A CA 1
ATOM 6435 C C . LEU A 1 796 ? 77.986 -7.677 -108.342 1.00 66.88 796 LEU A C 1
ATOM 6437 O O . LEU A 1 796 ? 77.048 -7.766 -107.551 1.00 66.88 796 LEU A O 1
ATOM 6441 N N . THR A 1 797 ? 79.118 -8.367 -108.169 1.00 64.50 797 THR A N 1
ATOM 6442 C CA . THR A 1 797 ? 79.340 -9.307 -107.054 1.00 64.50 797 THR A CA 1
ATOM 6443 C C . THR A 1 797 ? 79.333 -8.606 -105.685 1.00 64.50 797 THR A C 1
ATOM 6445 O O . THR A 1 797 ? 79.031 -9.237 -104.670 1.00 64.50 797 THR A O 1
ATOM 6448 N N . LYS A 1 798 ? 79.643 -7.303 -105.632 1.00 73.44 798 LYS A N 1
ATOM 6449 C CA . LYS A 1 798 ? 79.575 -6.482 -104.413 1.00 73.44 798 LYS A CA 1
ATOM 6450 C C . LYS A 1 798 ? 78.134 -6.065 -104.095 1.00 73.44 798 LYS A C 1
ATOM 6452 O O . LYS A 1 798 ? 77.707 -6.239 -102.958 1.00 73.44 798 LYS A O 1
ATOM 6457 N N . LYS A 1 799 ? 77.368 -5.624 -105.102 1.00 70.94 799 LYS A N 1
ATOM 6458 C CA . LYS A 1 799 ? 75.937 -5.279 -104.971 1.00 70.94 799 LYS A CA 1
ATOM 6459 C C . LYS A 1 799 ? 75.065 -6.482 -104.608 1.00 70.94 799 LYS A C 1
ATOM 6461 O O . LYS A 1 799 ? 74.236 -6.370 -103.718 1.00 70.94 799 LYS A O 1
ATOM 6466 N N . ILE A 1 800 ? 75.314 -7.651 -105.206 1.00 67.62 800 ILE A N 1
ATOM 6467 C CA . ILE A 1 800 ? 74.641 -8.908 -104.824 1.00 67.62 800 ILE A CA 1
ATOM 6468 C C . ILE A 1 800 ? 74.878 -9.230 -103.337 1.00 67.62 800 ILE A C 1
ATOM 6470 O O . ILE A 1 800 ? 74.013 -9.795 -102.673 1.00 67.62 800 ILE A O 1
ATOM 6474 N N . ARG A 1 801 ? 76.041 -8.848 -102.792 1.00 74.69 801 ARG A N 1
ATOM 6475 C CA . ARG A 1 801 ? 76.400 -9.094 -101.391 1.00 74.69 801 ARG A CA 1
ATOM 6476 C C . ARG A 1 801 ? 75.729 -8.133 -100.411 1.00 74.69 801 ARG A C 1
ATOM 6478 O O . ARG A 1 801 ? 75.411 -8.579 -99.316 1.00 7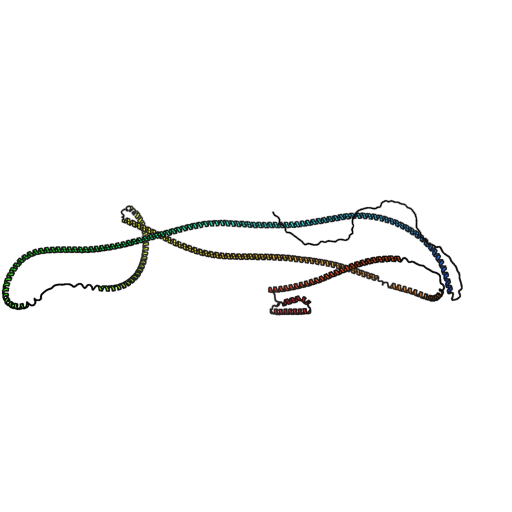4.69 801 ARG A O 1
ATOM 6485 N N . THR A 1 802 ? 75.487 -6.874 -100.790 1.00 72.56 802 THR A N 1
ATOM 6486 C CA . THR A 1 802 ? 74.655 -5.964 -99.981 1.00 72.56 802 THR A CA 1
ATOM 6487 C C . THR A 1 802 ? 73.198 -6.396 -100.038 1.00 72.56 802 THR A C 1
ATOM 6489 O O . THR A 1 802 ? 72.636 -6.653 -98.987 1.00 72.56 802 THR A O 1
ATOM 6492 N N . THR A 1 803 ? 72.644 -6.690 -101.222 1.00 71.19 803 THR A N 1
ATOM 6493 C CA . THR A 1 803 ? 71.252 -7.172 -101.327 1.00 71.19 803 THR A CA 1
ATOM 6494 C C . THR A 1 803 ? 71.000 -8.496 -100.602 1.00 71.19 803 THR A C 1
ATOM 6496 O O . THR A 1 803 ? 69.860 -8.782 -100.276 1.00 71.19 803 THR A O 1
ATOM 6499 N N . LEU A 1 804 ? 72.035 -9.305 -100.333 1.00 70.25 804 LEU A N 1
ATOM 6500 C CA . LEU A 1 804 ? 71.961 -10.510 -99.488 1.00 70.25 804 LEU A CA 1
ATOM 6501 C C . LEU A 1 804 ? 72.182 -10.246 -97.983 1.00 70.25 804 LEU A C 1
ATOM 6503 O O . LEU A 1 804 ? 71.968 -11.162 -97.192 1.00 70.25 804 LEU A O 1
ATOM 6507 N N . SER A 1 805 ? 72.619 -9.048 -97.581 1.00 78.06 805 SER A N 1
ATOM 6508 C CA . SER A 1 805 ? 72.485 -8.547 -96.202 1.00 78.06 805 SER A CA 1
ATOM 6509 C C . SER A 1 805 ? 71.085 -7.978 -96.018 1.00 78.06 805 SER A C 1
ATOM 6511 O O . SER A 1 805 ? 70.358 -8.447 -95.153 1.00 78.06 805 SER A O 1
ATOM 6513 N N . ASP A 1 806 ? 70.667 -7.100 -96.934 1.00 74.25 806 ASP A N 1
ATOM 6514 C CA . ASP A 1 806 ? 69.344 -6.478 -96.956 1.00 74.25 806 ASP A CA 1
ATOM 6515 C C . ASP A 1 806 ? 68.232 -7.551 -96.935 1.00 74.25 806 ASP A C 1
ATOM 6517 O O . ASP A 1 806 ? 67.291 -7.449 -96.154 1.00 74.25 806 ASP A O 1
ATOM 6521 N N . LEU A 1 807 ? 68.373 -8.648 -97.704 1.00 72.31 807 LEU A N 1
ATOM 6522 C CA . LEU A 1 807 ? 67.431 -9.779 -97.648 1.00 72.31 807 LEU A CA 1
ATOM 6523 C C . LEU A 1 807 ? 67.412 -10.488 -96.289 1.00 72.31 807 LEU A C 1
ATOM 6525 O O . LEU A 1 807 ? 66.360 -10.951 -95.880 1.00 72.31 807 LEU A O 1
ATOM 6529 N N . ARG A 1 808 ? 68.553 -10.599 -95.597 1.00 76.50 808 ARG A N 1
ATOM 6530 C CA . ARG A 1 808 ? 68.650 -11.277 -94.291 1.00 76.50 808 ARG A CA 1
ATOM 6531 C C . ARG A 1 808 ? 68.121 -10.420 -93.154 1.00 76.50 808 ARG A C 1
ATOM 6533 O O . ARG A 1 808 ? 67.576 -10.964 -92.202 1.00 76.50 808 ARG A O 1
ATOM 6540 N N . GLU A 1 809 ? 68.280 -9.108 -93.261 1.00 76.62 809 GLU A N 1
ATOM 6541 C CA . GLU A 1 809 ? 67.644 -8.139 -92.373 1.00 76.62 809 GLU A CA 1
ATOM 6542 C C . GLU A 1 809 ? 66.124 -8.175 -92.605 1.00 76.62 809 GLU A C 1
ATOM 6544 O O . GLU A 1 809 ? 65.377 -8.358 -91.650 1.00 76.62 809 GLU A O 1
ATOM 6549 N N . CYS A 1 810 ? 65.657 -8.218 -93.862 1.00 74.88 810 CYS A N 1
ATOM 6550 C CA . CYS A 1 810 ? 64.249 -8.492 -94.172 1.00 74.88 810 CYS A CA 1
ATOM 6551 C C . CYS A 1 810 ? 63.759 -9.879 -93.706 1.00 74.88 810 CYS A C 1
ATOM 6553 O O . CYS A 1 810 ? 62.630 -9.973 -93.239 1.00 74.88 810 CYS A O 1
ATOM 6555 N N . ASP A 1 811 ? 64.560 -10.947 -93.783 1.00 74.81 811 ASP A N 1
ATOM 6556 C CA . ASP A 1 811 ? 64.193 -12.277 -93.263 1.00 74.81 811 ASP A CA 1
ATOM 6557 C C . ASP A 1 811 ? 64.134 -12.285 -91.720 1.00 74.81 811 ASP A C 1
ATOM 6559 O O . ASP A 1 811 ? 63.310 -12.988 -91.135 1.00 74.81 811 ASP A O 1
ATOM 6563 N N . GLN A 1 812 ? 64.968 -11.486 -91.040 1.00 77.44 812 GLN A N 1
ATOM 6564 C CA . GLN A 1 812 ? 64.891 -11.277 -89.588 1.00 77.44 812 GLN A CA 1
ATOM 6565 C C . GLN A 1 812 ? 63.677 -10.425 -89.194 1.00 77.44 812 GLN A C 1
ATOM 6567 O O . GLN A 1 812 ? 62.986 -10.770 -88.234 1.00 77.44 812 GLN A O 1
ATOM 6572 N N . ASP A 1 813 ? 63.352 -9.382 -89.955 1.00 76.31 813 ASP A N 1
ATOM 6573 C CA . ASP A 1 813 ? 62.126 -8.601 -89.774 1.00 76.31 813 ASP A CA 1
ATOM 6574 C C . ASP A 1 813 ? 60.882 -9.460 -90.045 1.00 76.31 813 ASP A C 1
ATOM 6576 O O . ASP A 1 813 ? 59.943 -9.453 -89.255 1.00 76.31 813 ASP A O 1
ATOM 6580 N N . VAL A 1 814 ? 60.888 -10.306 -91.080 1.00 77.88 814 VAL A N 1
ATOM 6581 C CA . VAL A 1 814 ? 59.829 -11.300 -91.321 1.00 77.88 814 VAL A CA 1
ATOM 6582 C C . VAL A 1 814 ? 59.763 -12.326 -90.185 1.00 77.88 814 VAL A C 1
ATOM 6584 O O . VAL A 1 814 ? 58.664 -12.680 -89.770 1.00 77.88 814 VAL A O 1
ATOM 6587 N N . GLY A 1 815 ? 60.890 -12.759 -89.614 1.00 77.56 815 GLY A N 1
ATOM 6588 C CA . GLY A 1 815 ? 60.921 -13.654 -88.450 1.00 77.56 815 GLY A CA 1
ATOM 6589 C C . GLY A 1 815 ? 60.392 -13.018 -87.155 1.00 77.56 815 GLY A C 1
ATOM 6590 O O . GLY A 1 815 ? 59.701 -13.676 -86.369 1.00 77.56 815 GLY A O 1
ATOM 6591 N N . THR A 1 816 ? 60.650 -11.727 -86.926 1.00 78.50 816 THR A N 1
ATOM 6592 C CA . THR A 1 816 ? 60.076 -10.981 -85.788 1.00 78.50 816 THR A CA 1
ATOM 6593 C C . THR A 1 816 ? 58.603 -10.631 -86.017 1.00 78.50 816 THR A C 1
ATOM 6595 O O . THR A 1 816 ? 57.807 -10.687 -85.079 1.00 78.50 816 THR A O 1
ATOM 6598 N N . LEU A 1 817 ? 58.187 -10.386 -87.263 1.00 75.25 817 LEU A N 1
ATOM 6599 C CA . LEU A 1 817 ? 56.781 -10.245 -87.651 1.00 75.25 817 LEU A CA 1
ATOM 6600 C C . LEU A 1 817 ? 56.011 -11.572 -87.564 1.00 75.25 817 LEU A C 1
ATOM 6602 O O . LEU A 1 817 ? 54.862 -11.568 -87.141 1.00 75.25 817 LEU A O 1
ATOM 6606 N N . GLN A 1 818 ? 56.630 -12.714 -87.871 1.00 77.75 818 GLN A N 1
ATOM 6607 C CA . GLN A 1 818 ? 56.026 -14.041 -87.691 1.00 77.75 818 GLN A CA 1
ATOM 6608 C C . GLN A 1 818 ? 55.907 -14.415 -86.209 1.00 77.75 818 GLN A C 1
ATOM 6610 O O . GLN A 1 818 ? 54.842 -14.827 -85.769 1.00 77.75 818 GLN A O 1
ATOM 6615 N N . SER A 1 819 ? 56.941 -14.194 -85.394 1.00 77.38 819 SER A N 1
ATOM 6616 C CA . SER A 1 819 ? 56.859 -14.473 -83.949 1.00 77.38 819 SER A CA 1
ATOM 6617 C C . SER A 1 819 ? 55.954 -13.492 -83.182 1.00 77.38 819 SER A C 1
ATOM 6619 O O . SER A 1 819 ? 55.311 -13.887 -82.204 1.00 77.38 819 SER A O 1
ATOM 6621 N N . SER A 1 820 ? 55.811 -12.242 -83.639 1.00 77.19 820 SER A N 1
ATOM 6622 C CA . SER A 1 820 ? 54.767 -11.333 -83.135 1.00 77.19 820 SER A CA 1
ATOM 6623 C C . SER A 1 820 ? 53.368 -11.703 -83.646 1.00 77.19 820 SER A C 1
ATOM 6625 O O . SER A 1 820 ? 52.417 -11.649 -82.870 1.00 77.19 820 SER A O 1
ATOM 6627 N N . HIS A 1 821 ? 53.227 -12.180 -84.886 1.00 80.88 821 HIS A N 1
ATOM 6628 C CA . HIS A 1 821 ? 51.975 -12.747 -85.394 1.00 80.88 821 HIS A CA 1
ATOM 6629 C C . HIS A 1 821 ? 51.543 -13.988 -84.599 1.00 80.88 821 HIS A C 1
ATOM 6631 O O . HIS A 1 821 ? 50.388 -14.075 -84.202 1.00 80.88 821 HIS A O 1
ATOM 6637 N N . ASP A 1 822 ? 52.452 -14.914 -84.292 1.00 80.69 822 ASP A N 1
ATOM 6638 C CA . ASP A 1 822 ? 52.132 -16.154 -83.574 1.00 80.69 822 ASP A CA 1
ATOM 6639 C C . ASP A 1 822 ? 51.870 -15.920 -82.077 1.00 80.69 822 ASP A C 1
ATOM 6641 O O . ASP A 1 822 ? 51.016 -16.582 -81.476 1.00 80.69 822 ASP A O 1
ATOM 6645 N N . SER A 1 823 ? 52.526 -14.927 -81.465 1.00 83.50 823 SER A N 1
ATOM 6646 C CA . SER A 1 823 ? 52.178 -14.480 -80.107 1.00 83.50 823 SER A CA 1
ATOM 6647 C C . SER A 1 823 ? 50.853 -13.705 -80.060 1.00 83.50 823 SER A C 1
ATOM 6649 O O . SER A 1 823 ? 50.092 -13.875 -79.109 1.00 83.50 823 SER A O 1
ATOM 6651 N N . LEU A 1 824 ? 50.496 -12.947 -81.104 1.00 77.94 824 LEU A N 1
ATOM 6652 C CA . LEU A 1 824 ? 49.151 -12.373 -81.258 1.00 77.94 824 LEU A CA 1
ATOM 6653 C C . LEU A 1 824 ? 48.088 -13.439 -81.563 1.00 77.94 824 LEU A C 1
ATOM 6655 O O . LEU A 1 824 ? 46.976 -13.343 -81.053 1.00 77.94 824 LEU A O 1
ATOM 6659 N N . ALA A 1 825 ? 48.412 -14.476 -82.338 1.00 80.19 825 ALA A N 1
ATOM 6660 C CA . ALA A 1 825 ? 47.501 -15.570 -82.669 1.00 80.19 825 ALA A CA 1
ATOM 6661 C C . ALA A 1 825 ? 47.214 -16.464 -81.453 1.00 80.19 825 ALA A C 1
ATOM 6663 O O . ALA A 1 825 ? 46.071 -16.863 -81.242 1.00 80.19 825 ALA A O 1
ATOM 6664 N N . THR A 1 826 ? 48.217 -16.729 -80.611 1.00 82.25 826 THR A N 1
ATOM 6665 C CA . THR A 1 826 ? 48.020 -17.429 -79.329 1.00 82.25 826 THR A CA 1
ATOM 6666 C C . THR A 1 826 ? 47.265 -16.566 -78.318 1.00 82.25 826 THR A C 1
ATOM 6668 O O . THR A 1 826 ? 46.326 -17.064 -77.701 1.00 82.25 826 THR A O 1
ATOM 6671 N N . GLN A 1 827 ? 47.551 -15.260 -78.224 1.00 80.19 827 GLN A N 1
ATOM 6672 C CA . GLN A 1 827 ? 46.730 -14.330 -77.431 1.00 80.19 827 GLN A CA 1
ATOM 6673 C C . GLN A 1 827 ? 45.277 -14.268 -77.926 1.00 80.19 827 GLN A C 1
ATOM 6675 O O . GLN A 1 827 ? 44.362 -14.285 -77.107 1.00 80.19 827 GLN A O 1
ATOM 6680 N N . LEU A 1 828 ? 45.039 -14.268 -79.242 1.00 77.94 828 LEU A N 1
ATOM 6681 C CA . LEU A 1 828 ? 43.698 -14.375 -79.823 1.00 77.94 828 LEU A CA 1
ATOM 6682 C C . LEU A 1 828 ? 43.039 -15.718 -79.500 1.00 77.94 828 LEU A C 1
ATOM 6684 O O . LEU A 1 828 ? 41.859 -15.735 -79.167 1.00 77.94 828 LEU A O 1
ATOM 6688 N N . GLN A 1 829 ? 43.774 -16.831 -79.548 1.00 82.75 829 GLN A N 1
ATOM 6689 C CA . GLN A 1 829 ? 43.237 -18.155 -79.235 1.00 82.75 829 GLN A CA 1
ATOM 6690 C C . GLN A 1 829 ? 42.856 -18.290 -77.753 1.00 82.75 829 GLN A C 1
ATOM 6692 O O . GLN A 1 829 ? 41.801 -18.848 -77.445 1.00 82.75 829 GLN A O 1
ATOM 6697 N N . ASP A 1 830 ? 43.655 -17.744 -76.837 1.00 80.31 830 ASP A N 1
ATOM 6698 C CA . ASP A 1 830 ? 43.340 -17.738 -75.406 1.00 80.31 830 ASP A CA 1
ATOM 6699 C C . ASP A 1 830 ? 42.280 -16.675 -75.048 1.00 80.31 830 ASP A C 1
ATOM 6701 O O . ASP A 1 830 ? 41.431 -16.915 -74.184 1.00 80.31 830 ASP A O 1
ATOM 6705 N N . ALA A 1 831 ? 42.202 -15.561 -75.786 1.00 75.62 831 ALA A N 1
ATOM 6706 C CA . ALA A 1 831 ? 41.057 -14.650 -75.740 1.00 75.62 831 ALA A CA 1
ATOM 6707 C C . ALA A 1 831 ? 39.770 -15.351 -76.219 1.00 75.62 831 ALA A C 1
ATOM 6709 O O . ALA A 1 831 ? 38.768 -15.326 -75.515 1.00 75.62 831 ALA A O 1
ATOM 6710 N N . THR A 1 832 ? 39.793 -16.073 -77.344 1.00 78.06 832 THR A N 1
ATOM 6711 C CA . THR A 1 832 ? 38.643 -16.862 -77.828 1.00 78.06 832 THR A CA 1
ATOM 6712 C C . THR A 1 832 ? 38.262 -17.980 -76.849 1.00 78.06 832 THR A C 1
ATOM 6714 O O . THR A 1 832 ? 37.079 -18.214 -76.626 1.00 78.06 832 THR A O 1
ATOM 6717 N N . ARG A 1 833 ? 39.229 -18.639 -76.192 1.00 81.56 833 ARG A N 1
ATOM 6718 C CA . ARG A 1 833 ? 38.950 -19.619 -75.123 1.00 81.56 833 ARG A CA 1
ATOM 6719 C C . ARG A 1 833 ? 38.353 -18.991 -73.870 1.00 81.56 833 ARG A C 1
ATOM 6721 O O . ARG A 1 833 ? 37.486 -19.605 -73.257 1.00 81.56 833 ARG A O 1
ATOM 6728 N N . SER A 1 834 ? 38.811 -17.808 -73.466 1.00 79.81 834 SER A N 1
ATOM 6729 C CA . SER A 1 834 ? 38.241 -17.109 -72.309 1.00 79.81 834 SER A CA 1
ATOM 6730 C C . SER A 1 834 ? 36.850 -16.549 -72.613 1.00 79.81 834 SER A C 1
ATOM 6732 O O . SER A 1 834 ? 35.983 -16.675 -71.757 1.00 79.81 834 SER A O 1
ATOM 6734 N N . ILE A 1 835 ? 36.596 -16.070 -73.837 1.00 78.88 835 ILE A N 1
ATOM 6735 C CA . ILE A 1 835 ? 35.256 -15.726 -74.337 1.00 78.88 835 ILE A CA 1
ATOM 6736 C C . ILE A 1 835 ? 34.355 -16.965 -74.334 1.00 78.88 835 ILE A C 1
ATOM 6738 O O . ILE A 1 835 ? 33.355 -16.956 -73.631 1.00 78.88 835 ILE A O 1
ATOM 6742 N N . GLY A 1 836 ? 34.739 -18.076 -74.971 1.00 80.06 836 GLY A N 1
ATOM 6743 C CA . GLY A 1 836 ? 33.943 -19.314 -74.943 1.00 80.06 836 GLY A CA 1
ATOM 6744 C C . GLY A 1 836 ? 33.744 -19.888 -73.529 1.00 80.06 836 GLY A C 1
ATOM 6745 O O . GLY A 1 836 ? 32.707 -20.467 -73.214 1.00 80.06 836 GLY A O 1
ATOM 6746 N N . GLY A 1 837 ? 34.713 -19.680 -72.632 1.00 79.69 837 GLY A N 1
ATOM 6747 C CA . GLY A 1 837 ? 34.620 -20.009 -71.207 1.00 79.69 837 GLY A CA 1
ATOM 6748 C C . GLY A 1 837 ? 33.792 -19.024 -70.369 1.00 79.69 837 GLY A C 1
ATOM 6749 O O . GLY A 1 837 ? 33.477 -19.337 -69.219 1.00 79.69 837 GLY A O 1
ATOM 6750 N N . LEU A 1 838 ? 33.447 -17.854 -70.914 1.00 77.25 838 LEU A N 1
ATOM 6751 C CA . LEU A 1 838 ? 32.476 -16.904 -70.370 1.00 77.25 838 LEU A CA 1
ATOM 6752 C C . LEU A 1 838 ? 31.087 -17.169 -70.960 1.00 77.25 838 LEU A C 1
ATOM 6754 O O . LEU A 1 838 ? 30.156 -17.301 -70.181 1.00 77.25 838 LEU A O 1
ATOM 6758 N N . GLU A 1 839 ? 30.960 -17.390 -72.270 1.00 75.00 839 GLU A N 1
ATOM 6759 C CA . GLU A 1 839 ? 29.722 -17.818 -72.946 1.00 75.00 839 GLU A CA 1
ATOM 6760 C C . GLU A 1 839 ? 29.164 -19.115 -72.334 1.00 75.00 839 GLU A C 1
ATOM 6762 O O . GLU A 1 839 ? 27.971 -19.222 -72.064 1.00 75.00 839 GLU A O 1
ATOM 6767 N N . ALA A 1 840 ? 30.025 -20.093 -72.022 1.00 78.69 840 ALA A N 1
ATOM 6768 C CA . ALA A 1 840 ? 29.614 -21.316 -71.331 1.00 78.69 840 ALA A CA 1
ATOM 6769 C C . ALA A 1 840 ? 29.108 -21.058 -69.897 1.00 78.69 840 ALA A C 1
ATOM 6771 O O . ALA A 1 840 ? 28.186 -21.736 -69.441 1.00 78.69 840 ALA A O 1
ATOM 6772 N N . LYS A 1 841 ? 29.675 -20.069 -69.189 1.00 77.44 841 LYS A N 1
ATOM 6773 C CA . LYS A 1 841 ? 29.205 -19.652 -67.856 1.00 77.44 841 LYS A CA 1
ATOM 6774 C C . LYS A 1 841 ? 27.932 -18.824 -67.939 1.00 77.44 841 LYS A C 1
ATOM 6776 O O . LYS A 1 841 ? 27.074 -18.978 -67.085 1.00 77.44 841 LYS A O 1
ATOM 6781 N N . GLU A 1 842 ? 27.787 -17.987 -68.958 1.00 77.06 842 GLU A N 1
ATOM 6782 C CA . GLU A 1 842 ? 26.570 -17.235 -69.243 1.00 77.06 842 GLU A CA 1
ATOM 6783 C C . GLU A 1 842 ? 25.426 -18.199 -69.569 1.00 77.06 842 GLU A C 1
ATOM 6785 O O . GLU A 1 842 ? 24.371 -18.108 -68.956 1.00 77.06 842 GLU A O 1
ATOM 6790 N N . ALA A 1 843 ? 25.654 -19.211 -70.409 1.00 80.31 843 ALA A N 1
ATOM 6791 C CA . ALA A 1 843 ? 24.682 -20.271 -70.675 1.00 80.31 843 ALA A CA 1
ATOM 6792 C C . ALA A 1 843 ? 24.319 -21.084 -69.414 1.00 80.31 843 ALA A C 1
ATOM 6794 O O . ALA A 1 843 ? 23.150 -21.426 -69.219 1.00 80.31 843 ALA A O 1
ATOM 6795 N N . GLN A 1 844 ? 25.287 -21.370 -68.531 1.00 83.06 844 GLN A N 1
ATOM 6796 C CA . GLN A 1 844 ? 25.014 -21.996 -67.230 1.00 83.06 844 GLN A CA 1
ATOM 6797 C C . GLN A 1 844 ? 24.193 -21.082 -66.313 1.00 83.06 844 GLN A C 1
ATOM 6799 O O . GLN A 1 844 ? 23.170 -21.522 -65.801 1.00 83.06 844 GLN A O 1
ATOM 6804 N N . LEU A 1 845 ? 24.577 -19.814 -66.154 1.00 79.25 845 LEU A N 1
ATOM 6805 C CA . LEU A 1 845 ? 23.875 -18.842 -65.312 1.00 79.25 845 LEU A CA 1
ATOM 6806 C C . LEU A 1 845 ? 22.471 -18.532 -65.840 1.00 79.25 845 LEU A C 1
ATOM 6808 O O . LEU A 1 845 ? 21.538 -18.455 -65.050 1.00 79.25 845 LEU A O 1
ATOM 6812 N N . LEU A 1 846 ? 22.286 -18.425 -67.158 1.00 82.25 846 LEU A N 1
ATOM 6813 C CA . LEU A 1 846 ? 20.970 -18.296 -67.784 1.00 82.25 846 LEU A CA 1
ATOM 6814 C C . LEU A 1 846 ? 20.110 -19.534 -67.508 1.00 82.25 846 LEU A C 1
ATOM 6816 O O . LEU A 1 846 ? 18.956 -19.378 -67.130 1.00 82.25 846 LEU A O 1
ATOM 6820 N N . SER A 1 847 ? 20.666 -20.747 -67.606 1.00 82.12 847 SER A N 1
ATOM 6821 C CA . SER A 1 847 ? 19.963 -21.986 -67.235 1.00 82.12 847 SER A CA 1
ATOM 6822 C C . SER A 1 847 ? 19.612 -22.035 -65.739 1.00 82.12 847 SER A C 1
ATOM 6824 O O . SER A 1 847 ? 18.496 -22.403 -65.367 1.00 82.12 847 SER A O 1
ATOM 6826 N N . GLU A 1 848 ? 20.520 -21.609 -64.858 1.00 79.50 848 GLU A N 1
ATOM 6827 C CA . GLU A 1 848 ? 20.268 -21.520 -63.416 1.00 79.50 848 GLU A CA 1
ATOM 6828 C C . GLU A 1 848 ? 19.166 -20.501 -63.101 1.00 79.50 848 GLU A C 1
ATOM 6830 O O . GLU A 1 848 ? 18.221 -20.846 -62.388 1.00 79.50 848 GLU A O 1
ATOM 6835 N N . ILE A 1 849 ? 19.218 -19.305 -63.701 1.00 76.06 849 ILE A N 1
ATOM 6836 C CA . ILE A 1 849 ? 18.172 -18.274 -63.627 1.00 76.06 849 ILE A CA 1
ATOM 6837 C C . ILE A 1 849 ? 16.837 -18.829 -64.131 1.00 76.06 849 ILE A C 1
ATOM 6839 O O . ILE A 1 849 ? 15.833 -18.677 -63.440 1.00 76.06 849 ILE A O 1
ATOM 6843 N N . ASP A 1 850 ? 16.806 -19.539 -65.260 1.00 75.00 850 ASP A N 1
ATOM 6844 C CA . ASP A 1 850 ? 15.581 -20.135 -65.803 1.00 75.00 850 ASP A CA 1
ATOM 6845 C C . ASP A 1 850 ? 14.992 -21.189 -64.850 1.00 75.00 850 ASP A C 1
ATOM 6847 O O . ASP A 1 850 ? 13.786 -21.199 -64.588 1.00 75.00 850 ASP A O 1
ATOM 6851 N N . THR A 1 851 ? 15.823 -22.052 -64.250 1.00 77.12 851 THR A N 1
ATOM 6852 C CA . THR A 1 851 ? 15.338 -23.007 -63.236 1.00 77.12 851 THR A CA 1
ATOM 6853 C C . THR A 1 851 ? 14.906 -22.325 -61.937 1.00 77.12 851 THR A C 1
ATOM 6855 O O . THR A 1 851 ? 13.996 -22.824 -61.269 1.00 77.12 851 THR A O 1
ATOM 6858 N N . PHE A 1 852 ? 15.514 -21.195 -61.566 1.00 76.94 852 PHE A N 1
ATOM 6859 C CA . PHE A 1 852 ? 15.135 -20.41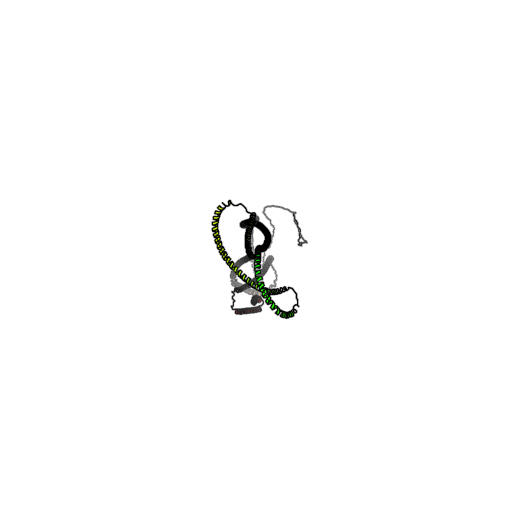7 -60.389 1.00 76.94 852 PHE A CA 1
ATOM 6860 C C . PHE A 1 852 ? 13.814 -19.673 -60.615 1.00 76.94 852 PHE A C 1
ATOM 6862 O O . PHE A 1 852 ? 12.917 -19.770 -59.781 1.00 76.94 852 PHE A O 1
ATOM 6869 N N . MET A 1 853 ? 13.636 -19.040 -61.777 1.00 73.50 853 MET A N 1
ATOM 6870 C CA . MET A 1 853 ? 12.384 -18.412 -62.205 1.00 73.50 853 MET A CA 1
ATOM 6871 C C . MET A 1 853 ? 11.236 -19.422 -62.216 1.00 73.50 853 MET A C 1
ATOM 6873 O O . MET A 1 853 ? 10.225 -19.195 -61.555 1.00 73.50 853 MET A O 1
ATOM 6877 N N . ARG A 1 854 ? 11.422 -20.594 -62.841 1.00 75.38 854 ARG A N 1
ATOM 6878 C CA . ARG A 1 854 ? 10.415 -21.674 -62.839 1.00 75.38 854 ARG A CA 1
ATOM 6879 C C . ARG A 1 854 ? 10.080 -22.156 -61.418 1.00 75.38 854 ARG A C 1
ATOM 6881 O O . ARG A 1 854 ? 8.914 -22.405 -61.118 1.00 75.38 854 ARG A O 1
ATOM 6888 N N . LYS A 1 855 ? 11.061 -22.239 -60.504 1.00 76.00 855 LYS A N 1
ATOM 6889 C CA . LYS A 1 855 ? 10.817 -22.541 -59.075 1.00 76.00 855 LYS A CA 1
ATOM 6890 C C . LYS A 1 855 ? 10.023 -21.429 -58.380 1.00 76.00 855 LYS A C 1
ATOM 6892 O O . LYS A 1 855 ? 9.079 -21.733 -57.652 1.00 76.00 855 LYS A O 1
ATOM 6897 N N . CYS A 1 856 ? 10.359 -20.162 -58.614 1.00 74.31 856 CYS A N 1
ATOM 6898 C CA . CYS A 1 856 ? 9.635 -19.012 -58.071 1.00 74.31 856 CYS A CA 1
ATOM 6899 C C . CYS A 1 856 ? 8.186 -18.952 -58.571 1.00 74.31 856 CYS A C 1
ATOM 6901 O O . CYS A 1 856 ? 7.281 -18.750 -57.764 1.00 74.31 856 CYS A O 1
ATOM 6903 N N . GLU A 1 857 ? 7.941 -19.202 -59.858 1.00 73.56 857 GLU A N 1
ATOM 6904 C CA . GLU A 1 857 ? 6.594 -19.314 -60.429 1.00 73.56 857 GLU A CA 1
ATOM 6905 C C . GLU A 1 857 ? 5.801 -20.471 -59.808 1.00 73.56 857 GLU A C 1
ATOM 6907 O O . GLU A 1 857 ? 4.624 -20.312 -59.480 1.00 73.56 857 GLU A O 1
ATOM 6912 N N . LEU A 1 858 ? 6.429 -21.631 -59.595 1.00 76.38 858 LEU A N 1
ATOM 6913 C CA . LEU A 1 858 ? 5.777 -22.794 -58.988 1.00 76.38 858 LEU A CA 1
ATOM 6914 C C . LEU A 1 858 ? 5.404 -22.515 -57.518 1.00 76.38 858 LEU A C 1
ATOM 6916 O O . LEU A 1 858 ? 4.265 -22.763 -57.118 1.00 76.38 858 LEU A O 1
ATOM 6920 N N . ILE A 1 859 ? 6.298 -21.890 -56.743 1.00 76.75 859 ILE A N 1
ATOM 6921 C CA . ILE A 1 859 ? 6.039 -21.446 -55.359 1.00 76.75 859 ILE A CA 1
ATOM 6922 C C . ILE A 1 859 ? 4.962 -20.347 -55.313 1.00 76.75 859 ILE A C 1
ATOM 6924 O O . ILE A 1 859 ? 4.079 -20.379 -54.450 1.00 76.75 859 ILE A O 1
ATOM 6928 N N . ALA A 1 860 ? 4.972 -19.394 -56.250 1.00 73.88 860 ALA A N 1
ATOM 6929 C CA . ALA A 1 860 ? 3.948 -18.353 -56.356 1.00 73.88 860 ALA A CA 1
ATOM 6930 C C . ALA A 1 860 ? 2.563 -18.950 -56.666 1.00 73.88 860 ALA A C 1
ATOM 6932 O O . ALA A 1 860 ? 1.573 -18.596 -56.027 1.00 73.88 860 ALA A O 1
ATOM 6933 N N . ASN A 1 861 ? 2.484 -19.921 -57.579 1.00 75.12 861 ASN A N 1
ATOM 6934 C CA . ASN A 1 861 ? 1.242 -20.632 -57.881 1.00 75.12 861 ASN A CA 1
ATOM 6935 C C . ASN A 1 861 ? 0.764 -21.500 -56.702 1.00 75.12 861 ASN A C 1
ATOM 6937 O O . ASN A 1 861 ? -0.428 -21.500 -56.381 1.00 75.12 861 ASN A O 1
ATOM 6941 N N . GLN A 1 862 ? 1.674 -22.189 -56.006 1.00 76.00 862 GLN A N 1
ATOM 6942 C CA . GLN A 1 862 ? 1.352 -23.001 -54.828 1.00 76.00 862 GLN A CA 1
ATOM 6943 C C . GLN A 1 862 ? 0.840 -22.139 -53.663 1.00 76.00 862 GLN A C 1
ATOM 6945 O O . GLN A 1 862 ? -0.176 -22.469 -53.046 1.00 76.00 862 GLN A O 1
ATOM 6950 N N . THR A 1 863 ? 1.477 -20.997 -53.395 1.00 73.56 863 THR A N 1
ATOM 6951 C CA . THR A 1 863 ? 1.015 -20.047 -52.370 1.00 73.56 863 THR A CA 1
ATOM 6952 C C . THR A 1 863 ? -0.292 -19.359 -52.769 1.00 73.56 863 THR A C 1
ATOM 6954 O O . THR A 1 863 ? -1.164 -19.197 -51.916 1.00 73.56 863 THR A O 1
ATOM 6957 N N . LEU A 1 864 ? -0.520 -19.047 -54.052 1.00 77.69 864 LEU A N 1
ATOM 6958 C CA . LEU A 1 864 ? -1.818 -18.559 -54.539 1.00 77.69 864 LEU A CA 1
ATOM 6959 C C . LEU A 1 864 ? -2.934 -19.603 -54.334 1.00 77.69 864 LEU A C 1
ATOM 6961 O O . LEU A 1 864 ? -4.050 -19.252 -53.940 1.00 77.69 864 LEU A O 1
ATOM 6965 N N . LEU A 1 865 ? -2.643 -20.889 -54.561 1.00 76.19 865 LEU A N 1
ATOM 6966 C CA . LEU A 1 865 ? -3.576 -21.992 -54.316 1.00 76.19 865 LEU A CA 1
ATOM 6967 C C . LEU A 1 865 ? -3.897 -22.131 -52.820 1.00 76.19 865 LEU A C 1
ATOM 6969 O O . LEU A 1 865 ? -5.073 -22.179 -52.451 1.00 76.19 865 LEU A O 1
ATOM 6973 N N . GLN A 1 866 ? -2.878 -22.111 -51.956 1.00 73.44 866 GLN A N 1
ATOM 6974 C CA . GLN A 1 866 ? -3.045 -22.141 -50.499 1.00 73.44 866 GLN A CA 1
ATOM 6975 C C . GLN A 1 866 ? -3.814 -20.916 -49.984 1.00 73.44 866 GLN A C 1
ATOM 6977 O O . GLN A 1 866 ? -4.712 -21.065 -49.161 1.00 73.44 866 GLN A O 1
ATOM 6982 N N . GLN A 1 867 ? -3.564 -19.713 -50.513 1.00 75.56 867 GLN A N 1
ATOM 6983 C CA . GLN A 1 867 ? -4.348 -18.519 -50.179 1.00 75.56 867 GLN A CA 1
ATOM 6984 C C . GLN A 1 867 ? -5.813 -18.643 -50.624 1.00 75.56 867 GLN A C 1
ATOM 6986 O O . GLN A 1 867 ? -6.708 -18.227 -49.889 1.00 75.56 867 GLN A O 1
ATOM 6991 N N . ARG A 1 868 ? -6.091 -19.241 -51.792 1.00 75.31 868 ARG A N 1
ATOM 6992 C CA . ARG A 1 868 ? -7.466 -19.526 -52.247 1.00 75.31 868 ARG A CA 1
ATOM 6993 C C . ARG A 1 868 ? -8.163 -20.552 -51.344 1.00 75.31 868 ARG A C 1
ATOM 6995 O O . ARG A 1 868 ? -9.329 -20.354 -51.010 1.00 75.31 868 ARG A O 1
ATOM 7002 N N . GLN A 1 869 ? -7.463 -21.594 -50.894 1.00 71.56 869 GLN A N 1
ATOM 7003 C CA . GLN A 1 869 ? -7.981 -22.554 -49.908 1.00 71.56 869 GLN A CA 1
ATOM 7004 C C . GLN A 1 869 ? -8.226 -21.888 -48.540 1.00 71.56 869 GLN A C 1
ATOM 7006 O O . GLN A 1 869 ? -9.313 -22.009 -47.985 1.00 71.56 869 GLN A O 1
ATOM 7011 N N . ALA A 1 870 ? -7.277 -21.095 -48.037 1.00 70.44 870 ALA A N 1
ATOM 7012 C CA . ALA A 1 870 ? -7.385 -20.363 -46.771 1.00 70.44 870 ALA A CA 1
ATOM 7013 C C . ALA A 1 870 ? -8.413 -19.212 -46.789 1.00 70.44 870 ALA A C 1
ATOM 7015 O O . ALA A 1 870 ? -8.796 -18.720 -45.723 1.00 70.44 870 ALA A O 1
ATOM 7016 N N . ARG A 1 871 ? -8.858 -18.761 -47.972 1.00 75.69 871 ARG A N 1
ATOM 7017 C CA . ARG A 1 871 ? -10.079 -17.954 -48.126 1.00 75.69 871 ARG A CA 1
ATOM 7018 C C . ARG A 1 871 ? -11.319 -18.834 -47.995 1.00 75.69 871 ARG A C 1
ATOM 7020 O O . ARG A 1 871 ? -12.082 -18.597 -47.073 1.00 75.69 871 ARG A O 1
ATOM 7027 N N . ARG A 1 872 ? -11.441 -19.923 -48.771 1.00 73.06 872 ARG A N 1
ATOM 7028 C CA . ARG A 1 872 ? -12.586 -20.859 -48.678 1.00 73.06 872 ARG A CA 1
ATOM 7029 C C . ARG A 1 872 ? -12.828 -21.391 -47.259 1.00 73.06 872 ARG A C 1
ATOM 7031 O O . ARG A 1 872 ? -13.977 -21.476 -46.839 1.00 73.06 872 ARG A O 1
ATOM 7038 N N . TYR A 1 873 ? -11.774 -21.711 -46.504 1.00 74.44 873 TYR A N 1
ATOM 7039 C CA . TYR A 1 873 ? -11.904 -22.137 -45.104 1.00 74.44 873 TYR A CA 1
ATOM 7040 C C . TYR A 1 873 ? -12.367 -21.006 -44.169 1.00 74.44 873 TYR A C 1
ATOM 7042 O O . TYR A 1 873 ? -13.142 -21.270 -43.253 1.00 74.44 873 TYR A O 1
ATOM 7050 N N . ARG A 1 874 ? -11.977 -19.749 -44.427 1.00 71.81 874 ARG A N 1
ATOM 7051 C CA . ARG A 1 874 ? -12.540 -18.574 -43.737 1.00 71.81 874 ARG A CA 1
ATOM 7052 C C . ARG A 1 874 ? -13.993 -18.339 -44.120 1.00 71.81 874 ARG A C 1
ATOM 7054 O O . ARG A 1 874 ? -14.818 -18.208 -43.233 1.00 71.81 874 ARG A O 1
ATOM 7061 N N . ASP A 1 875 ? -14.328 -18.379 -45.407 1.00 72.94 875 ASP A N 1
ATOM 7062 C CA . ASP A 1 875 ? -15.705 -18.232 -45.892 1.00 72.94 875 ASP A CA 1
ATOM 7063 C C . ASP A 1 875 ? -16.630 -19.300 -45.274 1.00 72.94 875 ASP A C 1
ATOM 7065 O O . ASP A 1 875 ? -17.793 -19.026 -44.977 1.00 72.94 875 ASP A O 1
ATOM 7069 N N . PHE A 1 876 ? -16.109 -20.510 -45.037 1.00 69.75 876 PHE A N 1
ATOM 7070 C CA . PHE A 1 876 ? -16.800 -21.595 -44.336 1.00 69.75 876 PHE A CA 1
ATOM 7071 C C . PHE A 1 876 ? -16.948 -21.314 -42.831 1.00 69.75 876 PHE A C 1
ATOM 7073 O O . PHE A 1 876 ? -18.054 -21.412 -42.301 1.00 69.75 876 PHE A O 1
ATOM 7080 N N . GLN A 1 877 ? -15.874 -20.896 -42.152 1.00 67.75 877 GLN A N 1
ATOM 7081 C CA . GLN A 1 877 ? -15.895 -20.512 -40.732 1.00 67.75 877 GLN A CA 1
ATOM 7082 C C . GLN A 1 877 ? -16.787 -19.283 -40.456 1.00 67.75 877 GLN A C 1
ATOM 7084 O O . GLN A 1 877 ? -17.410 -19.188 -39.402 1.00 67.75 877 GLN A O 1
ATOM 7089 N N . GLU A 1 878 ? -16.885 -18.365 -41.417 1.00 71.94 878 GLU A N 1
ATOM 7090 C CA . GLU A 1 878 ? -17.724 -17.162 -41.402 1.00 71.94 878 GLU A CA 1
ATOM 7091 C C . GLU A 1 878 ? -19.157 -17.420 -41.923 1.00 71.94 878 GLU A C 1
ATOM 7093 O O . GLU A 1 878 ? -19.926 -16.473 -42.108 1.00 71.94 878 GLU A O 1
ATOM 7098 N N . GLY A 1 879 ? -19.527 -18.685 -42.177 1.00 63.91 879 GLY A N 1
ATOM 7099 C CA . GLY A 1 879 ? -20.883 -19.109 -42.558 1.00 63.91 879 GLY A CA 1
ATOM 7100 C C . GLY A 1 879 ? -21.363 -18.644 -43.940 1.00 63.91 879 GLY A C 1
ATOM 7101 O O . GLY A 1 879 ? -22.547 -18.761 -44.247 1.00 63.91 879 GLY A O 1
ATOM 7102 N N . ARG A 1 880 ? -20.467 -18.103 -44.774 1.00 64.25 880 ARG A N 1
ATOM 7103 C CA . ARG A 1 880 ? -20.768 -17.501 -46.087 1.00 64.25 880 ARG A CA 1
ATOM 7104 C C . ARG A 1 880 ? -20.442 -18.402 -47.283 1.00 64.25 880 ARG A C 1
ATOM 7106 O O . ARG A 1 880 ? -20.773 -18.051 -48.414 1.00 64.25 880 ARG A O 1
ATOM 7113 N N . TYR A 1 881 ? -19.829 -19.564 -47.061 1.00 64.25 881 TYR A N 1
ATOM 7114 C CA . TYR A 1 881 ? -19.494 -20.509 -48.126 1.00 64.25 881 TYR A CA 1
ATOM 7115 C C . TYR A 1 881 ? -20.729 -21.230 -48.690 1.00 64.25 881 TYR A C 1
ATOM 7117 O O . TYR A 1 881 ? -21.321 -22.093 -48.042 1.00 64.25 881 TYR A O 1
ATOM 7125 N N . THR A 1 882 ? -21.086 -20.928 -49.938 1.00 60.91 882 THR A N 1
ATOM 7126 C CA . THR A 1 882 ? -22.109 -21.666 -50.689 1.00 60.91 882 THR A CA 1
ATOM 7127 C C . THR A 1 882 ? -21.493 -22.836 -51.454 1.00 60.91 882 THR A C 1
ATOM 7129 O O . THR A 1 882 ? -20.641 -22.631 -52.320 1.00 60.91 882 THR A O 1
ATOM 7132 N N . PHE A 1 883 ? -21.963 -24.059 -51.196 1.00 61.44 883 PHE A N 1
ATOM 7133 C CA . PHE A 1 883 ? -21.636 -25.223 -52.027 1.00 61.44 883 PHE A CA 1
ATOM 7134 C C . PHE A 1 883 ? -22.151 -25.027 -53.465 1.00 61.44 883 PHE A C 1
ATOM 7136 O O . PHE A 1 883 ? -23.262 -24.531 -53.657 1.00 61.44 883 PHE A O 1
ATOM 7143 N N . LEU A 1 884 ? -21.355 -25.432 -54.467 1.00 62.56 884 LEU A N 1
ATOM 7144 C CA . LEU A 1 884 ? -21.708 -25.293 -55.892 1.00 62.56 884 LEU A CA 1
ATOM 7145 C C . LEU A 1 884 ? -23.003 -26.039 -56.252 1.00 62.56 884 LEU A C 1
ATOM 7147 O O . LEU A 1 884 ? -23.810 -25.530 -57.025 1.00 62.56 884 LEU A O 1
ATOM 7151 N N . VAL A 1 885 ? -23.214 -27.205 -55.639 1.00 58.47 885 VAL A N 1
ATOM 7152 C CA . VAL A 1 885 ? -24.469 -27.963 -55.673 1.00 58.47 885 VAL A CA 1
ATOM 7153 C C . VAL A 1 885 ? -25.096 -27.927 -54.284 1.00 58.47 885 VAL A C 1
ATOM 7155 O O . VAL A 1 885 ? -24.428 -28.184 -53.279 1.00 58.47 885 VAL A O 1
ATOM 7158 N N . LYS A 1 886 ? -26.382 -27.569 -54.225 1.00 58.66 886 LYS A N 1
ATOM 7159 C CA . LYS A 1 886 ? -27.105 -27.329 -52.966 1.00 58.66 886 LYS A CA 1
ATOM 7160 C C . LYS A 1 886 ? -27.597 -28.632 -52.326 1.00 58.66 886 LYS A C 1
ATOM 7162 O O . LYS A 1 886 ? -27.454 -28.809 -51.113 1.00 58.66 886 LYS A O 1
ATOM 7167 N N . ASP A 1 887 ? -28.096 -29.565 -53.134 1.00 58.50 887 ASP A N 1
ATOM 7168 C CA . ASP A 1 887 ? -28.619 -30.845 -52.647 1.00 58.50 887 ASP A CA 1
ATOM 7169 C C . ASP A 1 887 ? -27.520 -31.735 -52.034 1.00 58.50 887 ASP A C 1
ATOM 7171 O O . ASP A 1 887 ? -26.368 -31.695 -52.478 1.00 58.50 887 ASP A O 1
ATOM 7175 N N . PRO A 1 888 ? -27.831 -32.520 -50.985 1.00 63.56 888 PRO A N 1
ATOM 7176 C CA . PRO A 1 888 ? -26.856 -33.391 -50.329 1.00 63.56 888 PRO A CA 1
ATOM 7177 C C . PRO A 1 888 ? -26.511 -34.631 -51.165 1.00 63.56 888 PRO A C 1
ATOM 7179 O O . PRO A 1 888 ? -25.339 -34.976 -51.278 1.00 63.56 888 PRO A O 1
ATOM 7182 N N . GLU A 1 889 ? -27.497 -35.269 -51.797 1.00 59.84 889 GLU A N 1
ATOM 7183 C CA . GLU A 1 889 ? -27.300 -36.519 -52.549 1.00 59.84 889 GLU A CA 1
ATOM 7184 C C . GLU A 1 889 ? -26.515 -36.286 -53.848 1.00 59.84 889 GLU A C 1
ATOM 7186 O O . GLU A 1 889 ? -25.570 -37.011 -54.159 1.00 59.84 889 GLU A O 1
ATOM 7191 N N . GLN A 1 890 ? -26.823 -35.197 -54.562 1.00 62.34 890 GLN A N 1
ATOM 7192 C CA . GLN A 1 890 ? -26.095 -34.802 -55.772 1.00 62.34 890 GLN A CA 1
ATOM 7193 C C . GLN A 1 890 ? -24.624 -34.457 -55.485 1.00 62.34 890 GLN A C 1
ATOM 7195 O O . GLN A 1 890 ? -23.778 -34.680 -56.345 1.00 62.34 890 GLN A O 1
ATOM 7200 N N . ARG A 1 891 ? -24.284 -33.981 -54.275 1.00 62.09 891 ARG A N 1
ATOM 7201 C CA . ARG A 1 891 ? -22.882 -33.765 -53.869 1.00 62.09 891 ARG A CA 1
ATOM 7202 C C . ARG A 1 891 ? -22.094 -35.071 -53.733 1.00 62.09 891 ARG A C 1
ATOM 7204 O O . ARG A 1 891 ? -20.907 -35.064 -54.038 1.00 62.09 891 ARG A O 1
ATOM 7211 N N . GLY A 1 892 ? -22.734 -36.171 -53.329 1.00 66.50 892 GLY A N 1
ATOM 7212 C CA . GLY A 1 892 ? -22.116 -37.503 -53.347 1.00 66.50 892 GLY A CA 1
ATOM 7213 C C . GLY A 1 892 ? -21.839 -37.964 -54.778 1.00 66.50 892 GLY A C 1
ATOM 7214 O O . GLY A 1 892 ? -20.693 -38.233 -55.133 1.00 66.50 892 GLY A O 1
ATOM 7215 N N . ALA A 1 893 ? -22.868 -37.928 -55.629 1.00 69.00 893 ALA A N 1
ATOM 7216 C CA . ALA A 1 893 ? -22.748 -38.311 -57.035 1.00 69.00 893 ALA A CA 1
ATOM 7217 C C . ALA A 1 893 ? -21.732 -37.448 -57.812 1.00 69.00 893 ALA A C 1
ATOM 7219 O O . ALA A 1 893 ? -21.001 -37.967 -58.653 1.00 69.00 893 ALA A O 1
ATOM 7220 N N . GLU A 1 894 ? -21.635 -36.140 -57.542 1.00 65.06 894 GLU A N 1
ATOM 7221 C CA . GLU A 1 894 ? -20.580 -35.307 -58.131 1.00 65.06 894 GLU A CA 1
ATOM 7222 C C . GLU A 1 894 ? -19.191 -35.611 -57.564 1.00 65.06 894 GLU A C 1
ATOM 7224 O O . GLU A 1 894 ? -18.237 -35.604 -58.338 1.00 65.06 894 GLU A O 1
ATOM 7229 N N . ALA A 1 895 ? -19.045 -35.916 -56.270 1.00 66.56 895 ALA A N 1
ATOM 7230 C CA . ALA A 1 895 ? -17.753 -36.301 -55.699 1.00 66.56 895 ALA A CA 1
ATOM 7231 C C . ALA A 1 895 ? -17.201 -37.574 -56.366 1.00 66.56 895 ALA A C 1
ATOM 7233 O O . ALA A 1 895 ? -16.078 -37.555 -56.868 1.00 66.56 895 ALA A O 1
ATOM 7234 N N . GLU A 1 896 ? -18.019 -38.623 -56.498 1.00 71.06 896 GLU A N 1
ATOM 7235 C CA . GLU A 1 896 ? -17.675 -39.853 -57.231 1.00 71.06 896 GLU A CA 1
ATOM 7236 C C . GLU A 1 896 ? -17.365 -39.574 -58.715 1.00 71.06 896 GLU A C 1
ATOM 7238 O O . GLU A 1 896 ? -16.433 -40.134 -59.300 1.00 71.06 896 GLU A O 1
ATOM 7243 N N . ARG A 1 897 ? -18.100 -38.647 -59.343 1.00 74.50 897 ARG A N 1
ATOM 7244 C CA . ARG A 1 897 ? -17.884 -38.234 -60.740 1.00 74.50 897 ARG A CA 1
ATOM 7245 C C . ARG A 1 897 ? -16.632 -37.374 -60.947 1.00 74.50 897 ARG A C 1
ATOM 7247 O O . ARG A 1 897 ? -16.139 -37.297 -62.072 1.00 74.50 897 ARG A O 1
ATOM 7254 N N . GLN A 1 898 ? -16.106 -36.739 -59.900 1.00 69.31 898 GLN A N 1
ATOM 7255 C CA . GLN A 1 898 ? -14.787 -36.099 -59.918 1.00 69.31 898 GLN A CA 1
ATOM 7256 C C . GLN A 1 898 ? -13.674 -37.097 -59.558 1.00 69.31 898 GLN A C 1
ATOM 7258 O O . GLN A 1 898 ? -12.637 -37.074 -60.212 1.00 69.31 898 GLN A O 1
ATOM 7263 N N . GLN A 1 899 ? -13.884 -38.019 -58.611 1.00 72.25 899 GLN A N 1
ATOM 7264 C CA . GLN A 1 899 ? -12.919 -39.085 -58.293 1.00 72.25 899 GLN A CA 1
ATOM 7265 C C . GLN A 1 899 ? -12.657 -39.981 -59.506 1.00 72.25 899 GLN A C 1
ATOM 7267 O O . GLN A 1 899 ? -11.520 -40.077 -59.948 1.00 72.25 899 GLN A O 1
ATOM 7272 N N . SER A 1 900 ? -13.705 -40.486 -60.158 1.00 74.50 900 SER A N 1
ATOM 7273 C CA . SER A 1 900 ? -13.584 -41.248 -61.412 1.00 74.50 900 SER A CA 1
ATOM 7274 C C . SER A 1 900 ? -12.906 -40.470 -62.556 1.00 74.50 900 SER A C 1
ATOM 7276 O O . SER A 1 900 ? -12.289 -41.072 -63.434 1.00 74.50 900 SER A O 1
ATOM 7278 N N . ARG A 1 901 ? -12.953 -39.128 -62.557 1.00 75.44 901 ARG A N 1
ATOM 7279 C CA . ARG A 1 901 ? -12.149 -38.294 -63.472 1.00 75.44 901 ARG A CA 1
ATOM 7280 C C . ARG A 1 901 ? -10.680 -38.216 -63.062 1.00 75.44 901 ARG A C 1
ATOM 7282 O O . ARG A 1 901 ? -9.832 -38.267 -63.945 1.00 75.44 901 ARG A O 1
ATOM 7289 N N . LEU A 1 902 ? -10.376 -38.107 -61.770 1.00 73.75 902 LEU A N 1
ATOM 7290 C CA . LEU A 1 902 ? -9.003 -38.148 -61.257 1.00 73.75 902 LEU A CA 1
ATOM 7291 C C . LEU A 1 902 ? -8.363 -39.523 -61.493 1.00 73.75 902 LEU A C 1
ATOM 7293 O O . LEU A 1 902 ? -7.220 -39.573 -61.932 1.00 73.75 902 LEU A O 1
ATOM 7297 N N . ASP A 1 903 ? -9.111 -40.615 -61.319 1.00 76.06 903 ASP A N 1
ATOM 7298 C CA . ASP A 1 903 ? -8.661 -41.977 -61.627 1.00 76.06 903 ASP A CA 1
ATOM 7299 C C . ASP A 1 903 ? -8.393 -42.159 -63.130 1.00 76.06 903 ASP A C 1
ATOM 7301 O O . ASP A 1 903 ? -7.359 -42.706 -63.510 1.00 76.06 903 ASP A O 1
ATOM 7305 N N . ASN A 1 904 ? -9.265 -41.629 -63.999 1.00 77.25 904 ASN A N 1
ATOM 7306 C CA . ASN A 1 904 ? -9.037 -41.617 -65.451 1.00 77.25 904 ASN A CA 1
ATOM 7307 C C . ASN A 1 904 ? -7.836 -40.743 -65.864 1.00 77.25 904 ASN A C 1
ATOM 7309 O O . ASN A 1 904 ? -7.149 -41.058 -66.832 1.00 77.25 904 ASN A O 1
ATOM 7313 N N . ILE A 1 905 ? -7.550 -39.655 -65.144 1.00 73.19 905 ILE A N 1
ATOM 7314 C CA . ILE A 1 905 ? -6.339 -38.848 -65.363 1.00 73.19 905 ILE A CA 1
ATOM 7315 C C . ILE A 1 905 ? -5.098 -39.610 -64.874 1.00 73.19 905 ILE A C 1
ATOM 7317 O O . ILE A 1 905 ? -4.080 -39.614 -65.561 1.00 73.19 905 ILE A O 1
ATOM 7321 N N . ALA A 1 906 ? -5.181 -40.310 -63.740 1.00 71.75 906 ALA A N 1
ATOM 7322 C CA . ALA A 1 906 ? -4.091 -41.118 -63.199 1.00 71.75 906 ALA A CA 1
ATOM 7323 C C . ALA A 1 906 ? -3.751 -42.337 -64.079 1.00 71.75 906 ALA A C 1
ATOM 7325 O O . ALA A 1 906 ? -2.579 -42.701 -64.185 1.00 71.75 906 ALA A O 1
ATOM 7326 N N . THR A 1 907 ? -4.734 -42.957 -64.742 1.00 77.81 907 THR A N 1
ATOM 7327 C CA . THR A 1 907 ? -4.474 -44.024 -65.725 1.00 77.81 907 THR A CA 1
ATOM 7328 C C . THR A 1 907 ? -3.881 -43.479 -67.022 1.00 77.81 907 THR A C 1
ATOM 7330 O O . THR A 1 907 ? -2.910 -44.053 -67.506 1.00 77.81 907 THR A O 1
ATOM 7333 N N . VAL A 1 908 ? -4.373 -42.349 -67.546 1.00 76.25 908 VAL A N 1
ATOM 7334 C CA . VAL A 1 908 ? -3.776 -41.686 -68.724 1.00 76.25 908 VAL A CA 1
ATOM 7335 C C . VAL A 1 908 ? -2.331 -41.249 -68.458 1.00 76.25 908 VAL A C 1
ATOM 7337 O O . VAL A 1 908 ? -1.468 -41.477 -69.300 1.00 76.25 908 VAL A O 1
ATOM 7340 N N . LEU A 1 909 ? -2.034 -40.689 -67.280 1.00 68.88 909 LEU A N 1
ATOM 7341 C CA . LEU A 1 909 ? -0.661 -40.345 -66.894 1.00 68.88 909 LEU A CA 1
ATOM 7342 C C . LEU A 1 909 ? 0.240 -41.584 -66.837 1.00 68.88 909 LEU A C 1
ATOM 7344 O O . LEU A 1 909 ? 1.338 -41.541 -67.380 1.00 68.88 909 LEU A O 1
ATOM 7348 N N . ARG A 1 910 ? -0.234 -42.700 -66.267 1.00 72.75 910 ARG A N 1
ATOM 7349 C CA . ARG A 1 910 ? 0.538 -43.953 -66.219 1.00 72.75 910 ARG A CA 1
ATOM 7350 C C . ARG A 1 910 ? 0.866 -44.499 -67.614 1.00 72.75 910 ARG A C 1
ATOM 7352 O O . ARG A 1 910 ? 1.982 -44.954 -67.823 1.00 72.75 910 ARG A O 1
ATOM 7359 N N . VAL A 1 911 ? -0.060 -44.398 -68.572 1.00 74.12 911 VAL A N 1
ATOM 7360 C CA . VAL A 1 911 ? 0.200 -44.769 -69.978 1.00 74.12 911 VAL A CA 1
ATOM 7361 C C . VAL A 1 911 ? 1.272 -43.863 -70.596 1.00 74.12 911 VAL A C 1
ATOM 7363 O O . VAL A 1 911 ? 2.222 -44.360 -71.189 1.00 74.12 911 VAL A O 1
ATOM 7366 N N . ILE A 1 912 ? 1.193 -42.545 -70.386 1.00 68.50 912 ILE A N 1
ATOM 7367 C CA . ILE A 1 912 ? 2.203 -41.589 -70.882 1.00 68.50 912 ILE A CA 1
ATOM 7368 C C . ILE A 1 912 ? 3.591 -41.859 -70.260 1.00 68.50 912 ILE A C 1
ATOM 7370 O O . ILE A 1 912 ? 4.615 -41.720 -70.929 1.00 68.50 912 ILE A O 1
ATOM 7374 N N . GLU A 1 913 ? 3.646 -42.284 -68.996 1.00 65.19 913 GLU A N 1
ATOM 7375 C CA . GLU A 1 913 ? 4.886 -42.686 -68.318 1.00 65.19 913 GLU A CA 1
ATOM 7376 C C . GLU A 1 913 ? 5.481 -44.011 -68.821 1.00 65.19 913 GLU A C 1
ATOM 7378 O O . GLU A 1 913 ? 6.696 -44.207 -68.715 1.00 65.19 913 GLU A O 1
ATOM 7383 N N . GLU A 1 914 ? 4.648 -44.912 -69.344 1.00 72.31 914 GLU A N 1
ATOM 7384 C CA . GLU A 1 914 ? 5.063 -46.163 -69.990 1.00 72.31 914 GLU A CA 1
ATOM 7385 C C . GLU A 1 914 ? 5.517 -45.927 -71.444 1.00 72.31 914 GLU A C 1
ATOM 7387 O O . GLU A 1 914 ? 6.462 -46.575 -71.894 1.00 72.31 914 GLU A O 1
ATOM 7392 N N . GLU A 1 915 ? 4.925 -44.959 -72.155 1.00 69.19 915 GLU A N 1
ATOM 7393 C CA . GLU A 1 915 ? 5.284 -44.614 -73.542 1.00 69.19 915 GLU A CA 1
ATOM 7394 C C . GLU A 1 915 ? 6.544 -43.731 -73.672 1.00 69.19 915 GLU A C 1
ATOM 7396 O O . GLU A 1 915 ? 7.295 -43.894 -74.635 1.00 69.19 915 GLU A O 1
ATOM 7401 N N . TYR A 1 916 ? 6.802 -42.806 -72.732 1.00 62.44 916 TYR A N 1
ATOM 7402 C CA . TYR A 1 916 ? 7.834 -41.759 -72.896 1.00 62.44 916 TYR A CA 1
ATOM 7403 C C . TYR A 1 916 ? 8.987 -41.762 -71.868 1.00 62.44 916 TYR A C 1
ATOM 7405 O O . TYR A 1 916 ? 9.941 -40.997 -72.019 1.00 62.44 916 TYR A O 1
ATOM 7413 N N . GLY A 1 917 ? 8.966 -42.644 -70.863 1.00 65.00 917 GLY A N 1
ATOM 7414 C CA . GLY A 1 917 ? 10.130 -42.929 -70.009 1.00 65.00 917 GLY A CA 1
ATOM 7415 C C . GLY A 1 917 ? 10.472 -41.894 -68.920 1.00 65.00 917 GLY A C 1
ATOM 7416 O O . GLY A 1 917 ? 9.707 -40.985 -68.596 1.00 65.00 917 GLY A O 1
ATOM 7417 N N . GLU A 1 918 ? 11.638 -42.072 -68.286 1.00 57.00 918 GLU A N 1
ATOM 7418 C CA . GLU A 1 918 ? 12.003 -41.410 -67.016 1.00 57.00 918 GLU A CA 1
ATOM 7419 C C . GLU A 1 918 ? 12.096 -39.877 -67.087 1.00 57.00 918 GLU A C 1
ATOM 7421 O O . GLU A 1 918 ? 11.830 -39.199 -66.095 1.00 57.00 918 GLU A O 1
ATOM 7426 N N . THR A 1 919 ? 12.405 -39.312 -68.257 1.00 56.78 919 THR A N 1
ATOM 7427 C CA . THR A 1 919 ? 12.466 -37.856 -68.470 1.00 56.78 919 THR A CA 1
ATOM 7428 C C . THR A 1 919 ? 11.095 -37.180 -68.421 1.00 56.78 919 THR A C 1
ATOM 7430 O O . THR A 1 919 ? 11.024 -35.975 -68.180 1.00 56.78 919 THR A O 1
ATOM 7433 N N . VAL A 1 920 ? 9.998 -37.923 -68.604 1.00 58.94 920 VAL A N 1
ATOM 7434 C CA . VAL A 1 920 ? 8.640 -37.402 -68.382 1.00 58.94 920 VAL A CA 1
ATOM 7435 C C . VAL A 1 920 ? 8.243 -37.521 -66.911 1.00 58.94 920 VAL A C 1
ATOM 7437 O O . VAL A 1 920 ? 7.628 -36.598 -66.381 1.00 58.94 920 VAL A O 1
ATOM 7440 N N . LYS A 1 921 ? 8.667 -38.585 -66.214 1.00 57.88 921 LYS A N 1
ATOM 7441 C CA . LYS A 1 921 ? 8.350 -38.809 -64.790 1.00 57.88 921 LYS A CA 1
ATOM 7442 C C . LYS A 1 921 ? 8.797 -37.646 -63.903 1.00 57.88 921 LYS A C 1
ATOM 7444 O O . LYS A 1 921 ? 7.987 -37.105 -63.156 1.00 57.88 921 LYS A O 1
ATOM 7449 N N . THR A 1 922 ? 10.042 -37.190 -64.052 1.00 59.69 922 THR A N 1
ATOM 7450 C CA . THR A 1 922 ? 10.592 -36.057 -63.278 1.00 59.69 922 THR A CA 1
ATOM 7451 C C . THR A 1 922 ? 9.886 -34.726 -63.554 1.00 59.69 922 THR A C 1
ATOM 7453 O O . THR A 1 922 ? 9.777 -33.892 -62.661 1.00 59.69 922 THR A O 1
ATOM 7456 N N . ASN A 1 923 ? 9.348 -34.527 -64.762 1.00 60.31 923 ASN A N 1
ATOM 7457 C CA . ASN A 1 923 ? 8.548 -33.344 -65.094 1.00 60.31 923 ASN A CA 1
ATOM 7458 C C . ASN A 1 923 ? 7.087 -33.448 -64.603 1.00 60.31 923 ASN A C 1
ATOM 7460 O O . ASN A 1 923 ? 6.432 -32.421 -64.422 1.00 60.31 923 ASN A O 1
ATOM 7464 N N . MET A 1 924 ? 6.577 -34.663 -64.362 1.00 59.75 924 MET A N 1
ATOM 7465 C CA . MET A 1 924 ? 5.194 -34.927 -63.934 1.00 59.75 924 MET A CA 1
ATOM 7466 C C . MET A 1 924 ? 5.034 -35.196 -62.425 1.00 59.75 924 MET A C 1
ATOM 7468 O O . MET A 1 924 ? 3.900 -35.208 -61.939 1.00 59.75 924 MET A O 1
ATOM 7472 N N . GLU A 1 925 ? 6.123 -35.326 -61.653 1.00 61.22 925 GLU A N 1
ATOM 7473 C CA . GLU A 1 925 ? 6.095 -35.441 -60.180 1.00 61.22 925 GLU A CA 1
ATOM 7474 C C . GLU A 1 925 ? 5.143 -34.448 -59.473 1.00 61.22 925 GLU A C 1
ATOM 7476 O O . GLU A 1 925 ? 4.406 -34.881 -58.579 1.00 61.22 925 GLU A O 1
ATOM 7481 N N . PRO A 1 926 ? 5.051 -33.153 -59.858 1.00 62.38 926 PRO A N 1
ATOM 7482 C CA . PRO A 1 926 ? 4.102 -32.230 -59.232 1.00 62.38 926 PRO A CA 1
ATOM 7483 C C . PRO A 1 926 ? 2.640 -32.674 -59.381 1.00 62.38 926 PRO A C 1
ATOM 7485 O O . PRO A 1 926 ? 1.852 -32.513 -58.447 1.00 62.38 926 PRO A O 1
ATOM 7488 N N . ILE A 1 927 ? 2.275 -33.278 -60.517 1.00 62.56 927 ILE A N 1
ATOM 7489 C CA . ILE A 1 927 ? 0.914 -33.760 -60.791 1.00 62.56 927 ILE A CA 1
ATOM 7490 C C . ILE A 1 927 ? 0.626 -35.035 -59.990 1.00 62.56 927 ILE A C 1
ATOM 7492 O O . ILE A 1 927 ? -0.449 -35.150 -59.401 1.00 62.56 927 ILE A O 1
ATOM 7496 N N . HIS A 1 928 ? 1.602 -35.940 -59.862 1.00 63.84 928 HIS A N 1
ATOM 7497 C CA . HIS A 1 928 ? 1.497 -37.089 -58.953 1.00 63.84 928 HIS A CA 1
ATOM 7498 C C . HIS A 1 928 ? 1.347 -36.661 -57.494 1.00 63.84 928 HIS A C 1
ATOM 7500 O O . HIS A 1 928 ? 0.505 -37.210 -56.788 1.00 63.84 928 HIS A O 1
ATOM 7506 N N . SER A 1 929 ? 2.082 -35.636 -57.046 1.00 63.12 929 SER A N 1
ATOM 7507 C CA . SER A 1 929 ? 1.937 -35.095 -55.686 1.00 63.12 929 SER A CA 1
ATOM 7508 C C . SER A 1 929 ? 0.529 -34.534 -55.432 1.00 63.12 929 SER A C 1
ATOM 7510 O O . SER A 1 929 ? -0.039 -34.727 -54.356 1.00 63.12 929 SER A O 1
ATOM 7512 N N . PHE A 1 930 ? -0.077 -33.909 -56.449 1.00 65.31 930 PHE A N 1
ATOM 7513 C CA . PHE A 1 930 ? -1.441 -33.387 -56.393 1.00 65.31 930 PHE A CA 1
ATOM 7514 C C . PHE A 1 930 ? -2.495 -34.506 -56.396 1.00 65.31 930 PHE A C 1
ATOM 7516 O O . PHE A 1 930 ? -3.441 -34.454 -55.610 1.00 65.31 930 PHE A O 1
ATOM 7523 N N . LEU A 1 931 ? -2.321 -35.543 -57.222 1.00 63.00 931 LEU A N 1
ATOM 7524 C CA . LEU A 1 931 ? -3.203 -36.716 -57.245 1.00 63.00 931 LEU A CA 1
ATOM 7525 C C . LEU A 1 931 ? -3.120 -37.515 -55.938 1.00 63.00 931 LEU A C 1
ATOM 7527 O O . LEU A 1 931 ? -4.156 -37.880 -55.385 1.00 63.00 931 LEU A O 1
ATOM 7531 N N . ALA A 1 932 ? -1.919 -37.709 -55.388 1.00 59.56 932 ALA A N 1
ATOM 7532 C CA . ALA A 1 932 ? -1.722 -38.336 -54.083 1.00 59.56 932 ALA A CA 1
ATOM 7533 C C . ALA A 1 932 ? -2.391 -37.529 -52.955 1.00 59.56 932 ALA A C 1
ATOM 7535 O O . ALA A 1 932 ? -3.093 -38.104 -52.127 1.00 59.56 932 ALA A O 1
ATOM 7536 N N . ALA A 1 933 ? -2.254 -36.197 -52.956 1.00 57.97 933 ALA A N 1
ATOM 7537 C CA . ALA A 1 933 ? -2.937 -35.327 -51.996 1.00 57.97 933 ALA A CA 1
ATOM 7538 C C . ALA A 1 933 ? -4.472 -35.340 -52.153 1.00 57.97 933 ALA A C 1
ATOM 7540 O O . ALA A 1 933 ? -5.187 -35.227 -51.159 1.00 57.97 933 ALA A O 1
ATOM 7541 N N . GLY A 1 934 ? -4.988 -35.506 -53.377 1.00 55.38 934 GLY A N 1
ATOM 7542 C CA . GLY A 1 934 ? -6.421 -35.664 -53.645 1.00 55.38 934 GLY A CA 1
ATOM 7543 C C . GLY A 1 934 ? -6.984 -37.019 -53.197 1.00 55.38 934 GLY A C 1
ATOM 7544 O O . GLY A 1 934 ? -8.093 -37.076 -52.674 1.00 55.38 934 GLY A O 1
ATOM 7545 N N . LEU A 1 935 ? -6.212 -38.099 -53.356 1.00 50.31 935 LEU A N 1
ATOM 7546 C CA . LEU A 1 935 ? -6.582 -39.460 -52.943 1.00 50.31 935 LEU A CA 1
ATOM 7547 C C . LEU A 1 935 ? -6.384 -39.721 -51.439 1.00 50.31 935 LEU A C 1
ATOM 7549 O O . LEU A 1 935 ? -6.987 -40.645 -50.897 1.00 50.31 935 LEU A O 1
ATOM 7553 N N . ALA A 1 936 ? -5.581 -38.901 -50.753 1.00 43.50 936 ALA A N 1
ATOM 7554 C CA . ALA A 1 936 ? -5.373 -38.967 -49.304 1.00 43.50 936 ALA A CA 1
ATOM 7555 C C . ALA A 1 936 ? -6.563 -38.448 -48.468 1.00 43.50 936 ALA A C 1
ATOM 7557 O O . ALA A 1 936 ? -6.542 -38.569 -47.244 1.00 43.50 936 ALA A O 1
ATOM 7558 N N . VAL A 1 937 ? -7.599 -37.878 -49.097 1.00 47.00 937 VAL A N 1
ATOM 7559 C CA . VAL A 1 937 ? -8.858 -37.517 -48.426 1.00 47.00 937 VAL A CA 1
ATOM 7560 C C . VAL A 1 937 ? -9.808 -38.715 -48.484 1.00 47.00 937 VAL A C 1
ATOM 7562 O O . VAL A 1 937 ? -10.583 -38.861 -49.433 1.00 47.00 937 VAL A O 1
ATOM 7565 N N . ARG A 1 938 ? -9.723 -39.585 -47.473 1.00 36.88 938 ARG A N 1
ATOM 7566 C CA . ARG A 1 938 ? -10.533 -40.802 -47.328 1.00 36.88 938 ARG A CA 1
ATOM 7567 C C . ARG A 1 938 ? -10.879 -41.079 -45.867 1.00 36.88 938 ARG A C 1
ATOM 7569 O O . ARG A 1 938 ? -10.047 -40.722 -45.006 1.00 36.88 938 ARG A O 1
#